Protein 2CG9 (pdb70)

GO terms:
  GO:0032204 regulation of telomere maintenance (P, IMP)
  GO:0005634 nucleus (C, IDA)
  GO:0005737 cytoplasm (C, IDA)
  GO:0043248 proteasome assembly (P, IDA)
  GO:0016887 ATP hydrolysis activity (F, IDA)
  GO:0032212 positive regulation of telomere maintenance via telomerase (P, IDA)
  GO:0006458 'de novo' protein folding (P, IDA)
  GO:0005737 cytoplasm (C, HDA)
  GO:0042026 protein refolding (P, IMP)
  GO:0043248 proteasome assembly (P, IMP)
  GO:0016887 ATP hydrolysis activity (F, IMP)
  GO:0032212 positive regulation of telomere maintenance via telomerase (P, IMP)
  GO:0051604 protein maturation (P, IMP)
  GO:0006458 'de novo' protein folding (P, IMP)
  GO:0006970 response to osmotic stress (P, IMP)
  GO:0000492 box C/D snoRNP assembly (P, IMP)
  GO:0070585 protein localization to mitochondrion (P, IPI)
  GO:0042802 identical protein binding (F, IPI)
  GO:0005515 protein binding (F, IPI)

Solvent-accessible surface area: 69861 Å² total; per-residue (Å²): 139,81,98,86,48,120,6,63,1,86,14,57,78,6,4,42,24,25,10,75,10,16,51,56,70,55,29,27,0,1,7,7,4,3,12,62,5,18,23,18,0,15,35,1,148,66,92,12,124,100,64,89,149,44,45,119,61,40,104,76,37,16,5,70,0,23,17,64,74,113,108,85,2,0,31,1,32,6,0,0,42,3,45,23,75,49,52,0,33,87,39,13,2,1,6,11,60,25,39,22,119,20,11,56,92,30,91,32,127,54,8,97,13,44,13,24,14,39,27,19,19,9,24,3,9,0,0,19,0,0,23,81,0,22,2,5,0,39,3,42,105,50,93,3,31,29,0,50,0,29,9,0,21,35,8,42,6,25,85,8,139,129,31,141,127,27,31,0,0,8,18,16,48,0,58,5,29,81,96,22,59,68,5,23,83,73,122,36,1,64,72,1,3,47,124,13,0,27,12,14,38,9,55,3,20,2,22,16,56,122,142,63,130,201,199,119,105,81,57,116,36,9,108,109,91,106,9,101,13,18,11,88,104,87,74,98,90,9,87,95,138,58,18,12,40,7,0,76,57,26,23,151,29,203,16,54,10,30,60,26,24,26,16,48,37,122,20,17,11,56,2,82,1,0,1,1,3,4,95,178,53,107,251,121,25,0,62,3,18,6,24,45,29,14,5,13,42,75,40,95,28,3,1,27,85,12,0,53,20,0,48,0,4,1,4,4,54,11,8,2,57,2,45,46,31,103,48,0,35,10,56,45,0,3,90,21,4,87,102,23,0,15,139,59,2,16,62,0,9,59,71,14,28,156,62,101,108,88,3,40,126,8,26,101,23,4,20,103,30,13,4,62,0,0,70,84,39,93,157,31,55,58,36,1,1,92,8,2,37,14,42,0,36,128,27,62,149,84,76,6,20,8,71,57,1,35,116,70,27,52,139,149,8,134,51,2,28,7,5,4,9,43,52,84,125,8,18,48,158,19,58,32,17,67,25,10,116,79,84,125,48,8,11,1,14,3,53,44,22,26,2,4,109,2,6,50,81,9,150,134,6,89,73,44,46,13,64,19,2,19,59,43,196,108,154,102,73,118,86,127,52,57,73,57,45,118,146,36,42,114,98,24,34,82,5,20,103,30,22,76,107,55,16,41,138,87,15,122,86,2,55,1,25,33,53,21,127,108,28,21,8,17,12,24,13,15,106,204,36,170,1,4,0,23,51,43,14,91,87,55,100,113,121,5,12,4,3,0,0,122,0,94,44,0,96,45,34,38,136,69,34,128,146,31,34,95,143,38,186,72,14,92,44,20,20,38,2,22,22,18,4,1,10,30,29,1,17,20,31,21,65,105,24,45,42,18,11,34,51,10,13,137,37,11,65,130,34,44,166,142,82,94,83,49,119,5,60,1,85,15,54,78,5,3,39,23,29,10,66,10,15,53,58,71,55,29,29,0,1,8,8,4,3,12,61,5,18,23,17,0,15,34,1,149,63,93,12,124,101,64,89,149,45,46,122,59,38,106,76,35,15,5,62,1,24,16,61,73,115,111,86,2,0,32,2,33,7,0,0,43,3,47,23,76,49,53,0,34,86,39,14,3,1,5,11,58,24,39,22,118,19,10,54,93,31,91,33,125,55,8,93,10,40,13,20,13,37,28,18,19,10,24,4,9,0,0,19,0,0,23,80,0,22,3,4,0,39,3,41,105,51,94,3,32,29,0,48,0,31,9,1,20,36,8,41,7,26,83,8,138,127,32,144,128,28,30,0,0,7,18,16,48,0,57,5,31,79,100,22,57,69,6,23,82,75,124,34,1,71,74,1,2,54,123,12,1,35,12,10,33,8,46,2,14,2,15,18,66,122,76,121,112,202,194,136,122,84,80,112,42,10,104,119,104,69,6,87,13,18,12,88,103,87,74,98,91,10,87,93,138,57,17,11,52,8,0,78,70,24,19,149,28,205,17,53,9,23,59,25,24,26,17,49,36,121,23,18,10,56,1,80,0,0,1,0,3,5,91,179,32,81,175,87,113,55,96,32,134,127,81,28,61,52,1,65,3,11,6,20,41,30,10,4,13,31,68,6,93,30,3,4,26,18,12,0,8,9,0,47,0,3,1,4,3,56,10,8,3,61,2,49,52,32,104,50,1,42,13,57,55,0,4,97,26,4,89,114,20,0,15,138,58,1,16,62,0,9,58,65,12,28,153,63,100,106,80,3,38,119,9,24,101,16,4,19,114,23,14,4,48,0,0,70,82,39,91,158,31,52,57,35,1,0,91,8,2,37,15,40,1,36,132,28,61,146,85,74,6,20,8,72,55,2,34,116,72,27,51,139,131,7,133,49,2,14,27,5,11,13,45,55,86,133,22,18,48,161,23,54,28,15,52,5,13,118,68,63,123,25,8,12,1,14,2,52,44,70,51,2,12,130,2,4,55,81,7,114,133,6,88,73,45,50,18,22,7,6,23,48,15,180,66,140,104,52,121,85,127,52,57,72,58,40,119,143,34,41,114,97,24,33,80,5,19,104,30,21,76,108,55,16,42,138,89,14,123,86,2,56,0,25,19,55,4,83,97,21,20,8,6,11,8,15,15,92,175,29,172,11,6,4,25,50,68,54,93,84,36,94,64,120,6,11,5,2,0,1,122,0,93,45,0,96,44,33,39,136,70,35,128,148,32,35,94,143,40,186,74,16,95,44,19,20,38,1,21,22,19,4,0,9,32,43,2,16,18,13,15,62,83,26,28,41,18,12,34,48,9,11,137,38,12,66,132,33,46,165,247,39,19,2,32,9,14,5,0,2,25,90,38,66,2,19,5,13,9,40,25,8,51,20,101,51,52,62,122,33,46,74,80,34,78,6,60,10,93,0,59,6,87,137,108,99,20,54,12,74,5,36,2,65,80,72,4,51,50,146,149,31,86,75,59,86,17,9,13,37,2,27,8,52,1,81,6,91,63,95,68,66,151,8,58,60,3,1,116,62,166,70,103,54,4,6,21,60,12,21,2,51,64,13,23,21,57,56,39,115,71,76,137,127,158,247,38,18,2,32,8,13,7,0,1,25,89,36,67,2,18,5,14,9,42,24,8,50,20,102,50,51,61,120,33,45,76,80,33,79,6,58,8,91,0,59,5,86,134,109,101,20,54,11,75,5,37,1,65,81,73,5,50,51,147,150,31,87,78,60,83,19,9,14,41,2,27,7,52,2,83,6,90,62,97,68,65,149,8,59,64,2,1,113,61,163,71,97,53,4,6,22,59,13,25,4,60,62,13,31,22,69,69,43,116,80,102,136,136,154

Nearest PDB structures (foldseek):
  2cg9-assembly1_B  TM=1.002E+00  e=0.000E+00  Saccharomyces cerevisiae
  2cg9-assembly1_A  TM=9.846E-01  e=0.000E+00  Saccharomyces cerevisiae
  7z37-assembly1_AP1  TM=9.699E-01  e=1.871E-73  Homo sapiens
  6xlb-assembly1_B  TM=9.408E-01  e=1.441E-55  Saccharomyces cerevisiae S288C
  2cge-assembly1_A  TM=9.066E-01  e=1.820E-54  Saccharomyces cerevisiae

Foldseek 3Di:
DDDDDDDDDAQLVVLCCVAVVDDVPLLCLVVLVVLVQLLFQVLVVVVCPVPVVQCVLPVAFAWEWEQDCVQQKIKIDGQGQWDDQVRCVVLPDFQPRDSCVVLVPCPDPVRDPLHDDGSSCSNSSLLNFAQKKWKWFDHPVHATKIWIDRSHRDIDIDGCPDDDDGSGTMMMIGRTDPVSSCVSDPVSVCVSCCVFQQAHPHQHWYWDWDPDDDVIDIDTDDVPDLRHDPLVDDPVVDDPVRLQVNVCSLPVDDDGFLDKDWAWDDDLLTKTKIKTHRQADDVPAAFEEESRGTAGDDDPLQHPPLCVRIHMYMYGPNQCPDDPGHDSPPSVSSVVNNVCCCVRVLVVLVVCVPDDPSNVSVCVHRVPSLLVCLLPDPPCVLVSQQSHWFAKLVHQVDIDGVVVLVVQDDPVDQAAEEEEAAASVLPRVQVLQVLVVVVPHMYTYDNDLSNLSNLVVPCDHPSHGYYYQDDDDDPCVVVPCVVCVVVVQVLCVLVFVLLCPLVPPDADGEGADQSDAADAWAWGDDPPDAAQQSCCRVVVPVGYIYGHCNHPVVVVSSVCCVVDTNDDDVCNLPSVQVVVVNQVSRNHDCVVVPSNVVSVVVVCVPVPD/DDDDDDDDDAQLVVLCCVQVVDDVPLLCLVVLVVLVQLLQQVLVVVVPPVPVVQCVLPVAFAWEWDQDCVQQKIKIDGQGQWDAPVRCVVLPPFQPRDCCVVLVPCPDPVRDPLHDDGSSHSNSSLLNFAQKKWKWFQHPVHATKIWIDRSHSDIDIDGCPDDDDGRGTMMMMGRTDPVSSCVSDPVSVCVSCCVWQLQHPHQHWYWDFDDPDDCTDIDGDRSPDVSHDPLVDDPVVDDPVNLQVVVCSLPVDDDGFLFKDWDWDDDLLTKTKIKTHRLAPPPDDDDPVPDFWAAFEEESSGTAGTGDPLQHDPLCRRIHMYMYGPNQCPDDPGHDSPPSVSSVVNNVCCCVRVLVRLVVCVPDDPSNVSSCVHRVPSLLVCLLPDQPCVLVSQQSHWFAKLVHQVDIDGVVVLVVQDDPQDQAAEEDEAAASVLPRVDLQQVLVVVVPHMYTYDNDLSNVSNLVSPCQHPNHGYDDLADDDHPCVVVPCVVCVVVVQVLCVLVFVLLCPLVPPDADGEGADQSGAADAWAWRDHHPDAAQRSCCVVVVPVGYIYGHCNHPVCVVSSVCCVVDTNDDDVCNLPSVQVVVVNQVVRNHDCVVVPSNVVSVVVVCVPVPD/DDEWFWAFADFFFKTKMKTAAAAWPDWDADLDQQKGWTFIQHVDDTYIDMAGFQAGWDSPDKDWDCDGRITMIMTTGDDGGDDDPDGGNDDPPDPRYDHDPVRHDPPCRVPPPDD/DDEWFWAFADFFFKTKMKTAAAAWPDWDADLDQQKGWTFIQHVDDTYIDMAGFQAGWDSPDKDWDCDGRITMIMTTGDDGGDDDPDGGNDDPPDPRYDHDVVRHDPPCRVNPDDD

Organism: Saccharomyces cerevisiae (strain ATCC 204508 / S288c) (NCBI:txid559292)

Secondary structure (DSSP, 8-state):
--EEEE----HHHHHHHHHHS--S-TTHHHHHHHHHHHHHHHHHHHHTSS-TTTTTT-----EEEEEEGGGTEEEEEE-S----HHHHHGGGSSSSS-TTHHHHS---SS--------TT-TTGGGGGTEEEEEEEEE-TTS-EEEEEE-SSSEEEEEE--SS---SSEEEEEEEE-TTGGGGG-HHHHHHHHHHHSTT-SS-EEE--------------B--------TTSS-GGG--TTTHHHHHHHHTT--SPPSEEEEEEE-SSS-EEEEEEE-SS-----SEEEETTEEEEE-STTTS-GGGTT-EEEEEESS----BTTTB---HHHHHHHHHHHHHHHHHHHHHHHS-SHHHHHHHHHHHHHHHHHHHH-SSSHHHHHTT--BEESS-TTS-B-STTHHHHS-TT--EEEEEE-S-STTTTT-GGGHHHHTTT--EEEE-SHHHHHHHGGGS-BTTBEEE-S-----S-SSTTSSTTHHHHHGGGHHHHHHHHHTT-SS-S-EE--SS-SSS-EEEEPPTTS--HHHHHHHTT---EEEE-TT-HHHHHHHHHHHT--SS-SSSSTTHHHHHHHHHHHTT---SSTTHHHHHHHHTSSSS--/--EEEE----HHHHHHHHHHS--S-TTHHHHHHHHHHHHHHHHHHHHTSS-TTTTTT-----EEEEEEGGGTEEEEEE-S----HHHHHGGGSSSSS-TTHHHHS---SS--------TT-TTGGGGGTEEEEEEEEE-TTS-EEEEEE-SSSEEEEEE--SS---SSEEEEEEEE-TTGGGGG-HHHHHHHHHHHSTT-SS-EEEE------------EE---S--S-TTSS-GGG--TTTHHHHHHHHTT--SPPS--EEEEE-SSS-EEEEEE--SS--SS----SSS---EEEEETTEEEEEESTTTS-GGGTT-EEEEEESS----BTTTB-S-HHHHHHHHHHHHHHHHHHHHHHHS-SHHHHHHHHHHHHHHHHHHHH-SSSHHHHHTT--BEESS-SSS-B-STTHHHHS-TT--EEEEEE-S-STTTTT-GGGHHHHTTT--EEEE-SHHHHHHHGGGS-BTTBEEE-SS----S-SGGGSSTTHHHHHGGGHHHHHHHHHTT-SS-S-EE--SS-SSS-EEEEPPTTS--HHHHHHHTT---EEEE-TT-HHHHHHHHHHHT--SS-SSSSTTHHHHHHHHHHHSS---SSTTHHHHHHHHTSSSS--/-B---EEE---SSEEEEE---SSEES----B-SSEEEE-PEE--EEB-EEEE-SS---SSSEEEEE----EEEEEE-SSSS---S-SSSS----SSEEE-TTT---SSSSS----/-B---EEE---SSEEEEE---SSEES----B-SSEEEE-PEE--EEB-EEEE-SS---SSSEEEEE----EEEEEE-SSSS---S-SSSS----SSEEE-TTT---SSSS-----

CATH classification: 3.30.565.10 (+1 more: 3.30.230.80)

B-factor: mean 71.54, std 3.79, range [18.23, 88.23]

Structure (mmCIF, N/CA/C/O backbone):
data_2CG9
#
_entry.id   2CG9
#
_cell.length_a   126.729
_cell.length_b   126.729
_cell.length_c   279.777
_cell.angle_alpha   90.00
_cell.angle_beta   90.00
_cell.angle_gamma   90.00
#
_symmetry.space_group_name_H-M   'P 41 21 2'
#
loop_
_entity.id
_entity.type
_entity.pdbx_description
1 polymer 'ATP-DEPENDENT MOLECULAR CHAPERONE HSP82'
2 polymer 'CO-CHAPERONE PROTEIN SBA1'
3 non-polymer "ADENOSINE-5'-TRIPHOSPHATE"
#
loop_
_atom_site.group_PDB
_atom_site.id
_atom_site.type_symbol
_atom_site.label_atom_id
_atom_site.label_alt_id
_atom_site.label_comp_id
_atom_site.label_asym_id
_atom_site.label_entity_id
_atom_site.label_seq_id
_atom_site.pdbx_PDB_ins_code
_atom_site.Cartn_x
_atom_site.Cartn_y
_atom_site.Cartn_z
_atom_site.occupancy
_atom_site.B_iso_or_equiv
_atom_site.auth_seq_id
_atom_site.auth_comp_id
_atom_site.auth_asym_id
_atom_site.auth_atom_id
_atom_site.pdbx_PDB_model_num
ATOM 1 N N . ALA A 1 2 ? -167.603 -86.615 53.781 1.00 70.16 2 ALA A N 1
ATOM 2 C CA . ALA A 1 2 ? -168.653 -85.599 53.488 1.00 70.30 2 ALA A CA 1
ATOM 3 C C . ALA A 1 2 ? -168.042 -84.238 53.140 1.00 70.45 2 ALA A C 1
ATOM 4 O O . ALA A 1 2 ? -167.939 -83.362 53.998 1.00 70.49 2 ALA A O 1
ATOM 6 N N . SER A 1 3 ? -167.653 -84.063 51.875 1.00 70.62 3 SER A N 1
ATOM 7 C CA . SER A 1 3 ? -166.875 -82.887 51.446 1.00 70.75 3 SER A CA 1
ATOM 8 C C . SER A 1 3 ? -167.678 -81.651 51.041 1.00 70.88 3 SER A C 1
ATOM 9 O O . SER A 1 3 ? -168.909 -81.685 50.960 1.00 70.94 3 SER A O 1
ATOM 12 N N . GLU A 1 4 ? -166.950 -80.568 50.775 1.00 70.94 4 GLU A N 1
ATOM 13 C CA . GLU A 1 4 ? -167.538 -79.286 50.413 1.00 71.29 4 GLU A CA 1
ATOM 14 C C . GLU A 1 4 ? -166.495 -78.434 49.684 1.00 71.03 4 GLU A C 1
ATOM 15 O O . GLU A 1 4 ? -165.588 -77.876 50.310 1.00 71.04 4 GLU A O 1
ATOM 21 N N . THR A 1 5 ? -166.623 -78.350 48.359 1.00 70.84 5 THR A N 1
ATOM 22 C CA . THR A 1 5 ? -165.655 -77.638 47.520 1.00 70.39 5 THR A CA 1
ATOM 23 C C . THR A 1 5 ? -165.901 -76.143 47.567 1.00 70.35 5 THR A C 1
ATOM 24 O O . THR A 1 5 ? -167.037 -75.697 47.706 1.00 70.25 5 THR A O 1
ATOM 28 N N . PHE A 1 6 ? -164.822 -75.377 47.455 1.00 70.44 6 PHE A N 1
ATOM 29 C CA . PHE A 1 6 ? -164.877 -73.916 47.515 1.00 70.58 6 PHE A CA 1
ATOM 30 C C . PHE A 1 6 ? -164.027 -73.300 46.421 1.00 70.68 6 PHE A C 1
ATOM 31 O O . PHE A 1 6 ? -163.128 -73.945 45.886 1.00 70.70 6 PHE A O 1
ATOM 39 N N . GLU A 1 7 ? -164.303 -72.034 46.128 1.00 70.84 7 GLU A N 1
ATOM 40 C CA . GLU A 1 7 ? -163.728 -71.330 44.985 1.00 71.10 7 GLU A CA 1
ATOM 41 C C . GLU A 1 7 ? -162.712 -70.275 45.423 1.00 70.98 7 GLU A C 1
ATOM 42 O O . GLU A 1 7 ? -163.067 -69.346 46.152 1.00 71.11 7 GLU A O 1
ATOM 48 N N . PHE A 1 8 ? -161.456 -70.408 44.995 1.00 70.88 8 PHE A N 1
ATOM 49 C CA . PHE A 1 8 ? -160.439 -69.419 45.360 1.00 70.96 8 PHE A CA 1
ATOM 50 C C . PHE A 1 8 ? -160.946 -68.048 45.028 1.00 70.93 8 PHE A C 1
ATOM 51 O O . PHE A 1 8 ? -161.630 -67.870 44.028 1.00 71.11 8 PHE A O 1
ATOM 59 N N . GLN A 1 9 ? -160.612 -67.075 45.857 1.00 71.05 9 GLN A N 1
ATOM 60 C CA . GLN A 1 9 ? -161.152 -65.742 45.669 1.00 71.21 9 GLN A CA 1
ATOM 61 C C . GLN A 1 9 ? -160.200 -64.714 46.258 1.00 71.24 9 GLN A C 1
ATOM 62 O O . GLN A 1 9 ? -160.547 -63.989 47.185 1.00 71.42 9 GLN A O 1
ATOM 68 N N . ALA A 1 10 ? -158.988 -64.663 45.721 1.00 71.34 10 ALA A N 1
ATOM 69 C CA . ALA A 1 10 ? -158.027 -63.635 46.124 1.00 71.79 10 ALA A CA 1
ATOM 70 C C . ALA A 1 10 ? -158.691 -62.262 46.123 1.00 72.07 10 ALA A C 1
ATOM 71 O O . ALA A 1 10 ? -159.577 -62.008 45.306 1.00 71.99 10 ALA A O 1
ATOM 73 N N . GLU A 1 11 ? -158.286 -61.375 47.030 1.00 72.49 11 GLU A N 1
ATOM 74 C CA . GLU A 1 11 ? -158.974 -60.085 47.109 1.00 73.08 11 GLU A CA 1
ATOM 75 C C . GLU A 1 11 ? -158.132 -58.856 46.871 1.00 73.06 11 GLU A C 1
ATOM 76 O O . GLU A 1 11 ? -156.977 -58.738 47.311 1.00 72.87 11 GLU A O 1
ATOM 82 N N . ILE A 1 12 ? -158.802 -57.927 46.199 1.00 73.29 12 ILE A N 1
ATOM 83 C CA . ILE A 1 12 ? -158.191 -56.962 45.296 1.00 73.31 12 ILE A CA 1
ATOM 84 C C . ILE A 1 12 ? -157.347 -55.915 46.016 1.00 73.36 12 ILE A C 1
ATOM 85 O O . ILE A 1 12 ? -156.133 -55.857 45.810 1.00 73.60 12 ILE A O 1
ATOM 90 N N . THR A 1 13 ? -157.997 -55.095 46.843 1.00 73.03 13 THR A N 1
ATOM 91 C CA . THR A 1 13 ? -157.339 -54.032 47.584 1.00 72.82 13 THR A CA 1
ATOM 92 C C . THR A 1 13 ? -155.876 -54.392 47.766 1.00 72.37 13 THR A C 1
ATOM 93 O O . THR A 1 13 ? -154.982 -53.624 47.410 1.00 71.87 13 THR A O 1
ATOM 97 N N . GLN A 1 14 ? -155.662 -55.594 48.297 1.00 72.36 14 GLN A N 1
ATOM 98 C CA . GLN A 1 14 ? -154.350 -56.089 48.669 1.00 72.39 14 GLN A CA 1
ATOM 99 C C . GLN A 1 14 ? -153.542 -56.445 47.456 1.00 72.05 14 GLN A C 1
ATOM 100 O O . GLN A 1 14 ? -152.421 -55.960 47.294 1.00 71.88 14 GLN A O 1
ATOM 106 N N . LEU A 1 15 ? -154.125 -57.290 46.607 1.00 72.00 15 LEU A N 1
ATOM 107 C CA . LEU A 1 15 ? -153.460 -57.759 45.389 1.00 71.98 15 LEU A CA 1
ATOM 108 C C . LEU A 1 15 ? -152.879 -56.608 44.567 1.00 72.36 15 LEU A C 1
ATOM 109 O O . LEU A 1 15 ? -151.746 -56.694 44.089 1.00 72.37 15 LEU A O 1
ATOM 114 N N . MET A 1 16 ? -153.648 -55.533 44.416 1.00 72.62 16 MET A N 1
ATOM 115 C CA . MET A 1 16 ? -153.124 -54.332 43.791 1.00 73.14 16 MET A CA 1
ATOM 116 C C . MET A 1 16 ? -151.875 -53.873 44.532 1.00 72.93 16 MET A C 1
ATOM 117 O O . MET A 1 16 ? -150.768 -53.947 43.989 1.00 72.86 16 MET A O 1
ATOM 122 N N . SER A 1 17 ? -152.050 -53.441 45.782 1.00 72.81 17 SER A N 1
ATOM 123 C CA . SER A 1 17 ? -150.941 -52.902 46.555 1.00 72.78 17 SER A CA 1
ATOM 124 C C . SER A 1 17 ? -149.752 -53.831 46.544 1.00 72.74 17 SER A C 1
ATOM 125 O O . SER A 1 17 ? -148.628 -53.420 46.819 1.00 72.94 17 SER A O 1
ATOM 128 N N . LEU A 1 18 ? -150.013 -55.090 46.213 1.00 72.54 18 LEU A N 1
ATOM 129 C CA . LEU A 1 18 ? -148.955 -56.045 45.975 1.00 72.38 18 LEU A CA 1
ATOM 130 C C . LEU A 1 18 ? -148.183 -55.621 44.740 1.00 72.21 18 LEU A C 1
ATOM 131 O O . LEU A 1 18 ? -146.997 -55.337 44.828 1.00 72.00 18 LEU A O 1
ATOM 136 N N . ILE A 1 19 ? -148.886 -55.553 43.609 1.00 72.20 19 ILE A N 1
ATOM 137 C CA . ILE A 1 19 ? -148.304 -55.242 42.294 1.00 72.24 19 ILE A CA 1
ATOM 138 C C . ILE A 1 19 ? -147.529 -53.933 42.303 1.00 72.43 19 ILE A C 1
ATOM 139 O O . ILE A 1 19 ? -146.357 -53.879 41.910 1.00 72.33 19 ILE A O 1
ATOM 144 N N . ILE A 1 20 ? -148.204 -52.888 42.765 1.00 72.59 20 ILE A N 1
ATOM 145 C CA . ILE A 1 20 ? -147.654 -51.552 42.769 1.00 73.07 20 ILE A CA 1
ATOM 146 C C . ILE A 1 20 ? -146.567 -51.423 43.827 1.00 73.11 20 ILE A C 1
ATOM 147 O O . ILE A 1 20 ? -145.391 -51.259 43.511 1.00 73.07 20 ILE A O 1
ATOM 152 N N . ASN A 1 21 ? -146.955 -51.541 45.084 1.00 73.37 21 ASN A N 1
ATOM 153 C CA . ASN A 1 21 ? -146.017 -51.318 46.170 1.00 73.83 21 ASN A CA 1
ATOM 154 C C . ASN A 1 21 ? -144.970 -52.409 46.409 1.00 73.99 21 ASN A C 1
ATOM 155 O O . ASN A 1 21 ? -144.069 -52.198 47.221 1.00 74.37 21 ASN A O 1
ATOM 160 N N . THR A 1 22 ? -145.069 -53.556 45.729 1.00 73.96 22 THR A N 1
ATOM 161 C CA . THR A 1 22 ? -144.079 -54.631 45.910 1.00 73.98 22 THR A CA 1
ATOM 162 C C . THR A 1 22 ? -142.686 -54.133 45.544 1.00 74.14 22 THR A C 1
ATOM 163 O O . THR A 1 22 ? -141.797 -54.911 45.144 1.00 73.75 22 THR A O 1
ATOM 167 N N . VAL A 1 23 ? -142.527 -52.815 45.671 1.00 74.51 23 VAL A N 1
ATOM 168 C CA . VAL A 1 23 ? -141.272 -52.136 45.407 1.00 75.05 23 VAL A CA 1
ATOM 169 C C . VAL A 1 23 ? -140.970 -52.220 43.886 1.00 75.62 23 VAL A C 1
ATOM 170 O O . VAL A 1 23 ? -141.877 -52.546 43.104 1.00 76.50 23 VAL A O 1
ATOM 174 N N . TYR A 1 24 ? -139.733 -51.893 43.500 1.00 75.45 24 TYR A N 1
ATOM 175 C CA . TYR A 1 24 ? -139.126 -51.876 42.131 1.00 75.12 24 TYR A CA 1
ATOM 176 C C . TYR A 1 24 ? -138.608 -50.449 42.041 1.00 75.55 24 TYR A C 1
ATOM 177 O O . TYR A 1 24 ? -139.147 -49.624 41.289 1.00 75.64 24 TYR A O 1
ATOM 186 N N . SER A 1 25 ? -137.586 -50.176 42.864 1.00 75.85 25 SER A N 1
ATOM 187 C CA . SER A 1 25 ? -136.883 -48.890 42.953 1.00 75.83 25 SER A CA 1
ATOM 188 C C . SER A 1 25 ? -136.336 -48.493 41.568 1.00 75.59 25 SER A C 1
ATOM 189 O O . SER A 1 25 ? -135.149 -48.164 41.403 1.00 75.81 25 SER A O 1
ATOM 192 N N . ASN A 1 26 ? -137.251 -48.514 40.594 1.00 75.12 26 ASN A N 1
ATOM 193 C CA . ASN A 1 26 ? -136.983 -48.436 39.159 1.00 74.45 26 ASN A CA 1
ATOM 194 C C . ASN A 1 26 ? -138.341 -48.226 38.485 1.00 74.18 26 ASN A C 1
ATOM 195 O O . ASN A 1 26 ? -138.703 -48.931 37.548 1.00 74.29 26 ASN A O 1
ATOM 200 N N . LYS A 1 27 ? -139.084 -47.236 38.977 1.00 73.88 27 LYS A N 1
ATOM 201 C CA . LYS A 1 27 ? -140.524 -47.113 38.711 1.00 73.70 27 LYS A CA 1
ATOM 202 C C . LYS A 1 27 ? -140.862 -46.416 37.411 1.00 73.36 27 LYS A C 1
ATOM 203 O O . LYS A 1 27 ? -142.026 -46.078 37.165 1.00 73.23 27 LYS A O 1
ATOM 209 N N . GLU A 1 28 ? -139.852 -46.199 36.575 1.00 73.01 28 GLU A N 1
ATOM 210 C CA . GLU A 1 28 ? -140.102 -45.621 35.262 1.00 72.67 28 GLU A CA 1
ATOM 211 C C . GLU A 1 28 ? -140.893 -46.567 34.360 1.00 72.32 28 GLU A C 1
ATOM 212 O O . GLU A 1 28 ? -141.569 -46.120 33.427 1.00 72.59 28 GLU A O 1
ATOM 218 N N . ILE A 1 29 ? -140.846 -47.861 34.671 1.00 71.67 29 ILE A N 1
ATOM 219 C CA . ILE A 1 29 ? -141.494 -48.876 33.839 1.00 71.59 29 ILE A CA 1
ATOM 220 C C . ILE A 1 29 ? -142.961 -48.631 33.479 1.00 71.30 29 ILE A C 1
ATOM 221 O O . ILE A 1 29 ? -143.432 -49.162 32.474 1.00 71.64 29 ILE A O 1
ATOM 226 N N . PHE A 1 30 ? -143.686 -47.835 34.260 1.00 70.97 30 PHE A N 1
ATOM 227 C CA . PHE A 1 30 ? -145.088 -47.598 33.926 1.00 70.65 30 PHE A CA 1
ATOM 228 C C . PHE A 1 30 ? -145.187 -47.234 32.460 1.00 70.69 30 PHE A C 1
ATOM 229 O O . PHE A 1 30 ? -146.022 -47.778 31.739 1.00 70.90 30 PHE A O 1
ATOM 237 N N . LEU A 1 31 ? -144.297 -46.348 32.018 1.00 70.59 31 LEU A N 1
ATOM 238 C CA . LEU A 1 31 ? -144.293 -45.896 30.631 1.00 70.51 31 LEU A CA 1
ATOM 239 C C . LEU A 1 31 ? -144.073 -47.067 29.699 1.00 70.37 31 LEU A C 1
ATOM 240 O O . LEU A 1 31 ? -144.961 -47.419 28.916 1.00 70.31 31 LEU A O 1
ATOM 245 N N . ARG A 1 32 ? -142.898 -47.676 29.806 1.00 70.11 32 ARG A N 1
ATOM 246 C CA . ARG A 1 32 ? -142.600 -48.869 29.049 1.00 70.23 32 ARG A CA 1
ATOM 247 C C . ARG A 1 32 ? -143.852 -49.737 28.966 1.00 70.30 32 ARG A C 1
ATOM 248 O O . ARG A 1 32 ? -144.352 -50.005 27.873 1.00 70.66 32 ARG A O 1
ATOM 256 N N . GLU A 1 33 ? -144.382 -50.129 30.117 1.00 70.30 33 GLU A N 1
ATOM 257 C CA . GLU A 1 33 ? -145.538 -51.019 30.164 1.00 70.69 33 GLU A CA 1
ATOM 258 C C . GLU A 1 33 ? -146.769 -50.535 29.391 1.00 70.61 33 GLU A C 1
ATOM 259 O O . GLU A 1 33 ? -147.465 -51.350 28.777 1.00 70.60 33 GLU A O 1
ATOM 265 N N . LEU A 1 34 ? -147.030 -49.226 29.427 1.00 70.48 34 LEU A N 1
ATOM 266 C CA . LEU A 1 34 ? -148.223 -48.637 28.790 1.00 70.35 34 LEU A CA 1
ATOM 267 C C . LEU A 1 34 ? -148.098 -48.601 27.284 1.00 69.90 34 LEU A C 1
ATOM 268 O O . LEU A 1 34 ? -149.052 -48.883 26.549 1.00 69.79 34 LEU A O 1
ATOM 273 N N . ILE A 1 35 ? -146.904 -48.216 26.854 1.00 69.40 35 ILE A N 1
ATOM 274 C CA . ILE A 1 35 ? -146.500 -48.248 25.473 1.00 68.80 35 ILE A CA 1
ATOM 275 C C . ILE A 1 35 ? -146.631 -49.672 24.952 1.00 68.79 35 ILE A C 1
ATOM 276 O O . ILE A 1 35 ? -147.396 -49.930 24.023 1.00 68.38 35 ILE A O 1
ATOM 281 N N . SER A 1 36 ? -145.916 -50.597 25.590 1.00 68.88 36 SER A N 1
ATOM 282 C CA . SER A 1 36 ? -146.002 -52.001 25.241 1.00 69.12 36 SER A CA 1
ATOM 283 C C . SER A 1 36 ? -147.447 -52.371 25.051 1.00 69.26 36 SER A C 1
ATOM 284 O O . SER A 1 36 ? -147.816 -52.910 24.018 1.00 69.18 36 SER A O 1
ATOM 287 N N . ASN A 1 37 ? -148.262 -52.043 26.052 1.00 69.74 37 ASN A N 1
ATOM 288 C CA . ASN A 1 37 ? -149.703 -52.281 26.021 1.00 70.14 37 ASN A CA 1
ATOM 289 C C . ASN A 1 37 ? -150.385 -51.556 24.861 1.00 70.27 37 ASN A C 1
ATOM 290 O O . ASN A 1 37 ? -151.447 -51.984 24.397 1.00 70.34 37 ASN A O 1
ATOM 295 N N . ALA A 1 38 ? -149.760 -50.473 24.392 1.00 70.39 38 ALA A N 1
ATOM 296 C CA . ALA A 1 38 ? -150.295 -49.689 23.278 1.00 70.56 38 ALA A CA 1
ATOM 297 C C . ALA A 1 38 ? -149.849 -50.244 21.930 1.00 70.49 38 ALA A C 1
ATOM 298 O O . ALA A 1 38 ? -150.634 -50.278 20.982 1.00 70.28 38 ALA A O 1
ATOM 300 N N . SER A 1 39 ? -148.590 -50.669 21.850 1.00 70.49 39 SER A N 1
ATOM 301 C CA . SER A 1 39 ? -148.111 -51.394 20.684 1.00 70.53 39 SER A CA 1
ATOM 302 C C . SER A 1 39 ? -149.054 -52.559 20.469 1.00 70.83 39 SER A C 1
ATOM 303 O O . SER A 1 39 ? -149.709 -52.647 19.440 1.00 70.99 39 SER A O 1
ATOM 306 N N . ASP A 1 40 ? -149.132 -53.430 21.470 1.00 71.22 40 ASP A N 1
ATOM 307 C CA . ASP A 1 40 ? -150.113 -54.517 21.527 1.00 71.69 40 ASP A CA 1
ATOM 308 C C . ASP A 1 40 ? -151.415 -54.182 20.788 1.00 71.42 40 ASP A C 1
ATOM 309 O O . ASP A 1 40 ? -151.973 -55.027 20.088 1.00 71.29 40 ASP A O 1
ATOM 314 N N . ALA A 1 41 ? -151.878 -52.943 20.950 1.00 71.28 41 ALA A N 1
ATOM 315 C CA . ALA A 1 41 ? -153.170 -52.507 20.426 1.00 71.21 41 ALA A CA 1
ATOM 316 C C . ALA A 1 41 ? -153.158 -52.263 18.913 1.00 71.17 41 ALA A C 1
ATOM 317 O O . ALA A 1 41 ? -154.019 -52.769 18.184 1.00 71.19 41 ALA A O 1
ATOM 319 N N . LEU A 1 42 ? -152.192 -51.472 18.447 1.00 70.96 42 LEU A N 1
ATOM 320 C CA . LEU A 1 42 ? -152.040 -51.200 17.020 1.00 70.47 42 LEU A CA 1
ATOM 321 C C . LEU A 1 42 ? -151.758 -52.524 16.343 1.00 70.25 42 LEU A C 1
ATOM 322 O O . LEU A 1 42 ? -152.487 -52.925 15.445 1.00 70.17 42 LEU A O 1
ATOM 327 N N . ASP A 1 43 ? -150.733 -53.224 16.822 1.00 70.08 43 ASP A N 1
ATOM 328 C CA . ASP A 1 43 ? -150.444 -54.571 16.363 1.00 70.02 43 ASP A CA 1
ATOM 329 C C . ASP A 1 43 ? -151.707 -55.370 16.183 1.00 69.99 43 ASP A C 1
ATOM 330 O O . ASP A 1 43 ? -151.788 -56.178 15.274 1.00 70.09 43 ASP A O 1
ATOM 335 N N . LYS A 1 44 ? -152.700 -55.141 17.031 1.00 70.12 44 LYS A N 1
ATOM 336 C CA . LYS A 1 44 ? -153.943 -55.895 16.924 1.00 70.43 44 LYS A CA 1
ATOM 337 C C . LYS A 1 44 ? -154.803 -55.478 15.739 1.00 70.43 44 LYS A C 1
ATOM 338 O O . LYS A 1 44 ? -155.230 -56.332 14.958 1.00 70.68 44 LYS A O 1
ATOM 344 N N . ILE A 1 45 ? -155.054 -54.179 15.595 1.00 70.25 45 ILE A N 1
ATOM 345 C CA . ILE A 1 45 ? -155.901 -53.710 14.500 1.00 69.84 45 ILE A CA 1
ATOM 346 C C . ILE A 1 45 ? -155.215 -53.944 13.164 1.00 69.85 45 ILE A C 1
ATOM 347 O O . ILE A 1 45 ? -155.847 -54.393 12.209 1.00 69.91 45 ILE A O 1
ATOM 352 N N . ARG A 1 46 ? -153.915 -53.662 13.120 1.00 69.89 46 ARG A N 1
ATOM 353 C CA . ARG A 1 46 ? -153.104 -53.842 11.920 1.00 69.91 46 ARG A CA 1
ATOM 354 C C . ARG A 1 46 ? -153.298 -55.225 11.324 1.00 69.97 46 ARG A C 1
ATOM 355 O O . ARG A 1 46 ? -153.622 -55.346 10.150 1.00 70.26 46 ARG A O 1
ATOM 363 N N . TYR A 1 47 ? -153.111 -56.260 12.138 1.00 69.97 47 TYR A N 1
ATOM 364 C CA . TYR A 1 47 ? -153.349 -57.628 11.704 1.00 69.97 47 TYR A CA 1
ATOM 365 C C . TYR A 1 47 ? -154.808 -57.818 11.307 1.00 70.22 47 TYR A C 1
ATOM 366 O O . TYR A 1 47 ? -155.101 -58.496 10.329 1.00 70.26 47 TYR A O 1
ATOM 375 N N . LYS A 1 48 ? -155.715 -57.201 12.058 1.00 70.51 48 LYS A N 1
ATOM 376 C CA . LYS A 1 48 ? -157.151 -57.347 11.820 1.00 70.88 48 LYS A CA 1
ATOM 377 C C . LYS A 1 48 ? -157.581 -56.834 10.438 1.00 70.91 48 LYS A C 1
ATOM 378 O O . LYS A 1 48 ? -158.726 -57.033 10.033 1.00 71.05 48 LYS A O 1
ATOM 384 N N . SER A 1 49 ? -156.658 -56.199 9.713 1.00 70.90 49 SER A N 1
ATOM 385 C CA . SER A 1 49 ? -156.954 -55.618 8.397 1.00 70.84 49 SER A CA 1
ATOM 386 C C . SER A 1 49 ? -156.657 -56.519 7.200 1.00 70.85 49 SER A C 1
ATOM 387 O O . SER A 1 49 ? -157.170 -56.278 6.106 1.00 70.82 49 SER A O 1
ATOM 390 N N . LEU A 1 50 ? -155.841 -57.553 7.409 1.00 70.89 50 LEU A N 1
ATOM 391 C CA . LEU A 1 50 ? -155.546 -58.537 6.361 1.00 70.91 50 LEU A CA 1
ATOM 392 C C . LEU A 1 50 ? -156.783 -58.931 5.581 1.00 70.76 50 LEU A C 1
ATOM 393 O O . LEU A 1 50 ? -156.770 -58.932 4.359 1.00 70.86 50 LEU A O 1
ATOM 398 N N . SER A 1 51 ? -157.851 -59.242 6.303 1.00 70.68 51 SER A N 1
ATOM 399 C CA . SER A 1 51 ? -159.057 -59.797 5.718 1.00 70.67 51 SER A CA 1
ATOM 400 C C . SER A 1 51 ? -160.185 -58.770 5.672 1.00 70.65 51 SER A C 1
ATOM 401 O O . SER A 1 51 ? -161.183 -58.969 4.974 1.00 70.68 51 SER A O 1
ATOM 404 N N . ASP A 1 52 ? -160.026 -57.680 6.420 1.00 70.57 52 ASP A N 1
ATOM 405 C CA . ASP A 1 52 ? -160.969 -56.570 6.368 1.00 70.62 52 ASP A CA 1
ATOM 406 C C . ASP A 1 52 ? -160.270 -55.261 6.708 1.00 70.54 52 ASP A C 1
ATOM 407 O O . ASP A 1 52 ? -160.082 -54.944 7.885 1.00 70.50 52 ASP A O 1
ATOM 412 N N . PRO A 1 53 ? -159.878 -54.497 5.672 1.00 70.51 53 PRO A N 1
ATOM 413 C CA . PRO A 1 53 ? -159.197 -53.214 5.835 1.00 70.53 53 PRO A CA 1
ATOM 414 C C . PRO A 1 53 ? -160.153 -52.014 5.893 1.00 70.59 53 PRO A C 1
ATOM 415 O O . PRO A 1 53 ? -159.708 -50.862 5.890 1.00 70.41 53 PRO A O 1
ATOM 419 N N . LYS A 1 54 ? -161.454 -52.296 5.944 1.00 70.81 54 LYS A N 1
ATOM 420 C CA . LYS A 1 54 ? -162.464 -51.281 6.246 1.00 71.04 54 LYS A CA 1
ATOM 421 C C . LYS A 1 54 ? -162.324 -50.870 7.714 1.00 71.09 54 LYS A C 1
ATOM 422 O O . LYS A 1 54 ? -162.649 -49.744 8.093 1.00 71.10 54 LYS A O 1
ATOM 428 N N . GLN A 1 55 ? -161.834 -51.796 8.531 1.00 71.04 55 GLN A N 1
ATOM 429 C CA . GLN A 1 55 ? -161.572 -51.525 9.931 1.00 71.17 55 GLN A CA 1
ATOM 430 C C . GLN A 1 55 ? -160.576 -50.392 10.120 1.00 71.03 55 GLN A C 1
ATOM 431 O O . GLN A 1 55 ? -160.603 -49.693 11.131 1.00 71.15 55 GLN A O 1
ATOM 437 N N . LEU A 1 56 ? -159.702 -50.211 9.141 1.00 70.83 56 LEU A N 1
ATOM 438 C CA . LEU A 1 56 ? -158.684 -49.183 9.219 1.00 70.73 56 LEU A CA 1
ATOM 439 C C . LEU A 1 56 ? -159.176 -47.794 8.862 1.00 70.90 56 LEU A C 1
ATOM 440 O O . LEU A 1 56 ? -158.524 -46.800 9.199 1.00 70.72 56 LEU A O 1
ATOM 445 N N . GLU A 1 57 ? -160.310 -47.726 8.170 1.00 71.21 57 GLU A N 1
ATOM 446 C CA . GLU A 1 57 ? -160.832 -46.454 7.675 1.00 71.70 57 GLU A CA 1
ATOM 447 C C . GLU A 1 57 ? -160.867 -45.383 8.778 1.00 71.89 57 GLU A C 1
ATOM 448 O O . GLU A 1 57 ? -160.383 -44.263 8.581 1.00 71.90 57 GLU A O 1
ATOM 454 N N . THR A 1 58 ? -161.396 -45.754 9.944 1.00 72.18 58 THR A N 1
ATOM 455 C CA . THR A 1 58 ? -161.605 -44.825 11.071 1.00 72.46 58 THR A CA 1
ATOM 456 C C . THR A 1 58 ? -160.398 -43.924 11.418 1.00 72.69 58 THR A C 1
ATOM 457 O O . THR A 1 58 ? -160.573 -42.745 11.747 1.00 72.69 58 THR A O 1
ATOM 461 N N . GLU A 1 59 ? -159.189 -44.485 11.344 1.00 72.97 59 GLU A N 1
ATOM 462 C CA . GLU A 1 59 ? -157.939 -43.728 11.517 1.00 73.13 59 GLU A CA 1
ATOM 463 C C . GLU A 1 59 ? -156.819 -44.369 10.706 1.00 72.99 59 GLU A C 1
ATOM 464 O O . GLU A 1 59 ? -156.228 -45.368 11.120 1.00 72.86 59 GLU A O 1
ATOM 470 N N . PRO A 1 60 ? -156.513 -43.779 9.549 1.00 73.01 60 PRO A N 1
ATOM 471 C CA . PRO A 1 60 ? -155.555 -44.364 8.615 1.00 73.01 60 PRO A CA 1
ATOM 472 C C . PRO A 1 60 ? -154.142 -44.497 9.187 1.00 72.93 60 PRO A C 1
ATOM 473 O O . PRO A 1 60 ? -153.295 -45.165 8.580 1.00 73.09 60 PRO A O 1
ATOM 477 N N . ASP A 1 61 ? -153.888 -43.877 10.336 1.00 72.61 61 ASP A N 1
ATOM 478 C CA . ASP A 1 61 ? -152.537 -43.866 10.879 1.00 72.46 61 ASP A CA 1
ATOM 479 C C . ASP A 1 61 ? -152.410 -44.794 12.068 1.00 72.10 61 ASP A C 1
ATOM 480 O O . ASP A 1 61 ? -153.342 -44.945 12.857 1.00 72.22 61 ASP A O 1
ATOM 485 N N . LEU A 1 62 ? -151.248 -45.429 12.167 1.00 71.59 62 LEU A N 1
ATOM 486 C CA . LEU A 1 62 ? -150.939 -46.293 13.284 1.00 70.98 62 LEU A CA 1
ATOM 487 C C . LEU A 1 62 ? -149.772 -45.693 14.039 1.00 70.94 62 LEU A C 1
ATOM 488 O O . LEU A 1 62 ? -148.635 -45.700 13.547 1.00 70.76 62 LEU A O 1
ATOM 493 N N . PHE A 1 63 ? -150.086 -45.158 15.226 1.00 70.91 63 PHE A N 1
ATOM 494 C CA . PHE A 1 63 ? -149.140 -44.419 16.056 1.00 70.70 63 PHE A CA 1
ATOM 495 C C . PHE A 1 63 ? -149.620 -44.277 17.499 1.00 70.68 63 PHE A C 1
ATOM 496 O O . PHE A 1 63 ? -150.798 -44.507 17.804 1.00 70.37 63 PHE A O 1
ATOM 504 N N . ILE A 1 64 ? -148.677 -43.860 18.351 1.00 70.79 64 ILE A N 1
ATOM 505 C CA . ILE A 1 64 ? -148.891 -43.525 19.760 1.00 70.77 64 ILE A CA 1
ATOM 506 C C . ILE A 1 64 ? -148.348 -42.113 20.024 1.00 70.88 64 ILE A C 1
ATOM 507 O O . ILE A 1 64 ? -147.271 -41.761 19.533 1.00 70.93 64 ILE A O 1
ATOM 512 N N . ARG A 1 65 ? -149.079 -41.311 20.794 1.00 70.97 65 ARG A N 1
ATOM 513 C CA . ARG A 1 65 ? -148.645 -39.934 21.069 1.00 71.14 65 ARG A CA 1
ATOM 514 C C . ARG A 1 65 ? -148.735 -39.471 22.530 1.00 71.22 65 ARG A C 1
ATOM 515 O O . ARG A 1 65 ? -149.830 -39.205 23.059 1.00 71.31 65 ARG A O 1
ATOM 523 N N . ILE A 1 66 ? -147.564 -39.348 23.150 1.00 71.08 66 ILE A N 1
ATOM 524 C CA . ILE A 1 66 ? -147.423 -38.727 24.455 1.00 71.12 66 ILE A CA 1
ATOM 525 C C . ILE A 1 66 ? -147.845 -37.266 24.378 1.00 71.39 66 ILE A C 1
ATOM 526 O O . ILE A 1 66 ? -147.557 -36.576 23.401 1.00 71.62 66 ILE A O 1
ATOM 531 N N . THR A 1 67 ? -148.523 -36.801 25.423 1.00 71.63 67 THR A N 1
ATOM 532 C CA . THR A 1 67 ? -149.012 -35.433 25.500 1.00 71.56 67 THR A CA 1
ATOM 533 C C . THR A 1 67 ? -148.983 -34.979 26.961 1.00 71.63 67 THR A C 1
ATOM 534 O O . THR A 1 67 ? -149.966 -35.183 27.681 1.00 71.86 67 THR A O 1
ATOM 538 N N . PRO A 1 68 ? -147.852 -34.391 27.415 1.00 71.44 68 PRO A N 1
ATOM 539 C CA . PRO A 1 68 ? -147.743 -33.849 28.767 1.00 71.35 68 PRO A CA 1
ATOM 540 C C . PRO A 1 68 ? -148.582 -32.581 28.936 1.00 71.46 68 PRO A C 1
ATOM 541 O O . PRO A 1 68 ? -148.374 -31.606 28.210 1.00 71.52 68 PRO A O 1
ATOM 545 N N . LYS A 1 69 ? -149.525 -32.608 29.876 1.00 71.53 69 LYS A N 1
ATOM 546 C CA . LYS A 1 69 ? -150.330 -31.438 30.188 1.00 71.64 69 LYS A CA 1
ATOM 547 C C . LYS A 1 69 ? -150.178 -31.047 31.657 1.00 71.58 69 LYS A C 1
ATOM 548 O O . LYS A 1 69 ? -151.043 -31.350 32.485 1.00 71.72 69 LYS A O 1
ATOM 554 N N . PRO A 1 70 ? -149.072 -30.351 31.982 1.00 71.40 70 PRO A N 1
ATOM 555 C CA . PRO A 1 70 ? -148.739 -29.976 33.357 1.00 71.25 70 PRO A CA 1
ATOM 556 C C . PRO A 1 70 ? -149.826 -29.154 34.035 1.00 71.13 70 PRO A C 1
ATOM 557 O O . PRO A 1 70 ? -150.078 -29.327 35.223 1.00 71.06 70 PRO A O 1
ATOM 561 N N . GLU A 1 71 ? -150.464 -28.283 33.266 1.00 71.14 71 GLU A N 1
ATOM 562 C CA . GLU A 1 71 ? -151.476 -27.375 33.775 1.00 71.45 71 GLU A CA 1
ATOM 563 C C . GLU A 1 71 ? -152.486 -28.042 34.696 1.00 71.42 71 GLU A C 1
ATOM 564 O O . GLU A 1 71 ? -152.966 -27.414 35.640 1.00 71.48 71 GLU A O 1
ATOM 570 N N . GLN A 1 72 ? -152.813 -29.302 34.425 1.00 71.43 72 GLN A N 1
ATOM 571 C CA . GLN A 1 72 ? -153.679 -30.062 35.329 1.00 71.66 72 GLN A CA 1
ATOM 572 C C . GLN A 1 72 ? -152.924 -31.268 35.856 1.00 71.47 72 GLN A C 1
ATOM 573 O O . GLN A 1 72 ? -153.523 -32.195 36.407 1.00 71.34 72 GLN A O 1
ATOM 579 N N . LYS A 1 73 ? -151.606 -31.244 35.671 1.00 71.43 73 LYS A N 1
ATOM 580 C CA . LYS A 1 73 ? -150.733 -32.331 36.084 1.00 71.55 73 LYS A CA 1
ATOM 581 C C . LYS A 1 73 ? -151.263 -33.670 35.534 1.00 71.65 73 LYS A C 1
ATOM 582 O O . LYS A 1 73 ? -151.701 -34.559 36.289 1.00 71.80 73 LYS A O 1
ATOM 588 N N . VAL A 1 74 ? -151.243 -33.783 34.204 1.00 71.61 74 VAL A N 1
ATOM 589 C CA . VAL A 1 74 ? -151.798 -34.946 33.503 1.00 71.55 74 VAL A CA 1
ATOM 590 C C . VAL A 1 74 ? -150.904 -35.403 32.375 1.00 71.54 74 VAL A C 1
ATOM 591 O O . VAL A 1 74 ? -150.449 -34.594 31.561 1.00 71.41 74 VAL A O 1
ATOM 595 N N . LEU A 1 75 ? -150.683 -36.711 32.324 1.00 71.68 75 LEU A N 1
ATOM 596 C CA . LEU A 1 75 ? -149.902 -37.320 31.262 1.00 71.94 75 LEU A CA 1
ATOM 597 C C . LEU A 1 75 ? -150.813 -38.145 30.375 1.00 72.33 75 LEU A C 1
ATOM 598 O O . LEU A 1 75 ? -151.271 -39.218 30.787 1.00 72.57 75 LEU A O 1
ATOM 603 N N . GLU A 1 76 ? -151.077 -37.638 29.167 1.00 72.51 76 GLU A N 1
ATOM 604 C CA . GLU A 1 76 ? -151.877 -38.367 28.180 1.00 72.59 76 GLU A CA 1
ATOM 605 C C . GLU A 1 76 ? -151.006 -39.291 27.327 1.00 72.30 76 GLU A C 1
ATOM 606 O O . GLU A 1 76 ? -149.891 -38.922 26.945 1.00 72.15 76 GLU A O 1
ATOM 612 N N . ILE A 1 77 ? -151.506 -40.505 27.090 1.00 72.20 77 ILE A N 1
ATOM 613 C CA . ILE A 1 77 ? -150.911 -41.423 26.121 1.00 72.29 77 ILE A CA 1
ATOM 614 C C . ILE A 1 77 ? -151.951 -41.811 25.076 1.00 72.58 77 ILE A C 1
ATOM 615 O O . ILE A 1 77 ? -152.811 -42.675 25.316 1.00 72.79 77 ILE A O 1
ATOM 620 N N . ARG A 1 78 ? -151.862 -41.145 23.926 1.00 72.59 78 ARG A N 1
ATOM 621 C CA . ARG A 1 78 ? -152.707 -41.412 22.778 1.00 72.47 78 ARG A CA 1
ATOM 622 C C . ARG A 1 78 ? -152.223 -42.648 22.014 1.00 72.35 78 ARG A C 1
ATOM 623 O O . ARG A 1 78 ? -151.022 -42.836 21.809 1.00 72.26 78 ARG A O 1
ATOM 631 N N . ASP A 1 79 ? -153.158 -43.497 21.604 1.00 72.13 79 ASP A N 1
ATOM 632 C CA . ASP A 1 79 ? -152.833 -44.559 20.662 1.00 72.28 79 ASP A CA 1
ATOM 633 C C . ASP A 1 79 ? -153.975 -44.794 19.682 1.00 72.25 79 ASP A C 1
ATOM 634 O O . ASP A 1 79 ? -155.149 -44.704 20.056 1.00 72.36 79 ASP A O 1
ATOM 639 N N . SER A 1 80 ? -153.627 -45.091 18.430 1.00 71.98 80 SER A N 1
ATOM 640 C CA . SER A 1 80 ? -154.632 -45.317 17.391 1.00 71.53 80 SER A CA 1
ATOM 641 C C . SER A 1 80 ? -154.861 -46.801 17.151 1.00 71.23 80 SER A C 1
ATOM 642 O O . SER A 1 80 ? -155.377 -47.184 16.100 1.00 71.31 80 SER A O 1
ATOM 645 N N . GLY A 1 81 ? -154.476 -47.622 18.130 1.00 70.81 81 GLY A N 1
ATOM 646 C CA . GLY A 1 81 ? -154.672 -49.067 18.088 1.00 70.43 81 GLY A CA 1
ATOM 647 C C . GLY A 1 81 ? -156.136 -49.437 18.027 1.00 70.39 81 GLY A C 1
ATOM 648 O O . GLY A 1 81 ? -156.972 -48.617 17.649 1.00 70.33 81 GLY A O 1
ATOM 649 N N . ILE A 1 82 ? -156.457 -50.668 18.405 1.00 70.33 82 ILE A N 1
ATOM 650 C CA . ILE A 1 82 ? -157.828 -51.178 18.251 1.00 70.41 82 ILE A CA 1
ATOM 651 C C . ILE A 1 82 ? -158.849 -50.597 19.251 1.00 70.66 82 ILE A C 1
ATOM 652 O O . ILE A 1 82 ? -160.039 -50.451 18.919 1.00 70.62 82 ILE A O 1
ATOM 657 N N . GLY A 1 83 ? -158.389 -50.268 20.458 1.00 70.78 83 GLY A N 1
ATOM 658 C CA . GLY A 1 83 ? -159.278 -49.750 21.493 1.00 71.22 83 GLY A CA 1
ATOM 659 C C . GLY A 1 83 ? -160.347 -50.751 21.920 1.00 71.56 83 GLY A C 1
ATOM 660 O O . GLY A 1 83 ? -160.641 -51.710 21.189 1.00 71.75 83 GLY A O 1
ATOM 661 N N . MET A 1 84 ? -160.944 -50.523 23.095 1.00 71.56 84 MET A N 1
ATOM 662 C CA . MET A 1 84 ? -161.887 -51.476 23.696 1.00 71.64 84 MET A CA 1
ATOM 663 C C . MET A 1 84 ? -163.348 -51.026 23.649 1.00 71.46 84 MET A C 1
ATOM 664 O O . MET A 1 84 ? -163.646 -49.829 23.711 1.00 71.37 84 MET A O 1
ATOM 669 N N . THR A 1 85 ? -164.253 -51.996 23.524 1.00 71.50 85 THR A N 1
ATOM 670 C CA . THR A 1 85 ? -165.687 -51.739 23.696 1.00 71.70 85 THR A CA 1
ATOM 671 C C . THR A 1 85 ? -166.007 -51.674 25.184 1.00 71.64 85 THR A C 1
ATOM 672 O O . THR A 1 85 ? -165.148 -51.979 26.011 1.00 71.82 85 THR A O 1
ATOM 676 N N . LYS A 1 86 ? -167.235 -51.287 25.527 1.00 71.55 86 LYS A N 1
ATOM 677 C CA . LYS A 1 86 ? -167.659 -51.279 26.924 1.00 71.46 86 LYS A CA 1
ATOM 678 C C . LYS A 1 86 ? -167.204 -52.565 27.608 1.00 71.43 86 LYS A C 1
ATOM 679 O O . LYS A 1 86 ? -166.370 -52.525 28.516 1.00 71.44 86 LYS A O 1
ATOM 685 N N . ALA A 1 87 ? -167.721 -53.700 27.136 1.00 71.38 87 ALA A N 1
ATOM 686 C CA . ALA A 1 87 ? -167.409 -55.011 27.717 1.00 71.40 87 ALA A CA 1
ATOM 687 C C . ALA A 1 87 ? -165.918 -55.348 27.701 1.00 71.41 87 ALA A C 1
ATOM 688 O O . ALA A 1 87 ? -165.415 -55.992 28.617 1.00 71.50 87 ALA A O 1
ATOM 690 N N . GLU A 1 88 ? -165.220 -54.899 26.665 1.00 71.43 88 GLU A N 1
ATOM 691 C CA . GLU A 1 88 ? -163.779 -55.103 26.554 1.00 71.49 88 GLU A CA 1
ATOM 692 C C . GLU A 1 88 ? -163.000 -54.291 27.580 1.00 71.13 88 GLU A C 1
ATOM 693 O O . GLU A 1 88 ? -161.816 -54.539 27.790 1.00 71.12 88 GLU A O 1
ATOM 699 N N . LEU A 1 89 ? -163.646 -53.301 28.187 1.00 70.83 89 LEU A N 1
ATOM 700 C CA . LEU A 1 89 ? -163.015 -52.561 29.268 1.00 70.80 89 LEU A CA 1
ATOM 701 C C . LEU A 1 89 ? -163.232 -53.321 30.573 1.00 70.89 89 LEU A C 1
ATOM 702 O O . LEU A 1 89 ? -162.280 -53.767 31.240 1.00 70.75 89 LEU A O 1
ATOM 707 N N . ILE A 1 90 ? -164.506 -53.475 30.912 1.00 70.76 90 ILE A N 1
ATOM 708 C CA . ILE A 1 90 ? -164.923 -54.273 32.042 1.00 70.68 90 ILE A CA 1
ATOM 709 C C . ILE A 1 90 ? -164.108 -55.563 32.134 1.00 70.90 90 ILE A C 1
ATOM 710 O O . ILE A 1 90 ? -163.211 -55.664 32.970 1.00 70.91 90 ILE A O 1
ATOM 715 N N . ASN A 1 91 ? -164.396 -56.519 31.258 1.00 71.20 91 ASN A N 1
ATOM 716 C CA . ASN A 1 91 ? -163.735 -57.812 31.300 1.00 71.74 91 ASN A CA 1
ATOM 717 C C . ASN A 1 91 ? -162.220 -57.703 31.399 1.00 71.99 91 ASN A C 1
ATOM 718 O O . ASN A 1 91 ? -161.632 -58.155 32.377 1.00 72.31 91 ASN A O 1
ATOM 723 N N . ASN A 1 92 ? -161.588 -57.069 30.418 1.00 72.18 92 ASN A N 1
ATOM 724 C CA . ASN A 1 92 ? -160.128 -57.115 30.325 1.00 72.43 92 ASN A CA 1
ATOM 725 C C . ASN A 1 92 ? -159.387 -56.346 31.413 1.00 72.40 92 ASN A C 1
ATOM 726 O O . ASN A 1 92 ? -158.163 -56.442 31.524 1.00 72.49 92 ASN A O 1
ATOM 731 N N . LEU A 1 93 ? -160.124 -55.593 32.222 1.00 72.46 93 LEU A N 1
ATOM 732 C CA . LEU A 1 93 ? -159.499 -54.855 33.328 1.00 72.53 93 LEU A CA 1
ATOM 733 C C . LEU A 1 93 ? -159.852 -55.426 34.747 1.00 72.65 93 LEU A C 1
ATOM 734 O O . LEU A 1 93 ? -159.982 -54.681 35.732 1.00 72.62 93 LEU A O 1
ATOM 739 N N . GLY A 1 94 ? -160.021 -56.757 34.808 1.00 72.61 94 GLY A N 1
ATOM 740 C CA . GLY A 1 94 ? -159.939 -57.546 36.045 1.00 72.48 94 GLY A CA 1
ATOM 741 C C . GLY A 1 94 ? -158.631 -58.337 36.018 1.00 72.62 94 GLY A C 1
ATOM 742 O O . GLY A 1 94 ? -158.400 -59.135 35.111 1.00 72.43 94 GLY A O 1
ATOM 743 N N . THR A 1 95 ? -157.788 -58.121 37.029 1.00 72.82 95 THR A N 1
ATOM 744 C CA . THR A 1 95 ? -156.342 -58.445 37.002 1.00 73.08 95 THR A CA 1
ATOM 745 C C . THR A 1 95 ? -155.904 -59.821 36.494 1.00 73.48 95 THR A C 1
ATOM 746 O O . THR A 1 95 ? -156.569 -60.838 36.722 1.00 73.35 95 THR A O 1
ATOM 750 N N . ILE A 1 96 ? -154.750 -59.811 35.823 1.00 73.96 96 ILE A N 1
ATOM 751 C CA . ILE A 1 96 ? -153.985 -61.008 35.468 1.00 74.50 96 ILE A CA 1
ATOM 752 C C . ILE A 1 96 ? -154.690 -61.879 34.458 1.00 74.42 96 ILE A C 1
ATOM 753 O O . ILE A 1 96 ? -154.322 -61.911 33.275 1.00 74.63 96 ILE A O 1
ATOM 758 N N . ALA A 1 97 ? -155.685 -62.613 34.945 1.00 74.40 97 ALA A N 1
ATOM 759 C CA . ALA A 1 97 ? -156.615 -63.273 34.058 1.00 74.37 97 ALA A CA 1
ATOM 760 C C . ALA A 1 97 ? -157.151 -62.191 33.121 1.00 74.08 97 ALA A C 1
ATOM 761 O O . ALA A 1 97 ? -156.962 -60.984 33.369 1.00 73.89 97 ALA A O 1
ATOM 763 N N . LYS A 1 98 ? -157.811 -62.620 32.051 1.00 73.76 98 LYS A N 1
ATOM 764 C CA . LYS A 1 98 ? -158.090 -61.739 30.923 1.00 73.68 98 LYS A CA 1
ATOM 765 C C . LYS A 1 98 ? -156.844 -60.904 30.529 1.00 73.38 98 LYS A C 1
ATOM 766 O O . LYS A 1 98 ? -156.364 -60.040 31.292 1.00 73.23 98 LYS A O 1
ATOM 772 N N . SER A 1 99 ? -156.312 -61.221 29.346 1.00 72.84 99 SER A N 1
ATOM 773 C CA . SER A 1 99 ? -155.254 -60.452 28.719 1.00 72.22 99 SER A CA 1
ATOM 774 C C . SER A 1 99 ? -155.514 -60.415 27.211 1.00 72.10 99 SER A C 1
ATOM 775 O O . SER A 1 99 ? -156.168 -61.314 26.663 1.00 72.17 99 SER A O 1
ATOM 778 N N . GLY A 1 100 ? -155.025 -59.361 26.550 1.00 71.76 100 GLY A N 1
ATOM 779 C CA . GLY A 1 100 ? -154.974 -59.291 25.082 1.00 70.86 100 GLY A CA 1
ATOM 780 C C . GLY A 1 100 ? -153.897 -60.251 24.633 1.00 70.36 100 GLY A C 1
ATOM 781 O O . GLY A 1 100 ? -152.826 -59.854 24.186 1.00 69.66 100 GLY A O 1
ATOM 782 N N . THR A 1 101 ? -154.198 -61.525 24.826 1.00 70.40 101 THR A N 1
ATOM 783 C CA . THR A 1 101 ? -153.306 -62.620 24.559 1.00 70.92 101 THR A CA 1
ATOM 784 C C . THR A 1 101 ? -154.231 -63.600 23.926 1.00 71.27 101 THR A C 1
ATOM 785 O O . THR A 1 101 ? -153.957 -64.084 22.844 1.00 71.69 101 THR A O 1
ATOM 789 N N . LYS A 1 102 ? -155.342 -63.879 24.603 1.00 71.63 102 LYS A N 1
ATOM 790 C CA . LYS A 1 102 ? -156.455 -64.628 24.009 1.00 72.04 102 LYS A CA 1
ATOM 791 C C . LYS A 1 102 ? -156.550 -64.323 22.515 1.00 71.95 102 LYS A C 1
ATOM 792 O O . LYS A 1 102 ? -156.681 -65.224 21.692 1.00 71.87 102 LYS A O 1
ATOM 798 N N . ALA A 1 103 ? -156.432 -63.035 22.201 1.00 71.92 103 ALA A N 1
ATOM 799 C CA . ALA A 1 103 ? -156.428 -62.510 20.856 1.00 72.05 103 ALA A CA 1
ATOM 800 C C . ALA A 1 103 ? -155.336 -63.122 19.982 1.00 72.19 103 ALA A C 1
ATOM 801 O O . ALA A 1 103 ? -155.411 -63.065 18.759 1.00 72.49 103 ALA A O 1
ATOM 803 N N . PHE A 1 104 ? -154.334 -63.713 20.612 1.00 72.28 104 PHE A N 1
ATOM 804 C CA . PHE A 1 104 ? -153.197 -64.274 19.905 1.00 72.66 104 PHE A CA 1
ATOM 805 C C . PHE A 1 104 ? -152.994 -65.736 20.313 1.00 72.73 104 PHE A C 1
ATOM 806 O O . PHE A 1 104 ? -152.398 -66.518 19.594 1.00 72.54 104 PHE A O 1
ATOM 814 N N . MET A 1 105 ? -153.552 -66.102 21.457 1.00 73.26 105 MET A N 1
ATOM 815 C CA . MET A 1 105 ? -153.590 -67.480 21.920 1.00 73.99 105 MET A CA 1
ATOM 816 C C . MET A 1 105 ? -154.121 -68.353 20.787 1.00 73.55 105 MET A C 1
ATOM 817 O O . MET A 1 105 ? -153.541 -69.387 20.462 1.00 73.57 105 MET A O 1
ATOM 822 N N . GLU A 1 106 ? -155.204 -67.903 20.163 1.00 73.39 106 GLU A N 1
ATOM 823 C CA . GLU A 1 106 ? -155.952 -68.740 19.230 1.00 73.34 106 GLU A CA 1
ATOM 824 C C . GLU A 1 106 ? -155.821 -68.336 17.753 1.00 73.18 106 GLU A C 1
ATOM 825 O O . GLU A 1 106 ? -156.485 -68.928 16.887 1.00 73.20 106 GLU A O 1
ATOM 831 N N . ALA A 1 107 ? -154.985 -67.333 17.470 1.00 72.83 107 ALA A N 1
ATOM 832 C CA . ALA A 1 107 ? -154.752 -66.876 16.094 1.00 72.52 107 ALA A CA 1
ATOM 833 C C . ALA A 1 107 ? -154.520 -68.044 15.099 1.00 72.59 107 ALA A C 1
ATOM 834 O O . ALA A 1 107 ? -155.242 -68.160 14.101 1.00 72.69 107 ALA A O 1
ATOM 836 N N . LEU A 1 108 ? -153.536 -68.908 15.388 1.00 72.51 108 LEU A N 1
ATOM 837 C CA . LEU A 1 108 ? -153.207 -70.109 14.570 1.00 72.49 108 LEU A CA 1
ATOM 838 C C . LEU A 1 108 ? -152.923 -69.823 13.079 1.00 72.53 108 LEU A C 1
ATOM 839 O O . LEU A 1 108 ? -152.657 -70.745 12.299 1.00 72.34 108 LEU A O 1
ATOM 844 N N . SER A 1 109 ? -152.944 -68.545 12.709 1.00 72.71 109 SER A N 1
ATOM 845 C CA . SER A 1 109 ? -153.075 -68.123 11.311 1.00 73.08 109 SER A CA 1
ATOM 846 C C . SER A 1 109 ? -152.100 -68.757 10.306 1.00 73.23 109 SER A C 1
ATOM 847 O O . SER A 1 109 ? -151.001 -69.203 10.677 1.00 73.21 109 SER A O 1
ATOM 850 N N . ALA A 1 110 ? -152.531 -68.782 9.038 1.00 73.20 110 ALA A N 1
ATOM 851 C CA . ALA A 1 110 ? -151.739 -69.315 7.922 1.00 73.23 110 ALA A CA 1
ATOM 852 C C . ALA A 1 110 ? -150.535 -68.425 7.596 1.00 73.28 110 ALA A C 1
ATOM 853 O O . ALA A 1 110 ? -149.739 -68.740 6.702 1.00 73.36 110 ALA A O 1
ATOM 855 N N . GLY A 1 111 ? -150.428 -67.309 8.320 1.00 73.24 111 GLY A N 1
ATOM 856 C CA . GLY A 1 111 ? -149.204 -66.512 8.396 1.00 73.20 111 GLY A CA 1
ATOM 857 C C . GLY A 1 111 ? -148.767 -66.453 9.849 1.00 73.11 111 GLY A C 1
ATOM 858 O O . GLY A 1 111 ? -147.632 -66.798 10.193 1.00 73.02 111 GLY A O 1
ATOM 859 N N . ALA A 1 112 ? -149.695 -66.009 10.694 1.00 73.08 112 ALA A N 1
ATOM 860 C CA . ALA A 1 112 ? -149.553 -66.040 12.149 1.00 73.12 112 ALA A CA 1
ATOM 861 C C . ALA A 1 112 ? -148.414 -65.166 12.676 1.00 73.13 112 ALA A C 1
ATOM 862 O O . ALA A 1 112 ? -147.443 -65.665 13.261 1.00 73.04 112 ALA A O 1
ATOM 864 N N . ASP A 1 113 ? -148.559 -63.854 12.481 1.00 73.22 113 ASP A N 1
ATOM 865 C CA . ASP A 1 113 ? -147.549 -62.880 12.935 1.00 73.37 113 ASP A CA 1
ATOM 866 C C . ASP A 1 113 ? -147.792 -62.212 14.322 1.00 73.30 113 ASP A C 1
ATOM 867 O O . ASP A 1 113 ? -148.861 -61.650 14.603 1.00 73.08 113 ASP A O 1
ATOM 872 N N . VAL A 1 114 ? -146.771 -62.264 15.173 1.00 73.21 114 VAL A N 1
ATOM 873 C CA . VAL A 1 114 ? -146.946 -61.903 16.567 1.00 73.23 114 VAL A CA 1
ATOM 874 C C . VAL A 1 114 ? -146.078 -60.753 17.033 1.00 73.24 114 VAL A C 1
ATOM 875 O O . VAL A 1 114 ? -145.605 -60.771 18.171 1.00 72.78 114 VAL A O 1
ATOM 879 N N . SER A 1 115 ? -145.880 -59.748 16.185 1.00 73.40 115 SER A N 1
ATOM 880 C CA . SER A 1 115 ? -145.125 -58.554 16.593 1.00 73.54 115 SER A CA 1
ATOM 881 C C . SER A 1 115 ? -145.339 -58.239 18.066 1.00 73.20 115 SER A C 1
ATOM 882 O O . SER A 1 115 ? -144.461 -57.681 18.732 1.00 72.96 115 SER A O 1
ATOM 885 N N . MET A 1 116 ? -146.509 -58.658 18.547 1.00 73.02 116 MET A N 1
ATOM 886 C CA . MET A 1 116 ? -147.063 -58.306 19.851 1.00 72.74 116 MET A CA 1
ATOM 887 C C . MET A 1 116 ? -147.001 -59.460 20.857 1.00 72.68 116 MET A C 1
ATOM 888 O O . MET A 1 116 ? -147.525 -60.558 20.611 1.00 72.49 116 MET A O 1
ATOM 893 N N . ILE A 1 117 ? -146.330 -59.186 21.973 1.00 72.47 117 ILE A N 1
ATOM 894 C CA . ILE A 1 117 ? -146.334 -60.062 23.134 1.00 72.46 117 ILE A CA 1
ATOM 895 C C . ILE A 1 117 ? -146.406 -59.214 24.423 1.00 72.16 117 ILE A C 1
ATOM 896 O O . ILE A 1 117 ? -146.054 -58.023 24.434 1.00 72.04 117 ILE A O 1
ATOM 901 N N . GLY A 1 118 ? -146.890 -59.840 25.483 1.00 71.55 118 GLY A N 1
ATOM 902 C CA . GLY A 1 118 ? -147.218 -59.158 26.702 1.00 71.60 118 GLY A CA 1
ATOM 903 C C . GLY A 1 118 ? -148.365 -59.949 27.285 1.00 71.79 118 GLY A C 1
ATOM 904 O O . GLY A 1 118 ? -149.452 -59.988 26.701 1.00 71.97 118 GLY A O 1
ATOM 905 N N . GLN A 1 119 ? -148.118 -60.623 28.409 1.00 71.52 119 GLN A N 1
ATOM 906 C CA . GLN A 1 119 ? -149.160 -61.397 29.071 1.00 71.12 119 GLN A CA 1
ATOM 907 C C . GLN A 1 119 ? -149.175 -60.961 30.505 1.00 70.64 119 GLN A C 1
ATOM 908 O O . GLN A 1 119 ? -148.974 -59.787 30.806 1.00 70.34 119 GLN A O 1
ATOM 914 N N . PHE A 1 120 ? -149.394 -61.919 31.397 1.00 70.02 120 PHE A N 1
ATOM 915 C CA . PHE A 1 120 ? -149.440 -61.640 32.811 1.00 69.24 120 PHE A CA 1
ATOM 916 C C . PHE A 1 120 ? -150.716 -60.888 33.054 1.00 69.20 120 PHE A C 1
ATOM 917 O O . PHE A 1 120 ? -151.447 -61.213 33.965 1.00 69.35 120 PHE A O 1
ATOM 925 N N . GLY A 1 121 ? -150.996 -59.898 32.217 1.00 69.17 121 GLY A N 1
ATOM 926 C CA . GLY A 1 121 ? -152.220 -59.129 32.343 1.00 69.31 121 GLY A CA 1
ATOM 927 C C . GLY A 1 121 ? -152.211 -58.245 33.579 1.00 69.28 121 GLY A C 1
ATOM 928 O O . GLY A 1 121 ? -153.260 -58.043 34.210 1.00 69.41 121 GLY A O 1
ATOM 929 N N . VAL A 1 122 ? -151.022 -57.732 33.923 1.00 68.97 122 VAL A N 1
ATOM 930 C CA . VAL A 1 122 ? -150.859 -56.796 35.040 1.00 68.57 122 VAL A CA 1
ATOM 931 C C . VAL A 1 122 ? -150.331 -55.447 34.585 1.00 68.40 122 VAL A C 1
ATOM 932 O O . VAL A 1 122 ? -150.840 -54.412 35.015 1.00 68.27 122 VAL A O 1
ATOM 936 N N . GLY A 1 123 ? -149.321 -55.480 33.716 1.00 68.19 123 GLY A N 1
ATOM 937 C CA . GLY A 1 123 ? -148.591 -54.303 33.274 1.00 68.16 123 GLY A CA 1
ATOM 938 C C . GLY A 1 123 ? -149.350 -52.991 33.303 1.00 68.36 123 GLY A C 1
ATOM 939 O O . GLY A 1 123 ? -148.750 -51.942 33.508 1.00 68.34 123 GLY A O 1
ATOM 940 N N . PHE A 1 124 ? -150.665 -53.044 33.096 1.00 68.44 124 PHE A N 1
ATOM 941 C CA . PHE A 1 124 ? -151.494 -51.847 33.119 1.00 68.79 124 PHE A CA 1
ATOM 942 C C . PHE A 1 124 ? -151.507 -51.179 34.492 1.00 69.28 124 PHE A C 1
ATOM 943 O O . PHE A 1 124 ? -151.362 -49.961 34.626 1.00 69.23 124 PHE A O 1
ATOM 951 N N . TYR A 1 125 ? -151.680 -51.998 35.519 1.00 69.77 125 TYR A N 1
ATOM 952 C CA . TYR A 1 125 ? -151.902 -51.505 36.864 1.00 69.81 125 TYR A CA 1
ATOM 953 C C . TYR A 1 125 ? -150.687 -50.774 37.379 1.00 70.06 125 TYR A C 1
ATOM 954 O O . TYR A 1 125 ? -150.795 -49.942 38.287 1.00 70.26 125 TYR A O 1
ATOM 963 N N . SER A 1 126 ? -149.540 -51.063 36.768 1.00 69.93 126 SER A N 1
ATOM 964 C CA . SER A 1 126 ? -148.291 -50.466 37.179 1.00 70.01 126 SER A CA 1
ATOM 965 C C . SER A 1 126 ? -148.304 -48.967 36.949 1.00 69.92 126 SER A C 1
ATOM 966 O O . SER A 1 126 ? -147.406 -48.269 37.393 1.00 69.86 126 SER A O 1
ATOM 969 N N . LEU A 1 127 ? -149.324 -48.469 36.264 1.00 69.91 127 LEU A N 1
ATOM 970 C CA . LEU A 1 127 ? -149.446 -47.037 36.061 1.00 70.29 127 LEU A CA 1
ATOM 971 C C . LEU A 1 127 ? -149.656 -46.286 37.374 1.00 70.34 127 LEU A C 1
ATOM 972 O O . LEU A 1 127 ? -149.330 -45.099 37.510 1.00 70.54 127 LEU A O 1
ATOM 977 N N . PHE A 1 128 ? -150.225 -46.986 38.341 1.00 70.12 128 PHE A N 1
ATOM 978 C CA . PHE A 1 128 ? -150.512 -46.394 39.613 1.00 69.64 128 PHE A CA 1
ATOM 979 C C . PHE A 1 128 ? -149.237 -46.159 40.400 1.00 69.43 128 PHE A C 1
ATOM 980 O O . PHE A 1 128 ? -149.230 -45.380 41.343 1.00 69.30 128 PHE A O 1
ATOM 988 N N . LEU A 1 129 ? -148.158 -46.824 40.007 1.00 69.20 129 LEU A N 1
ATOM 989 C CA . LEU A 1 129 ? -146.856 -46.520 40.562 1.00 69.44 129 LEU A CA 1
ATOM 990 C C . LEU A 1 129 ? -146.588 -45.041 40.565 1.00 69.53 129 LEU A C 1
ATOM 991 O O . LEU A 1 129 ? -145.998 -44.524 41.520 1.00 69.81 129 LEU A O 1
ATOM 996 N N . VAL A 1 130 ? -147.002 -44.369 39.489 1.00 69.57 130 VAL A N 1
ATOM 997 C CA . VAL A 1 130 ? -146.800 -42.922 39.358 1.00 69.65 130 VAL A CA 1
ATOM 998 C C . VAL A 1 130 ? -148.088 -42.127 39.231 1.00 69.69 130 VAL A C 1
ATOM 999 O O . VAL A 1 130 ? -148.064 -40.901 39.300 1.00 69.46 130 VAL A O 1
ATOM 1003 N N . ALA A 1 131 ? -149.205 -42.813 39.043 1.00 70.00 131 ALA A N 1
ATOM 1004 C CA . ALA A 1 131 ? -150.465 -42.112 38.925 1.00 70.78 131 ALA A CA 1
ATOM 1005 C C . ALA A 1 131 ? -151.365 -42.346 40.126 1.00 71.33 131 ALA A C 1
ATOM 1006 O O . ALA A 1 131 ? -151.524 -43.481 40.581 1.00 71.61 131 ALA A O 1
ATOM 1008 N N . ASP A 1 132 ? -151.949 -41.264 40.633 1.00 71.77 132 ASP A N 1
ATOM 1009 C CA . ASP A 1 132 ? -152.888 -41.337 41.746 1.00 72.25 132 ASP A CA 1
ATOM 1010 C C . ASP A 1 132 ? -154.244 -41.823 41.268 1.00 72.33 132 ASP A C 1
ATOM 1011 O O . ASP A 1 132 ? -154.845 -42.711 41.866 1.00 72.38 132 ASP A O 1
ATOM 1016 N N . ARG A 1 133 ? -154.721 -41.215 40.191 1.00 72.50 133 ARG A N 1
ATOM 1017 C CA . ARG A 1 133 ? -155.953 -41.623 39.538 1.00 72.75 133 ARG A CA 1
ATOM 1018 C C . ARG A 1 133 ? -155.659 -41.832 38.055 1.00 72.52 133 ARG A C 1
ATOM 1019 O O . ARG A 1 133 ? -154.767 -41.183 37.495 1.00 72.50 133 ARG A O 1
ATOM 1027 N N . VAL A 1 134 ? -156.391 -42.752 37.431 1.00 72.37 134 VAL A N 1
ATOM 1028 C CA . VAL A 1 134 ? -156.288 -42.943 35.987 1.00 72.33 134 VAL A CA 1
ATOM 1029 C C . VAL A 1 134 ? -157.581 -42.622 35.250 1.00 72.18 134 VAL A C 1
ATOM 1030 O O . VAL A 1 134 ? -158.678 -42.690 35.818 1.00 72.42 134 VAL A O 1
ATOM 1034 N N . GLN A 1 135 ? -157.427 -42.307 33.970 1.00 71.81 135 GLN A N 1
ATOM 1035 C CA . GLN A 1 135 ? -158.524 -41.961 33.103 1.00 71.50 135 GLN A CA 1
ATOM 1036 C C . GLN A 1 135 ? -158.301 -42.679 31.774 1.00 71.56 135 GLN A C 1
ATOM 1037 O O . GLN A 1 135 ? -157.424 -42.294 30.986 1.00 71.75 135 GLN A O 1
ATOM 1043 N N . VAL A 1 136 ? -159.064 -43.739 31.532 1.00 71.40 136 VAL A N 1
ATOM 1044 C CA . VAL A 1 136 ? -158.989 -44.425 30.246 1.00 71.37 136 VAL A CA 1
ATOM 1045 C C . VAL A 1 136 ? -160.155 -44.016 29.354 1.00 71.51 136 VAL A C 1
ATOM 1046 O O . VAL A 1 136 ? -161.325 -44.204 29.709 1.00 71.70 136 VAL A O 1
ATOM 1050 N N . ILE A 1 137 ? -159.832 -43.437 28.202 1.00 71.42 137 ILE A N 1
ATOM 1051 C CA . ILE A 1 137 ? -160.844 -43.160 27.199 1.00 71.31 137 ILE A CA 1
ATOM 1052 C C . ILE A 1 137 ? -160.509 -43.934 25.938 1.00 71.35 137 ILE A C 1
ATOM 1053 O O . ILE A 1 137 ? -159.462 -43.726 25.324 1.00 71.32 137 ILE A O 1
ATOM 1058 N N . SER A 1 138 ? -161.399 -44.851 25.584 1.00 71.42 138 SER A N 1
ATOM 1059 C CA . SER A 1 138 ? -161.203 -45.721 24.434 1.00 71.59 138 SER A CA 1
ATOM 1060 C C . SER A 1 138 ? -162.421 -45.669 23.525 1.00 71.95 138 SER A C 1
ATOM 1061 O O . SER A 1 138 ? -163.555 -45.480 23.983 1.00 72.16 138 SER A O 1
ATOM 1064 N N . LYS A 1 139 ? -162.161 -45.819 22.231 1.00 72.14 139 LYS A N 1
ATOM 1065 C CA . LYS A 1 139 ? -163.195 -45.887 21.216 1.00 72.18 139 LYS A CA 1
ATOM 1066 C C . LYS A 1 139 ? -162.792 -46.983 20.239 1.00 72.28 139 LYS A C 1
ATOM 1067 O O . LYS A 1 139 ? -161.731 -46.912 19.620 1.00 72.31 139 LYS A O 1
ATOM 1073 N N . SER A 1 140 ? -163.611 -48.022 20.146 1.00 72.32 140 SER A N 1
ATOM 1074 C CA . SER A 1 140 ? -163.402 -49.046 19.146 1.00 72.44 140 SER A CA 1
ATOM 1075 C C . SER A 1 140 ? -164.527 -48.942 18.144 1.00 72.40 140 SER A C 1
ATOM 1076 O O . SER A 1 140 ? -165.682 -48.743 18.521 1.00 72.23 140 SER A O 1
ATOM 1079 N N . ASN A 1 141 ? -164.186 -49.072 16.866 1.00 72.50 141 ASN A N 1
ATOM 1080 C CA . ASN A 1 141 ? -165.196 -49.051 15.807 1.00 72.60 141 ASN A CA 1
ATOM 1081 C C . ASN A 1 141 ? -166.138 -50.240 15.946 1.00 72.59 141 ASN A C 1
ATOM 1082 O O . ASN A 1 141 ? -166.701 -50.736 14.966 1.00 72.73 141 ASN A O 1
ATOM 1087 N N . ASP A 1 142 ? -166.294 -50.677 17.192 1.00 72.44 142 ASP A N 1
ATOM 1088 C CA . ASP A 1 142 ? -167.271 -51.679 17.557 1.00 72.58 142 ASP A CA 1
ATOM 1089 C C . ASP A 1 142 ? -168.256 -51.163 18.597 1.00 72.67 142 ASP A C 1
ATOM 1090 O O . ASP A 1 142 ? -169.334 -51.736 18.763 1.00 72.75 142 ASP A O 1
ATOM 1095 N N . ASP A 1 143 ? -167.885 -50.089 19.296 1.00 72.72 143 ASP A N 1
ATOM 1096 C CA . ASP A 1 143 ? -168.819 -49.383 20.192 1.00 72.79 143 ASP A CA 1
ATOM 1097 C C . ASP A 1 143 ? -168.537 -47.874 20.227 1.00 72.67 143 ASP A C 1
ATOM 1098 O O . ASP A 1 143 ? -167.710 -47.373 19.455 1.00 72.71 143 ASP A O 1
ATOM 1103 N N . GLU A 1 144 ? -169.239 -47.162 21.112 1.00 72.41 144 GLU A N 1
ATOM 1104 C CA . GLU A 1 144 ? -169.031 -45.730 21.314 1.00 72.29 144 GLU A CA 1
ATOM 1105 C C . GLU A 1 144 ? -167.795 -45.413 22.163 1.00 72.22 144 GLU A C 1
ATOM 1106 O O . GLU A 1 144 ? -166.948 -46.279 22.404 1.00 72.10 144 GLU A O 1
ATOM 1112 N N . GLN A 1 145 ? -167.694 -44.162 22.602 1.00 72.23 145 GLN A N 1
ATOM 1113 C CA . GLN A 1 145 ? -166.559 -43.726 23.396 1.00 72.42 145 GLN A CA 1
ATOM 1114 C C . GLN A 1 145 ? -166.902 -43.859 24.870 1.00 72.39 145 GLN A C 1
ATOM 1115 O O . GLN A 1 145 ? -167.677 -43.075 25.425 1.00 72.50 145 GLN A O 1
ATOM 1121 N N . TYR A 1 146 ? -166.332 -44.882 25.489 1.00 72.37 146 TYR A N 1
ATOM 1122 C CA . TYR A 1 146 ? -166.568 -45.164 26.893 1.00 72.29 146 TYR A CA 1
ATOM 1123 C C . TYR A 1 146 ? -165.366 -44.749 27.742 1.00 72.34 146 TYR A C 1
ATOM 1124 O O . TYR A 1 146 ? -164.209 -44.859 27.316 1.00 72.28 146 TYR A O 1
ATOM 1133 N N . ILE A 1 147 ? -165.664 -44.268 28.946 1.00 72.28 147 ILE A N 1
ATOM 1134 C CA . ILE A 1 147 ? -164.658 -43.762 29.866 1.00 72.09 147 ILE A CA 1
ATOM 1135 C C . ILE A 1 147 ? -164.599 -44.621 31.134 1.00 71.95 147 ILE A C 1
ATOM 1136 O O . ILE A 1 147 ? -165.605 -44.837 31.822 1.00 71.63 147 ILE A O 1
ATOM 1141 N N . TRP A 1 148 ? -163.396 -45.124 31.395 1.00 72.15 148 TRP A N 1
ATOM 1142 C CA . TRP A 1 148 ? -163.107 -46.083 32.461 1.00 72.25 148 TRP A CA 1
ATOM 1143 C C . TRP A 1 148 ? -162.115 -45.403 33.380 1.00 72.36 148 TRP A C 1
ATOM 1144 O O . TRP A 1 148 ? -161.015 -45.029 32.956 1.00 72.47 148 TRP A O 1
ATOM 1155 N N . GLU A 1 149 ? -162.518 -45.235 34.634 1.00 72.40 149 GLU A N 1
ATOM 1156 C CA . GLU A 1 149 ? -161.795 -44.404 35.574 1.00 72.39 149 GLU A CA 1
ATOM 1157 C C . GLU A 1 149 ? -161.642 -45.159 36.880 1.00 72.60 149 GLU A C 1
ATOM 1158 O O . GLU A 1 149 ? -162.621 -45.699 37.412 1.00 72.83 149 GLU A O 1
ATOM 1164 N N . SER A 1 150 ? -160.414 -45.218 37.386 1.00 72.62 150 SER A N 1
ATOM 1165 C CA . SER A 1 150 ? -160.192 -45.765 38.720 1.00 72.52 150 SER A CA 1
ATOM 1166 C C . SER A 1 150 ? -159.093 -45.055 39.494 1.00 72.54 150 SER A C 1
ATOM 1167 O O . SER A 1 150 ? -158.344 -44.231 38.940 1.00 72.67 150 SER A O 1
ATOM 1170 N N . ASN A 1 151 ? -159.017 -45.396 40.781 1.00 72.34 151 ASN A N 1
ATOM 1171 C CA . ASN A 1 151 ? -158.069 -44.820 41.723 1.00 71.99 151 ASN A CA 1
ATOM 1172 C C . ASN A 1 151 ? -157.432 -45.941 42.529 1.00 71.66 151 ASN A C 1
ATOM 1173 O O . ASN A 1 151 ? -157.421 -45.903 43.754 1.00 71.71 151 ASN A O 1
ATOM 1178 N N . ALA A 1 152 ? -156.924 -46.954 41.826 1.00 71.37 152 ALA A N 1
ATOM 1179 C CA . ALA A 1 152 ? -156.290 -48.129 42.437 1.00 71.00 152 ALA A CA 1
ATOM 1180 C C . ALA A 1 152 ? -157.135 -48.804 43.540 1.00 70.88 152 ALA A C 1
ATOM 1181 O O . ALA A 1 152 ? -156.623 -49.635 44.286 1.00 70.60 152 ALA A O 1
ATOM 1183 N N . GLY A 1 153 ? -158.424 -48.457 43.619 1.00 70.79 153 GLY A N 1
ATOM 1184 C CA . GLY A 1 153 ? -159.322 -48.958 44.663 1.00 70.73 153 GLY A CA 1
ATOM 1185 C C . GLY A 1 153 ? -159.733 -50.412 44.505 1.00 70.82 153 GLY A C 1
ATOM 1186 O O . GLY A 1 153 ? -158.966 -51.232 44.001 1.00 70.77 153 GLY A O 1
ATOM 1187 N N . GLY A 1 154 ? -160.940 -50.736 44.965 1.00 70.95 154 GLY A N 1
ATOM 1188 C CA . GLY A 1 154 ? -161.533 -52.055 44.731 1.00 71.26 154 GLY A CA 1
ATOM 1189 C C . GLY A 1 154 ? -162.607 -51.961 43.657 1.00 71.59 154 GLY A C 1
ATOM 1190 O O . GLY A 1 154 ? -163.259 -52.955 43.306 1.00 71.71 154 GLY A O 1
ATOM 1191 N N . SER A 1 155 ? -162.764 -50.754 43.117 1.00 71.66 155 SER A N 1
ATOM 1192 C CA . SER A 1 155 ? -163.838 -50.442 42.193 1.00 71.55 155 SER A CA 1
ATOM 1193 C C . SER A 1 155 ? -163.357 -49.620 40.995 1.00 71.52 155 SER A C 1
ATOM 1194 O O . SER A 1 155 ? -162.323 -48.945 41.066 1.00 71.49 155 SER A O 1
ATOM 1197 N N . PHE A 1 156 ? -164.130 -49.676 39.909 1.00 71.46 156 PHE A N 1
ATOM 1198 C CA . PHE A 1 156 ? -163.917 -48.848 38.721 1.00 71.28 156 PHE A CA 1
ATOM 1199 C C . PHE A 1 156 ? -165.228 -48.450 38.070 1.00 71.17 156 PHE A C 1
ATOM 1200 O O . PHE A 1 156 ? -166.214 -49.181 38.124 1.00 71.09 156 PHE A O 1
ATOM 1208 N N . THR A 1 157 ? -165.213 -47.286 37.435 1.00 71.12 157 THR A N 1
ATOM 1209 C CA . THR A 1 157 ? -166.409 -46.677 36.879 1.00 71.02 157 THR A CA 1
ATOM 1210 C C . THR A 1 157 ? -166.368 -46.683 35.356 1.00 71.20 157 THR A C 1
ATOM 1211 O O . THR A 1 157 ? -165.298 -46.574 34.752 1.00 71.28 157 THR A O 1
ATOM 1215 N N . VAL A 1 158 ? -167.540 -46.819 34.741 1.00 71.30 158 VAL A N 1
ATOM 1216 C CA . VAL A 1 158 ? -167.667 -46.815 33.283 1.00 71.29 158 VAL A CA 1
ATOM 1217 C C . VAL A 1 158 ? -168.814 -45.912 32.875 1.00 71.26 158 VAL A C 1
ATOM 1218 O O . VAL A 1 158 ? -169.951 -46.069 33.330 1.00 71.25 158 VAL A O 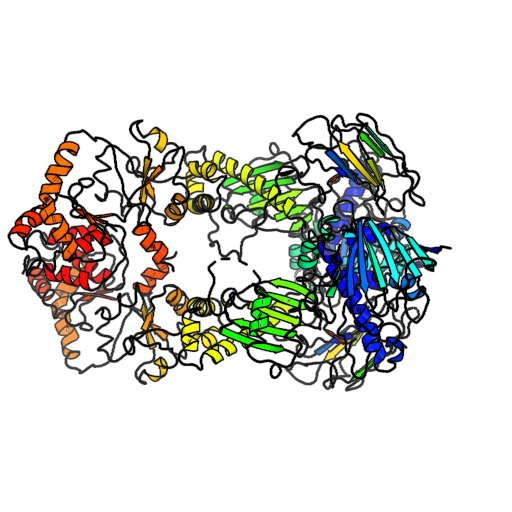1
ATOM 1222 N N . THR A 1 159 ? -168.492 -44.950 32.024 1.00 71.32 159 THR A N 1
ATOM 1223 C CA . THR A 1 159 ? -169.478 -43.999 31.551 1.00 71.32 159 THR A CA 1
ATOM 1224 C C . THR A 1 159 ? -169.289 -43.687 30.068 1.00 71.30 159 THR A C 1
ATOM 1225 O O . THR A 1 159 ? -168.179 -43.710 29.542 1.00 71.31 159 THR A O 1
ATOM 1229 N N . LEU A 1 160 ? -170.395 -43.402 29.398 1.00 71.23 160 LEU A N 1
ATOM 1230 C CA . LEU A 1 160 ? -170.360 -43.031 28.005 1.00 71.16 160 LEU A CA 1
ATOM 1231 C C . LEU A 1 160 ? -169.899 -41.580 27.925 1.00 71.00 160 LEU A C 1
ATOM 1232 O O . LEU A 1 160 ? -170.500 -40.699 28.544 1.00 70.91 160 LEU A O 1
ATOM 1237 N N . ASP A 1 161 ? -168.824 -41.338 27.180 1.00 70.89 161 ASP A N 1
ATOM 1238 C CA . ASP A 1 161 ? -168.280 -39.988 27.041 1.00 70.92 161 ASP A CA 1
ATOM 1239 C C . ASP A 1 161 ? -169.231 -39.088 26.265 1.00 71.02 161 ASP A C 1
ATOM 1240 O O . ASP A 1 161 ? -169.346 -39.209 25.049 1.00 71.01 161 ASP A O 1
ATOM 1245 N N . GLU A 1 162 ? -169.901 -38.183 26.974 1.00 71.33 162 GLU A N 1
ATOM 1246 C CA . GLU A 1 162 ? -170.855 -37.270 26.347 1.00 71.73 162 GLU A CA 1
ATOM 1247 C C . GLU A 1 162 ? -170.152 -36.042 25.767 1.00 71.84 162 GLU A C 1
ATOM 1248 O O . GLU A 1 162 ? -170.321 -35.737 24.582 1.00 72.02 162 GLU A O 1
ATOM 1254 N N . VAL A 1 163 ? -169.383 -35.335 26.599 1.00 71.95 163 VAL A N 1
ATOM 1255 C CA . VAL A 1 163 ? -168.548 -34.217 26.128 1.00 72.05 163 VAL A CA 1
ATOM 1256 C C . VAL A 1 163 ? -167.074 -34.475 26.488 1.00 72.07 163 VAL A C 1
ATOM 1257 O O . VAL A 1 163 ? -166.759 -34.884 27.603 1.00 71.79 163 VAL A O 1
ATOM 1261 N N . ASN A 1 164 ? -166.206 -34.241 25.501 1.00 72.31 164 ASN A N 1
ATOM 1262 C CA . ASN A 1 164 ? -164.760 -34.501 25.518 1.00 72.50 164 ASN A CA 1
ATOM 1263 C C . ASN A 1 164 ? -164.390 -34.988 24.121 1.00 72.74 164 ASN A C 1
ATOM 1264 O O . ASN A 1 164 ? -164.933 -35.989 23.643 1.00 72.68 164 ASN A O 1
ATOM 1269 N N . GLU A 1 165 ? -163.470 -34.273 23.476 1.00 73.14 165 GLU A N 1
ATOM 1270 C CA . GLU A 1 165 ? -163.123 -34.488 22.058 1.00 73.61 165 GLU A CA 1
ATOM 1271 C C . GLU A 1 165 ? -163.124 -35.964 21.651 1.00 73.41 165 GLU A C 1
ATOM 1272 O O . GLU A 1 165 ? -162.467 -36.798 22.287 1.00 73.41 165 GLU A O 1
ATOM 1278 N N . ARG A 1 166 ? -163.869 -36.272 20.590 1.00 73.18 166 ARG A N 1
ATOM 1279 C CA . ARG A 1 166 ? -163.924 -37.626 20.047 1.00 72.96 166 ARG A CA 1
ATOM 1280 C C . ARG A 1 166 ? -162.580 -38.029 19.458 1.00 72.77 166 ARG A C 1
ATOM 1281 O O . ARG A 1 166 ? -161.727 -37.181 19.173 1.00 72.73 166 ARG A O 1
ATOM 1289 N N . ILE A 1 167 ? -162.387 -39.330 19.293 1.00 72.55 167 ILE A N 1
ATOM 1290 C CA . ILE A 1 167 ? -161.204 -39.832 18.615 1.00 72.53 167 ILE A CA 1
ATOM 1291 C C . ILE A 1 167 ? -161.626 -40.845 17.573 1.00 72.56 167 ILE A C 1
ATOM 1292 O O . ILE A 1 167 ? -162.681 -41.475 17.709 1.00 72.60 167 ILE A O 1
ATOM 1297 N N . GLY A 1 168 ? -160.810 -40.986 16.530 1.00 72.59 168 GLY A N 1
ATOM 1298 C CA . GLY A 1 168 ? -161.155 -41.839 15.397 1.00 72.63 168 GLY A CA 1
ATOM 1299 C C . GLY A 1 168 ? -161.321 -43.271 15.849 1.00 72.55 168 GLY A C 1
ATOM 1300 O O . GLY A 1 168 ? -162.389 -43.874 15.710 1.00 72.44 168 GLY A O 1
ATOM 1301 N N . ARG A 1 169 ? -160.246 -43.794 16.419 1.00 72.66 169 ARG A N 1
ATOM 1302 C CA . ARG A 1 169 ? -160.186 -45.165 16.879 1.00 72.81 169 ARG A CA 1
ATOM 1303 C C . ARG A 1 169 ? -158.972 -45.319 17.802 1.00 73.00 169 ARG A C 1
ATOM 1304 O O . ARG A 1 169 ? -157.901 -44.731 17.574 1.00 73.05 169 ARG A O 1
ATOM 1312 N N . GLY A 1 170 ? -159.155 -46.104 18.857 1.00 73.08 170 GLY A N 1
ATOM 1313 C CA . GLY A 1 170 ? -158.072 -46.410 19.776 1.00 73.19 170 GLY A CA 1
ATOM 1314 C C . GLY A 1 170 ? -158.329 -45.936 21.192 1.00 73.19 170 GLY A C 1
ATOM 1315 O O . GLY A 1 170 ? -159.474 -45.898 21.656 1.00 73.24 170 GLY A O 1
ATOM 1316 N N . THR A 1 171 ? -157.253 -45.561 21.874 1.00 73.00 171 THR A N 1
ATOM 1317 C CA . THR A 1 171 ? -157.326 -45.261 23.284 1.00 72.74 171 THR A CA 1
ATOM 1318 C C . THR A 1 171 ? -156.442 -44.070 23.650 1.00 72.72 171 THR A C 1
ATOM 1319 O O . THR A 1 171 ? -155.368 -43.862 23.065 1.00 72.57 171 THR A O 1
ATOM 1323 N N . ILE A 1 172 ? -156.927 -43.278 24.603 1.00 72.63 172 ILE A N 1
ATOM 1324 C CA . ILE A 1 172 ? -156.128 -42.245 25.245 1.00 72.67 172 ILE A CA 1
ATOM 1325 C C . ILE A 1 172 ? -156.065 -42.546 26.737 1.00 72.41 172 ILE A C 1
ATOM 1326 O O . ILE A 1 172 ? -157.077 -42.901 27.349 1.00 72.46 172 ILE A O 1
ATOM 1331 N N . LEU A 1 173 ? -154.869 -42.433 27.307 1.00 72.21 173 LEU A N 1
ATOM 1332 C CA . LEU A 1 173 ? -154.678 -42.682 28.735 1.00 72.15 173 LEU A CA 1
ATOM 1333 C C . LEU A 1 173 ? -154.356 -41.408 29.484 1.00 72.24 173 LEU A C 1
ATOM 1334 O O . LEU A 1 173 ? -153.383 -40.742 29.155 1.00 72.65 173 LEU A O 1
ATOM 1339 N N . ARG A 1 174 ? -155.172 -41.061 30.475 1.00 72.02 174 ARG A N 1
ATOM 1340 C CA . ARG A 1 174 ? -154.904 -39.877 31.279 1.00 72.14 174 ARG A CA 1
ATOM 1341 C C . ARG A 1 174 ? -154.280 -40.275 32.606 1.00 72.24 174 ARG A C 1
ATOM 1342 O O . ARG A 1 174 ? -154.884 -41.005 33.394 1.00 72.43 174 ARG A O 1
ATOM 1350 N N . LEU A 1 175 ? -153.060 -39.808 32.846 1.00 72.22 175 LEU A N 1
ATOM 1351 C CA . LEU A 1 175 ? -152.391 -40.056 34.117 1.00 72.13 175 LEU A CA 1
ATOM 1352 C C . LEU A 1 175 ? -152.381 -38.784 34.951 1.00 72.19 175 LEU A C 1
ATOM 1353 O O . LEU A 1 175 ? -151.947 -37.730 34.481 1.00 72.28 175 LEU A O 1
ATOM 1358 N N . PHE A 1 176 ? -152.899 -38.888 36.172 1.00 72.07 176 PHE A N 1
ATOM 1359 C CA . PHE A 1 176 ? -152.827 -37.815 37.149 1.00 71.81 176 PHE A CA 1
ATOM 1360 C C . PHE A 1 176 ? -151.786 -38.290 38.126 1.00 71.86 176 PHE A C 1
ATOM 1361 O O . PHE A 1 176 ? -152.018 -39.222 38.903 1.00 71.76 176 PHE A O 1
ATOM 1369 N N . LEU A 1 177 ? -150.621 -37.664 38.063 1.00 72.00 177 LEU A N 1
ATOM 1370 C CA . LEU A 1 177 ? -149.447 -38.194 38.752 1.00 72.26 177 LEU A CA 1
ATOM 1371 C C . LEU A 1 177 ? -149.433 -37.846 40.233 1.00 72.20 177 LEU A C 1
ATOM 1372 O O . LEU A 1 177 ? -149.889 -36.769 40.627 1.00 72.21 177 LEU A O 1
ATOM 1377 N N . LYS A 1 178 ? -148.907 -38.771 41.037 1.00 72.12 178 LYS A N 1
ATOM 1378 C CA . LYS A 1 178 ? -148.679 -38.546 42.468 1.00 71.87 178 LYS A CA 1
ATOM 1379 C C . LYS A 1 178 ? -147.918 -37.231 42.637 1.00 71.76 178 LYS A C 1
ATOM 1380 O O . LYS A 1 178 ? -146.928 -36.994 41.954 1.00 71.71 178 LYS A O 1
ATOM 1386 N N . ASP A 1 179 ? -148.388 -36.382 43.542 1.00 71.70 179 ASP A N 1
ATOM 1387 C CA . ASP A 1 179 ? -148.048 -34.951 43.522 1.00 71.80 179 ASP A CA 1
ATOM 1388 C C . ASP A 1 179 ? -146.563 -34.568 43.438 1.00 71.65 179 ASP A C 1
ATOM 1389 O O . ASP A 1 179 ? -146.213 -33.390 43.543 1.00 71.52 179 ASP A O 1
ATOM 1394 N N . ASP A 1 180 ? -145.710 -35.558 43.212 1.00 71.60 180 ASP A N 1
ATOM 1395 C CA . ASP A 1 180 ? -144.271 -35.361 43.164 1.00 71.89 180 ASP A CA 1
ATOM 1396 C C . ASP A 1 180 ? -143.690 -35.990 41.900 1.00 72.04 180 ASP A C 1
ATOM 1397 O O . ASP A 1 180 ? -142.619 -35.602 41.421 1.00 72.22 180 ASP A O 1
ATOM 1402 N N . GLN A 1 181 ? -144.399 -36.985 41.378 1.00 72.03 181 GLN A N 1
ATOM 1403 C CA . GLN A 1 181 ? -143.985 -37.707 40.185 1.00 72.04 181 GLN A CA 1
ATOM 1404 C C . GLN A 1 181 ? -143.961 -36.834 38.922 1.00 72.04 181 GLN A C 1
ATOM 1405 O O . GLN A 1 181 ? -143.838 -37.338 37.804 1.00 72.14 181 GLN A O 1
ATOM 1411 N N . LEU A 1 182 ? -144.047 -35.523 39.118 1.00 71.98 182 LEU A N 1
ATOM 1412 C CA . LEU A 1 182 ? -144.059 -34.553 38.026 1.00 72.08 182 LEU A CA 1
ATOM 1413 C C . LEU A 1 182 ? -142.765 -34.543 37.214 1.00 72.26 182 LEU A C 1
ATOM 1414 O O . LEU A 1 182 ? -142.641 -33.822 36.219 1.00 72.16 182 LEU A O 1
ATOM 1419 N N . GLU A 1 183 ? -141.809 -35.352 37.655 1.00 72.54 183 GLU A N 1
ATOM 1420 C CA . GLU A 1 183 ? -140.612 -35.651 36.891 1.00 72.80 183 GLU A CA 1
ATOM 1421 C C . GLU A 1 183 ? -141.007 -36.165 35.505 1.00 72.88 183 GLU A C 1
ATOM 1422 O O . GLU A 1 183 ? -140.266 -36.007 34.529 1.00 73.12 183 GLU A O 1
ATOM 1428 N N . TYR A 1 184 ? -142.197 -36.752 35.422 1.00 72.72 184 TYR A N 1
ATOM 1429 C CA . TYR A 1 184 ? -142.654 -37.376 34.191 1.00 72.49 184 TYR A CA 1
ATOM 1430 C C . TYR A 1 184 ? -143.463 -36.467 33.280 1.00 72.42 184 TYR A C 1
ATOM 1431 O O . TYR A 1 184 ? -144.016 -36.922 32.282 1.00 72.48 184 TYR A O 1
ATOM 1440 N N . LEU A 1 185 ? -143.542 -35.190 33.612 1.00 72.29 185 LEU A N 1
ATOM 1441 C CA . LEU A 1 185 ? -144.100 -34.245 32.667 1.00 72.31 185 LEU A CA 1
ATOM 1442 C C . LEU A 1 185 ? -142.947 -33.576 31.949 1.00 72.46 185 LEU A C 1
ATOM 1443 O O . LEU A 1 185 ? -143.146 -32.764 31.045 1.00 72.58 185 LEU A O 1
ATOM 1448 N N . GLU A 1 186 ? -141.733 -33.932 32.345 1.00 72.68 186 GLU A N 1
ATOM 1449 C CA . GLU A 1 186 ? -140.557 -33.275 31.809 1.00 73.13 186 GLU A CA 1
ATOM 1450 C C . GLU A 1 186 ? -140.157 -33.882 30.474 1.00 73.08 186 GLU A C 1
ATOM 1451 O O . GLU A 1 186 ? -140.074 -35.112 30.345 1.00 73.09 186 GLU A O 1
ATOM 1457 N N . GLU A 1 187 ? -139.913 -33.013 29.490 1.00 72.95 187 GLU A N 1
ATOM 1458 C CA . GLU A 1 187 ? -139.545 -33.443 28.137 1.00 72.95 187 GLU A CA 1
ATOM 1459 C C . GLU A 1 187 ? -138.391 -34.438 28.175 1.00 72.49 187 GLU A C 1
ATOM 1460 O O . GLU A 1 187 ? -138.548 -35.604 27.786 1.00 72.35 187 GLU A O 1
ATOM 1466 N N . LYS A 1 188 ? -137.249 -33.958 28.667 1.00 71.99 188 LYS A N 1
ATOM 1467 C CA . LYS A 1 188 ? -136.030 -34.742 28.774 1.00 71.59 188 LYS A CA 1
ATOM 1468 C C . LYS A 1 188 ? -136.301 -36.103 29.405 1.00 71.34 188 LYS A C 1
ATOM 1469 O O . LYS A 1 188 ? -135.802 -37.117 28.935 1.00 71.44 188 LYS A O 1
ATOM 1475 N N . ARG A 1 189 ? -137.118 -36.127 30.447 1.00 71.07 189 ARG A N 1
ATOM 1476 C CA . ARG A 1 189 ? -137.388 -37.372 31.147 1.00 70.90 189 ARG A CA 1
ATOM 1477 C C . ARG A 1 189 ? -138.107 -38.375 30.262 1.00 70.56 189 ARG A C 1
ATOM 1478 O O . ARG A 1 189 ? -137.691 -39.520 30.184 1.00 70.61 189 ARG A O 1
ATOM 1486 N N . ILE A 1 190 ? -139.171 -37.953 29.591 1.00 70.19 190 ILE A N 1
ATOM 1487 C CA . ILE A 1 190 ? -139.913 -38.879 28.739 1.00 70.08 190 ILE A CA 1
ATOM 1488 C C . ILE A 1 190 ? -139.006 -39.378 27.610 1.00 70.14 190 ILE A C 1
ATOM 1489 O O . ILE A 1 190 ? -139.019 -40.566 27.265 1.00 69.97 190 ILE A O 1
ATOM 1494 N N . LYS A 1 191 ? -138.207 -38.465 27.060 1.00 70.24 191 LYS A N 1
ATOM 1495 C CA . LYS A 1 191 ? -137.214 -38.815 26.050 1.00 70.51 191 LYS A CA 1
ATOM 1496 C C . LYS A 1 191 ? -136.220 -39.824 26.602 1.00 70.67 191 LYS A C 1
ATOM 1497 O O . LYS A 1 191 ? -135.910 -40.817 25.945 1.00 70.73 191 LYS A O 1
ATOM 1503 N N . GLU A 1 192 ? -135.740 -39.569 27.816 1.00 70.84 192 GLU A N 1
ATOM 1504 C CA . GLU A 1 192 ? -134.814 -40.468 28.495 1.00 71.14 192 GLU A CA 1
ATOM 1505 C C . GLU A 1 192 ? -135.387 -41.859 28.592 1.00 70.88 192 GLU A C 1
ATOM 1506 O O . GLU A 1 192 ? -134.709 -42.843 28.312 1.00 70.73 192 GLU A O 1
ATOM 1512 N N . VAL A 1 193 ? -136.646 -41.923 29.006 1.00 70.82 193 VAL A N 1
ATOM 1513 C CA . VAL A 1 193 ? -137.281 -43.174 29.375 1.00 70.82 193 VAL A CA 1
ATOM 1514 C C . VAL A 1 193 ? -137.592 -43.994 28.142 1.00 70.73 193 VAL A C 1
ATOM 1515 O O . VAL A 1 193 ? -137.064 -45.098 27.989 1.00 70.77 193 VAL A O 1
ATOM 1519 N N . ILE A 1 194 ? -138.433 -43.451 27.263 1.00 70.54 194 ILE A N 1
ATOM 1520 C CA . ILE A 1 194 ? -138.832 -44.172 26.064 1.00 70.30 194 ILE A CA 1
ATOM 1521 C C . ILE A 1 194 ? -137.607 -44.474 25.234 1.00 70.12 194 ILE A C 1
ATOM 1522 O O . ILE A 1 194 ? -137.304 -45.637 24.988 1.00 69.97 194 ILE A O 1
ATOM 1527 N N . LYS A 1 195 ? -136.885 -43.427 24.844 1.00 70.10 195 LYS A N 1
ATOM 1528 C CA . LYS A 1 195 ? -135.735 -43.590 23.976 1.00 70.42 195 LYS A CA 1
ATOM 1529 C C . LYS A 1 195 ? -134.627 -44.386 24.668 1.00 70.33 195 LYS A C 1
ATOM 1530 O O . LYS A 1 195 ? -133.451 -44.102 24.474 1.00 70.40 195 LYS A O 1
ATOM 1536 N N . ARG A 1 196 ? -135.022 -45.390 25.455 1.00 70.44 196 ARG A N 1
ATOM 1537 C CA . ARG A 1 196 ? -134.096 -46.302 26.156 1.00 70.83 196 ARG A CA 1
ATOM 1538 C C . ARG A 1 196 ? -134.781 -47.622 26.602 1.00 70.74 196 ARG A C 1
ATOM 1539 O O . ARG A 1 196 ? -134.123 -48.637 26.864 1.00 70.37 196 ARG A O 1
ATOM 1547 N N . HIS A 1 197 ? -136.105 -47.592 26.694 1.00 70.85 197 HIS A N 1
ATOM 1548 C CA . HIS A 1 197 ? -136.882 -48.742 27.152 1.00 71.06 197 HIS A CA 1
ATOM 1549 C C . HIS A 1 197 ? -137.738 -49.308 26.029 1.00 71.23 197 HIS A C 1
ATOM 1550 O O . HIS A 1 197 ? -137.934 -50.531 25.923 1.00 71.29 197 HIS A O 1
ATOM 1557 N N . SER A 1 198 ? -138.256 -48.397 25.208 1.00 71.23 198 SER A N 1
ATOM 1558 C CA . SER A 1 198 ? -139.241 -48.711 24.186 1.00 71.23 198 SER A CA 1
ATOM 1559 C C . SER A 1 198 ? -138.788 -48.152 22.841 1.00 71.24 198 SER A C 1
ATOM 1560 O O . SER A 1 198 ? -139.597 -47.728 22.004 1.00 71.12 198 SER A O 1
ATOM 1563 N N . GLU A 1 199 ? -137.478 -48.160 22.642 1.00 71.15 199 GLU A N 1
ATOM 1564 C CA . GLU A 1 199 ? -136.905 -47.490 21.507 1.00 71.17 199 GLU A CA 1
ATOM 1565 C C . GLU A 1 199 ? -137.356 -48.175 20.222 1.00 70.82 199 GLU A C 1
ATOM 1566 O O . GLU A 1 199 ? -137.941 -47.543 19.350 1.00 71.04 199 GLU A O 1
ATOM 1572 N N . PHE A 1 200 ? -137.147 -49.483 20.155 1.00 70.42 200 PHE A N 1
ATOM 1573 C CA . PHE A 1 200 ? -137.303 -50.248 18.930 1.00 69.91 200 PHE A CA 1
ATOM 1574 C C . PHE A 1 200 ? -138.691 -50.826 18.780 1.00 69.97 200 PHE A C 1
ATOM 1575 O O . PHE A 1 200 ? -138.841 -52.012 18.508 1.00 69.75 200 PHE A O 1
ATOM 1583 N N . VAL A 1 201 ? -139.711 -50.001 18.956 1.00 70.33 201 VAL A N 1
ATOM 1584 C CA . VAL A 1 201 ? -141.073 -50.466 18.717 1.00 70.91 201 VAL A CA 1
ATOM 1585 C C . VAL A 1 201 ? -141.411 -50.462 17.233 1.00 71.27 201 VAL A C 1
ATOM 1586 O O . VAL A 1 201 ? -140.702 -49.867 16.397 1.00 71.46 201 VAL A O 1
ATOM 1590 N N . ALA A 1 202 ? -142.517 -51.129 16.920 1.00 71.39 202 ALA A N 1
ATOM 1591 C CA . ALA A 1 202 ? -142.978 -51.267 15.551 1.00 71.18 202 ALA A CA 1
ATOM 1592 C C . ALA A 1 202 ? -143.736 -50.016 15.170 1.00 71.10 202 ALA A C 1
ATOM 1593 O O . ALA A 1 202 ? -144.154 -49.853 14.023 1.00 71.29 202 ALA A O 1
ATOM 1595 N N . TYR A 1 203 ? -143.917 -49.119 16.131 1.00 70.79 203 TYR A N 1
ATOM 1596 C CA . TYR A 1 203 ? -144.717 -47.945 15.849 1.00 70.62 203 TYR A CA 1
ATOM 1597 C C . TYR A 1 203 ? -144.033 -46.633 16.151 1.00 70.69 203 TYR A C 1
ATOM 1598 O O . TYR A 1 203 ? -143.153 -46.567 17.022 1.00 70.60 203 TYR A O 1
ATOM 1607 N N . PRO A 1 204 ? -144.409 -45.589 15.389 1.00 70.74 204 PRO A N 1
ATOM 1608 C CA . PRO A 1 204 ? -143.917 -44.253 15.635 1.00 70.88 204 PRO A CA 1
ATOM 1609 C C . PRO A 1 204 ? -144.230 -43.853 17.069 1.00 70.99 204 PRO A C 1
ATOM 1610 O O . PRO A 1 204 ? -145.305 -44.156 17.599 1.00 70.99 204 PRO A O 1
ATOM 1614 N N . ILE A 1 205 ? -143.275 -43.177 17.683 1.00 70.98 205 ILE A N 1
ATOM 1615 C CA . ILE A 1 205 ? -143.312 -42.927 19.100 1.00 70.76 205 ILE A CA 1
ATOM 1616 C C . ILE A 1 205 ? -143.535 -41.415 19.332 1.00 70.80 205 ILE A C 1
ATOM 1617 O O . ILE A 1 205 ? -142.652 -40.679 19.791 1.00 70.77 205 ILE A O 1
ATOM 1622 N N . GLN A 1 206 ? -144.736 -40.961 18.990 1.00 70.65 206 GLN A N 1
ATOM 1623 C CA . GLN A 1 206 ? -145.026 -39.530 18.904 1.00 70.84 206 GLN A CA 1
ATOM 1624 C C . GLN A 1 206 ? -145.099 -38.799 20.243 1.00 70.51 206 GLN A C 1
ATOM 1625 O O . GLN A 1 206 ? -145.723 -39.290 21.182 1.00 70.49 206 GLN A O 1
ATOM 1631 N N . LEU A 1 207 ? -144.495 -37.609 20.299 1.00 70.06 207 LEU A N 1
ATOM 1632 C CA . LEU A 1 207 ? -144.499 -36.776 21.503 1.00 69.61 207 LEU A CA 1
ATOM 1633 C C . LEU A 1 207 ? -144.741 -35.282 21.281 1.00 69.48 207 LEU A C 1
ATOM 1634 O O . LEU A 1 207 ? -143.858 -34.576 20.818 1.00 69.47 207 LEU A O 1
ATOM 1639 N N . VAL A 1 208 ? -145.912 -34.790 21.667 1.00 69.51 208 VAL A N 1
ATOM 1640 C CA . VAL A 1 208 ? -146.183 -33.352 21.671 1.00 69.71 208 VAL A CA 1
ATOM 1641 C C . VAL A 1 208 ? -145.290 -32.626 22.667 1.00 70.24 208 VAL A C 1
ATOM 1642 O O . VAL A 1 208 ? -145.127 -33.090 23.793 1.00 70.48 208 VAL A O 1
ATOM 1646 N N . VAL A 1 209 ? -144.731 -31.485 22.273 1.00 70.78 209 VAL A N 1
ATOM 1647 C CA . VAL A 1 209 ? -143.983 -30.642 23.213 1.00 71.52 209 VAL A CA 1
ATOM 1648 C C . VAL A 1 209 ? -144.100 -29.167 22.927 1.00 72.10 209 VAL A C 1
ATOM 1649 O O . VAL A 1 209 ? -143.175 -28.573 22.375 1.00 72.35 209 VAL A O 1
ATOM 1653 N N . THR A 1 210 ? -145.220 -28.568 23.315 1.00 72.80 210 THR A N 1
ATOM 1654 C CA . THR A 1 210 ? -145.379 -27.109 23.236 1.00 73.50 210 THR A CA 1
ATOM 1655 C C . THR A 1 210 ? -144.091 -26.365 23.644 1.00 73.89 210 THR A C 1
ATOM 1656 O O . THR A 1 210 ? -143.540 -26.616 24.714 1.00 74.03 210 THR A O 1
ATOM 1660 N N . LYS A 1 211 ? -143.589 -25.490 22.775 1.00 74.24 211 LYS A N 1
ATOM 1661 C CA . LYS A 1 211 ? -142.423 -24.669 23.114 1.00 74.60 211 LYS A CA 1
ATOM 1662 C C . LYS A 1 211 ? -142.867 -23.277 23.552 1.00 74.94 211 LYS A C 1
ATOM 1663 O O . LYS A 1 211 ? -143.997 -23.111 24.017 1.00 74.99 211 LYS A O 1
ATOM 1669 N N . GLU A 1 212 ? -141.993 -22.283 23.405 1.00 75.39 212 GLU A N 1
ATOM 1670 C CA . GLU A 1 212 ? -142.299 -20.936 23.878 1.00 75.93 212 GLU A CA 1
ATOM 1671 C C . GLU A 1 212 ? -142.150 -19.851 22.812 1.00 76.41 212 GLU A C 1
ATOM 1672 O O . GLU A 1 212 ? -141.034 -19.541 22.375 1.00 76.36 212 GLU A O 1
ATOM 1678 N N . VAL A 1 213 ? -143.297 -19.294 22.405 1.00 77.03 213 VAL A N 1
ATOM 1679 C CA . VAL A 1 213 ? -143.364 -18.091 21.560 1.00 77.49 213 VAL A CA 1
ATOM 1680 C C . VAL A 1 213 ? -144.340 -17.059 22.125 1.00 77.61 213 VAL A C 1
ATOM 1681 O O . VAL A 1 213 ? -145.566 -17.167 21.949 1.00 77.56 213 VAL A O 1
ATOM 1685 N N . GLU A 1 214 ? -143.767 -16.071 22.815 1.00 77.84 214 GLU A N 1
ATOM 1686 C CA . GLU A 1 214 ? -144.522 -14.977 23.425 1.00 78.09 214 GLU A CA 1
ATOM 1687 C C . GLU A 1 214 ? -143.651 -13.743 23.680 1.00 78.30 214 GLU A C 1
ATOM 1688 O O . GLU A 1 214 ? -142.777 -13.754 24.560 1.00 78.33 214 GLU A O 1
ATOM 1694 N N . LYS A 1 215 ? -143.914 -12.690 22.899 1.00 78.47 215 LYS A N 1
ATOM 1695 C CA . LYS A 1 215 ? -143.117 -11.448 22.879 1.00 78.52 215 LYS A CA 1
ATOM 1696 C C . LYS A 1 215 ? -143.979 -10.226 23.205 1.00 78.49 215 LYS A C 1
ATOM 1697 O O . LYS A 1 215 ? -143.482 -9.220 23.720 1.00 78.43 215 LYS A O 1
ATOM 1703 N N . GLU A 1 216 ? -145.268 -10.323 22.882 1.00 78.43 216 GLU A N 1
ATOM 1704 C CA . GLU A 1 216 ? -146.214 -9.237 23.090 1.00 78.36 216 GLU A CA 1
ATOM 1705 C C . GLU A 1 216 ? -147.482 -9.766 23.737 1.00 78.36 216 GLU A C 1
ATOM 1706 O O . GLU A 1 216 ? -147.467 -10.163 24.899 1.00 78.41 216 GLU A O 1
ATOM 1712 N N . GLU A 1 262 ? -147.296 -19.802 20.981 1.00 71.39 262 GLU A N 1
ATOM 1713 C CA . GLU A 1 262 ? -146.582 -20.714 21.861 1.00 71.50 262 GLU A CA 1
ATOM 1714 C C . GLU A 1 262 ? -145.754 -21.718 21.074 1.00 71.39 262 GLU A C 1
ATOM 1715 O O . GLU A 1 262 ? -144.668 -22.100 21.501 1.00 71.39 262 GLU A O 1
ATOM 1721 N N . GLU A 1 263 ? -146.275 -22.129 19.920 1.00 71.31 263 GLU A N 1
ATOM 1722 C CA . GLU A 1 263 ? -145.615 -23.093 19.025 1.00 71.26 263 GLU A CA 1
ATOM 1723 C C . GLU A 1 263 ? -145.407 -24.480 19.624 1.00 70.97 263 GLU A C 1
ATOM 1724 O O . GLU A 1 263 ? -144.355 -24.802 20.179 1.00 70.85 263 GLU A O 1
ATOM 1730 N N . VAL A 1 264 ? -146.458 -25.281 19.497 1.00 70.82 264 VAL A N 1
ATOM 1731 C CA . VAL A 1 264 ? -146.449 -26.701 19.793 1.00 70.72 264 VAL A CA 1
ATOM 1732 C C . VAL A 1 264 ? -145.576 -27.374 18.745 1.00 70.66 264 VAL A C 1
ATOM 1733 O O . VAL A 1 264 ? -145.303 -26.778 17.706 1.00 70.71 264 VAL A O 1
ATOM 1737 N N . GLN A 1 265 ? -145.131 -28.601 19.008 1.00 70.59 265 GLN A N 1
ATOM 1738 C CA . GLN A 1 265 ? -144.476 -29.402 17.969 1.00 70.55 265 GLN A CA 1
ATOM 1739 C C . GLN A 1 265 ? -144.508 -30.921 18.183 1.00 70.45 265 GLN A C 1
ATOM 1740 O O . GLN A 1 265 ? -143.747 -31.479 18.976 1.00 70.45 265 GLN A O 1
ATOM 1746 N N . GLU A 1 266 ? -145.424 -31.565 17.465 1.00 70.33 266 GLU A N 1
ATOM 1747 C CA . GLU A 1 266 ? -145.493 -33.017 17.317 1.00 70.28 266 GLU A CA 1
ATOM 1748 C C . GLU A 1 266 ? -144.138 -33.569 16.917 1.00 70.23 266 GLU A C 1
ATOM 1749 O O . GLU A 1 266 ? -143.793 -33.558 15.743 1.00 70.23 266 GLU A O 1
ATOM 1755 N N . ILE A 1 267 ? -143.356 -34.042 17.877 1.00 70.38 267 ILE A N 1
ATOM 1756 C CA . ILE A 1 267 ? -141.992 -34.459 17.547 1.00 70.70 267 ILE A CA 1
ATOM 1757 C C . ILE A 1 267 ? -141.528 -35.835 18.010 1.00 70.82 267 ILE A C 1
ATOM 1758 O O . ILE A 1 267 ? -142.311 -36.673 18.462 1.00 70.73 267 ILE A O 1
ATOM 1763 N N . GLU A 1 268 ? -140.217 -36.018 17.885 1.00 71.21 268 GLU A N 1
ATOM 1764 C CA . GLU A 1 268 ? -139.523 -37.268 18.137 1.00 71.79 268 GLU A CA 1
ATOM 1765 C C . GLU A 1 268 ? -140.075 -38.438 17.304 1.00 72.09 268 GLU A C 1
ATOM 1766 O O . GLU A 1 268 ? -140.570 -39.444 17.817 1.00 72.18 268 GLU A O 1
ATOM 1772 N N . GLU A 1 269 ? -140.000 -38.256 15.995 1.00 72.54 269 GLU A N 1
ATOM 1773 C CA . GLU A 1 269 ? -140.040 -39.351 15.043 1.00 72.99 269 GLU A CA 1
ATOM 1774 C C . GLU A 1 269 ? -138.551 -39.691 14.808 1.00 73.44 269 GLU A C 1
ATOM 1775 O O . GLU A 1 269 ? -138.132 -39.990 13.684 1.00 73.31 269 GLU A O 1
ATOM 1781 N N . LEU A 1 270 ? -137.779 -39.668 15.904 1.00 73.92 270 LEU A N 1
ATOM 1782 C CA . LEU A 1 270 ? -136.317 -39.502 15.878 1.00 74.36 270 LEU A CA 1
ATOM 1783 C C . LEU A 1 270 ? -135.530 -40.733 16.377 1.00 74.57 270 LEU A C 1
ATOM 1784 O O . LEU A 1 270 ? -135.194 -40.825 17.554 1.00 74.65 270 LEU A O 1
ATOM 1789 N N . ASN A 1 271 ? -135.195 -41.664 15.489 1.00 74.81 271 ASN A N 1
ATOM 1790 C CA . ASN A 1 271 ? -135.443 -41.556 14.057 1.00 75.27 271 ASN A CA 1
ATOM 1791 C C . ASN A 1 271 ? -135.012 -42.790 13.221 1.00 75.35 271 ASN A C 1
ATOM 1792 O O . ASN A 1 271 ? -135.851 -43.335 12.511 1.00 75.53 271 ASN A O 1
ATOM 1797 N N . LYS A 1 272 ? -133.776 -43.307 13.310 1.00 75.41 272 LYS A N 1
ATOM 1798 C CA . LYS A 1 272 ? -132.877 -43.321 14.484 1.00 75.28 272 LYS A CA 1
ATOM 1799 C C . LYS A 1 272 ? -133.591 -43.986 15.670 1.00 74.86 272 LYS A C 1
ATOM 1800 O O . LYS A 1 272 ? -133.357 -43.681 16.848 1.00 75.04 272 LYS A O 1
ATOM 1806 N N . THR A 1 273 ? -134.481 -44.898 15.298 1.00 73.90 273 THR A N 1
ATOM 1807 C CA . THR A 1 273 ? -135.162 -45.771 16.207 1.00 73.26 273 THR A CA 1
ATOM 1808 C C . THR A 1 273 ? -134.863 -47.177 15.673 1.00 72.82 273 THR A C 1
ATOM 1809 O O . THR A 1 273 ? -134.130 -47.948 16.297 1.00 72.82 273 THR A O 1
ATOM 1813 N N . LYS A 1 274 ? -135.379 -47.436 14.471 1.00 72.18 274 LYS A N 1
ATOM 1814 C CA . LYS A 1 274 ? -135.419 -48.738 13.763 1.00 71.49 274 LYS A CA 1
ATOM 1815 C C . LYS A 1 274 ? -134.417 -49.881 14.073 1.00 70.88 274 LYS A C 1
ATOM 1816 O O . LYS A 1 274 ? -133.205 -49.675 14.059 1.00 70.72 274 LYS A O 1
ATOM 1822 N N . PRO A 1 275 ? -134.950 -51.098 14.319 1.00 70.34 275 PRO A N 1
ATOM 1823 C CA . PRO A 1 275 ? -134.286 -52.341 14.724 1.00 70.09 275 PRO A CA 1
ATOM 1824 C C . PRO A 1 275 ? -133.582 -53.085 13.596 1.00 69.94 275 PRO A C 1
ATOM 1825 O O . PRO A 1 275 ? -134.179 -53.911 12.894 1.00 69.90 275 PRO A O 1
ATOM 1829 N N . LEU A 1 276 ? -132.297 -52.822 13.462 1.00 69.80 276 LEU A N 1
ATOM 1830 C CA . LEU A 1 276 ? -131.512 -53.408 12.401 1.00 69.86 276 LEU A CA 1
ATOM 1831 C C . LEU A 1 276 ? -131.349 -54.929 12.429 1.00 69.88 276 LEU A C 1
ATOM 1832 O O . LEU A 1 276 ? -130.615 -55.470 11.613 1.00 70.17 276 LEU A O 1
ATOM 1837 N N . TRP A 1 277 ? -132.007 -55.628 13.344 1.00 69.77 277 TRP A N 1
ATOM 1838 C CA . TRP A 1 277 ? -131.917 -57.086 13.338 1.00 69.83 277 TRP A CA 1
ATOM 1839 C C . TRP A 1 277 ? -133.154 -57.735 12.745 1.00 70.14 277 TRP A C 1
ATOM 1840 O O . TRP A 1 277 ? -133.183 -58.952 12.541 1.00 70.20 277 TRP A O 1
ATOM 1851 N N . THR A 1 278 ? -134.164 -56.916 12.466 1.00 70.35 278 THR A N 1
ATOM 1852 C CA . THR A 1 278 ? -135.414 -57.390 11.886 1.00 70.77 278 THR A CA 1
ATOM 1853 C C . THR A 1 278 ? -135.319 -57.528 10.356 1.00 70.91 278 THR A C 1
ATOM 1854 O O . THR A 1 278 ? -136.186 -58.135 9.721 1.00 70.89 278 THR A O 1
ATOM 1858 N N . ARG A 1 279 ? -134.265 -56.975 9.765 1.00 71.05 279 ARG A N 1
ATOM 1859 C CA . ARG A 1 279 ? -134.099 -57.057 8.319 1.00 71.28 279 ARG A CA 1
ATOM 1860 C C . ARG A 1 279 ? -132.930 -57.917 7.904 1.00 71.22 279 ARG A C 1
ATOM 1861 O O . ARG A 1 279 ? -131.929 -57.999 8.610 1.00 71.22 279 ARG A O 1
ATOM 1869 N N . ASN A 1 280 ? -133.093 -58.549 6.743 1.00 71.31 280 ASN A N 1
ATOM 1870 C CA . ASN A 1 280 ? -132.110 -59.437 6.139 1.00 71.42 280 ASN A CA 1
ATOM 1871 C C . ASN A 1 280 ? -130.745 -58.783 6.050 1.00 71.50 280 ASN A C 1
ATOM 1872 O O . ASN A 1 280 ? -130.631 -57.655 5.582 1.00 71.49 280 ASN A O 1
ATOM 1877 N N . PRO A 1 281 ? -129.705 -59.485 6.528 1.00 71.64 281 PRO A N 1
ATOM 1878 C CA . PRO A 1 281 ? -128.318 -59.071 6.351 1.00 71.79 281 PRO A CA 1
ATOM 1879 C C . PRO A 1 281 ? -128.063 -58.461 4.962 1.00 71.89 281 PRO A C 1
ATOM 1880 O O . PRO A 1 281 ? -127.672 -57.300 4.865 1.00 71.81 281 PRO A O 1
ATOM 1884 N N . SER A 1 282 ? -128.317 -59.222 3.902 1.00 71.89 282 SER A N 1
ATOM 1885 C CA . SER A 1 282 ? -128.111 -58.724 2.553 1.00 72.16 282 SER A CA 1
ATOM 1886 C C . SER A 1 282 ? -128.716 -57.325 2.378 1.00 72.30 282 SER A C 1
ATOM 1887 O O . SER A 1 282 ? -128.184 -56.500 1.620 1.00 72.54 282 SER A O 1
ATOM 1890 N N . ASP A 1 283 ? -129.820 -57.070 3.086 1.00 72.19 283 ASP A N 1
ATOM 1891 C CA . ASP A 1 283 ? -130.573 -55.813 2.970 1.00 72.16 283 ASP A CA 1
ATOM 1892 C C . ASP A 1 283 ? -129.958 -54.670 3.755 1.00 72.01 283 ASP A C 1
ATOM 1893 O O . ASP A 1 283 ? -130.615 -53.679 4.054 1.00 71.93 283 ASP A O 1
ATOM 1898 N N . ILE A 1 284 ? -128.688 -54.825 4.088 1.00 71.92 284 ILE A N 1
ATOM 1899 C CA . ILE A 1 284 ? -127.951 -53.838 4.834 1.00 71.97 284 ILE A CA 1
ATOM 1900 C C . ILE A 1 284 ? -126.514 -53.974 4.366 1.00 72.22 284 ILE A C 1
ATOM 1901 O O . ILE A 1 284 ? -126.068 -55.081 4.023 1.00 72.31 284 ILE A O 1
ATOM 1906 N N . THR A 1 285 ? -125.797 -52.854 4.325 1.00 72.53 285 THR A N 1
ATOM 1907 C CA . THR A 1 285 ? -124.332 -52.874 4.221 1.00 72.89 285 THR A CA 1
ATOM 1908 C C . THR A 1 285 ? -123.819 -51.796 5.200 1.00 72.85 285 THR A C 1
ATOM 1909 O O . THR A 1 285 ? -124.590 -51.285 6.029 1.00 72.76 285 THR A O 1
ATOM 1913 N N . GLN A 1 286 ? -122.528 -51.477 5.127 1.00 72.76 286 GLN A N 1
ATOM 1914 C CA . GLN A 1 286 ? -121.949 -50.361 5.872 1.00 72.56 286 GLN A CA 1
ATOM 1915 C C . GLN A 1 286 ? -122.826 -49.132 5.711 1.00 72.25 286 GLN A C 1
ATOM 1916 O O . GLN A 1 286 ? -123.660 -49.075 4.802 1.00 72.21 286 GLN A O 1
ATOM 1922 N N . GLU A 1 287 ? -122.632 -48.152 6.585 1.00 71.92 287 GLU A N 1
ATOM 1923 C CA . GLU A 1 287 ? -123.448 -46.934 6.601 1.00 72.00 287 GLU A CA 1
ATOM 1924 C C . GLU A 1 287 ? -124.797 -47.182 7.288 1.00 71.72 287 GLU A C 1
ATOM 1925 O O . GLU A 1 287 ? -125.477 -46.242 7.694 1.00 71.57 287 GLU A O 1
ATOM 1931 N N . GLU A 1 288 ? -125.176 -48.449 7.420 1.00 71.54 288 GLU A N 1
ATOM 1932 C CA . GLU A 1 288 ? -126.455 -48.803 8.032 1.00 71.49 288 GLU A CA 1
ATOM 1933 C C . GLU A 1 288 ? -126.188 -49.575 9.328 1.00 71.54 288 GLU A C 1
ATOM 1934 O O . GLU A 1 288 ? -126.819 -49.324 10.354 1.00 71.29 288 GLU A O 1
ATOM 1940 N N . TYR A 1 289 ? -125.254 -50.525 9.262 1.00 71.56 289 TYR A N 1
ATOM 1941 C CA . TYR A 1 289 ? -124.787 -51.235 10.443 1.00 71.30 289 TYR A CA 1
ATOM 1942 C C . TYR A 1 289 ? -124.023 -50.269 11.319 1.00 71.37 289 TYR A C 1
ATOM 1943 O O . TYR A 1 289 ? -124.315 -50.159 12.499 1.00 71.88 289 TYR A O 1
ATOM 1952 N N . ASN A 1 290 ? -123.053 -49.565 10.747 1.00 71.17 290 ASN A N 1
ATOM 1953 C CA . ASN A 1 290 ? -122.263 -48.638 11.532 1.00 71.32 290 ASN A CA 1
ATOM 1954 C C . ASN A 1 290 ? -123.088 -47.467 12.076 1.00 71.26 290 ASN A C 1
ATOM 1955 O O . ASN A 1 290 ? -122.873 -47.030 13.206 1.00 71.50 290 ASN A O 1
ATOM 1960 N N . ALA A 1 291 ? -124.052 -46.979 11.303 1.00 70.98 291 ALA A N 1
ATOM 1961 C CA . ALA A 1 291 ? -124.901 -45.882 11.786 1.00 70.80 291 ALA A CA 1
ATOM 1962 C C . ALA A 1 291 ? -125.716 -46.307 13.011 1.00 70.51 291 ALA A C 1
ATOM 1963 O O . ALA A 1 291 ? -126.130 -45.479 13.824 1.00 70.53 291 ALA A O 1
ATOM 1965 N N . PHE A 1 292 ? -125.925 -47.612 13.117 1.00 70.13 292 PHE A N 1
ATOM 1966 C CA . PHE A 1 292 ? -126.702 -48.224 14.164 1.00 69.88 292 PHE A CA 1
ATOM 1967 C C . PHE A 1 292 ? -125.856 -48.235 15.408 1.00 70.13 292 PHE A C 1
ATOM 1968 O O . PHE A 1 292 ? -126.218 -47.644 16.428 1.00 70.30 292 PHE A O 1
ATOM 1976 N N . TYR A 1 293 ? -124.722 -48.915 15.308 1.00 70.25 293 TYR A N 1
ATOM 1977 C CA . TYR A 1 293 ? -123.692 -48.918 16.334 1.00 70.46 293 TYR A CA 1
ATOM 1978 C C . TYR A 1 293 ? -123.603 -47.572 17.037 1.00 70.61 293 TYR A C 1
ATOM 1979 O O . TYR A 1 293 ? -123.754 -47.490 18.254 1.00 70.71 293 TYR A O 1
ATOM 1988 N N . LYS A 1 294 ? -123.381 -46.525 16.247 1.00 70.81 294 LYS A N 1
ATOM 1989 C CA . LYS A 1 294 ? -123.201 -45.163 16.746 1.00 71.05 294 LYS A CA 1
ATOM 1990 C C . LYS A 1 294 ? -124.337 -44.714 17.651 1.00 71.02 294 LYS A C 1
ATOM 1991 O O . LYS A 1 294 ? -124.102 -44.026 18.646 1.00 71.10 294 LYS A O 1
ATOM 1997 N N . SER A 1 295 ? -125.560 -45.103 17.296 1.00 70.96 295 SER A N 1
ATOM 1998 C CA . SER A 1 295 ? -126.747 -44.702 18.045 1.00 71.06 295 SER A CA 1
ATOM 1999 C C . SER A 1 295 ? -126.877 -45.487 19.347 1.00 70.98 295 SER A C 1
ATOM 2000 O O . SER A 1 295 ? -127.258 -44.925 20.379 1.00 70.79 295 SER A O 1
ATOM 2003 N N . ILE A 1 296 ? -126.541 -46.778 19.288 1.00 70.95 296 ILE A N 1
ATOM 2004 C CA . ILE A 1 296 ? -126.720 -47.685 20.427 1.00 70.88 296 ILE A CA 1
ATOM 2005 C C . ILE A 1 296 ? -125.551 -47.672 21.395 1.00 71.00 296 ILE A C 1
ATOM 2006 O O . ILE A 1 296 ? -125.580 -48.381 22.398 1.00 71.23 296 ILE A O 1
ATOM 2011 N N . SER A 1 297 ? -124.526 -46.876 21.101 1.00 71.09 297 SER A N 1
ATOM 2012 C CA . SER A 1 297 ? -123.328 -46.856 21.943 1.00 71.17 297 SER A CA 1
ATOM 2013 C C . SER A 1 297 ? -122.656 -45.491 22.041 1.00 71.21 297 SER A C 1
ATOM 2014 O O . SER A 1 297 ? -121.451 -45.414 22.283 1.00 71.12 297 SER A O 1
ATOM 2017 N N . ASN A 1 298 ? -123.435 -44.430 21.845 1.00 71.43 298 ASN A N 1
ATOM 2018 C CA . ASN A 1 298 ? -122.943 -43.045 21.879 1.00 71.71 298 ASN A CA 1
ATOM 2019 C C . ASN A 1 298 ? -121.466 -42.925 21.499 1.00 71.75 298 ASN A C 1
ATOM 2020 O O . ASN A 1 298 ? -120.690 -42.262 22.192 1.00 71.84 298 ASN A O 1
ATOM 2025 N N . ASP A 1 299 ? -121.085 -43.578 20.404 1.00 71.74 299 ASP A N 1
ATOM 2026 C CA . ASP A 1 299 ? -119.695 -43.600 19.956 1.00 71.67 299 ASP A CA 1
ATOM 2027 C C . ASP A 1 299 ? -119.495 -42.646 18.769 1.00 71.72 299 ASP A C 1
ATOM 2028 O O . ASP A 1 299 ? -120.457 -42.267 18.104 1.00 71.72 299 ASP A O 1
ATOM 2033 N N . TRP A 1 300 ? -118.248 -42.254 18.522 1.00 71.78 300 TRP A N 1
ATOM 2034 C CA . TRP A 1 300 ? -117.926 -41.324 17.446 1.00 71.92 300 TRP A CA 1
ATOM 2035 C C . TRP A 1 300 ? -117.269 -41.979 16.229 1.00 71.82 300 TRP A C 1
ATOM 2036 O O . TRP A 1 300 ? -117.444 -41.488 15.119 1.00 71.89 300 TRP A O 1
ATOM 2047 N N . GLU A 1 301 ? -116.506 -43.059 16.431 1.00 71.68 301 GLU A N 1
ATOM 2048 C CA . GLU A 1 301 ? -115.822 -43.768 15.317 1.00 71.56 301 GLU A CA 1
ATOM 2049 C C . GLU A 1 301 ? -116.587 -44.976 14.760 1.00 71.16 301 GLU A C 1
ATOM 2050 O O . GLU A 1 301 ? -117.509 -45.488 15.396 1.00 71.06 301 GLU A O 1
ATOM 2056 N N . ASP A 1 302 ? -116.192 -45.419 13.566 1.00 70.78 302 ASP A N 1
ATOM 2057 C CA . ASP A 1 302 ? -116.847 -46.527 12.874 1.00 70.40 302 ASP A CA 1
ATOM 2058 C C . ASP A 1 302 ? -116.452 -47.865 13.469 1.00 69.84 302 ASP A C 1
ATOM 2059 O O . ASP A 1 302 ? -115.283 -48.084 13.746 1.00 69.82 302 ASP A O 1
ATOM 2064 N N . PRO A 1 303 ? -117.424 -48.766 13.664 1.00 69.38 303 PRO A N 1
ATOM 2065 C CA . PRO A 1 303 ? -117.133 -50.124 14.112 1.00 69.24 303 PRO A CA 1
ATOM 2066 C C . PRO A 1 303 ? -116.240 -50.875 13.139 1.00 69.10 303 PRO A C 1
ATOM 2067 O O . PRO A 1 303 ? -116.609 -51.054 11.990 1.00 69.12 303 PRO A O 1
ATOM 2071 N N . LEU A 1 304 ? -115.076 -51.312 13.610 1.00 69.11 304 LEU A N 1
ATOM 2072 C CA . LEU A 1 304 ? -114.112 -52.045 12.789 1.00 69.00 304 LEU A CA 1
ATOM 2073 C C . LEU A 1 304 ? -114.782 -53.167 12.028 1.00 69.05 304 LEU A C 1
ATOM 2074 O O . LEU A 1 304 ? -114.464 -53.414 10.877 1.00 69.38 304 LEU A O 1
ATOM 2079 N N . TYR A 1 305 ? -115.711 -53.848 12.678 1.00 69.04 305 TYR A N 1
ATOM 2080 C CA . TYR A 1 305 ? -116.355 -54.990 12.075 1.00 69.06 305 TYR A CA 1
ATOM 2081 C C . TYR A 1 305 ? -117.776 -55.084 12.599 1.00 68.96 305 TYR A C 1
ATOM 2082 O O . TYR A 1 305 ? -118.194 -54.266 13.422 1.00 68.95 305 TYR A O 1
ATOM 2091 N N . VAL A 1 306 ? -118.528 -56.057 12.098 1.00 68.85 306 VAL A N 1
ATOM 2092 C CA . VAL A 1 306 ? -119.895 -56.277 12.542 1.00 68.87 306 VAL A CA 1
ATOM 2093 C C . VAL A 1 306 ? -120.348 -57.673 12.188 1.00 68.87 306 VAL A C 1
ATOM 2094 O O . VAL A 1 306 ? -119.995 -58.203 11.146 1.00 68.74 306 VAL A O 1
ATOM 2098 N N . LYS A 1 307 ? -121.132 -58.257 13.078 1.00 69.07 307 LYS A N 1
ATOM 2099 C CA . LYS A 1 307 ? -121.610 -59.603 12.914 1.00 69.45 307 LYS A CA 1
ATOM 2100 C C . LYS A 1 307 ? -123.089 -59.659 13.223 1.00 69.70 307 LYS A C 1
ATOM 2101 O O . LYS A 1 307 ? -123.497 -59.800 14.374 1.00 69.86 307 LYS A O 1
ATOM 2107 N N . HIS A 1 308 ? -123.892 -59.514 12.177 1.00 70.08 308 HIS A N 1
ATOM 2108 C CA . HIS A 1 308 ? -125.320 -59.792 12.243 1.00 70.34 308 HIS A CA 1
ATOM 2109 C C . HIS A 1 308 ? -125.458 -61.301 12.149 1.00 70.58 308 HIS A C 1
ATOM 2110 O O . HIS A 1 308 ? -124.579 -61.953 11.602 1.00 70.71 308 HIS A O 1
ATOM 2117 N N . PHE A 1 309 ? -126.530 -61.855 12.711 1.00 70.84 309 PHE A N 1
ATOM 2118 C CA . PHE A 1 309 ? -126.816 -63.292 12.624 1.00 71.07 309 PHE A CA 1
ATOM 2119 C C . PHE A 1 309 ? -127.985 -63.672 13.506 1.00 70.88 309 PHE A C 1
ATOM 2120 O O . PHE A 1 309 ? -128.432 -62.874 14.324 1.00 71.07 309 PHE A O 1
ATOM 2128 N N . SER A 1 310 ? -128.463 -64.900 13.346 1.00 70.57 310 SER A N 1
ATOM 2129 C CA . SER A 1 310 ? -129.498 -65.425 14.212 1.00 70.46 310 SER A CA 1
ATOM 2130 C C . SER A 1 310 ? -129.166 -66.854 14.590 1.00 70.26 310 SER A C 1
ATOM 2131 O O . SER A 1 310 ? -128.197 -67.423 14.095 1.00 70.17 310 SER A O 1
ATOM 2134 N N . VAL A 1 311 ? -129.964 -67.411 15.492 1.00 70.20 311 VAL A N 1
ATOM 2135 C CA . VAL A 1 311 ? -129.936 -68.825 15.815 1.00 70.14 311 VAL A CA 1
ATOM 2136 C C . VAL A 1 311 ? -131.384 -69.208 15.890 1.00 70.21 311 VAL A C 1
ATOM 2137 O O . VAL A 1 311 ? -132.209 -68.421 16.343 1.00 70.31 311 VAL A O 1
ATOM 2141 N N . GLU A 1 312 ? -131.707 -70.406 15.439 1.00 70.33 312 GLU A N 1
ATOM 2142 C CA . GLU A 1 312 ? -133.069 -70.878 15.549 1.00 70.79 312 GLU A CA 1
ATOM 2143 C C . GLU A 1 312 ? -133.077 -72.308 16.039 1.00 70.69 312 GLU A C 1
ATOM 2144 O O . GLU A 1 312 ? -132.026 -72.879 16.326 1.00 70.63 312 GLU A O 1
ATOM 2150 N N . GLY A 1 313 ? -134.271 -72.878 16.130 1.00 70.79 313 GLY A N 1
ATOM 2151 C CA . GLY A 1 313 ? -134.471 -74.178 16.739 1.00 70.82 313 GLY A CA 1
ATOM 2152 C C . GLY A 1 313 ? -135.519 -73.986 17.805 1.00 70.81 313 GLY A C 1
ATOM 2153 O O . GLY A 1 313 ? -136.694 -73.794 17.498 1.00 70.88 313 GLY A O 1
ATOM 2154 N N . GLN A 1 314 ? -135.088 -74.002 19.060 1.00 70.81 314 GLN A N 1
ATOM 2155 C CA . GLN A 1 314 ? -136.014 -73.838 20.180 1.00 70.78 314 GLN A CA 1
ATOM 2156 C C . GLN A 1 314 ? -135.642 -72.662 21.080 1.00 70.69 314 GLN A C 1
ATOM 2157 O O . GLN A 1 314 ? -136.363 -72.327 22.024 1.00 70.33 314 GLN A O 1
ATOM 2163 N N . LEU A 1 315 ? -134.512 -72.037 20.768 1.00 70.79 315 LEU A N 1
ATOM 2164 C CA . LEU A 1 315 ? -134.114 -70.796 21.404 1.00 70.90 315 LEU A CA 1
ATOM 2165 C C . LEU A 1 315 ? -134.711 -69.629 20.610 1.00 71.08 315 LEU A C 1
ATOM 2166 O O . LEU A 1 315 ? -135.529 -68.859 21.129 1.00 71.07 315 LEU A O 1
ATOM 2171 N N . GLU A 1 316 ? -134.311 -69.525 19.342 1.00 71.06 316 GLU A N 1
ATOM 2172 C CA . GLU A 1 316 ? -134.807 -68.495 18.430 1.00 71.06 316 GLU A CA 1
ATOM 2173 C C . GLU A 1 316 ? -134.479 -67.103 18.950 1.00 70.66 316 GLU A C 1
ATOM 2174 O O . GLU A 1 316 ? -135.260 -66.499 19.695 1.00 70.55 316 GLU A O 1
ATOM 2180 N N . PHE A 1 317 ? -133.302 -66.618 18.567 1.00 70.19 317 PHE A N 1
ATOM 2181 C CA . PHE A 1 317 ? -132.885 -65.265 18.883 1.00 69.80 317 PHE A CA 1
ATOM 2182 C C . PHE A 1 317 ? -131.955 -64.723 17.806 1.00 69.49 317 PHE A C 1
ATOM 2183 O O . PHE A 1 317 ? -131.180 -65.465 17.209 1.00 69.29 317 PHE A O 1
ATOM 2191 N N . ARG A 1 318 ? -132.052 -63.421 17.567 1.00 69.31 318 ARG A N 1
ATOM 2192 C CA . ARG A 1 318 ? -131.221 -62.731 16.591 1.00 69.27 318 ARG A CA 1
ATOM 2193 C C . ARG A 1 318 ? -130.215 -61.881 17.319 1.00 68.68 318 ARG A C 1
ATOM 2194 O O . ARG A 1 318 ? -130.390 -61.618 18.493 1.00 68.79 318 ARG A O 1
ATOM 2202 N N . ALA A 1 319 ? -129.166 -61.450 16.630 1.00 68.32 319 ALA A N 1
ATOM 2203 C CA . ALA A 1 319 ? -128.078 -60.734 17.280 1.00 68.26 319 ALA A CA 1
ATOM 2204 C C . ALA A 1 319 ? -127.211 -59.924 16.332 1.00 68.29 319 ALA A C 1
ATOM 2205 O O . ALA A 1 319 ? -126.775 -60.427 15.306 1.00 68.32 319 ALA A O 1
ATOM 2207 N N . ILE A 1 320 ? -126.946 -58.676 16.697 1.00 68.34 320 ILE A N 1
ATOM 2208 C CA . ILE A 1 320 ? -125.932 -57.875 16.029 1.00 68.69 320 ILE A CA 1
ATOM 2209 C C . ILE A 1 320 ? -124.841 -57.536 17.021 1.00 68.89 320 ILE A C 1
ATOM 2210 O O . ILE A 1 320 ? -125.127 -57.242 18.171 1.00 69.25 320 ILE A O 1
ATOM 2215 N N . LEU A 1 321 ? -123.594 -57.561 16.574 1.00 69.08 321 LEU A N 1
ATOM 2216 C CA . LEU A 1 321 ? -122.450 -57.404 17.463 1.00 69.17 321 LEU A CA 1
ATOM 2217 C C . LEU A 1 321 ? -121.338 -56.681 16.737 1.00 69.13 321 LEU A C 1
ATOM 2218 O O . LEU A 1 321 ? -121.135 -56.894 15.561 1.00 69.56 321 LEU A O 1
ATOM 2223 N N . PHE A 1 322 ? -120.609 -55.833 17.438 1.00 69.00 322 PHE A N 1
ATOM 2224 C CA . PHE A 1 322 ? -119.645 -54.973 16.789 1.00 68.99 322 PHE A CA 1
ATOM 2225 C C . PHE A 1 322 ? -118.311 -55.047 17.480 1.00 68.95 322 PHE A C 1
ATOM 2226 O O . PHE A 1 322 ? -118.239 -54.962 18.689 1.00 69.15 322 PHE A O 1
ATOM 2234 N N . ILE A 1 323 ? -117.249 -55.190 16.709 1.00 69.15 323 ILE A N 1
ATOM 2235 C CA . ILE A 1 323 ? -115.920 -54.909 17.220 1.00 69.46 323 ILE A CA 1
ATOM 2236 C C . ILE A 1 323 ? -115.631 -53.449 16.914 1.00 69.85 323 ILE A C 1
ATOM 2237 O O . ILE A 1 323 ? -115.631 -53.050 15.746 1.00 69.92 323 ILE A O 1
ATOM 2242 N N . PRO A 1 324 ? -115.413 -52.639 17.964 1.00 70.20 324 PRO A N 1
ATOM 2243 C CA . PRO A 1 324 ? -115.120 -51.219 17.800 1.00 70.44 324 PRO A CA 1
ATOM 2244 C C . PRO A 1 324 ? -113.713 -50.966 17.277 1.00 70.65 324 PRO A C 1
ATOM 2245 O O . PRO A 1 324 ? -112.852 -51.853 17.308 1.00 70.31 324 PRO A O 1
ATOM 2249 N N . LYS A 1 325 ? -113.507 -49.745 16.795 1.00 71.14 325 LYS A N 1
ATOM 2250 C CA . LYS A 1 325 ? -112.260 -49.352 16.163 1.00 71.76 325 LYS A CA 1
ATOM 2251 C C . LYS A 1 325 ? -111.159 -49.245 17.211 1.00 72.22 325 LYS A C 1
ATOM 2252 O O . LYS A 1 325 ? -110.051 -49.735 17.005 1.00 72.22 325 LYS A O 1
ATOM 2258 N N . ARG A 1 326 ? -111.482 -48.620 18.341 1.00 72.90 326 ARG A N 1
ATOM 2259 C CA . ARG A 1 326 ? -110.520 -48.419 19.418 1.00 73.49 326 ARG A CA 1
ATOM 2260 C C . ARG A 1 326 ? -111.031 -48.995 20.733 1.00 74.15 326 ARG A C 1
ATOM 2261 O O . ARG A 1 326 ? -112.236 -49.181 20.911 1.00 74.21 326 ARG A O 1
ATOM 2269 N N . ALA A 1 327 ? -110.098 -49.284 21.640 1.00 75.04 327 ALA A N 1
ATOM 2270 C CA . ALA A 1 327 ? -110.408 -49.665 23.018 1.00 75.77 327 ALA A CA 1
ATOM 2271 C C . ALA A 1 327 ? -110.591 -48.417 23.886 1.00 76.34 327 ALA A C 1
ATOM 2272 O O . ALA A 1 327 ? -109.997 -47.375 23.614 1.00 76.39 327 ALA A O 1
ATOM 2274 N N . PRO A 1 328 ? -111.418 -48.513 24.934 1.00 76.73 328 PRO A N 1
ATOM 2275 C CA . PRO A 1 328 ? -111.550 -47.433 25.915 1.00 77.15 328 PRO A CA 1
ATOM 2276 C C . PRO A 1 328 ? -110.472 -47.406 27.038 1.00 77.53 328 PRO A C 1
ATOM 2277 O O . PRO A 1 328 ? -109.324 -47.809 26.809 1.00 77.54 328 PRO A O 1
ATOM 2281 N N . PHE A 1 329 ? -110.868 -46.931 28.226 1.00 77.90 329 PHE A N 1
ATOM 2282 C CA . PHE A 1 329 ? -109.985 -46.646 29.379 1.00 78.09 329 PHE A CA 1
ATOM 2283 C C . PHE A 1 329 ? -109.018 -47.765 29.793 1.00 78.14 329 PHE A C 1
ATOM 2284 O O . PHE A 1 329 ? -108.163 -47.575 30.667 1.00 78.14 329 PHE A O 1
ATOM 2292 N N . ASN A 1 339 ? -123.067 -54.843 30.146 1.00 63.84 339 ASN A N 1
ATOM 2293 C CA . ASN A 1 339 ? -123.083 -53.405 29.911 1.00 63.69 339 ASN A CA 1
ATOM 2294 C C . ASN A 1 339 ? -123.080 -53.050 28.420 1.00 63.82 339 ASN A C 1
ATOM 2295 O O . ASN A 1 339 ? -123.204 -51.883 28.039 1.00 63.80 339 ASN A O 1
ATOM 2300 N N . ASN A 1 340 ? -122.948 -54.070 27.583 1.00 63.93 340 ASN A N 1
ATOM 2301 C CA . ASN A 1 340 ? -122.883 -53.874 26.151 1.00 64.07 340 ASN A CA 1
ATOM 2302 C C . ASN A 1 340 ? -124.066 -54.536 25.488 1.00 64.12 340 ASN A C 1
ATOM 2303 O O . ASN A 1 340 ? -124.999 -53.868 25.047 1.00 64.02 340 ASN A O 1
ATOM 2308 N N . ILE A 1 341 ? -124.025 -55.859 25.437 1.00 64.27 341 ILE A N 1
ATOM 2309 C CA . ILE A 1 341 ? -125.052 -56.613 24.773 1.00 64.75 341 ILE A CA 1
ATOM 2310 C C . ILE A 1 341 ? -126.354 -56.382 25.488 1.00 65.30 341 ILE A C 1
ATOM 2311 O O . ILE A 1 341 ? -126.737 -57.140 26.372 1.00 65.36 341 ILE A O 1
ATOM 2316 N N . LYS A 1 342 ? -127.018 -55.305 25.108 1.00 66.37 342 LYS A N 1
ATOM 2317 C CA . LYS A 1 342 ? -128.337 -55.002 25.609 1.00 66.90 342 LYS A CA 1
ATOM 2318 C C . LYS A 1 342 ? -129.314 -56.028 25.076 1.00 67.01 342 LYS A C 1
ATOM 2319 O O . LYS A 1 342 ? -129.378 -56.268 23.885 1.00 67.16 342 LYS A O 1
ATOM 2325 N N . LEU A 1 343 ? -130.068 -56.646 25.970 1.00 67.23 343 LEU A N 1
ATOM 2326 C CA . LEU A 1 343 ? -130.951 -57.735 25.590 1.00 67.42 343 LEU A CA 1
ATOM 2327 C C . LEU A 1 343 ? -132.413 -57.304 25.513 1.00 67.42 343 LEU A C 1
ATOM 2328 O O . LEU A 1 343 ? -132.931 -56.681 26.444 1.00 67.68 343 LEU A O 1
ATOM 2333 N N . TYR A 1 344 ? -133.070 -57.656 24.407 1.00 67.10 344 TYR A N 1
ATOM 2334 C CA . TYR A 1 344 ? -134.478 -57.334 24.192 1.00 66.67 344 TYR A CA 1
ATOM 2335 C C . TYR A 1 344 ? -135.250 -58.587 23.930 1.00 66.55 344 TYR A C 1
ATOM 2336 O O . TYR A 1 344 ? -134.780 -59.475 23.241 1.00 66.64 344 TYR A O 1
ATOM 2345 N N . VAL A 1 345 ? -136.445 -58.655 24.480 1.00 66.44 345 VAL A N 1
ATOM 2346 C CA . VAL A 1 345 ? -137.351 -59.720 24.152 1.00 66.55 345 VAL A CA 1
ATOM 2347 C C . VAL A 1 345 ? -138.502 -59.058 23.473 1.00 66.71 345 VAL A C 1
ATOM 2348 O O . VAL A 1 345 ? -139.067 -58.104 24.015 1.00 66.77 345 VAL A O 1
ATOM 2352 N N . ARG A 1 346 ? -138.834 -59.559 22.282 1.00 66.83 346 ARG A N 1
ATOM 2353 C CA . ARG A 1 346 ? -140.004 -59.115 21.529 1.00 66.77 346 ARG A CA 1
ATOM 2354 C C . ARG A 1 346 ? -140.021 -57.601 21.382 1.00 66.90 346 ARG A C 1
ATOM 2355 O O . ARG A 1 346 ? -141.059 -56.968 21.526 1.00 66.47 346 ARG A O 1
ATOM 2363 N N . ARG A 1 347 ? -138.851 -57.030 21.115 1.00 67.49 347 ARG A N 1
ATOM 2364 C CA . ARG A 1 347 ? -138.708 -55.596 20.858 1.00 68.46 347 ARG A CA 1
ATOM 2365 C C . ARG A 1 347 ? -138.515 -54.734 22.103 1.00 68.64 347 ARG A C 1
ATOM 2366 O O . ARG A 1 347 ? -137.917 -53.659 22.034 1.00 68.50 347 ARG A O 1
ATOM 2374 N N . VAL A 1 348 ? -139.014 -55.187 23.245 1.00 69.26 348 VAL A N 1
ATOM 2375 C CA . VAL A 1 348 ? -138.865 -54.379 24.461 1.00 69.68 348 VAL A CA 1
ATOM 2376 C C . VAL A 1 348 ? -137.541 -54.636 25.155 1.00 69.84 348 VAL A C 1
ATOM 2377 O O . VAL A 1 348 ? -137.042 -55.765 25.149 1.00 69.97 348 VAL A O 1
ATOM 2381 N N . PHE A 1 349 ? -136.979 -53.581 25.741 1.00 69.89 349 PHE A N 1
ATOM 2382 C CA . PHE A 1 349 ? -135.731 -53.702 26.455 1.00 70.22 349 PHE A CA 1
ATOM 2383 C C . PHE A 1 349 ? -135.980 -54.577 27.654 1.00 70.43 349 PHE A C 1
ATOM 2384 O O . PHE A 1 349 ? -136.983 -54.416 28.351 1.00 70.96 349 PHE A O 1
ATOM 2392 N N . ILE A 1 350 ? -135.096 -55.536 27.871 1.00 70.39 350 ILE A N 1
ATOM 2393 C CA . ILE A 1 350 ? -135.121 -56.279 29.108 1.00 70.39 350 ILE A CA 1
ATOM 2394 C C . ILE A 1 350 ? -133.977 -55.728 29.932 1.00 70.73 350 ILE A C 1
ATOM 2395 O O . ILE A 1 350 ? -134.064 -54.616 30.440 1.00 70.99 350 ILE A O 1
ATOM 2400 N N . THR A 1 351 ? -132.900 -56.487 30.039 1.00 70.89 351 THR A N 1
ATOM 2401 C CA . THR A 1 351 ? -131.737 -56.049 30.759 1.00 71.15 351 THR A CA 1
ATOM 2402 C C . THR A 1 351 ? -130.623 -55.773 29.773 1.00 71.39 351 THR A C 1
ATOM 2403 O O . THR A 1 351 ? -130.788 -55.927 28.570 1.00 71.51 351 THR A O 1
ATOM 2407 N N . ASP A 1 352 ? -129.493 -55.344 30.308 1.00 71.79 352 ASP A N 1
ATOM 2408 C CA . ASP A 1 352 ? -128.226 -55.405 29.617 1.00 72.26 352 ASP A CA 1
ATOM 2409 C C . ASP A 1 352 ? -127.245 -55.991 30.604 1.00 72.63 352 ASP A C 1
ATOM 2410 O O . ASP A 1 352 ? -127.408 -55.814 31.813 1.00 72.63 352 ASP A O 1
ATOM 2415 N N . GLU A 1 353 ? -126.225 -56.677 30.104 1.00 73.30 353 GLU A N 1
ATOM 2416 C CA . GLU A 1 353 ? -125.256 -57.337 30.990 1.00 74.16 353 GLU A CA 1
ATOM 2417 C C . GLU A 1 353 ? -123.881 -57.604 30.379 1.00 74.16 353 GLU A C 1
ATOM 2418 O O . GLU A 1 353 ? -123.642 -57.410 29.183 1.00 73.91 353 GLU A O 1
ATOM 2424 N N . ALA A 1 354 ? -122.972 -58.010 31.255 1.00 74.37 354 ALA A N 1
ATOM 2425 C CA . ALA A 1 354 ? -121.764 -58.684 30.850 1.00 74.51 354 ALA A CA 1
ATOM 2426 C C . ALA A 1 354 ? -121.896 -60.153 31.282 1.00 74.52 354 ALA A C 1
ATOM 2427 O O . ALA A 1 354 ? -122.752 -60.881 30.755 1.00 74.52 354 ALA A O 1
ATOM 2429 N N . GLU A 1 355 ? -121.100 -60.546 32.281 1.00 74.32 355 GLU A N 1
ATOM 2430 C CA . GLU A 1 355 ? -120.817 -61.951 32.609 1.00 74.17 355 GLU A CA 1
ATOM 2431 C C . GLU A 1 355 ? -122.014 -62.891 32.826 1.00 73.79 355 GLU A C 1
ATOM 2432 O O . GLU A 1 355 ? -122.284 -63.344 33.939 1.00 73.78 355 GLU A O 1
ATOM 2438 N N . ASP A 1 356 ? -122.724 -63.175 31.743 1.00 73.33 356 ASP A N 1
ATOM 2439 C CA . ASP A 1 356 ? -123.726 -64.228 31.708 1.00 72.88 356 ASP A CA 1
ATOM 2440 C C . ASP A 1 356 ? -123.708 -64.714 30.271 1.00 72.50 356 ASP A C 1
ATOM 2441 O O . ASP A 1 356 ? -123.652 -65.916 30.012 1.00 72.42 356 ASP A O 1
ATOM 2446 N N . LEU A 1 357 ? -123.737 -63.743 29.353 1.00 72.09 357 LEU A N 1
ATOM 2447 C CA . LEU A 1 357 ? -123.683 -63.953 27.908 1.00 71.64 357 LEU A CA 1
ATOM 2448 C C . LEU A 1 357 ? -122.242 -63.926 27.408 1.00 71.59 357 LEU A C 1
ATOM 2449 O O . LEU A 1 357 ? -121.823 -64.805 26.651 1.00 71.36 357 LEU A O 1
ATOM 2454 N N . ILE A 1 358 ? -121.494 -62.906 27.836 1.00 71.54 358 ILE A N 1
ATOM 2455 C CA . ILE A 1 358 ? -120.143 -62.653 27.328 1.00 71.51 358 ILE A CA 1
ATOM 2456 C C . ILE A 1 358 ? -119.019 -62.826 28.373 1.00 71.24 358 ILE A C 1
ATOM 2457 O O . ILE A 1 358 ? -118.987 -62.109 29.378 1.00 71.24 358 ILE A O 1
ATOM 2462 N N . PRO A 1 359 ? -118.100 -63.787 28.139 1.00 70.98 359 PRO A N 1
ATOM 2463 C CA . PRO A 1 359 ? -116.941 -63.935 29.003 1.00 70.87 359 PRO A CA 1
ATOM 2464 C C . PRO A 1 359 ? -116.125 -62.665 29.079 1.00 70.86 359 PRO A C 1
ATOM 2465 O O . PRO A 1 359 ? -115.916 -61.994 28.077 1.00 70.74 359 PRO A O 1
ATOM 2469 N N . GLU A 1 360 ? -115.699 -62.352 30.294 1.00 71.17 360 GLU A N 1
ATOM 2470 C CA . GLU A 1 360 ? -114.860 -61.208 30.617 1.00 71.45 360 GLU A CA 1
ATOM 2471 C C . GLU A 1 360 ? -114.088 -60.619 29.436 1.00 71.40 360 GLU A C 1
ATOM 2472 O O . GLU A 1 360 ? -114.268 -59.458 29.085 1.00 71.38 360 GLU A O 1
ATOM 2478 N N . TRP A 1 361 ? -113.240 -61.442 28.828 1.00 71.36 361 TRP A N 1
ATOM 2479 C CA . TRP A 1 361 ? -112.241 -60.995 27.860 1.00 71.33 361 TRP A CA 1
ATOM 2480 C C . TRP A 1 361 ? -112.806 -60.479 26.537 1.00 71.23 361 TRP A C 1
ATOM 2481 O O . TRP A 1 361 ? -112.122 -59.769 25.801 1.00 71.22 361 TRP A O 1
ATOM 2492 N N . LEU A 1 362 ? -114.046 -60.851 26.236 1.00 71.07 362 LEU A N 1
ATOM 2493 C CA . LEU A 1 362 ? -114.733 -60.337 25.057 1.00 70.79 362 LEU A CA 1
ATOM 2494 C C . LEU A 1 362 ? -115.503 -59.063 25.376 1.00 70.69 362 LEU A C 1
ATOM 2495 O O . LEU A 1 362 ? -116.123 -58.470 24.499 1.00 70.73 362 LEU A O 1
ATOM 2500 N N . SER A 1 363 ? -115.450 -58.663 26.643 1.00 70.59 363 SER A N 1
ATOM 2501 C CA . SER A 1 363 ? -115.939 -57.377 27.124 1.00 70.64 363 SER A CA 1
ATOM 2502 C C . SER A 1 363 ? -116.329 -56.381 26.035 1.00 70.52 363 SER A C 1
ATOM 2503 O O . SER A 1 363 ? -117.510 -56.103 25.830 1.00 70.37 363 SER A O 1
ATOM 2506 N N . PHE A 1 364 ? -115.308 -55.868 25.350 1.00 70.56 364 PHE A N 1
ATOM 2507 C CA . PHE A 1 364 ? -115.392 -54.767 24.377 1.00 70.64 364 PHE A CA 1
ATOM 2508 C C . PHE A 1 364 ? -116.482 -54.877 23.313 1.00 70.47 364 PHE A C 1
ATOM 2509 O O . PHE A 1 364 ? -116.972 -53.864 22.813 1.00 70.44 364 PHE A O 1
ATOM 2517 N N . VAL A 1 365 ? -116.832 -56.110 22.964 1.00 70.23 365 VAL A N 1
ATOM 2518 C CA . VAL A 1 365 ? -117.853 -56.391 21.973 1.00 70.06 365 VAL A CA 1
ATOM 2519 C C . VAL A 1 365 ? -119.179 -55.728 22.338 1.00 70.00 365 VAL A C 1
ATOM 2520 O O . VAL A 1 365 ? -119.911 -56.200 23.206 1.00 70.00 365 VAL A O 1
ATOM 2524 N N . LYS A 1 366 ? -119.458 -54.608 21.683 1.00 69.98 366 LYS A N 1
ATOM 2525 C CA . LYS A 1 366 ? -120.755 -53.952 21.787 1.00 69.94 366 LYS A CA 1
ATOM 2526 C C . LYS A 1 366 ? -121.710 -54.718 20.900 1.00 69.67 366 LYS A C 1
ATOM 2527 O O . LYS A 1 366 ? -121.319 -55.189 19.838 1.00 69.78 366 LYS A O 1
ATOM 2533 N N . GLY A 1 367 ? -122.951 -54.870 21.343 1.00 69.39 367 GLY A N 1
ATOM 2534 C CA . GLY A 1 367 ? -123.873 -55.756 20.660 1.00 68.97 367 GLY A CA 1
ATOM 2535 C C . GLY A 1 367 ? -125.327 -55.513 20.968 1.00 68.66 367 GLY A C 1
ATOM 2536 O O . GLY A 1 367 ? -125.704 -54.417 21.356 1.00 68.74 367 GLY A O 1
ATOM 2537 N N . VAL A 1 368 ? -126.137 -56.547 20.761 1.00 68.38 368 VAL A N 1
ATOM 2538 C CA . VAL A 1 368 ? -127.570 -56.532 21.053 1.00 68.34 368 VAL A CA 1
ATOM 2539 C C . VAL A 1 368 ? -128.191 -57.867 20.672 1.00 68.37 368 VAL A C 1
ATOM 2540 O O . VAL A 1 368 ? -127.840 -58.443 19.662 1.00 68.57 368 VAL A O 1
ATOM 2544 N N . VAL A 1 369 ? -129.102 -58.361 21.497 1.00 68.50 369 VAL A N 1
ATOM 2545 C CA . VAL A 1 369 ? -129.746 -59.643 21.254 1.00 68.58 369 VAL A CA 1
ATOM 2546 C C . VAL A 1 369 ? -131.258 -59.491 21.349 1.00 68.82 369 VAL A C 1
ATOM 2547 O O . VAL A 1 369 ? -131.758 -58.561 21.983 1.00 69.09 369 VAL A O 1
ATOM 2551 N N . ASP A 1 370 ? -131.979 -60.407 20.715 1.00 68.90 370 ASP A N 1
ATOM 2552 C CA . ASP A 1 370 ? -133.426 -60.375 20.721 1.00 69.16 370 ASP A CA 1
ATOM 2553 C C . ASP A 1 370 ? -134.017 -61.747 20.446 1.00 69.37 370 ASP A C 1
ATOM 2554 O O . ASP A 1 370 ? -133.609 -62.435 19.520 1.00 69.25 370 ASP A O 1
ATOM 2559 N N . SER A 1 371 ? -134.988 -62.126 21.269 1.00 69.70 371 SER A N 1
ATOM 2560 C CA . SER A 1 371 ? -135.772 -63.326 21.049 1.00 70.05 371 SER A CA 1
ATOM 2561 C C . SER A 1 371 ? -137.253 -62.997 21.039 1.00 70.46 371 SER A C 1
ATOM 2562 O O . SER A 1 371 ? -137.693 -62.040 21.675 1.00 70.51 371 SER A O 1
ATOM 2565 N N . GLU A 1 372 ? -138.015 -63.803 20.308 1.00 70.95 372 GLU A N 1
ATOM 2566 C CA . GLU A 1 372 ? -139.470 -63.723 20.318 1.00 71.49 372 GLU A CA 1
ATOM 2567 C C . GLU A 1 372 ? -139.937 -64.667 21.401 1.00 71.62 372 GLU A C 1
ATOM 2568 O O . GLU A 1 372 ? -140.914 -64.415 22.113 1.00 71.42 372 GLU A O 1
ATOM 2574 N N . ASP A 1 373 ? -139.193 -65.762 21.500 1.00 72.11 373 ASP A N 1
ATOM 2575 C CA . ASP A 1 373 ? -139.496 -66.898 22.345 1.00 72.66 373 ASP A CA 1
ATOM 2576 C C . ASP A 1 373 ? -139.173 -66.505 23.759 1.00 72.80 373 ASP A C 1
ATOM 2577 O O . ASP A 1 373 ? -138.193 -66.985 24.340 1.00 72.66 373 ASP A O 1
ATOM 2582 N N . LEU A 1 374 ? -140.020 -65.633 24.300 1.00 73.24 374 LEU A N 1
ATOM 2583 C CA . LEU A 1 374 ? -139.749 -64.934 25.564 1.00 73.60 374 LEU A CA 1
ATOM 2584 C C . LEU A 1 374 ? -139.273 -65.849 26.705 1.00 73.34 374 LEU A C 1
ATOM 2585 O O . LEU A 1 374 ? -140.080 -66.558 27.328 1.00 73.17 374 LEU A O 1
ATOM 2590 N N . PRO A 1 375 ? -137.942 -65.860 26.941 1.00 73.21 375 PRO A N 1
ATOM 2591 C CA . PRO A 1 375 ? -137.244 -66.706 27.921 1.00 73.20 375 PRO A CA 1
ATOM 2592 C C . PRO A 1 375 ? -137.957 -66.799 29.284 1.00 73.08 375 PRO A C 1
ATOM 2593 O O . PRO A 1 375 ? -137.594 -67.617 30.132 1.00 72.64 375 PRO A O 1
ATOM 2597 N N . LEU A 1 376 ? -138.938 -65.914 29.455 1.00 73.28 376 LEU A N 1
ATOM 2598 C CA . LEU A 1 376 ? -140.075 -66.006 30.387 1.00 73.53 376 LEU A CA 1
ATOM 2599 C C . LEU A 1 376 ? -140.215 -64.787 31.257 1.00 73.23 376 LEU A C 1
ATOM 2600 O O . LEU A 1 376 ? -141.223 -64.085 31.170 1.00 73.12 376 LEU A O 1
ATOM 2605 N N . ASN A 1 377 ? -139.184 -64.529 32.058 1.00 73.12 377 ASN A N 1
ATOM 2606 C CA . ASN A 1 377 ? -139.060 -63.317 32.880 1.00 73.11 377 ASN A CA 1
ATOM 2607 C C . ASN A 1 377 ? -140.054 -63.217 34.020 1.00 72.87 377 ASN A C 1
ATOM 2608 O O . ASN A 1 377 ? -141.255 -63.228 33.791 1.00 73.01 377 ASN A O 1
ATOM 2613 N N . LEU A 1 378 ? -139.563 -63.111 35.249 1.00 72.70 378 LEU A N 1
ATOM 2614 C CA . LEU A 1 378 ? -140.436 -62.640 36.321 1.00 72.57 378 LEU A CA 1
ATOM 2615 C C . LEU A 1 378 ? -140.633 -61.175 36.008 1.00 72.05 378 LEU A C 1
ATOM 2616 O O . LEU A 1 378 ? -139.749 -60.555 35.426 1.00 72.06 378 LEU A O 1
ATOM 2621 N N . SER A 1 379 ? -141.783 -60.637 36.388 1.00 71.50 379 SER A N 1
ATOM 2622 C CA . SER A 1 379 ? -142.316 -59.433 35.768 1.00 71.18 379 SER A CA 1
ATOM 2623 C C . SER A 1 379 ? -141.310 -58.384 35.295 1.00 71.35 379 SER A C 1
ATOM 2624 O O . SER A 1 379 ? -141.011 -57.404 35.984 1.00 70.90 379 SER A O 1
ATOM 2627 N N . ARG A 1 380 ? -140.774 -58.686 34.101 1.00 71.73 380 ARG A N 1
ATOM 2628 C CA . ARG A 1 380 ? -140.074 -57.780 33.151 1.00 71.74 380 ARG A CA 1
ATOM 2629 C C . ARG A 1 380 ? -138.764 -57.127 33.588 1.00 71.80 380 ARG A C 1
ATOM 2630 O O . ARG A 1 380 ? -138.694 -55.903 33.703 1.00 71.80 380 ARG A O 1
ATOM 2638 N N . GLU A 1 381 ? -137.728 -57.931 33.811 1.00 72.12 381 GLU A N 1
ATOM 2639 C CA . GLU A 1 381 ? -136.390 -57.381 34.048 1.00 72.07 381 GLU A CA 1
ATOM 2640 C C . GLU A 1 381 ? -135.273 -58.418 34.120 1.00 71.88 381 GLU A C 1
ATOM 2641 O O . GLU A 1 381 ? -134.105 -58.065 34.203 1.00 71.44 381 GLU A O 1
ATOM 2647 N N . MET A 1 382 ? -135.622 -59.693 34.094 1.00 72.13 382 MET A N 1
ATOM 2648 C CA . MET A 1 382 ? -134.647 -60.716 33.704 1.00 72.90 382 MET A CA 1
ATOM 2649 C C . MET A 1 382 ? -135.285 -62.066 33.529 1.00 72.75 382 MET A C 1
ATOM 2650 O O . MET A 1 382 ? -136.212 -62.431 34.249 1.00 72.79 382 MET A O 1
ATOM 2655 N N . LEU A 1 383 ? -134.759 -62.792 32.552 1.00 72.88 383 LEU A N 1
ATOM 2656 C CA . LEU A 1 383 ? -135.195 -64.126 32.209 1.00 73.08 383 LEU A CA 1
ATOM 2657 C C . LEU A 1 383 ? -135.612 -64.879 33.434 1.00 73.30 383 LEU A C 1
ATOM 2658 O O . LEU A 1 383 ? -136.733 -65.376 33.538 1.00 73.38 383 LEU A O 1
ATOM 2663 N N . GLN A 1 384 ? -134.682 -64.931 34.375 1.00 73.51 384 GLN A N 1
ATOM 2664 C CA . GLN A 1 384 ? -134.686 -65.954 35.384 1.00 73.93 384 GLN A CA 1
ATOM 2665 C C . GLN A 1 384 ? -134.886 -67.316 34.713 1.00 73.99 384 GLN A C 1
ATOM 2666 O O . GLN A 1 384 ? -135.976 -67.896 34.708 1.00 73.98 384 GLN A O 1
ATOM 2672 N N . GLN A 1 385 ? -133.819 -67.740 34.047 1.00 73.93 385 GLN A N 1
ATOM 2673 C CA . GLN A 1 385 ? -133.450 -69.141 33.922 1.00 73.94 385 GLN A CA 1
ATOM 2674 C C . GLN A 1 385 ? -132.110 -69.118 33.222 1.00 73.84 385 GLN A C 1
ATOM 2675 O O . GLN A 1 385 ? -132.031 -69.033 32.000 1.00 73.93 385 GLN A O 1
ATOM 2681 N N . ASN A 1 386 ? -131.051 -69.143 34.024 1.00 73.76 386 ASN A N 1
ATOM 2682 C CA . ASN A 1 386 ? -129.710 -68.873 33.523 1.00 73.64 386 ASN A CA 1
ATOM 2683 C C . ASN A 1 386 ? -129.070 -70.065 32.799 1.00 73.25 386 ASN A C 1
ATOM 2684 O O . ASN A 1 386 ? -127.880 -70.053 32.476 1.00 73.35 386 ASN A O 1
ATOM 2689 N N . LYS A 1 387 ? -129.888 -71.085 32.548 1.00 72.71 387 LYS A N 1
ATOM 2690 C CA . LYS A 1 387 ? -129.581 -72.122 31.568 1.00 72.16 387 LYS A CA 1
ATOM 2691 C C . LYS A 1 387 ? -129.711 -71.527 30.170 1.00 71.87 387 LYS A C 1
ATOM 2692 O O . LYS A 1 387 ? -128.917 -71.847 29.283 1.00 71.95 387 LYS A O 1
ATOM 2698 N N . ILE A 1 388 ? -130.714 -70.661 29.989 1.00 71.38 388 ILE A N 1
ATOM 2699 C CA . ILE A 1 388 ? -130.867 -69.860 28.774 1.00 70.96 388 ILE A CA 1
ATOM 2700 C C . ILE A 1 388 ? -129.574 -69.107 28.549 1.00 70.98 388 ILE A C 1
ATOM 2701 O O . ILE A 1 388 ? -128.907 -69.285 27.528 1.00 71.02 388 ILE A O 1
ATOM 2706 N N . MET A 1 389 ? -129.229 -68.286 29.534 1.00 70.95 389 MET A N 1
ATOM 2707 C CA . MET A 1 389 ? -128.000 -67.517 29.537 1.00 71.14 389 MET A CA 1
ATOM 2708 C C . MET A 1 389 ? -126.803 -68.249 28.938 1.00 71.03 389 MET A C 1
ATOM 2709 O O . MET A 1 389 ? -126.207 -67.793 27.951 1.00 70.86 389 MET A O 1
ATOM 2714 N N . LYS A 1 390 ? -126.471 -69.390 29.543 1.00 70.94 390 LYS A N 1
ATOM 2715 C CA . LYS A 1 390 ? -125.317 -70.192 29.146 1.00 70.84 390 LYS A CA 1
ATOM 2716 C C . LYS A 1 390 ? -125.310 -70.460 27.637 1.00 70.60 390 LYS A C 1
ATOM 2717 O O . LYS A 1 390 ? -124.284 -70.288 26.977 1.00 70.73 390 LYS A O 1
ATOM 2723 N N . VAL A 1 391 ? -126.461 -70.847 27.095 1.00 70.15 391 VAL A N 1
ATOM 2724 C CA . VAL A 1 391 ? -126.566 -71.194 25.685 1.00 69.71 391 VAL A CA 1
ATOM 2725 C C . VAL A 1 391 ? -126.213 -70.015 24.779 1.00 69.30 391 VAL A C 1
ATOM 2726 O O . VAL A 1 391 ? -125.295 -70.106 23.969 1.00 69.15 391 VAL A O 1
ATOM 2730 N N . ILE A 1 392 ? -126.919 -68.903 24.948 1.00 68.91 392 ILE A N 1
ATOM 2731 C CA . ILE A 1 392 ? -126.657 -67.682 24.192 1.00 68.66 392 ILE A CA 1
ATOM 2732 C C . ILE A 1 392 ? -125.184 -67.302 24.269 1.00 68.91 392 ILE A C 1
ATOM 2733 O O . ILE A 1 392 ? -124.617 -66.797 23.307 1.00 68.74 392 ILE A O 1
ATOM 2738 N N . ARG A 1 393 ? -124.573 -67.557 25.421 1.00 69.41 393 ARG A N 1
ATOM 2739 C CA . ARG A 1 393 ? -123.141 -67.367 25.598 1.00 70.05 393 ARG A CA 1
ATOM 2740 C C . ARG A 1 393 ? -122.351 -68.221 24.606 1.00 69.94 393 ARG A C 1
ATOM 2741 O O . ARG A 1 393 ? -121.544 -67.692 23.839 1.00 69.91 393 ARG A O 1
ATOM 2749 N N . LYS A 1 394 ? -122.597 -69.532 24.611 1.00 69.98 394 LYS A N 1
ATOM 2750 C CA . LYS A 1 394 ? -121.898 -70.435 23.706 1.00 70.09 394 LYS A CA 1
ATOM 2751 C C . LYS A 1 394 ? -121.847 -69.816 22.311 1.00 70.15 394 LYS A C 1
ATOM 2752 O O . LYS A 1 394 ? -120.766 -69.647 21.744 1.00 70.38 394 LYS A O 1
ATOM 2758 N N . ASN A 1 395 ? -123.018 -69.446 21.788 1.00 70.03 395 ASN A N 1
ATOM 2759 C CA . ASN A 1 395 ? -123.160 -68.927 20.423 1.00 69.68 395 ASN A CA 1
ATOM 2760 C C . ASN A 1 395 ? -122.435 -67.624 20.226 1.00 69.41 395 ASN A C 1
ATOM 2761 O O . ASN A 1 395 ? -121.553 -67.521 19.387 1.00 69.20 395 ASN A O 1
ATOM 2766 N N . ILE A 1 396 ? -122.790 -66.635 21.026 1.00 69.38 396 ILE A N 1
ATOM 2767 C CA . ILE A 1 396 ? -122.149 -65.343 20.942 1.00 69.65 396 ILE A CA 1
ATOM 2768 C C . ILE A 1 396 ? -120.634 -65.478 21.070 1.00 69.87 396 ILE A C 1
ATOM 2769 O O . ILE A 1 396 ? -119.895 -64.539 20.795 1.00 69.94 396 ILE A O 1
ATOM 2774 N N . VAL A 1 397 ? -120.170 -66.653 21.470 1.00 70.13 397 VAL A N 1
ATOM 2775 C CA . VAL A 1 397 ? -118.745 -66.939 21.396 1.00 70.47 397 VAL A CA 1
ATOM 2776 C C . VAL A 1 397 ? -118.410 -67.613 20.059 1.00 70.70 397 VAL A C 1
ATOM 2777 O O . VAL A 1 397 ? -117.699 -67.032 19.240 1.00 70.75 397 VAL A O 1
ATOM 2781 N N . LYS A 1 398 ? -118.938 -68.815 19.829 1.00 70.90 398 LYS A N 1
ATOM 2782 C CA . LYS A 1 398 ? -118.665 -69.551 18.593 1.00 71.09 398 LYS A CA 1
ATOM 2783 C C . LYS A 1 398 ? -118.786 -68.633 17.373 1.00 71.11 398 LYS A C 1
ATOM 2784 O O . LYS A 1 398 ? -117.854 -68.541 16.574 1.00 71.28 398 LYS A O 1
ATOM 2790 N N . LYS A 1 399 ? -119.921 -67.944 17.254 1.00 71.09 399 LYS A N 1
ATOM 2791 C CA . LYS A 1 399 ? -120.149 -66.978 16.173 1.00 71.05 399 LYS A CA 1
ATOM 2792 C C . LYS A 1 399 ? -119.101 -65.870 16.162 1.00 70.81 399 LYS A C 1
ATOM 2793 O O . LYS A 1 399 ? -118.585 -65.509 15.115 1.00 70.97 399 LYS A O 1
ATOM 2799 N N . LEU A 1 400 ? -118.781 -65.344 17.337 1.00 70.51 400 LEU A N 1
ATOM 2800 C CA . LEU A 1 400 ? -117.889 -64.199 17.446 1.00 70.16 400 LEU A CA 1
ATOM 2801 C C . LEU A 1 400 ? -116.434 -64.570 17.206 1.00 70.08 400 LEU A C 1
ATOM 2802 O O . LEU A 1 400 ? -115.624 -63.708 16.883 1.00 69.86 400 LEU A O 1
ATOM 2807 N N . ILE A 1 401 ? -116.110 -65.849 17.376 1.00 70.16 401 ILE A N 1
ATOM 2808 C CA . ILE A 1 401 ? -114.757 -66.334 17.136 1.00 70.24 401 ILE A CA 1
ATOM 2809 C C . ILE A 1 401 ? -114.494 -66.365 15.654 1.00 70.38 401 ILE A C 1
ATOM 2810 O O . ILE A 1 401 ? -113.499 -65.809 15.203 1.00 70.54 401 ILE A O 1
ATOM 2815 N N . GLU A 1 402 ? -115.398 -66.990 14.899 1.00 70.51 402 GLU A N 1
ATOM 2816 C CA . GLU A 1 402 ? -115.257 -67.071 13.444 1.00 70.58 402 GLU A CA 1
ATOM 2817 C C . GLU A 1 402 ? -115.148 -65.672 12.861 1.00 70.22 402 GLU A C 1
ATOM 2818 O O . GLU A 1 402 ? -114.461 -65.465 11.874 1.00 70.38 402 GLU A O 1
ATOM 2824 N N . ALA A 1 403 ? -115.803 -64.714 13.500 1.00 69.91 403 ALA A N 1
ATOM 2825 C CA . ALA A 1 403 ? -115.690 -63.326 13.105 1.00 69.83 403 ALA A CA 1
ATOM 2826 C C . ALA A 1 403 ? -114.256 -62.820 13.201 1.00 69.78 403 ALA A C 1
ATOM 2827 O O . ALA A 1 403 ? -113.837 -62.027 12.373 1.00 69.95 403 ALA A O 1
ATOM 2829 N N . PHE A 1 404 ? -113.504 -63.260 14.204 1.00 69.75 404 PHE A N 1
ATOM 2830 C CA . PHE A 1 404 ? -112.084 -62.928 14.247 1.00 69.82 404 PHE A CA 1
ATOM 2831 C C . PHE A 1 404 ? -111.392 -63.709 13.155 1.00 69.91 404 PHE A C 1
ATOM 2832 O O . PHE A 1 404 ? -110.650 -63.137 12.360 1.00 69.99 404 PHE A O 1
ATOM 2840 N N . ASN A 1 405 ? -111.654 -65.016 13.121 1.00 69.94 405 ASN A N 1
ATOM 2841 C CA . ASN A 1 405 ? -111.153 -65.900 12.077 1.00 70.02 405 ASN A CA 1
ATOM 2842 C C . ASN A 1 405 ? -111.409 -65.353 10.678 1.00 69.91 405 ASN A C 1
ATOM 2843 O O . ASN A 1 405 ? -110.703 -65.686 9.731 1.00 69.98 405 ASN A O 1
ATOM 2848 N N . GLU A 1 406 ? -112.423 -64.508 10.558 1.00 69.73 406 GLU A N 1
ATOM 2849 C CA . GLU A 1 406 ? -112.681 -63.815 9.320 1.00 69.52 406 GLU A CA 1
ATOM 2850 C C . GLU A 1 406 ? -111.766 -62.612 9.199 1.00 69.54 406 GLU A C 1
ATOM 2851 O O . GLU A 1 406 ? -110.978 -62.540 8.268 1.00 69.80 406 GLU A O 1
ATOM 2857 N N . ILE A 1 407 ? -111.828 -61.688 10.148 1.00 69.54 407 ILE A N 1
ATOM 2858 C CA . ILE A 1 407 ? -110.898 -60.557 10.162 1.00 69.63 407 ILE A CA 1
ATOM 2859 C C . ILE A 1 407 ? -109.462 -61.046 9.986 1.00 69.78 407 ILE A C 1
ATOM 2860 O O . ILE A 1 407 ? -108.611 -60.316 9.487 1.00 69.69 407 ILE A O 1
ATOM 2865 N N . ALA A 1 408 ? -109.217 -62.294 10.380 1.00 70.13 408 ALA A N 1
ATOM 2866 C CA . ALA A 1 408 ? -107.913 -62.935 10.214 1.00 70.52 408 ALA A CA 1
ATOM 2867 C C . ALA A 1 408 ? -107.474 -62.955 8.757 1.00 70.82 408 ALA A C 1
ATOM 2868 O O . ALA A 1 408 ? -106.333 -62.629 8.456 1.00 71.10 408 ALA A O 1
ATOM 2870 N N . GLU A 1 409 ? -108.379 -63.333 7.858 1.00 71.03 409 GLU A N 1
ATOM 2871 C CA . GLU A 1 409 ? -108.095 -63.333 6.424 1.00 71.12 409 GLU A CA 1
ATOM 2872 C C . GLU A 1 409 ? -107.914 -61.897 5.924 1.00 71.18 409 GLU A C 1
ATOM 2873 O O . GLU A 1 409 ? -108.798 -61.337 5.266 1.00 71.29 409 GLU A O 1
ATOM 2879 N N . ASP A 1 410 ? -106.759 -61.315 6.244 1.00 71.20 410 ASP A N 1
ATOM 2880 C CA . ASP A 1 410 ? -106.464 -59.913 5.958 1.00 71.27 410 ASP A CA 1
ATOM 2881 C C . ASP A 1 410 ? -105.011 -59.583 6.287 1.00 71.37 410 ASP A C 1
ATOM 2882 O O . ASP A 1 410 ? -104.428 -60.131 7.214 1.00 71.40 410 ASP A O 1
ATOM 2887 N N . SER A 1 411 ? -104.433 -58.674 5.519 1.00 71.59 411 SER A N 1
ATOM 2888 C CA . SER A 1 411 ? -103.071 -58.245 5.765 1.00 71.82 411 SER A CA 1
ATOM 2889 C C . SER A 1 411 ? -103.063 -57.301 6.967 1.00 71.79 411 SER A C 1
ATOM 2890 O O . SER A 1 411 ? -102.598 -57.667 8.041 1.00 71.74 411 SER A O 1
ATOM 2893 N N . GLU A 1 412 ? -103.642 -56.116 6.785 1.00 71.89 412 GLU A N 1
ATOM 2894 C CA . GLU A 1 412 ? -103.449 -54.991 7.697 1.00 72.07 412 GLU A CA 1
ATOM 2895 C C . GLU A 1 412 ? -104.602 -54.735 8.659 1.00 71.98 412 GLU A C 1
ATOM 2896 O O . GLU A 1 412 ? -104.376 -54.413 9.825 1.00 71.97 412 GLU A O 1
ATOM 2902 N N . GLN A 1 413 ? -105.832 -54.863 8.169 1.00 71.94 413 GLN A N 1
ATOM 2903 C CA . GLN A 1 413 ? -107.014 -54.691 9.011 1.00 71.96 413 GLN A CA 1
ATOM 2904 C C . GLN A 1 413 ? -107.056 -55.688 10.169 1.00 71.86 413 GLN A C 1
ATOM 2905 O O . GLN A 1 413 ? -107.893 -55.570 11.059 1.00 71.99 413 GLN A O 1
ATOM 2911 N N . PHE A 1 414 ? -106.158 -56.669 10.159 1.00 71.71 414 PHE A N 1
ATOM 2912 C CA . PHE A 1 414 ? -106.017 -57.546 11.312 1.00 71.47 414 PHE A CA 1
ATOM 2913 C C . PHE A 1 414 ? -105.098 -56.920 12.336 1.00 71.28 414 PHE A C 1
ATOM 2914 O O . PHE A 1 414 ? -105.395 -56.932 13.521 1.00 71.31 414 PHE A O 1
ATOM 2922 N N . GLU A 1 415 ? -103.981 -56.376 11.869 1.00 71.11 415 GLU A N 1
ATOM 2923 C CA . GLU A 1 415 ? -103.032 -55.703 12.744 1.00 71.07 415 GLU A CA 1
ATOM 2924 C C . GLU A 1 415 ? -103.647 -54.459 13.360 1.00 70.85 415 GLU A C 1
ATOM 2925 O O . GLU A 1 415 ? -103.217 -54.018 14.417 1.00 70.95 415 GLU A O 1
ATOM 2931 N N . LYS A 1 416 ? -104.647 -53.896 12.687 1.00 70.57 416 LYS A N 1
ATOM 2932 C CA . LYS A 1 416 ? -105.411 -52.776 13.230 1.00 70.38 416 LYS A CA 1
ATOM 2933 C C . LYS A 1 416 ? -106.260 -53.265 14.389 1.00 70.21 416 LYS A C 1
ATOM 2934 O O . LYS A 1 416 ? -106.524 -52.534 15.341 1.00 70.18 416 LYS A O 1
ATOM 2940 N N . PHE A 1 417 ? -106.677 -54.519 14.294 1.00 70.11 417 PHE A N 1
ATOM 2941 C CA . PHE A 1 417 ? -107.468 -55.168 15.318 1.00 69.98 417 PHE A CA 1
ATOM 2942 C C . PHE A 1 417 ? -106.541 -55.761 16.363 1.00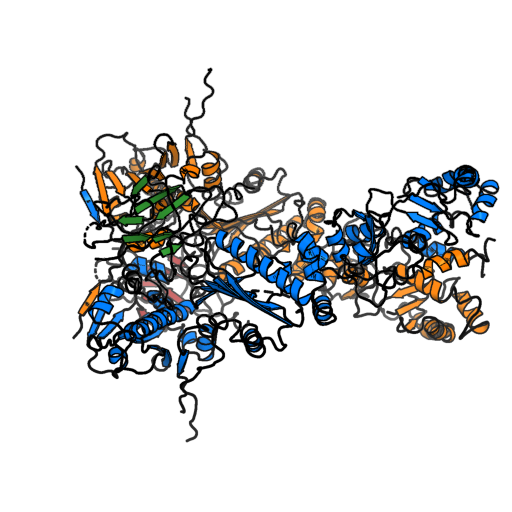 69.98 417 PHE A C 1
ATOM 2943 O O . PHE A 1 417 ? -106.880 -55.830 17.537 1.00 70.00 417 PHE A O 1
ATOM 2951 N N . TYR A 1 418 ? -105.363 -56.183 15.932 1.00 70.13 418 TYR A N 1
ATOM 2952 C CA . TYR A 1 418 ? -104.409 -56.797 16.834 1.00 70.38 418 TYR A CA 1
ATOM 2953 C C . TYR A 1 418 ? -103.661 -55.776 17.682 1.00 70.57 418 TYR A C 1
ATOM 2954 O O . TYR A 1 418 ? -103.149 -56.109 18.746 1.00 70.72 418 TYR A O 1
ATOM 2963 N N . SER A 1 419 ? -103.598 -54.535 17.213 1.00 70.69 419 SER A N 1
ATOM 2964 C CA . SER A 1 419 ? -103.052 -53.450 18.022 1.00 70.81 419 SER A CA 1
ATOM 2965 C C . SER A 1 419 ? -104.072 -53.006 19.052 1.00 70.89 419 SER A C 1
ATOM 2966 O O . SER A 1 419 ? -103.733 -52.340 20.031 1.00 70.95 419 SER A O 1
ATOM 2969 N N . ALA A 1 420 ? -105.327 -53.377 18.821 1.00 71.00 420 ALA A N 1
ATOM 2970 C CA . ALA A 1 420 ? -106.412 -53.012 19.718 1.00 70.98 420 ALA A CA 1
ATOM 2971 C C . ALA A 1 420 ? -106.632 -54.063 20.793 1.00 70.88 420 ALA A C 1
ATOM 2972 O O . ALA A 1 420 ? -106.771 -53.721 21.960 1.00 71.09 420 ALA A O 1
ATOM 2974 N N . PHE A 1 421 ? -106.651 -55.336 20.412 1.00 70.64 421 PHE A N 1
ATOM 2975 C CA . PHE A 1 421 ? -107.061 -56.371 21.351 1.00 70.46 421 PHE A CA 1
ATOM 2976 C C . PHE A 1 421 ? -106.082 -57.509 21.504 1.00 70.33 421 PHE A C 1
ATOM 2977 O O . PHE A 1 421 ? -106.466 -58.609 21.889 1.00 70.17 421 PHE A O 1
ATOM 2985 N N . SER A 1 422 ? -104.813 -57.238 21.229 1.00 70.34 422 SER A N 1
ATOM 2986 C CA . SER A 1 422 ? -103.763 -58.205 21.501 1.00 70.47 422 SER A CA 1
ATOM 2987 C C . SER A 1 422 ? -104.059 -58.881 22.833 1.00 70.55 422 SER A C 1
ATOM 2988 O O . SER A 1 422 ? -104.097 -60.108 22.928 1.00 70.57 422 SER A O 1
ATOM 2991 N N . LYS A 1 423 ? -104.313 -58.056 23.845 1.00 70.56 423 LYS A N 1
ATOM 2992 C CA . LYS A 1 423 ? -104.565 -58.511 25.209 1.00 70.42 423 LYS A CA 1
ATOM 2993 C C . LYS A 1 423 ? -105.754 -59.459 25.268 1.00 70.03 423 LYS A C 1
ATOM 2994 O O . LYS A 1 423 ? -105.589 -60.646 25.514 1.00 69.88 423 LYS A O 1
ATOM 3000 N N . ASN A 1 424 ? -106.940 -58.933 24.992 1.00 69.77 424 ASN A N 1
ATOM 3001 C CA . ASN A 1 424 ? -108.185 -59.672 25.165 1.00 69.63 424 ASN A CA 1
ATOM 3002 C C . ASN A 1 424 ? -108.198 -61.046 24.523 1.00 69.69 424 ASN A C 1
ATOM 3003 O O . ASN A 1 424 ? -108.860 -61.953 25.015 1.00 69.64 424 ASN A O 1
ATOM 3008 N N . ILE A 1 425 ? -107.483 -61.202 23.416 1.00 69.89 425 ILE A N 1
ATOM 3009 C CA . ILE A 1 425 ? -107.350 -62.525 22.829 1.00 70.12 425 ILE A CA 1
ATOM 3010 C C . ILE A 1 425 ? -106.491 -63.384 23.742 1.00 70.17 425 ILE A C 1
ATOM 3011 O O . ILE A 1 425 ? -106.942 -64.436 24.194 1.00 70.10 425 ILE A O 1
ATOM 3016 N N . LYS A 1 426 ? -105.275 -62.917 24.030 1.00 70.29 426 LYS A N 1
ATOM 3017 C CA . LYS A 1 426 ? -104.360 -63.621 24.922 1.00 70.44 426 LYS A CA 1
ATOM 3018 C C . LYS A 1 426 ? -105.065 -63.965 26.226 1.00 70.60 426 LYS A C 1
ATOM 3019 O O . LYS A 1 426 ? -104.954 -65.084 26.719 1.00 70.63 426 LYS A O 1
ATOM 3025 N N . LEU A 1 427 ? -105.793 -62.988 26.768 1.00 70.77 427 LEU A N 1
ATOM 3026 C CA . LEU A 1 427 ? -106.625 -63.157 27.960 1.00 70.81 427 LEU A CA 1
ATOM 3027 C C . LEU A 1 427 ? -107.585 -64.336 27.808 1.00 70.90 427 LEU A C 1
ATOM 3028 O O . LEU A 1 427 ? -107.697 -65.169 28.703 1.00 70.89 427 LEU A O 1
ATOM 3033 N N . GLY A 1 428 ? -108.259 -64.399 26.661 1.00 71.10 428 GLY A N 1
ATOM 3034 C CA . GLY A 1 428 ? -109.188 -65.479 26.345 1.00 71.27 428 GLY A CA 1
ATOM 3035 C C . GLY A 1 428 ? -108.547 -66.849 26.277 1.00 71.41 428 GLY A C 1
ATOM 3036 O O . GLY A 1 428 ? -109.187 -67.849 26.598 1.00 71.45 428 GLY A O 1
ATOM 3037 N N . VAL A 1 429 ? -107.285 -66.895 25.853 1.00 71.48 429 VAL A N 1
ATOM 3038 C CA . VAL A 1 429 ? -106.520 -68.139 25.818 1.00 71.61 429 VAL A CA 1
ATOM 3039 C C . VAL A 1 429 ? -106.401 -68.711 27.228 1.00 71.73 429 VAL A C 1
ATOM 3040 O O . VAL A 1 429 ? -106.635 -69.904 27.454 1.00 71.85 429 VAL A O 1
ATOM 3044 N N . HIS A 1 430 ? -106.048 -67.833 28.166 1.00 71.72 430 HIS A N 1
ATOM 3045 C CA . HIS A 1 430 ? -105.805 -68.194 29.554 1.00 71.71 430 HIS A CA 1
ATOM 3046 C C . HIS A 1 430 ? -107.071 -68.665 30.251 1.00 71.70 430 HIS A C 1
ATOM 3047 O O . HIS A 1 430 ? -107.064 -69.662 30.970 1.00 71.65 430 HIS A O 1
ATOM 3054 N N . GLU A 1 431 ? -108.158 -67.949 30.013 1.00 71.82 431 GLU A N 1
ATOM 3055 C CA . GLU A 1 431 ? -109.388 -68.164 30.755 1.00 72.12 431 GLU A CA 1
ATOM 3056 C C . GLU A 1 431 ? -110.388 -69.105 30.068 1.00 72.23 431 GLU A C 1
ATOM 3057 O O . GLU A 1 431 ? -111.504 -69.285 30.563 1.00 72.36 431 GLU A O 1
ATOM 3063 N N . ASP A 1 432 ? -110.010 -69.709 28.943 1.00 72.35 432 ASP A N 1
ATOM 3064 C CA . ASP A 1 432 ? -110.919 -70.646 28.281 1.00 72.43 432 ASP A CA 1
ATOM 3065 C C . ASP A 1 432 ? -110.558 -72.112 28.541 1.00 72.48 432 ASP A C 1
ATOM 3066 O O . ASP A 1 432 ? -110.547 -72.536 29.703 1.00 72.62 432 ASP A O 1
ATOM 3071 N N . THR A 1 433 ? -110.285 -72.863 27.465 1.00 72.42 433 THR A N 1
ATOM 3072 C CA . THR A 1 433 ? -109.976 -74.317 27.456 1.00 72.46 433 THR A CA 1
ATOM 3073 C C . THR A 1 433 ? -110.381 -74.937 26.126 1.00 72.32 433 THR A C 1
ATOM 3074 O O . THR A 1 433 ? -109.547 -75.510 25.415 1.00 72.30 433 THR A O 1
ATOM 3078 N N . GLN A 1 434 ? -111.672 -74.832 25.812 1.00 72.16 434 GLN A N 1
ATOM 3079 C CA . GLN A 1 434 ? -112.225 -75.420 24.599 1.00 72.08 434 GLN A CA 1
ATOM 3080 C C . GLN A 1 434 ? -111.746 -74.660 23.387 1.00 71.93 434 GLN A C 1
ATOM 3081 O O . GLN A 1 434 ? -111.321 -75.252 22.396 1.00 72.01 434 GLN A O 1
ATOM 3087 N N . ASN A 1 435 ? -111.793 -73.341 23.492 1.00 71.68 435 ASN A N 1
ATOM 3088 C CA . ASN A 1 435 ? -111.415 -72.467 22.408 1.00 71.64 435 ASN A CA 1
ATOM 3089 C C . ASN A 1 435 ? -109.933 -72.157 22.425 1.00 71.58 435 ASN A C 1
ATOM 3090 O O . ASN A 1 435 ? -109.420 -71.568 21.482 1.00 71.63 435 ASN A O 1
ATOM 3095 N N . ARG A 1 436 ? -109.241 -72.560 23.486 1.00 71.60 436 ARG A N 1
ATOM 3096 C CA . ARG A 1 436 ? -107.786 -72.408 23.547 1.00 71.63 436 ARG A CA 1
ATOM 3097 C C . ARG A 1 436 ? -107.156 -72.570 22.154 1.00 71.56 436 ARG A C 1
ATOM 3098 O O . ARG A 1 436 ? -106.548 -71.632 21.629 1.00 71.47 436 ARG A O 1
ATOM 3106 N N . ALA A 1 437 ? -107.342 -73.746 21.555 1.00 71.44 437 ALA A N 1
ATOM 3107 C CA . ALA A 1 437 ? -106.782 -74.058 20.240 1.00 71.35 437 ALA A CA 1
ATOM 3108 C C . ALA A 1 437 ? -107.377 -73.173 19.145 1.00 71.28 437 ALA A C 1
ATOM 3109 O O . ALA A 1 437 ? -106.648 -72.596 18.337 1.00 71.24 437 ALA A O 1
ATOM 3111 N N . ALA A 1 438 ? -108.701 -73.061 19.126 1.00 71.20 438 ALA A N 1
ATOM 3112 C CA . ALA A 1 438 ? -109.368 -72.146 18.214 1.00 71.25 438 ALA A CA 1
ATOM 3113 C C . ALA A 1 438 ? -108.733 -70.757 18.320 1.00 71.29 438 ALA A C 1
ATOM 3114 O O . ALA A 1 438 ? -108.484 -70.103 17.307 1.00 71.42 438 ALA A O 1
ATOM 3116 N N . LEU A 1 439 ? -108.442 -70.343 19.552 1.00 71.27 439 LEU A N 1
ATOM 3117 C CA . LEU A 1 439 ? -107.855 -69.039 19.844 1.00 71.20 439 LEU A CA 1
ATOM 3118 C C . LEU A 1 439 ? -106.369 -69.012 19.579 1.00 71.15 439 LEU A C 1
ATOM 3119 O O . LEU A 1 439 ? -105.808 -67.963 19.277 1.00 71.11 439 LEU A O 1
ATOM 3124 N N . ALA A 1 440 ? -105.733 -70.168 19.713 1.00 71.14 440 ALA A N 1
ATOM 3125 C CA . ALA A 1 440 ? -104.293 -70.263 19.553 1.00 71.27 440 ALA A CA 1
ATOM 3126 C C . ALA A 1 440 ? -103.855 -69.638 18.235 1.00 71.28 440 ALA A C 1
ATOM 3127 O O . ALA A 1 440 ? -103.074 -68.691 18.232 1.00 71.41 440 ALA A O 1
ATOM 3129 N N . LYS A 1 441 ? -104.392 -70.143 17.127 1.00 71.20 441 LYS A N 1
ATOM 3130 C CA . LYS A 1 441 ? -103.981 -69.708 15.795 1.00 71.15 441 LYS A CA 1
ATOM 3131 C C . LYS A 1 441 ? -103.979 -68.187 15.639 1.00 71.02 441 LYS A C 1
ATOM 3132 O O . LYS A 1 441 ? -103.262 -67.652 14.793 1.00 71.05 441 LYS A O 1
ATOM 3138 N N . LEU A 1 442 ? -104.749 -67.508 16.488 1.00 70.80 442 LEU A N 1
ATOM 3139 C CA . LEU A 1 442 ? -104.982 -66.066 16.381 1.00 70.65 442 LEU A CA 1
ATOM 3140 C C . LEU A 1 442 ? -103.904 -65.180 16.997 1.00 70.48 442 LEU A C 1
ATOM 3141 O O . LEU A 1 442 ? -104.049 -63.962 17.048 1.00 70.48 442 LEU A O 1
ATOM 3146 N N . LEU A 1 443 ? -102.822 -65.779 17.458 1.00 70.40 443 LEU A N 1
ATOM 3147 C CA . LEU A 1 443 ? -101.794 -65.013 18.134 1.00 70.46 443 LEU A CA 1
ATOM 3148 C C . LEU A 1 443 ? -100.705 -64.595 17.166 1.00 70.59 443 LEU A C 1
ATOM 3149 O O . LEU A 1 443 ? -100.319 -65.364 16.285 1.00 70.59 443 LEU A O 1
ATOM 3154 N N . ARG A 1 444 ? -100.206 -63.376 17.338 1.00 70.76 444 ARG A N 1
ATOM 3155 C CA . ARG A 1 444 ? -99.171 -62.853 16.458 1.00 71.15 444 ARG A CA 1
ATOM 3156 C C . ARG A 1 444 ? -97.999 -62.266 17.241 1.00 71.15 444 ARG A C 1
ATOM 3157 O O . ARG A 1 444 ? -98.176 -61.343 18.036 1.00 71.21 444 ARG A O 1
ATOM 3165 N N . TYR A 1 445 ? -96.803 -62.801 17.005 1.00 71.21 445 TYR A N 1
ATOM 3166 C CA . TYR A 1 445 ? -95.593 -62.340 17.691 1.00 71.24 445 TYR A CA 1
ATOM 3167 C C . TYR A 1 445 ? -94.507 -61.908 16.729 1.00 71.17 445 TYR A C 1
ATOM 3168 O O . TYR A 1 445 ? -94.733 -61.799 15.524 1.00 71.22 445 TYR A O 1
ATOM 3177 N N . ASN A 1 446 ? -93.331 -61.636 17.279 1.00 71.10 446 ASN A N 1
ATOM 3178 C CA . ASN A 1 446 ? -92.146 -61.432 16.468 1.00 71.10 446 ASN A CA 1
ATOM 3179 C C . ASN A 1 446 ? -91.340 -62.720 16.413 1.00 71.14 446 ASN A C 1
ATOM 3180 O O . ASN A 1 446 ? -91.741 -63.731 16.991 1.00 71.21 446 ASN A O 1
ATOM 3185 N N . SER A 1 447 ? -90.217 -62.678 15.703 1.00 71.16 447 SER A N 1
ATOM 3186 C CA . SER A 1 447 ? -89.318 -63.821 15.588 1.00 71.20 447 SER A CA 1
ATOM 3187 C C . SER A 1 447 ? -87.927 -63.396 15.146 1.00 71.30 447 SER A C 1
ATOM 3188 O O . SER A 1 447 ? -87.740 -62.293 14.621 1.00 71.32 447 SER A O 1
ATOM 3191 N N . THR A 1 448 ? -86.954 -64.278 15.365 1.00 71.40 448 THR A N 1
ATOM 3192 C CA . THR A 1 448 ? -85.580 -64.058 14.914 1.00 71.56 448 THR A CA 1
ATOM 3193 C C . THR A 1 448 ? -85.491 -64.286 13.405 1.00 71.66 448 THR A C 1
ATOM 3194 O O . THR A 1 448 ? -84.498 -63.924 12.764 1.00 71.70 448 THR A O 1
ATOM 3198 N N . LYS A 1 449 ? -86.540 -64.896 12.854 1.00 71.77 449 LYS A N 1
ATOM 3199 C CA . LYS A 1 449 ? -86.699 -65.064 11.410 1.00 71.81 449 LYS A CA 1
ATOM 3200 C C . LYS A 1 449 ? -87.386 -63.865 10.749 1.00 71.82 449 LYS A C 1
ATOM 3201 O O . LYS A 1 449 ? -87.083 -63.535 9.598 1.00 71.90 449 LYS A O 1
ATOM 3207 N N . SER A 1 450 ? -88.304 -63.220 11.472 1.00 71.78 450 SER A N 1
ATOM 3208 C CA . SER A 1 450 ? -89.006 -62.042 10.956 1.00 71.67 450 SER A CA 1
ATOM 3209 C C . SER A 1 450 ? -89.111 -60.942 12.012 1.00 71.53 450 SER A C 1
ATOM 3210 O O . SER A 1 450 ? -90.012 -60.956 12.853 1.00 71.42 450 SER A O 1
ATOM 3213 N N . VAL A 1 451 ? -88.177 -59.995 11.953 1.00 71.46 451 VAL A N 1
ATOM 3214 C CA . VAL A 1 451 ? -88.087 -58.926 12.943 1.00 71.45 451 VAL A CA 1
ATOM 3215 C C . VAL A 1 451 ? -89.200 -57.905 12.743 1.00 71.50 451 VAL A C 1
ATOM 3216 O O . VAL A 1 451 ? -90.172 -57.902 13.497 1.00 71.55 451 VAL A O 1
ATOM 3220 N N . ASP A 1 452 ? -89.064 -57.054 11.724 1.00 71.58 452 ASP A N 1
ATOM 3221 C CA . ASP A 1 452 ? -90.038 -55.987 11.456 1.00 71.66 452 ASP A CA 1
ATOM 3222 C C . ASP A 1 452 ? -91.280 -56.543 10.758 1.00 71.66 452 ASP A C 1
ATOM 3223 O O . ASP A 1 452 ? -91.738 -55.996 9.754 1.00 71.63 452 ASP A O 1
ATOM 3228 N N . GLU A 1 453 ? -91.831 -57.620 11.317 1.00 71.69 453 GLU A N 1
ATOM 3229 C CA . GLU A 1 453 ? -92.816 -58.427 10.616 1.00 71.72 453 GLU A CA 1
ATOM 3230 C C . GLU A 1 453 ? -93.610 -59.350 11.553 1.00 71.57 453 GLU A C 1
ATOM 3231 O O . GLU A 1 453 ? -93.035 -60.162 12.285 1.00 71.55 453 GLU A O 1
ATOM 3237 N N . LEU A 1 454 ? -94.934 -59.207 11.513 1.00 71.43 454 LEU A N 1
ATOM 3238 C CA . LEU A 1 454 ? -95.884 -60.045 12.257 1.00 71.32 454 LEU A CA 1
ATOM 3239 C C . LEU A 1 454 ? -95.755 -61.530 11.909 1.00 71.15 454 LEU A C 1
ATOM 3240 O O . LEU A 1 454 ? -95.462 -61.878 10.769 1.00 71.23 454 LEU A O 1
ATOM 3245 N N . THR A 1 455 ? -95.982 -62.405 12.884 1.00 70.91 455 THR A N 1
ATOM 3246 C CA . THR A 1 455 ? -96.047 -63.847 12.608 1.00 70.71 455 THR A CA 1
ATOM 3247 C C . THR A 1 455 ? -96.993 -64.598 13.540 1.00 70.76 455 THR A C 1
ATOM 3248 O O . THR A 1 455 ? -96.896 -64.479 14.761 1.00 70.87 455 THR A O 1
ATOM 3252 N N . SER A 1 456 ? -97.904 -65.373 12.952 1.00 70.74 456 SER A N 1
ATOM 3253 C CA . SER A 1 456 ? -98.769 -66.269 13.713 1.00 70.79 456 SER A CA 1
ATOM 3254 C C . SER A 1 456 ? -97.981 -67.502 14.149 1.00 71.02 456 SER A C 1
ATOM 3255 O O . SER A 1 456 ? -96.746 -67.479 14.179 1.00 71.02 456 SER A O 1
ATOM 3258 N N . LEU A 1 457 ? -98.694 -68.578 14.480 1.00 71.21 457 LEU A N 1
ATOM 3259 C CA . LEU A 1 457 ? -98.054 -69.829 14.902 1.00 71.29 457 LEU A CA 1
ATOM 3260 C C . LEU A 1 457 ? -98.198 -70.934 13.865 1.00 71.31 457 LEU A C 1
ATOM 3261 O O . LEU A 1 457 ? -97.351 -71.825 13.793 1.00 71.34 457 LEU A O 1
ATOM 3266 N N . THR A 1 458 ? -99.266 -70.866 13.068 1.00 71.40 458 THR A N 1
ATOM 3267 C CA . THR A 1 458 ? -99.509 -71.825 11.983 1.00 71.45 458 THR A CA 1
ATOM 3268 C C . THR A 1 458 ? -98.473 -71.661 10.857 1.00 71.53 458 THR A C 1
ATOM 3269 O O . THR A 1 458 ? -98.350 -72.515 9.973 1.00 71.50 458 THR A O 1
ATOM 3273 N N . ASP A 1 459 ? -97.734 -70.554 10.903 1.00 71.61 459 ASP A N 1
ATOM 3274 C CA . ASP A 1 459 ? -96.591 -70.333 10.020 1.00 71.58 459 ASP A CA 1
ATOM 3275 C C . ASP A 1 459 ? -95.313 -70.926 10.622 1.00 71.43 459 ASP A C 1
ATOM 3276 O O . ASP A 1 459 ? -94.463 -71.435 9.899 1.00 71.44 459 ASP A O 1
ATOM 3281 N N . TYR A 1 460 ? -95.195 -70.861 11.948 1.00 71.34 460 TYR A N 1
ATOM 3282 C CA . TYR A 1 460 ? -94.035 -71.388 12.653 1.00 71.30 460 TYR A CA 1
ATOM 3283 C C . TYR A 1 460 ? -93.982 -72.898 12.519 1.00 71.36 460 TYR A C 1
ATOM 3284 O O . TYR A 1 460 ? -92.902 -73.476 12.384 1.00 71.37 460 TYR A O 1
ATOM 3293 N N . VAL A 1 461 ? -95.149 -73.535 12.550 1.00 71.41 461 VAL A N 1
ATOM 3294 C CA . VAL A 1 461 ? -95.220 -74.990 12.416 1.00 71.57 461 VAL A CA 1
ATOM 3295 C C . VAL A 1 461 ? -94.673 -75.469 11.068 1.00 71.65 461 VAL A C 1
ATOM 3296 O O . VAL A 1 461 ? -94.074 -76.542 10.983 1.00 71.69 461 VAL A O 1
ATOM 3300 N N . THR A 1 462 ? -94.876 -74.660 10.029 1.00 71.69 462 THR A N 1
ATOM 3301 C CA . THR A 1 462 ? -94.421 -75.001 8.686 1.00 71.66 462 THR A CA 1
ATOM 3302 C C . THR A 1 462 ? -92.968 -74.597 8.451 1.00 71.69 462 THR A C 1
ATOM 3303 O O . THR A 1 462 ? -92.348 -75.053 7.490 1.00 71.75 462 THR A O 1
ATOM 3307 N N . ARG A 1 463 ? -92.423 -73.760 9.332 1.00 71.71 463 ARG A N 1
ATOM 3308 C CA . ARG A 1 463 ? -91.038 -73.302 9.192 1.00 71.83 463 ARG A CA 1
ATOM 3309 C C . ARG A 1 463 ? -90.014 -74.275 9.793 1.00 71.86 463 ARG A C 1
ATOM 3310 O O . ARG A 1 463 ? -88.828 -74.233 9.447 1.00 71.80 463 ARG A O 1
ATOM 3318 N N . MET A 1 464 ? -90.481 -75.148 10.683 1.00 71.92 464 MET A N 1
ATOM 3319 C CA . MET A 1 464 ? -89.607 -76.096 11.374 1.00 72.01 464 MET A CA 1
ATOM 3320 C C . MET A 1 464 ? -89.487 -77.425 10.637 1.00 71.84 464 MET A C 1
ATOM 3321 O O . MET A 1 464 ? -90.490 -77.953 10.151 1.00 71.72 464 MET A O 1
ATOM 3326 N N . PRO A 1 465 ? -88.255 -77.974 10.558 1.00 71.82 465 PRO A N 1
ATOM 3327 C CA . PRO A 1 465 ? -88.035 -79.260 9.897 1.00 71.84 465 PRO A CA 1
ATOM 3328 C C . PRO A 1 465 ? -88.656 -80.412 10.682 1.00 71.92 465 PRO A C 1
ATOM 3329 O O . PRO A 1 465 ? -89.135 -80.211 11.804 1.00 71.94 465 PRO A O 1
ATOM 3333 N N . GLU A 1 466 ? -88.650 -81.604 10.088 1.00 72.00 466 GLU A N 1
ATOM 3334 C CA . GLU A 1 466 ? -89.188 -82.799 10.741 1.00 72.07 466 GLU A CA 1
ATOM 3335 C C . GLU A 1 466 ? -88.336 -83.233 11.940 1.00 72.15 466 GLU A C 1
ATOM 3336 O O . GLU A 1 466 ? -88.805 -83.966 12.814 1.00 72.19 466 GLU A O 1
ATOM 3342 N N . HIS A 1 467 ? -87.094 -82.752 11.975 1.00 72.16 467 HIS A N 1
ATOM 3343 C CA . HIS A 1 467 ? -86.124 -83.100 13.016 1.00 72.17 467 HIS A CA 1
ATOM 3344 C C . HIS A 1 467 ? -86.431 -82.425 14.357 1.00 72.16 467 HIS A C 1
ATOM 3345 O O . HIS A 1 467 ? -85.785 -82.711 15.368 1.00 72.18 467 HIS A O 1
ATOM 3352 N N . GLN A 1 468 ? -87.421 -81.534 14.350 1.00 72.10 468 GLN A N 1
ATOM 3353 C CA . GLN A 1 468 ? -87.848 -80.801 15.536 1.00 72.07 468 GLN A CA 1
ATOM 3354 C C . GLN A 1 468 ? -89.288 -81.185 15.888 1.00 72.17 468 GLN A C 1
ATOM 3355 O O . GLN A 1 468 ? -90.079 -81.515 14.998 1.00 72.23 468 GLN A O 1
ATOM 3361 N N . LYS A 1 469 ? -89.617 -81.149 17.183 1.00 72.20 469 LYS A N 1
ATOM 3362 C CA . LYS A 1 469 ? -90.979 -81.443 17.668 1.00 72.17 469 LYS A CA 1
ATOM 3363 C C . LYS A 1 469 ? -91.476 -80.442 18.729 1.00 72.09 469 LYS A C 1
ATOM 3364 O O . LYS A 1 469 ? -92.625 -80.516 19.178 1.00 72.09 469 LYS A O 1
ATOM 3370 N N . ASN A 1 470 ? -90.610 -79.511 19.126 1.00 71.97 470 ASN A N 1
ATOM 3371 C CA . ASN A 1 470 ? -90.928 -78.555 20.187 1.00 71.79 470 ASN A CA 1
ATOM 3372 C C . ASN A 1 470 ? -90.751 -77.105 19.741 1.00 71.67 470 ASN A C 1
ATOM 3373 O O . ASN A 1 470 ? -89.713 -76.741 19.192 1.00 71.65 470 ASN A O 1
ATOM 3378 N N . ILE A 1 471 ? -91.770 -76.285 19.988 1.00 71.52 471 ILE A N 1
ATOM 3379 C CA . ILE A 1 471 ? -91.729 -74.853 19.678 1.00 71.33 471 ILE A CA 1
ATOM 3380 C C . ILE A 1 471 ? -90.940 -74.081 20.739 1.00 71.31 471 ILE A C 1
ATOM 3381 O O . ILE A 1 471 ? -91.182 -74.232 21.941 1.00 71.32 471 ILE A O 1
ATOM 3386 N N . TYR A 1 472 ? -89.996 -73.259 20.282 1.00 71.24 472 TYR A N 1
ATOM 3387 C CA . TYR A 1 472 ? -89.120 -72.507 21.177 1.00 71.16 472 TYR A CA 1
ATOM 3388 C C . TYR A 1 472 ? -89.483 -71.028 21.205 1.00 71.21 472 TYR A C 1
ATOM 3389 O O . TYR A 1 472 ? -89.654 -70.395 20.159 1.00 71.19 472 TYR A O 1
ATOM 3398 N N . TYR A 1 473 ? -89.605 -70.495 22.418 1.00 71.26 473 TYR A N 1
ATOM 3399 C CA . TYR A 1 473 ? -89.958 -69.098 22.639 1.00 71.31 473 TYR A CA 1
ATOM 3400 C C . TYR A 1 473 ? -89.199 -68.573 23.847 1.00 71.16 473 TYR A C 1
ATOM 3401 O O . TYR A 1 473 ? -88.894 -69.322 24.768 1.00 71.08 473 TYR A O 1
ATOM 3410 N N . ILE A 1 474 ? -88.905 -67.282 23.843 1.00 71.09 474 ILE A N 1
ATOM 3411 C CA . ILE A 1 474 ? -88.361 -66.629 25.022 1.00 71.09 474 ILE A CA 1
ATOM 3412 C C . ILE A 1 474 ? -89.233 -65.421 25.343 1.00 71.17 474 ILE A C 1
ATOM 3413 O O . ILE A 1 474 ? -90.055 -65.011 24.521 1.00 71.29 474 ILE A O 1
ATOM 3418 N N . THR A 1 475 ? -89.083 -64.878 26.547 1.00 71.21 475 THR A N 1
ATOM 3419 C CA . THR A 1 475 ? -89.762 -63.633 26.918 1.00 71.23 475 THR A CA 1
ATOM 3420 C C . THR A 1 475 ? -88.884 -62.754 27.821 1.00 71.23 475 THR A C 1
ATOM 3421 O O . THR A 1 475 ? -87.829 -63.193 28.285 1.00 71.23 475 THR A O 1
ATOM 3425 N N . GLY A 1 476 ? -89.308 -61.512 28.044 1.00 71.25 476 GLY A N 1
ATOM 3426 C CA . GLY A 1 476 ? -88.536 -60.576 28.852 1.00 71.35 476 GLY A CA 1
ATOM 3427 C C . GLY A 1 476 ? -89.050 -59.151 28.833 1.00 71.44 476 GLY A C 1
ATOM 3428 O O . GLY A 1 476 ? -90.237 -58.908 28.600 1.00 71.45 476 GLY A O 1
ATOM 3429 N N . GLU A 1 477 ? -88.136 -58.212 29.072 1.00 71.55 477 GLU A N 1
ATOM 3430 C CA . GLU A 1 477 ? -88.460 -56.797 29.269 1.00 71.65 477 GLU A CA 1
ATOM 3431 C C . GLU A 1 477 ? -89.074 -56.144 28.030 1.00 71.74 477 GLU A C 1
ATOM 3432 O O . GLU A 1 477 ? -90.213 -55.675 28.078 1.00 71.72 477 GLU A O 1
ATOM 3438 N N . SER A 1 478 ? -88.319 -56.125 26.927 1.00 71.85 478 SER A N 1
ATOM 3439 C CA . SER A 1 478 ? -88.713 -55.391 25.714 1.00 71.94 478 SER A CA 1
ATOM 3440 C C . SER A 1 478 ? -88.470 -56.170 24.419 1.00 71.92 478 SER A C 1
ATOM 3441 O O . SER A 1 478 ? -88.005 -57.313 24.442 1.00 71.88 478 SER A O 1
ATOM 3444 N N . LEU A 1 479 ? -88.797 -55.529 23.295 1.00 71.91 479 LEU A N 1
ATOM 3445 C CA . LEU A 1 479 ? -88.454 -56.025 21.965 1.00 71.85 479 LEU A CA 1
ATOM 3446 C C . LEU A 1 479 ? -86.946 -56.199 21.858 1.00 71.80 479 LEU A C 1
ATOM 3447 O O . LEU A 1 479 ? -86.461 -57.321 21.709 1.00 71.79 479 LEU A O 1
ATOM 3452 N N . LYS A 1 480 ? -86.215 -55.088 21.960 1.00 71.71 480 LYS A N 1
ATOM 3453 C CA . LYS A 1 480 ? -84.777 -55.106 21.741 1.00 71.62 480 LYS A CA 1
ATOM 3454 C C . LYS A 1 480 ? -84.055 -55.610 22.977 1.00 71.57 480 LYS A C 1
ATOM 3455 O O . LYS A 1 480 ? -82.903 -56.037 22.893 1.00 71.57 480 LYS A O 1
ATOM 3461 N N . ALA A 1 481 ? -84.739 -55.573 24.118 1.00 71.55 481 ALA A N 1
ATOM 3462 C CA . ALA A 1 481 ? -84.213 -56.169 25.340 1.00 71.59 481 ALA A CA 1
ATOM 3463 C C . ALA A 1 481 ? -84.324 -57.697 25.271 1.00 71.60 481 ALA A C 1
ATOM 3464 O O . ALA A 1 481 ? -84.896 -58.337 26.159 1.00 71.62 481 ALA A O 1
ATOM 3466 N N . VAL A 1 482 ? -83.777 -58.257 24.187 1.00 71.61 482 VAL A N 1
ATOM 3467 C CA . VAL A 1 482 ? -83.729 -59.702 23.913 1.00 71.58 482 VAL A CA 1
ATOM 3468 C C . VAL A 1 482 ? -83.323 -59.978 22.444 1.00 71.67 482 VAL A C 1
ATOM 3469 O O . VAL A 1 482 ? -82.632 -60.962 22.159 1.00 71.56 482 VAL A O 1
ATOM 3473 N N . GLU A 1 483 ? -83.726 -59.079 21.541 1.00 71.81 483 GLU A N 1
ATOM 3474 C CA . GLU A 1 483 ? -83.565 -59.233 20.082 1.00 71.94 483 GLU A CA 1
ATOM 3475 C C . GLU A 1 483 ? -82.178 -59.713 19.632 1.00 72.00 483 GLU A C 1
ATOM 3476 O O . GLU A 1 483 ? -81.991 -60.894 19.332 1.00 71.99 483 GLU A O 1
ATOM 3482 N N . LYS A 1 484 ? -81.223 -58.786 19.581 1.00 72.09 484 LYS A N 1
ATOM 3483 C CA . LYS A 1 484 ? -79.860 -59.083 19.147 1.00 72.12 484 LYS A CA 1
ATOM 3484 C C . LYS A 1 484 ? -78.987 -59.423 20.361 1.00 72.18 484 LYS A C 1
ATOM 3485 O O . LYS A 1 484 ? -77.764 -59.236 20.344 1.00 72.17 484 LYS A O 1
ATOM 3491 N N . SER A 1 485 ? -79.645 -59.929 21.406 1.00 72.19 485 SER A N 1
ATOM 3492 C CA . SER A 1 485 ? -79.004 -60.346 22.652 1.00 72.19 485 SER A CA 1
ATOM 3493 C C . SER A 1 485 ? -78.464 -61.781 22.572 1.00 72.21 485 SER A C 1
ATOM 3494 O O . SER A 1 485 ? -79.252 -62.730 22.457 1.00 72.19 485 SER A O 1
ATOM 3497 N N . PRO A 1 486 ? -77.119 -61.944 22.640 1.00 72.19 486 PRO A N 1
ATOM 3498 C CA . PRO A 1 486 ? -76.467 -63.265 22.623 1.00 72.16 486 PRO A CA 1
ATOM 3499 C C . PRO A 1 486 ? -76.839 -64.181 23.803 1.00 72.07 486 PRO A C 1
ATOM 3500 O O . PRO A 1 486 ? -76.078 -65.094 24.141 1.00 72.06 486 PRO A O 1
ATOM 3504 N N . PHE A 1 487 ? -77.999 -63.928 24.410 1.00 71.91 487 PHE A N 1
ATOM 3505 C CA . PHE A 1 487 ? -78.603 -64.829 25.380 1.00 71.75 487 PHE A CA 1
ATOM 3506 C C . PHE A 1 487 ? -78.717 -66.212 24.752 1.00 71.65 487 PHE A C 1
ATOM 3507 O O . PHE A 1 487 ? -78.138 -67.176 25.248 1.00 71.56 487 PHE A O 1
ATOM 3515 N N . LEU A 1 488 ? -79.466 -66.295 23.655 1.00 71.58 488 LEU A N 1
ATOM 3516 C CA . LEU A 1 488 ? -79.604 -67.542 22.914 1.00 71.55 488 LEU A CA 1
ATOM 3517 C C . LEU A 1 488 ? -79.131 -67.409 21.470 1.00 71.59 488 LEU A C 1
ATOM 3518 O O . LEU A 1 488 ? -79.912 -67.533 20.520 1.00 71.52 488 LEU A O 1
ATOM 3523 N N . ASP A 1 489 ? -77.833 -67.149 21.332 1.00 71.67 489 ASP A N 1
ATOM 3524 C CA . ASP A 1 489 ? -77.168 -67.075 20.037 1.00 71.75 489 ASP A CA 1
ATOM 3525 C C . ASP A 1 489 ? -76.801 -68.478 19.551 1.00 71.78 489 ASP A C 1
ATOM 3526 O O . ASP A 1 489 ? -76.694 -68.718 18.344 1.00 71.85 489 ASP A O 1
ATOM 3531 N N . ALA A 1 490 ? -76.610 -69.395 20.502 1.00 71.76 490 ALA A N 1
ATOM 3532 C CA . ALA A 1 490 ? -76.349 -70.808 20.209 1.00 71.64 490 ALA A CA 1
ATOM 3533 C C . ALA A 1 490 ? -77.654 -71.600 20.072 1.00 71.52 490 ALA A C 1
ATOM 3534 O O . ALA A 1 490 ? -77.685 -72.819 20.233 1.00 71.47 490 ALA A O 1
ATOM 3536 N N . LEU A 1 491 ? -78.732 -70.881 19.796 1.00 71.41 491 LEU A N 1
ATOM 3537 C CA . LEU A 1 491 ? -79.964 -71.480 19.330 1.00 71.38 491 LEU A CA 1
ATOM 3538 C C . LEU A 1 491 ? -80.271 -70.837 17.984 1.00 71.39 491 LEU A C 1
ATOM 3539 O O . LEU A 1 491 ? -80.814 -71.482 17.087 1.00 71.38 491 LEU A O 1
ATOM 3544 N N . LYS A 1 492 ? -79.905 -69.560 17.861 1.00 71.39 492 LYS A N 1
ATOM 3545 C CA . LYS A 1 492 ? -79.963 -68.827 16.599 1.00 71.41 492 LYS A CA 1
ATOM 3546 C C . LYS A 1 492 ? -79.070 -69.521 15.572 1.00 71.43 492 LYS A C 1
ATOM 3547 O O . LYS A 1 492 ? -79.519 -69.863 14.475 1.00 71.41 492 LYS A O 1
ATOM 3553 N N . ALA A 1 493 ? -77.814 -69.746 15.955 1.00 71.47 493 ALA A N 1
ATOM 3554 C CA . ALA A 1 493 ? -76.858 -70.478 15.131 1.00 71.55 493 ALA A CA 1
ATOM 3555 C C . ALA A 1 493 ? -76.982 -71.997 15.324 1.00 71.61 493 ALA A C 1
ATOM 3556 O O . ALA A 1 493 ? -76.068 -72.755 14.980 1.00 71.62 493 ALA A O 1
ATOM 3558 N N . LYS A 1 494 ? -78.114 -72.431 15.878 1.00 71.66 494 LYS A N 1
ATOM 3559 C CA . LYS A 1 494 ? -78.432 -73.855 15.994 1.00 71.65 494 LYS A CA 1
ATOM 3560 C C . LYS A 1 494 ? -79.517 -74.237 14.981 1.00 71.58 494 LYS A C 1
ATOM 3561 O O . LYS A 1 494 ? -80.092 -75.329 15.041 1.00 71.55 494 LYS A O 1
ATOM 3567 N N . ASN A 1 495 ? -79.779 -73.318 14.054 1.00 71.48 495 ASN A N 1
ATOM 3568 C CA . ASN A 1 495 ? -80.673 -73.547 12.919 1.00 71.51 495 ASN A CA 1
ATOM 3569 C C . ASN A 1 495 ? -82.131 -73.821 13.300 1.00 71.51 495 ASN A C 1
ATOM 3570 O O . ASN A 1 495 ? -82.814 -74.604 12.635 1.00 71.53 495 ASN A O 1
ATOM 3575 N N . PHE A 1 496 ? -82.594 -73.181 14.375 1.00 71.55 496 PHE A N 1
ATOM 3576 C CA . PHE A 1 496 ? -84.013 -73.195 14.756 1.00 71.50 496 PHE A CA 1
ATOM 3577 C C . PHE A 1 496 ? -84.591 -71.782 14.785 1.00 71.48 496 PHE A C 1
ATOM 3578 O O . PHE A 1 496 ? -84.099 -70.900 14.081 1.00 71.58 496 PHE A O 1
ATOM 3586 N N . GLU A 1 497 ? -85.625 -71.566 15.596 1.00 71.39 497 GLU A N 1
ATOM 3587 C CA . GLU A 1 497 ? -86.342 -70.296 15.582 1.00 71.31 497 GLU A CA 1
ATOM 3588 C C . GLU A 1 497 ? -86.980 -69.969 16.932 1.00 71.29 497 GLU A C 1
ATOM 3589 O O . GLU A 1 497 ? -87.552 -70.845 17.579 1.00 71.37 497 GLU A O 1
ATOM 3595 N N . VAL A 1 498 ? -86.880 -68.706 17.350 1.00 71.17 498 VAL A N 1
ATOM 3596 C CA . VAL A 1 498 ? -87.469 -68.255 18.620 1.00 71.01 498 VAL A CA 1
ATOM 3597 C C . VAL A 1 498 ? -88.304 -66.980 18.502 1.00 70.88 498 VAL A C 1
ATOM 3598 O O . VAL A 1 498 ? -87.941 -66.046 17.784 1.00 70.87 498 VAL A O 1
ATOM 3602 N N . LEU A 1 499 ? -89.413 -66.955 19.234 1.00 70.74 499 LEU A N 1
ATOM 3603 C CA . LEU A 1 499 ? -90.350 -65.840 19.222 1.00 70.63 499 LEU A CA 1
ATOM 3604 C C . LEU A 1 499 ? -89.935 -64.745 20.195 1.00 70.63 499 LEU A C 1
ATOM 3605 O O . LEU A 1 499 ? -88.963 -64.895 20.927 1.00 70.61 499 LEU A O 1
ATOM 3610 N N . PHE A 1 500 ? -90.673 -63.640 20.189 1.00 70.77 500 PHE A N 1
ATOM 3611 C CA . PHE A 1 500 ? -90.412 -62.517 21.089 1.00 70.97 500 PHE A CA 1
ATOM 3612 C C . PHE A 1 500 ? -91.702 -62.042 21.761 1.00 71.09 500 PHE A C 1
ATOM 3613 O O . PHE A 1 500 ? -92.563 -61.417 21.123 1.00 71.18 500 PHE A O 1
ATOM 3621 N N . LEU A 1 501 ? -91.819 -62.341 23.054 1.00 71.15 501 LEU A N 1
ATOM 3622 C CA . LEU A 1 501 ? -93.023 -62.050 23.837 1.00 71.22 501 LEU A CA 1
ATOM 3623 C C . LEU A 1 501 ? -92.800 -60.901 24.832 1.00 71.25 501 LEU A C 1
ATOM 3624 O O . LEU A 1 501 ? -92.499 -61.124 26.006 1.00 71.17 501 LEU A O 1
ATOM 3629 N N . THR A 1 502 ? -92.958 -59.672 24.344 1.00 71.40 502 THR A N 1
ATOM 3630 C CA . THR A 1 502 ? -92.691 -58.461 25.127 1.00 71.49 502 THR A CA 1
ATOM 3631 C C . THR A 1 502 ? -93.721 -58.230 26.234 1.00 71.53 502 THR A C 1
ATOM 3632 O O . THR A 1 502 ? -93.361 -57.800 27.329 1.00 71.56 502 THR A O 1
ATOM 3636 N N . ASP A 1 503 ? -94.993 -58.509 25.942 1.00 71.55 503 ASP A N 1
ATOM 3637 C CA . ASP A 1 503 ? -96.073 -58.378 26.929 1.00 71.56 503 ASP A CA 1
ATOM 3638 C C . ASP A 1 503 ? -95.963 -59.479 27.997 1.00 71.52 503 ASP A C 1
ATOM 3639 O O . ASP A 1 503 ? -95.608 -60.618 27.679 1.00 71.55 503 ASP A O 1
ATOM 3644 N N . PRO A 1 504 ? -96.253 -59.141 29.270 1.00 71.42 504 PRO A N 1
ATOM 3645 C CA . PRO A 1 504 ? -96.184 -60.124 30.359 1.00 71.28 504 PRO A CA 1
ATOM 3646 C C . PRO A 1 504 ? -97.307 -61.151 30.255 1.00 71.21 504 PRO A C 1
ATOM 3647 O O . PRO A 1 504 ? -97.078 -62.349 30.431 1.00 71.12 504 PRO A O 1
ATOM 3651 N N . ILE A 1 505 ? -98.503 -60.651 29.959 1.00 71.25 505 ILE A N 1
ATOM 3652 C CA . ILE A 1 505 ? -99.713 -61.438 29.732 1.00 71.31 505 ILE A CA 1
ATOM 3653 C C . ILE A 1 505 ? -99.469 -62.635 28.819 1.00 71.24 505 ILE A C 1
ATOM 3654 O O . ILE A 1 505 ? -100.069 -63.692 29.001 1.00 71.11 505 ILE A O 1
ATOM 3659 N N . ASP A 1 506 ? -98.588 -62.450 27.839 1.00 71.32 506 ASP A N 1
ATOM 3660 C CA . ASP A 1 506 ? -98.221 -63.503 26.896 1.00 71.44 506 ASP A CA 1
ATOM 3661 C C . ASP A 1 506 ? -97.893 -64.791 27.633 1.00 71.33 506 ASP A C 1
ATOM 3662 O O . ASP A 1 506 ? -98.520 -65.826 27.405 1.00 71.23 506 ASP A O 1
ATOM 3667 N N . GLU A 1 507 ? -96.907 -64.704 28.523 1.00 71.31 507 GLU A N 1
ATOM 3668 C CA . GLU A 1 507 ? -96.434 -65.846 29.292 1.00 71.35 507 GLU A CA 1
ATOM 3669 C C . GLU A 1 507 ? -97.505 -66.340 30.256 1.00 71.34 507 GLU A C 1
ATOM 3670 O O . GLU A 1 507 ? -97.521 -67.510 30.635 1.00 71.19 507 GLU A O 1
ATOM 3676 N N . TYR A 1 508 ? -98.406 -65.435 30.631 1.00 71.47 508 TYR A N 1
ATOM 3677 C CA . TYR A 1 508 ? -99.537 -65.759 31.493 1.00 71.56 508 TYR A CA 1
ATOM 3678 C C . TYR A 1 508 ? -100.589 -66.578 30.738 1.00 71.47 508 TYR A C 1
ATOM 3679 O O . TYR A 1 508 ? -101.532 -67.088 31.343 1.00 71.49 508 TYR A O 1
ATOM 3688 N N . ALA A 1 509 ? -100.422 -66.692 29.420 1.00 71.33 509 ALA A N 1
ATOM 3689 C CA . ALA A 1 509 ? -101.263 -67.558 28.596 1.00 71.14 509 ALA A CA 1
ATOM 3690 C C . ALA A 1 509 ? -100.504 -68.816 28.158 1.00 71.06 509 ALA A C 1
ATOM 3691 O O . ALA A 1 509 ? -100.993 -69.933 28.345 1.00 70.94 509 ALA A O 1
ATOM 3693 N N . PHE A 1 510 ? -99.308 -68.622 27.595 1.00 71.02 510 PHE A N 1
ATOM 3694 C CA . PHE A 1 510 ? -98.446 -69.712 27.119 1.00 71.01 510 PHE A CA 1
ATOM 3695 C C . PHE A 1 510 ? -98.340 -70.847 28.119 1.00 71.09 510 PHE A C 1
ATOM 3696 O O . PHE A 1 510 ? -98.243 -72.015 27.744 1.00 71.12 510 PHE A O 1
ATOM 3704 N N . THR A 1 511 ? -98.344 -70.481 29.395 1.00 71.20 511 THR A N 1
ATOM 3705 C CA . THR A 1 511 ? -98.501 -71.422 30.489 1.00 71.31 511 THR A CA 1
ATOM 3706 C C . THR A 1 511 ? -99.460 -72.540 30.107 1.00 71.34 511 THR A C 1
ATOM 3707 O O . THR A 1 511 ? -99.079 -73.711 30.061 1.00 71.29 511 THR A O 1
ATOM 3711 N N . GLN A 1 512 ? -100.696 -72.149 29.802 1.00 71.41 512 GLN A N 1
ATOM 3712 C CA . GLN A 1 512 ? -101.798 -73.076 29.553 1.00 71.54 512 GLN A CA 1
ATOM 3713 C C . GLN A 1 512 ? -101.779 -73.665 28.144 1.00 71.52 512 GLN A C 1
ATOM 3714 O O . GLN A 1 512 ? -102.830 -73.832 27.529 1.00 71.47 512 GLN A O 1
ATOM 3720 N N . LEU A 1 513 ? -100.592 -73.981 27.632 1.00 71.54 513 LEU A N 1
ATOM 3721 C CA . LEU A 1 513 ? -100.466 -74.445 26.252 1.00 71.56 513 LEU A CA 1
ATOM 3722 C C . LEU A 1 513 ? -99.288 -75.382 26.011 1.00 71.64 513 LEU A C 1
ATOM 3723 O O . LEU A 1 513 ? -98.881 -75.564 24.863 1.00 71.60 513 LEU A O 1
ATOM 3728 N N . LYS A 1 514 ? -98.740 -75.975 27.069 1.00 71.83 514 LYS A N 1
ATOM 3729 C CA . LYS A 1 514 ? -97.610 -76.903 26.924 1.00 72.08 514 LYS A CA 1
ATOM 3730 C C . LYS A 1 514 ? -97.859 -78.020 25.884 1.00 72.37 514 LYS A C 1
ATOM 3731 O O . LYS A 1 514 ? -97.009 -78.904 25.698 1.00 72.52 514 LYS A O 1
ATOM 3737 N N . GLU A 1 515 ? -99.019 -77.964 25.217 1.00 72.47 515 GLU A N 1
ATOM 3738 C CA . GLU A 1 515 ? -99.332 -78.824 24.059 1.00 72.53 515 GLU A CA 1
ATOM 3739 C C . GLU A 1 515 ? -100.076 -78.075 22.934 1.00 72.48 515 GLU A C 1
ATOM 3740 O O . GLU A 1 515 ? -101.308 -77.954 22.947 1.00 72.45 515 GLU A O 1
ATOM 3746 N N . PHE A 1 516 ? -99.304 -77.571 21.969 1.00 72.44 516 PHE A N 1
ATOM 3747 C CA . PHE A 1 516 ? -99.847 -76.898 20.786 1.00 72.32 516 PHE A CA 1
ATOM 3748 C C . PHE A 1 516 ? -99.608 -77.753 19.549 1.00 72.34 516 PHE A C 1
ATOM 3749 O O . PHE A 1 516 ? -98.476 -77.851 19.065 1.00 72.29 516 PHE A O 1
ATOM 3757 N N . GLU A 1 517 ? -100.680 -78.367 19.047 1.00 72.33 517 GLU A N 1
ATOM 3758 C CA . GLU A 1 517 ? -100.631 -79.197 17.840 1.00 72.37 517 GLU A CA 1
ATOM 3759 C C . GLU A 1 517 ? -99.581 -80.296 17.991 1.00 72.26 517 GLU A C 1
ATOM 3760 O O . GLU A 1 517 ? -98.808 -80.570 17.072 1.00 72.20 517 GLU A O 1
ATOM 3766 N N . GLY A 1 518 ? -99.562 -80.908 19.174 1.00 72.24 518 GLY A N 1
ATOM 3767 C CA . GLY A 1 518 ? -98.560 -81.910 19.526 1.00 72.33 518 GLY A CA 1
ATOM 3768 C C . GLY A 1 518 ? -97.236 -81.303 19.958 1.00 72.38 518 GLY A C 1
ATOM 3769 O O . GLY A 1 518 ? -96.458 -81.942 20.671 1.00 72.32 518 GLY A O 1
ATOM 3770 N N . LYS A 1 519 ? -96.988 -80.066 19.528 1.00 72.50 519 LYS A N 1
ATOM 3771 C CA . LYS A 1 519 ? -95.722 -79.380 19.792 1.00 72.60 519 LYS A CA 1
ATOM 3772 C C . LYS A 1 519 ? -95.683 -78.798 21.190 1.00 72.69 519 LYS A C 1
ATOM 3773 O O . LYS A 1 519 ? -96.651 -78.193 21.660 1.00 72.57 519 LYS A O 1
ATOM 3779 N N . THR A 1 520 ? -94.541 -78.976 21.840 1.00 72.88 520 THR A N 1
ATOM 3780 C CA . THR A 1 520 ? -94.327 -78.465 23.179 1.00 73.17 520 THR A CA 1
ATOM 3781 C C . THR A 1 520 ? -93.805 -77.038 23.109 1.00 73.42 520 THR A C 1
ATOM 3782 O O . THR A 1 520 ? -93.253 -76.620 22.091 1.00 73.43 520 THR A O 1
ATOM 3786 N N . LEU A 1 521 ? -93.977 -76.301 24.200 1.00 73.81 521 LEU A N 1
ATOM 3787 C CA . LEU A 1 521 ? -93.478 -74.938 24.287 1.00 74.07 521 LEU A CA 1
ATOM 3788 C C . LEU A 1 521 ? -92.370 -74.888 25.318 1.00 74.13 521 LEU A C 1
ATOM 3789 O O . LEU A 1 521 ? -92.543 -75.353 26.449 1.00 74.13 521 LEU A O 1
ATOM 3794 N N . VAL A 1 522 ? -91.232 -74.327 24.913 1.00 74.25 522 VAL A N 1
ATOM 3795 C CA . VAL A 1 522 ? -90.004 -74.355 25.714 1.00 74.30 522 VAL A CA 1
ATOM 3796 C C . VAL A 1 522 ? -89.086 -73.170 25.423 1.00 74.41 522 VAL A C 1
ATOM 3797 O O . VAL A 1 522 ? -89.014 -72.693 24.292 1.00 74.51 522 VAL A O 1
ATOM 3801 N N . ASP A 1 523 ? -88.363 -72.726 26.447 1.00 74.49 523 ASP A N 1
ATOM 3802 C CA . ASP A 1 523 ? -87.785 -71.381 26.469 1.00 74.69 523 ASP A CA 1
ATOM 3803 C C . ASP A 1 523 ? -86.334 -71.312 26.955 1.00 74.81 523 ASP A C 1
ATOM 3804 O O . ASP A 1 523 ? -85.415 -71.088 26.156 1.00 74.74 523 ASP A O 1
ATOM 3809 N N . ILE A 1 524 ? -86.155 -71.470 28.271 1.00 74.92 524 ILE A N 1
ATOM 3810 C CA . ILE A 1 524 ? -84.836 -71.541 28.923 1.00 74.91 524 ILE A CA 1
ATOM 3811 C C . ILE A 1 524 ? -84.851 -72.348 30.239 1.00 74.99 524 ILE A C 1
ATOM 3812 O O . ILE A 1 524 ? -85.389 -71.859 31.229 1.00 75.05 524 ILE A O 1
ATOM 3817 N N . THR A 1 525 ? -84.310 -73.578 30.279 1.00 74.94 525 THR A N 1
ATOM 3818 C CA . THR A 1 525 ? -83.888 -74.411 29.124 1.00 74.76 525 THR A CA 1
ATOM 3819 C C . THR A 1 525 ? -82.831 -75.482 29.464 1.00 74.43 525 THR A C 1
ATOM 3820 O O . THR A 1 525 ? -82.052 -75.339 30.420 1.00 74.52 525 THR A O 1
ATOM 3824 N N . LYS A 1 526 ? -82.831 -76.544 28.656 1.00 73.76 526 LYS A N 1
ATOM 3825 C CA . LYS A 1 526 ? -81.769 -77.551 28.590 1.00 73.19 526 LYS A CA 1
ATOM 3826 C C . LYS A 1 526 ? -81.873 -78.220 27.226 1.00 72.93 526 LYS A C 1
ATOM 3827 O O . LYS A 1 526 ? -82.973 -78.358 26.686 1.00 72.85 526 LYS A O 1
ATOM 3833 N N . ASP A 1 527 ? -80.738 -78.640 26.675 1.00 72.63 527 ASP A N 1
ATOM 3834 C CA . ASP A 1 527 ? -80.706 -79.204 25.325 1.00 72.34 527 ASP A CA 1
ATOM 3835 C C . ASP A 1 527 ? -79.635 -80.270 25.132 1.00 72.21 527 ASP A C 1
ATOM 3836 O O . ASP A 1 527 ? -78.596 -80.252 25.797 1.00 72.20 527 ASP A O 1
ATOM 3841 N N . PHE A 1 528 ? -79.912 -81.192 24.212 1.00 72.01 528 PHE A N 1
ATOM 3842 C CA . PHE A 1 528 ? -78.924 -82.152 23.720 1.00 71.82 528 PHE A CA 1
ATOM 3843 C C . PHE A 1 528 ? -79.171 -82.530 22.256 1.00 71.75 528 PHE A C 1
ATOM 3844 O O . PHE A 1 528 ? -80.284 -82.396 21.736 1.00 71.71 528 PHE A O 1
ATOM 3852 N N . GLU A 1 529 ? -78.106 -82.990 21.606 1.00 71.69 529 GLU A N 1
ATOM 3853 C CA . GLU A 1 529 ? -78.121 -83.417 20.212 1.00 71.62 529 GLU A CA 1
ATOM 3854 C C . GLU A 1 529 ? -77.189 -84.621 20.084 1.00 71.59 529 GLU A C 1
ATOM 3855 O O . GLU A 1 529 ? -76.380 -84.876 20.984 1.00 71.60 529 GLU A O 1
ATOM 3861 N N . LEU A 1 530 ? -77.314 -85.361 18.979 1.00 71.56 530 LEU A N 1
ATOM 3862 C CA . LEU A 1 530 ? -76.513 -86.566 18.743 1.00 71.53 530 LEU A CA 1
ATOM 3863 C C . LEU A 1 530 ? -74.991 -86.298 18.623 1.00 71.54 530 LEU A C 1
ATOM 3864 O O . LEU A 1 530 ? -74.419 -85.521 19.411 1.00 71.55 530 LEU A O 1
ATOM 3869 N N . GLU A 1 531 ? -74.355 -86.926 17.626 1.00 71.52 531 GLU A N 1
ATOM 3870 C CA . GLU A 1 531 ? -72.880 -86.975 17.504 1.00 71.48 531 GLU A CA 1
ATOM 3871 C C . GLU A 1 531 ? -72.033 -85.731 17.918 1.00 71.48 531 GLU A C 1
ATOM 3872 O O . GLU A 1 531 ? -70.948 -85.939 18.428 1.00 71.43 531 GLU A O 1
ATOM 3878 N N . GLU A 1 532 ? -72.378 -84.466 17.651 1.00 71.51 532 GLU A N 1
ATOM 3879 C CA . GLU A 1 532 ? -72.590 -83.822 16.362 1.00 71.50 532 GLU A CA 1
ATOM 3880 C C . GLU A 1 532 ? -71.164 -83.640 15.813 1.00 71.59 532 GLU A C 1
ATOM 3881 O O . GLU A 1 532 ? -70.296 -83.105 16.517 1.00 71.61 532 GLU A O 1
ATOM 3887 N N . THR A 1 533 ? -70.927 -84.077 14.572 1.00 71.64 533 THR A N 1
ATOM 3888 C CA . THR A 1 533 ? -69.568 -84.235 14.013 1.00 71.70 533 THR A CA 1
ATOM 3889 C C . THR A 1 533 ? -68.642 -84.852 15.067 1.00 71.74 533 THR A C 1
ATOM 3890 O O . THR A 1 533 ? -67.942 -84.133 15.785 1.00 71.75 533 THR A O 1
ATOM 3894 N N . ASP A 1 534 ? -68.658 -86.184 15.149 1.00 71.74 534 ASP A N 1
ATOM 3895 C CA . ASP A 1 534 ? -68.018 -86.948 16.231 1.00 71.72 534 ASP A CA 1
ATOM 3896 C C . ASP A 1 534 ? -66.518 -86.655 16.385 1.00 71.77 534 ASP A C 1
ATOM 3897 O O . ASP A 1 534 ? -65.679 -87.561 16.360 1.00 71.75 534 ASP A O 1
ATOM 3902 N N . GLU A 1 535 ? -66.211 -85.372 16.563 1.00 71.83 535 GLU A N 1
ATOM 3903 C CA . GLU A 1 535 ? -64.849 -84.857 16.644 1.00 71.87 535 GLU A CA 1
ATOM 3904 C C . GLU A 1 535 ? -64.634 -84.140 17.982 1.00 71.90 535 GLU A C 1
ATOM 3905 O O . GLU A 1 535 ? -63.517 -84.121 18.507 1.00 71.94 535 GLU A O 1
ATOM 3911 N N . GLU A 1 536 ? -65.710 -83.577 18.537 1.00 71.88 536 GLU A N 1
ATOM 3912 C CA . GLU A 1 536 ? -65.632 -82.789 19.770 1.00 71.79 536 GLU A CA 1
ATOM 3913 C C . GLU A 1 536 ? -66.869 -82.838 20.691 1.00 71.81 536 GLU A C 1
ATOM 3914 O O . GLU A 1 536 ? -66.856 -82.123 21.686 1.00 71.82 536 GLU A O 1
ATOM 3920 N N . LYS A 1 537 ? -67.868 -83.716 20.543 1.00 71.76 537 LYS A N 1
ATOM 3921 C CA . LYS A 1 537 ? -67.916 -85.132 20.957 1.00 71.71 537 LYS A CA 1
ATOM 3922 C C . LYS A 1 537 ? -66.727 -85.848 21.578 1.00 71.77 537 LYS A C 1
ATOM 3923 O O . LYS A 1 537 ? -66.683 -86.010 22.801 1.00 71.79 537 LYS A O 1
ATOM 3929 N N . ALA A 1 538 ? -65.800 -86.303 20.741 1.00 71.83 538 ALA A N 1
ATOM 3930 C CA . ALA A 1 538 ? -64.688 -87.142 21.187 1.00 71.87 538 ALA A CA 1
ATOM 3931 C C . ALA A 1 538 ? -63.885 -86.531 22.340 1.00 71.87 538 ALA A C 1
ATOM 3932 O O . ALA A 1 538 ? -63.528 -87.232 23.291 1.00 71.90 538 ALA A O 1
ATOM 3934 N N . GLU A 1 539 ? -63.619 -85.228 22.258 1.00 71.84 539 GLU A N 1
ATOM 3935 C CA . GLU A 1 539 ? -62.830 -84.546 23.284 1.00 71.77 539 GLU A CA 1
ATOM 3936 C C . GLU A 1 539 ? -63.661 -83.966 24.436 1.00 71.75 539 GLU A C 1
ATOM 3937 O O . GLU A 1 539 ? -63.099 -83.612 25.469 1.00 71.79 539 GLU A O 1
ATOM 3943 N N . ARG A 1 540 ? -64.983 -83.882 24.265 1.00 71.68 540 ARG A N 1
ATOM 3944 C CA . ARG A 1 540 ? -65.870 -83.332 25.303 1.00 71.61 540 ARG A CA 1
ATOM 3945 C C . ARG A 1 540 ? -65.498 -83.772 26.716 1.00 71.58 540 ARG A C 1
ATOM 3946 O O . ARG A 1 540 ? -65.124 -82.944 27.537 1.00 71.54 540 ARG A O 1
ATOM 3954 N N . GLU A 1 541 ? -65.569 -85.074 26.981 1.00 71.59 541 GLU A N 1
ATOM 3955 C CA . GLU A 1 541 ? -65.203 -85.621 28.288 1.00 71.59 541 GLU A CA 1
ATOM 3956 C C . GLU A 1 541 ? -63.763 -85.271 28.684 1.00 71.62 541 GLU A C 1
ATOM 3957 O O . GLU A 1 541 ? -63.528 -84.820 29.803 1.00 71.63 541 GLU A O 1
ATOM 3963 N N . LYS A 1 542 ? -62.822 -85.461 27.756 1.00 71.65 542 LYS A N 1
ATOM 3964 C CA . LYS A 1 542 ? -61.394 -85.178 27.975 1.00 71.64 542 LYS A CA 1
ATOM 3965 C C . LYS A 1 542 ? -61.089 -83.687 28.191 1.00 71.68 542 LYS A C 1
ATOM 3966 O O . LYS A 1 542 ? -60.279 -83.329 29.053 1.00 71.65 542 LYS A O 1
ATOM 3972 N N . GLU A 1 543 ? -61.745 -82.834 27.406 1.00 71.73 543 GLU A N 1
ATOM 3973 C CA . GLU A 1 543 ? -61.506 -81.392 27.436 1.00 71.75 543 GLU A CA 1
ATOM 3974 C C . GLU A 1 543 ? -62.288 -80.692 28.546 1.00 71.72 543 GLU A C 1
ATOM 3975 O O . GLU A 1 543 ? -61.799 -79.724 29.120 1.00 71.73 543 GLU A O 1
ATOM 3981 N N . ILE A 1 544 ? -63.497 -81.169 28.842 1.00 71.66 544 ILE A N 1
ATOM 3982 C CA . ILE A 1 544 ? -64.248 -80.670 30.001 1.00 71.62 544 ILE A CA 1
ATOM 3983 C C . ILE A 1 544 ? -63.521 -81.093 31.280 1.00 71.57 544 ILE A C 1
ATOM 3984 O O . ILE A 1 544 ? -63.511 -80.356 32.269 1.00 71.55 544 ILE A O 1
ATOM 3989 N N . LYS A 1 545 ? -62.899 -82.271 31.236 1.00 71.53 545 LYS A N 1
ATOM 3990 C CA . LYS A 1 545 ? -62.072 -82.774 32.335 1.00 71.53 545 LYS A CA 1
ATOM 3991 C C . LYS A 1 545 ? -60.858 -81.880 32.604 1.00 71.54 545 LYS A C 1
ATOM 3992 O O . LYS A 1 545 ? -60.312 -81.889 33.712 1.00 71.54 545 LYS A O 1
ATOM 3998 N N . GLU A 1 546 ? -60.441 -81.115 31.594 1.00 71.58 546 GLU A N 1
ATOM 3999 C CA . GLU A 1 546 ? -59.431 -80.071 31.786 1.00 71.59 546 GLU A CA 1
ATOM 4000 C C . GLU A 1 546 ? -59.928 -79.018 32.785 1.00 71.71 546 GLU A C 1
ATOM 4001 O O . GLU A 1 546 ? -59.146 -78.507 33.590 1.00 71.73 546 GLU A O 1
ATOM 4007 N N . TYR A 1 547 ? -61.228 -78.713 32.732 1.00 71.78 547 TYR A N 1
ATOM 4008 C CA . TYR A 1 547 ? -61.856 -77.739 33.638 1.00 71.82 547 TYR A CA 1
ATOM 4009 C C . TYR A 1 547 ? -62.595 -78.397 34.810 1.00 71.77 547 TYR A C 1
ATOM 4010 O O . TYR A 1 547 ? -63.389 -77.742 35.486 1.00 71.78 547 TYR A O 1
ATOM 4019 N N . GLU A 1 548 ? -62.343 -79.686 35.042 1.00 71.70 548 GLU A N 1
ATOM 4020 C CA . GLU A 1 548 ? -62.939 -80.398 36.180 1.00 71.62 548 GLU A CA 1
ATOM 4021 C C . GLU A 1 548 ? -62.341 -80.035 37.549 1.00 71.58 548 GLU A C 1
ATOM 4022 O O . GLU A 1 548 ? -63.087 -79.934 38.525 1.00 71.57 548 GLU A O 1
ATOM 4028 N N . PRO A 1 549 ? -61.001 -79.847 37.635 1.00 71.54 549 PRO A N 1
ATOM 4029 C CA . PRO A 1 549 ? -60.457 -79.189 38.835 1.00 71.51 549 PRO A CA 1
ATOM 4030 C C . PRO A 1 549 ? -60.901 -77.724 38.985 1.00 71.47 549 PRO A C 1
ATOM 4031 O O . PRO A 1 549 ? -60.683 -77.117 40.038 1.00 71.48 549 PRO A O 1
ATOM 4035 N N . LEU A 1 550 ? -61.514 -77.175 37.935 1.00 71.40 550 LEU A N 1
ATOM 4036 C CA . LEU A 1 550 ? -62.089 -75.827 37.953 1.00 71.36 550 LEU A CA 1
ATOM 4037 C C . LEU A 1 550 ? -63.608 -75.876 38.206 1.00 71.36 550 LEU A C 1
ATOM 4038 O O . LEU A 1 550 ? -64.185 -74.922 38.727 1.00 71.35 550 LEU A O 1
ATOM 4043 N N . THR A 1 551 ? -64.230 -77.005 37.861 1.00 71.36 551 THR A N 1
ATOM 4044 C CA . THR A 1 551 ? -65.687 -77.205 37.946 1.00 71.34 551 THR A CA 1
ATOM 4045 C C . THR A 1 551 ? -66.253 -77.089 39.365 1.00 71.31 551 THR A C 1
ATOM 4046 O O . THR A 1 551 ? -67.195 -76.328 39.603 1.00 71.29 551 THR A O 1
ATOM 4050 N N . LYS A 1 552 ? -65.679 -77.848 40.294 1.00 71.28 552 LYS A N 1
ATOM 4051 C CA . LYS A 1 552 ? -66.152 -77.872 41.675 1.00 71.24 552 LYS A CA 1
ATOM 4052 C C . LYS A 1 552 ? -65.701 -76.631 42.433 1.00 71.23 552 LYS A C 1
ATOM 4053 O O . LYS A 1 552 ? -66.428 -76.124 43.286 1.00 71.20 552 LYS A O 1
ATOM 4059 N N . ALA A 1 553 ? -64.502 -76.146 42.109 1.00 71.24 553 ALA A N 1
ATOM 4060 C CA . ALA A 1 553 ? -63.951 -74.929 42.709 1.00 71.27 553 ALA A CA 1
ATOM 4061 C C . ALA A 1 553 ? -64.908 -73.744 42.559 1.00 71.30 553 ALA A C 1
ATOM 4062 O O . ALA A 1 553 ? -65.114 -72.980 43.504 1.00 71.31 553 ALA A O 1
ATOM 4064 N N . LEU A 1 554 ? -65.498 -73.613 41.373 1.00 71.35 554 LEU A N 1
ATOM 4065 C CA . LEU A 1 554 ? -66.457 -72.548 41.087 1.00 71.39 554 LEU A CA 1
ATOM 4066 C C . LEU A 1 554 ? -67.809 -72.791 41.757 1.00 71.43 554 LEU A C 1
ATOM 4067 O O . LEU A 1 554 ? -68.556 -71.846 42.015 1.00 71.42 554 LEU A O 1
ATOM 4072 N N . LYS A 1 555 ? -68.111 -74.057 42.035 1.00 71.48 555 LYS A N 1
ATOM 4073 C CA . LYS A 1 555 ? -69.366 -74.446 42.680 1.00 71.53 555 LYS A CA 1
ATOM 4074 C C . LYS A 1 555 ? -69.398 -74.077 44.172 1.00 71.55 555 LYS A C 1
ATOM 4075 O O . LYS A 1 555 ? -70.467 -74.046 44.790 1.00 71.55 555 LYS A O 1
ATOM 4081 N N . GLU A 1 556 ? -68.228 -73.778 44.734 1.00 71.55 556 GLU A N 1
ATOM 4082 C CA . GLU A 1 556 ? -68.083 -73.562 46.177 1.00 71.56 556 GLU A CA 1
ATOM 4083 C C . GLU A 1 556 ? -68.149 -72.105 46.653 1.00 71.53 556 GLU A C 1
ATOM 4084 O O . GLU A 1 556 ? -68.803 -71.818 47.660 1.00 71.53 556 GLU A O 1
ATOM 4090 N N . ILE A 1 557 ? -67.480 -71.193 45.941 1.00 71.49 557 ILE A N 1
ATOM 4091 C CA . ILE A 1 557 ? -67.476 -69.762 46.307 1.00 71.45 557 ILE A CA 1
ATOM 4092 C C . ILE A 1 557 ? -68.860 -69.134 46.095 1.00 71.42 557 ILE A C 1
ATOM 4093 O O . ILE A 1 557 ? -69.129 -68.012 46.535 1.00 71.40 557 ILE A O 1
ATOM 4098 N N . LEU A 1 558 ? -69.736 -69.882 45.431 1.00 71.39 558 LEU A N 1
ATOM 4099 C CA . LEU A 1 558 ? -71.126 -69.488 45.251 1.00 71.36 558 LEU A CA 1
ATOM 4100 C C . LEU A 1 558 ? -72.023 -70.377 46.109 1.00 71.35 558 LEU A C 1
ATOM 4101 O O . LEU A 1 558 ? -73.226 -70.132 46.230 1.00 71.31 558 LEU A O 1
ATOM 4106 N N . GLY A 1 559 ? -71.416 -71.409 46.693 1.00 71.35 559 GLY A N 1
ATOM 4107 C CA . GLY A 1 559 ? -72.062 -72.272 47.677 1.00 71.38 559 GLY A CA 1
ATOM 4108 C C . GLY A 1 559 ? -73.351 -72.924 47.227 1.00 71.41 559 GLY A C 1
ATOM 4109 O O . GLY A 1 559 ? -73.347 -73.791 46.348 1.00 71.39 559 GLY A O 1
ATOM 4110 N N . ASP A 1 560 ? -74.455 -72.496 47.836 1.00 71.44 560 ASP A N 1
ATOM 4111 C CA . ASP A 1 560 ? -75.767 -73.093 47.592 1.00 71.44 560 ASP A CA 1
ATOM 4112 C C . ASP A 1 560 ? -76.760 -72.124 46.941 1.00 71.42 560 ASP A C 1
ATOM 4113 O O . ASP A 1 560 ? -77.461 -71.369 47.622 1.00 71.41 560 ASP A O 1
ATOM 4118 N N . GLN A 1 561 ? -76.785 -72.158 45.612 1.00 71.37 561 GLN A N 1
ATOM 4119 C CA . GLN A 1 561 ? -77.782 -71.481 44.791 1.00 71.30 561 GLN A CA 1
ATOM 4120 C C . GLN A 1 561 ? -77.891 -72.279 43.503 1.00 71.29 561 GLN A C 1
ATOM 4121 O O . GLN A 1 561 ? -78.989 -72.575 43.032 1.00 71.25 561 GLN A O 1
ATOM 4127 N N . VAL A 1 562 ? -76.728 -72.633 42.958 1.00 71.31 562 VAL A N 1
ATOM 4128 C CA . VAL A 1 562 ? -76.601 -73.472 41.767 1.00 71.38 562 VAL A CA 1
ATOM 4129 C C . VAL A 1 562 ? -76.813 -74.943 42.145 1.00 71.42 562 VAL A C 1
ATOM 4130 O O . VAL A 1 562 ? -76.858 -75.285 43.331 1.00 71.41 562 VAL A O 1
ATOM 4134 N N . GLU A 1 563 ? -76.954 -75.801 41.137 1.00 71.49 563 GLU A N 1
ATOM 4135 C CA . GLU A 1 563 ? -77.018 -77.245 41.344 1.00 71.60 563 GLU A CA 1
ATOM 4136 C C . GLU A 1 563 ? -75.743 -77.910 40.828 1.00 71.63 563 GLU A C 1
ATOM 4137 O O . GLU A 1 563 ? -75.208 -78.830 41.457 1.00 71.65 563 GLU A O 1
ATOM 4143 N N . LYS A 1 564 ? -75.272 -77.434 39.677 1.00 71.67 564 LYS A N 1
ATOM 4144 C CA . LYS A 1 564 ? -74.053 -77.933 39.047 1.00 71.71 564 LYS A CA 1
ATOM 4145 C C . LYS A 1 564 ? -73.433 -76.854 38.164 1.00 71.71 564 LYS A C 1
ATOM 4146 O O . LYS A 1 564 ? -74.140 -76.104 37.489 1.00 71.71 564 LYS A O 1
ATOM 4152 N N . VAL A 1 565 ? -72.107 -76.782 38.182 1.00 71.72 565 VAL A N 1
ATOM 4153 C CA . VAL A 1 565 ? -71.378 -75.776 37.421 1.00 71.71 565 VAL A CA 1
ATOM 4154 C C . VAL A 1 565 ? -70.639 -76.444 36.253 1.00 71.71 565 VAL A C 1
ATOM 4155 O O . VAL A 1 565 ? -69.561 -77.022 36.430 1.00 71.73 565 VAL A O 1
ATOM 4159 N N . VAL A 1 566 ? -71.244 -76.369 35.067 1.00 71.66 566 VAL A N 1
ATOM 4160 C CA . VAL A 1 566 ? -70.716 -77.026 33.864 1.00 71.58 566 VAL A CA 1
ATOM 4161 C C . VAL A 1 566 ? -70.069 -76.050 32.875 1.00 71.66 566 VAL A C 1
ATOM 4162 O O . VAL A 1 566 ? -70.424 -74.873 32.830 1.00 71.62 566 VAL A O 1
ATOM 4166 N N . VAL A 1 567 ? -69.119 -76.558 32.090 1.00 71.76 567 VAL A N 1
ATOM 4167 C CA . VAL A 1 567 ? -68.400 -75.764 31.086 1.00 71.85 567 VAL A CA 1
ATOM 4168 C C . VAL A 1 567 ? -68.685 -76.345 29.690 1.00 71.90 567 VAL A C 1
ATOM 4169 O O . VAL A 1 567 ? -67.848 -77.051 29.116 1.00 71.94 567 VAL A O 1
ATOM 4173 N N . SER A 1 568 ? -69.870 -76.044 29.154 1.00 71.96 568 SER A N 1
ATOM 4174 C CA . SER A 1 568 ? -70.351 -76.643 27.897 1.00 71.97 568 SER A CA 1
ATOM 4175 C C . SER A 1 568 ? -70.140 -75.754 26.664 1.00 71.97 568 SER A C 1
ATOM 4176 O O . SER A 1 568 ? -70.192 -74.523 26.755 1.00 72.02 568 SER A O 1
ATOM 4179 N N . TYR A 1 569 ? -69.920 -76.397 25.515 1.00 71.91 569 TYR A N 1
ATOM 4180 C CA . TYR A 1 569 ? -69.631 -75.703 24.253 1.00 71.80 569 TYR A CA 1
ATOM 4181 C C . TYR A 1 569 ? -70.880 -75.202 23.516 1.00 71.76 569 TYR A C 1
ATOM 4182 O O . TYR A 1 569 ? -70.800 -74.779 22.358 1.00 71.78 569 TYR A O 1
ATOM 4191 N N . LYS A 1 570 ? -72.027 -75.247 24.193 1.00 71.71 570 LYS A N 1
ATOM 4192 C CA . LYS A 1 570 ? -73.262 -74.658 23.676 1.00 71.62 570 LYS A CA 1
ATOM 4193 C C . LYS A 1 570 ? -73.194 -73.128 23.792 1.00 71.66 570 LYS A C 1
ATOM 4194 O O . LYS A 1 570 ? -74.201 -72.457 24.031 1.00 71.65 570 LYS A O 1
ATOM 4200 N N . LEU A 1 571 ? -71.979 -72.607 23.612 1.00 71.67 571 LEU A N 1
ATOM 4201 C CA . LEU A 1 571 ? -71.643 -71.183 23.680 1.00 71.69 571 LEU A CA 1
ATOM 4202 C C . LEU A 1 571 ? -70.238 -71.025 23.083 1.00 71.70 571 LEU A C 1
ATOM 4203 O O . LEU A 1 571 ? -69.485 -72.002 23.025 1.00 71.70 571 LEU A O 1
ATOM 4208 N N . LEU A 1 572 ? -69.880 -69.820 22.634 1.00 71.74 572 LEU A N 1
ATOM 4209 C CA . LEU A 1 572 ? -68.565 -69.617 21.994 1.00 71.78 572 LEU A CA 1
ATOM 4210 C C . LEU A 1 572 ? -67.598 -68.611 22.646 1.00 71.80 572 LEU A C 1
ATOM 4211 O O . LEU A 1 572 ? -66.535 -69.016 23.122 1.00 71.82 572 LEU A O 1
ATOM 4216 N N . ASP A 1 573 ? -67.941 -67.321 22.658 1.00 71.79 573 ASP A N 1
ATOM 4217 C CA . ASP A 1 573 ? -67.035 -66.306 23.231 1.00 71.80 573 ASP A CA 1
ATOM 4218 C C . ASP A 1 573 ? -67.645 -65.415 24.325 1.00 71.81 573 ASP A C 1
ATOM 4219 O O . ASP A 1 573 ? -66.917 -64.699 25.025 1.00 71.81 573 ASP A O 1
ATOM 4224 N N . ALA A 1 574 ? -68.971 -65.459 24.462 1.00 71.80 574 ALA A N 1
ATOM 4225 C CA . ALA A 1 574 ? -69.655 -64.805 25.575 1.00 71.76 574 ALA A CA 1
ATOM 4226 C C . ALA A 1 574 ? -69.294 -65.533 26.874 1.00 71.73 574 ALA A C 1
ATOM 4227 O O . ALA A 1 574 ? -69.571 -66.726 27.009 1.00 71.68 574 ALA A O 1
ATOM 4229 N N . PRO A 1 575 ? -68.662 -64.812 27.825 1.00 71.72 575 PRO A N 1
ATOM 4230 C CA . PRO A 1 575 ? -68.052 -65.366 29.044 1.00 71.68 575 PRO A CA 1
ATOM 4231 C C . PRO A 1 575 ? -68.816 -66.516 29.720 1.00 71.65 575 PRO A C 1
ATOM 4232 O O . PRO A 1 575 ? -68.349 -67.659 29.692 1.00 71.60 575 PRO A O 1
ATOM 4236 N N . ALA A 1 576 ? -69.971 -66.220 30.312 1.00 71.66 576 ALA A N 1
ATOM 4237 C CA . ALA A 1 576 ? -70.714 -67.216 31.087 1.00 71.66 576 ALA A CA 1
ATOM 4238 C C . ALA A 1 576 ? -72.226 -67.121 30.886 1.00 71.62 576 ALA A C 1
ATOM 4239 O O . ALA A 1 576 ? -72.732 -66.118 30.376 1.00 71.62 576 ALA A O 1
ATOM 4241 N N . ALA A 1 577 ? -72.935 -68.172 31.299 1.00 71.52 577 ALA A N 1
ATOM 4242 C CA . ALA A 1 577 ? -74.389 -68.256 31.141 1.00 71.43 577 ALA A CA 1
ATOM 4243 C C . ALA A 1 577 ? -75.061 -68.999 32.298 1.00 71.35 577 ALA A C 1
ATOM 4244 O O . ALA A 1 577 ? -74.434 -69.830 32.958 1.00 71.34 577 ALA A O 1
ATOM 4246 N N . ILE A 1 578 ? -76.337 -68.694 32.534 1.00 71.25 578 ILE A N 1
ATOM 4247 C CA . ILE A 1 578 ? -77.123 -69.363 33.574 1.00 71.20 578 ILE A CA 1
ATOM 4248 C C . ILE A 1 578 ? -78.389 -69.999 32.997 1.00 71.23 578 ILE A C 1
ATOM 4249 O O . ILE A 1 578 ? -79.425 -69.346 32.856 1.00 71.23 578 ILE A O 1
ATOM 4254 N N . ARG A 1 579 ? -78.288 -71.282 32.663 1.00 71.28 579 ARG A N 1
ATOM 4255 C CA . ARG A 1 579 ? -79.421 -72.037 32.138 1.00 71.32 579 ARG A CA 1
ATOM 4256 C C . ARG A 1 579 ? -80.188 -72.643 33.301 1.00 71.25 579 ARG A C 1
ATOM 4257 O O . ARG A 1 579 ? -79.671 -73.514 34.004 1.00 71.29 579 ARG A O 1
ATOM 4265 N N . THR A 1 580 ? -81.411 -72.171 33.517 1.00 71.16 580 THR A N 1
ATOM 4266 C CA . THR A 1 580 ? -82.311 -72.814 34.469 1.00 71.09 580 THR A CA 1
ATOM 4267 C C . THR A 1 580 ? -82.555 -74.246 34.008 1.00 71.16 580 THR A C 1
ATOM 4268 O O . THR A 1 580 ? -82.775 -74.485 32.820 1.00 71.15 580 THR A O 1
ATOM 4272 N N . GLY A 1 581 ? -82.503 -75.185 34.951 1.00 71.23 581 GLY A N 1
ATOM 4273 C CA . GLY A 1 581 ? -82.639 -76.614 34.653 1.00 71.30 581 GLY A CA 1
ATOM 4274 C C . GLY A 1 581 ? -83.882 -76.984 33.860 1.00 71.36 581 GLY A C 1
ATOM 4275 O O . GLY A 1 581 ? -84.877 -76.251 33.866 1.00 71.34 581 GLY A O 1
ATOM 4276 N N . GLN A 1 582 ? -83.813 -78.126 33.174 1.00 71.42 582 GLN A N 1
ATOM 4277 C CA . GLN A 1 582 ? -84.936 -78.662 32.395 1.00 71.47 582 GLN A CA 1
ATOM 4278 C C . GLN A 1 582 ? -86.099 -79.054 33.311 1.00 71.51 582 GLN A C 1
ATOM 4279 O O . GLN A 1 582 ? -85.914 -79.212 34.521 1.00 71.57 582 GLN A O 1
ATOM 4285 N N . PHE A 1 583 ? -87.292 -79.200 32.728 1.00 71.50 583 PHE A N 1
ATOM 4286 C CA . PHE A 1 583 ? -88.528 -79.488 33.475 1.00 71.48 583 PHE A CA 1
ATOM 4287 C C . PHE A 1 583 ? -88.762 -78.498 34.627 1.00 71.43 583 PHE A C 1
ATOM 4288 O O . PHE A 1 583 ? -89.477 -78.795 35.587 1.00 71.42 583 PHE A O 1
ATOM 4296 N N . GLY A 1 584 ? -88.151 -77.321 34.513 1.00 71.39 584 GLY A N 1
ATOM 4297 C CA . GLY A 1 584 ? -88.253 -76.275 35.523 1.00 71.38 584 GLY A CA 1
ATOM 4298 C C . GLY A 1 584 ? -88.447 -74.923 34.876 1.00 71.37 584 GLY A C 1
ATOM 4299 O O . GLY A 1 584 ? -87.859 -74.638 33.828 1.00 71.38 584 GLY A O 1
ATOM 4300 N N . TRP A 1 585 ? -89.270 -74.092 35.513 1.00 71.37 585 TRP A N 1
ATOM 4301 C CA . TRP A 1 585 ? -89.646 -72.775 34.993 1.00 71.39 585 TRP A CA 1
ATOM 4302 C C . TRP A 1 585 ? -88.451 -71.930 34.544 1.00 71.35 585 TRP A C 1
ATOM 4303 O O . TRP A 1 585 ? -87.394 -71.938 35.183 1.00 71.33 585 TRP A O 1
ATOM 4314 N N . SER A 1 586 ? -88.639 -71.217 33.432 1.00 71.31 586 SER A N 1
ATOM 4315 C CA . SER A 1 586 ? -87.624 -70.331 32.847 1.00 71.24 586 SER A CA 1
ATOM 4316 C C . SER A 1 586 ? -87.227 -69.191 33.787 1.00 71.18 586 SER A C 1
ATOM 4317 O O . SER A 1 586 ? -88.013 -68.781 34.641 1.00 71.16 586 SER A O 1
ATOM 4320 N N . ALA A 1 587 ? -86.000 -68.696 33.625 1.00 71.12 587 ALA A N 1
ATOM 4321 C CA . ALA A 1 587 ? -85.505 -67.554 34.394 1.00 71.09 587 ALA A CA 1
ATOM 4322 C C . ALA A 1 587 ? -86.361 -66.325 34.105 1.00 71.10 587 ALA A C 1
ATOM 4323 O O . ALA A 1 587 ? -86.696 -65.552 35.006 1.00 71.03 587 ALA A O 1
ATOM 4325 N N . ASN A 1 588 ? -86.706 -66.166 32.832 1.00 71.17 588 ASN A N 1
ATOM 4326 C CA . ASN A 1 588 ? -87.673 -65.177 32.393 1.00 71.23 588 ASN A CA 1
ATOM 4327 C C . ASN A 1 588 ? -89.092 -65.516 32.870 1.00 71.28 588 ASN A C 1
ATOM 4328 O O . ASN A 1 588 ? -89.827 -64.635 33.320 1.00 71.25 588 ASN A O 1
ATOM 4333 N N . MET A 1 589 ? -89.474 -66.789 32.763 1.00 71.36 589 MET A N 1
ATOM 4334 C CA . MET A 1 589 ? -90.752 -67.255 33.299 1.00 71.45 589 MET A CA 1
ATOM 4335 C C . MET A 1 589 ? -90.860 -66.862 34.761 1.00 71.45 589 MET A C 1
ATOM 4336 O O . MET A 1 589 ? -91.822 -66.210 35.168 1.00 71.39 589 MET A O 1
ATOM 4341 N N . GLU A 1 590 ? -89.847 -67.253 35.530 1.00 71.48 590 GLU A N 1
ATOM 4342 C CA . GLU A 1 590 ? -89.703 -66.847 36.913 1.00 71.51 590 GLU A CA 1
ATOM 4343 C C . GLU A 1 590 ? -89.869 -65.340 37.026 1.00 71.46 590 GLU A C 1
ATOM 4344 O O . GLU A 1 590 ? -90.758 -64.869 37.730 1.00 71.43 590 GLU A O 1
ATOM 4350 N N . ARG A 1 591 ? -89.038 -64.596 36.298 1.00 71.42 591 ARG A N 1
ATOM 4351 C CA . ARG A 1 591 ? -89.016 -63.138 36.398 1.00 71.40 591 ARG A CA 1
ATOM 4352 C C . ARG A 1 591 ? -90.417 -62.527 36.307 1.00 71.42 591 ARG A C 1
ATOM 4353 O O . ARG A 1 591 ? -90.639 -61.414 36.783 1.00 71.37 591 ARG A O 1
ATOM 4361 N N . ILE A 1 592 ? -91.351 -63.273 35.716 1.00 71.50 592 ILE A N 1
ATOM 4362 C CA . ILE A 1 592 ? -92.730 -62.815 35.541 1.00 71.64 592 ILE A CA 1
ATOM 4363 C C . ILE A 1 592 ? -93.715 -63.498 36.494 1.00 71.66 592 ILE A C 1
ATOM 4364 O O . ILE A 1 592 ? -94.471 -62.811 37.188 1.00 71.68 592 ILE A O 1
ATOM 4369 N N . MET A 1 593 ? -93.710 -64.833 36.529 1.00 71.67 593 MET A N 1
ATOM 4370 C CA . MET A 1 593 ? -94.544 -65.586 37.478 1.00 71.64 593 MET A CA 1
ATOM 4371 C C . MET A 1 593 ? -94.310 -65.069 38.901 1.00 71.68 593 MET A C 1
ATOM 4372 O O . MET A 1 593 ? -95.184 -65.175 39.766 1.00 71.68 593 MET A O 1
ATOM 4377 N N . LYS A 1 594 ? -93.121 -64.498 39.107 1.00 71.67 594 LYS A N 1
ATOM 4378 C CA . LYS A 1 594 ? -92.724 -63.844 40.352 1.00 71.60 594 LYS A CA 1
ATOM 4379 C C . LYS A 1 594 ? -93.028 -62.341 40.324 1.00 71.57 594 LYS A C 1
ATOM 4380 O O . LYS A 1 594 ? -93.469 -61.782 41.333 1.00 71.54 594 LYS A O 1
ATOM 4386 N N . ALA A 1 595 ? -92.789 -61.695 39.179 1.00 71.54 595 ALA A N 1
ATOM 4387 C CA . ALA A 1 595 ? -93.041 -60.257 39.028 1.00 71.55 595 ALA A CA 1
ATOM 4388 C C . ALA A 1 595 ? -94.395 -59.867 39.617 1.00 71.61 595 ALA A C 1
ATOM 4389 O O . ALA A 1 595 ? -94.468 -59.011 40.500 1.00 71.66 595 ALA A O 1
ATOM 4391 N N . GLN A 1 596 ? -95.459 -60.505 39.134 1.00 71.65 596 GLN A N 1
ATOM 4392 C CA . GLN A 1 596 ? -96.781 -60.347 39.727 1.00 71.67 596 GLN A CA 1
ATOM 4393 C C . GLN A 1 596 ? -97.110 -61.587 40.557 1.00 71.78 596 GLN A C 1
ATOM 4394 O O . GLN A 1 596 ? -97.167 -62.704 40.030 1.00 71.81 596 GLN A O 1
ATOM 4400 N N . ALA A 1 597 ? -97.307 -61.381 41.858 1.00 71.87 597 ALA A N 1
ATOM 4401 C CA . ALA A 1 597 ? -97.586 -62.470 42.796 1.00 71.91 597 ALA A CA 1
ATOM 4402 C C . ALA A 1 597 ? -98.611 -62.061 43.853 1.00 71.95 597 ALA A C 1
ATOM 4403 O O . ALA A 1 597 ? -98.433 -61.068 44.561 1.00 72.01 597 ALA A O 1
ATOM 4405 N N . LYS A 1 611 ? -81.546 -74.572 38.693 1.00 70.28 611 LYS A N 1
ATOM 4406 C CA . LYS A 1 611 ? -80.548 -73.621 38.217 1.00 70.34 611 LYS A CA 1
ATOM 4407 C C . LYS A 1 611 ? -79.225 -74.322 37.930 1.00 70.44 611 LYS A C 1
ATOM 4408 O O . LYS A 1 611 ? -78.814 -75.215 38.670 1.00 70.42 611 LYS A O 1
ATOM 4414 N N . THR A 1 612 ? -78.570 -73.906 36.849 1.00 70.63 612 THR A N 1
ATOM 4415 C CA . THR A 1 612 ? -77.317 -74.511 36.391 1.00 70.79 612 THR A CA 1
ATOM 4416 C C . THR A 1 612 ? -76.415 -73.436 35.778 1.00 70.85 612 THR A C 1
ATOM 4417 O O . THR A 1 612 ? -76.885 -72.567 35.042 1.00 70.88 612 THR A O 1
ATOM 4421 N N . PHE A 1 613 ? -75.121 -73.500 36.082 1.00 70.93 613 PHE A N 1
ATOM 4422 C CA . PHE A 1 613 ? -74.179 -72.474 35.640 1.00 71.00 613 PHE A CA 1
ATOM 4423 C C . PHE A 1 613 ? -73.254 -72.948 34.514 1.00 71.05 613 PHE A C 1
ATOM 4424 O O . PHE A 1 613 ? -72.410 -73.826 34.718 1.00 71.06 613 PHE A O 1
ATOM 4432 N N . GLU A 1 614 ? -73.425 -72.353 33.332 1.00 71.10 614 GLU A N 1
ATOM 4433 C CA . GLU A 1 614 ? -72.619 -72.690 32.152 1.00 71.15 614 GLU A CA 1
ATOM 4434 C C . GLU A 1 614 ? -71.493 -71.685 31.892 1.00 71.09 614 GLU A C 1
ATOM 4435 O O . GLU A 1 614 ? -71.682 -70.470 31.997 1.00 71.04 614 GLU A O 1
ATOM 4441 N N . ILE A 1 615 ? -70.323 -72.217 31.551 1.00 71.07 615 ILE A N 1
ATOM 4442 C CA . ILE A 1 615 ? -69.137 -71.418 31.284 1.00 71.07 615 ILE A CA 1
ATOM 4443 C C . ILE A 1 615 ? -68.662 -71.693 29.864 1.00 71.10 615 ILE A C 1
ATOM 4444 O O . ILE A 1 615 ? -68.679 -72.836 29.406 1.00 71.08 615 ILE A O 1
ATOM 4449 N N . SER A 1 616 ? -68.253 -70.641 29.163 1.00 71.18 616 SER A N 1
ATOM 4450 C CA . SER A 1 616 ? -67.618 -70.804 27.864 1.00 71.28 616 SER A CA 1
ATOM 4451 C C . SER A 1 616 ? -66.118 -71.030 28.050 1.00 71.29 616 SER A C 1
ATOM 4452 O O . SER A 1 616 ? -65.427 -70.173 28.608 1.00 71.30 616 SER A O 1
ATOM 4455 N N . PRO A 1 617 ? -65.610 -72.187 27.587 1.00 71.29 617 PRO A N 1
ATOM 4456 C CA . PRO A 1 617 ? -64.201 -72.549 27.759 1.00 71.29 617 PRO A CA 1
ATOM 4457 C C . PRO A 1 617 ? -63.267 -71.663 26.937 1.00 71.33 617 PRO A C 1
ATOM 4458 O O . PRO A 1 617 ? -62.266 -71.168 27.463 1.00 71.32 617 PRO A O 1
ATOM 4462 N N . LYS A 1 618 ? -63.611 -71.462 25.665 1.00 71.38 618 LYS A N 1
ATOM 4463 C CA . LYS A 1 618 ? -62.786 -70.692 24.731 1.00 71.39 618 LYS A CA 1
ATOM 4464 C C . LYS A 1 618 ? -62.806 -69.181 24.993 1.00 71.38 618 LYS A C 1
ATOM 4465 O O . LYS A 1 618 ? -62.132 -68.418 24.293 1.00 71.37 618 LYS A O 1
ATOM 4471 N N . SER A 1 619 ? -63.574 -68.758 25.999 1.00 71.35 619 SER A N 1
ATOM 4472 C CA . SER A 1 619 ? -63.624 -67.354 26.400 1.00 71.31 619 SER A CA 1
ATOM 4473 C C . SER A 1 619 ? -62.306 -66.945 27.054 1.00 71.33 619 SER A C 1
ATOM 4474 O O . SER A 1 619 ? -61.845 -67.613 27.984 1.00 71.26 619 SER A O 1
ATOM 4477 N N . PRO A 1 620 ? -61.702 -65.840 26.568 1.00 71.39 620 PRO A N 1
ATOM 4478 C CA . PRO A 1 620 ? -60.366 -65.395 26.984 1.00 71.42 620 PRO A CA 1
ATOM 4479 C C . PRO A 1 620 ? -60.278 -65.061 28.471 1.00 71.44 620 PRO A C 1
ATOM 4480 O O . PRO A 1 620 ? -59.196 -65.131 29.057 1.00 71.43 620 PRO A O 1
ATOM 4484 N N . ILE A 1 621 ? -61.418 -64.712 29.061 1.00 71.46 621 ILE A N 1
ATOM 4485 C CA . ILE A 1 621 ? -61.500 -64.311 30.464 1.00 71.44 621 ILE A CA 1
ATOM 4486 C C . ILE A 1 621 ? -61.752 -65.534 31.373 1.00 71.46 621 ILE A C 1
ATOM 4487 O O . ILE A 1 621 ? -61.770 -65.415 32.603 1.00 71.45 621 ILE A O 1
ATOM 4492 N N . ILE A 1 622 ? -61.915 -66.707 30.755 1.00 71.47 622 ILE A N 1
ATOM 4493 C CA . ILE A 1 622 ? -62.158 -67.968 31.475 1.00 71.48 622 ILE A CA 1
ATOM 4494 C C . ILE A 1 622 ? -60.928 -68.880 31.521 1.00 71.47 622 ILE A C 1
ATOM 4495 O O . ILE A 1 622 ? -60.770 -69.682 32.448 1.00 71.43 622 ILE A O 1
ATOM 4500 N N . LYS A 1 623 ? -60.067 -68.757 30.513 1.00 71.48 623 LYS A N 1
ATOM 4501 C CA . LYS A 1 623 ? -58.782 -69.455 30.498 1.00 71.49 623 LYS A CA 1
ATOM 4502 C C . LYS A 1 623 ? -57.914 -68.995 31.674 1.00 71.54 623 LYS A C 1
ATOM 4503 O O . LYS A 1 623 ? -57.162 -69.789 32.241 1.00 71.53 623 LYS A O 1
ATOM 4509 N N . GLU A 1 624 ? -58.051 -67.715 32.034 1.00 71.60 624 GLU A N 1
ATOM 4510 C CA . GLU A 1 624 ? -57.440 -67.116 33.232 1.00 71.64 624 GLU A CA 1
ATOM 4511 C C . GLU A 1 624 ? -57.791 -67.887 34.509 1.00 71.59 624 GLU A C 1
ATOM 4512 O O . GLU A 1 624 ? -56.952 -68.031 35.402 1.00 71.59 624 GLU A O 1
ATOM 4518 N N . LEU A 1 625 ? -59.027 -68.378 34.583 1.00 71.57 625 LEU A N 1
ATOM 4519 C CA . LEU A 1 625 ? -59.502 -69.141 35.739 1.00 71.57 625 LEU A CA 1
ATOM 4520 C C . LEU A 1 625 ? -58.710 -70.429 35.936 1.00 71.59 625 LEU A C 1
ATOM 4521 O O . LEU A 1 625 ? -58.304 -70.740 37.056 1.00 71.61 625 LEU A O 1
ATOM 4526 N N . LYS A 1 626 ? -58.490 -71.162 34.844 1.00 71.56 626 LYS A N 1
ATOM 4527 C CA . LYS A 1 626 ? -57.725 -72.409 34.871 1.00 71.49 626 LYS A CA 1
ATOM 4528 C C . LYS A 1 626 ? -56.296 -72.206 35.379 1.00 71.44 626 LYS A C 1
ATOM 4529 O O . LYS A 1 626 ? -55.764 -73.059 36.089 1.00 71.43 626 LYS A O 1
ATOM 4531 N N . LYS A 1 627 ? -55.691 -71.073 35.020 1.00 71.41 627 LYS A N 1
ATOM 4532 C CA . LYS A 1 627 ? -54.342 -70.723 35.479 1.00 71.37 627 LYS A CA 1
ATOM 4533 C C . LYS A 1 627 ? -54.339 -70.411 36.978 1.00 71.37 627 LYS A C 1
ATOM 4534 O O . LYS A 1 627 ? -53.496 -70.919 37.721 1.00 71.39 627 LYS A O 1
ATOM 4540 N N . ARG A 1 628 ? -55.285 -69.574 37.408 1.00 71.34 628 ARG A N 1
ATOM 4541 C CA . ARG A 1 628 ? -55.388 -69.150 38.807 1.00 71.29 628 ARG A CA 1
ATOM 4542 C C . ARG A 1 628 ? -55.913 -70.230 39.749 1.00 71.27 628 ARG A C 1
ATOM 4543 O O . ARG A 1 628 ? -55.758 -70.102 40.961 1.00 71.22 628 ARG A O 1
ATOM 4551 N N . VAL A 1 629 ? -56.532 -71.279 39.198 1.00 71.26 629 VAL A N 1
ATOM 4552 C CA . VAL A 1 629 ? -56.937 -72.460 39.981 1.00 71.28 629 VAL A CA 1
ATOM 4553 C C . VAL A 1 629 ? -55.729 -73.014 40.740 1.00 71.35 629 VAL A C 1
ATOM 4554 O O . VAL A 1 629 ? -55.829 -73.379 41.917 1.00 71.38 629 VAL A O 1
ATOM 4558 N N . ASP A 1 630 ? -54.593 -73.060 40.047 1.00 71.36 630 ASP A N 1
ATOM 4559 C CA . ASP A 1 630 ? -53.322 -73.476 40.627 1.00 71.33 630 ASP A CA 1
ATOM 4560 C C . ASP A 1 630 ? -52.752 -72.396 41.547 1.00 71.35 630 ASP A C 1
ATOM 4561 O O . ASP A 1 630 ? -52.228 -72.704 42.617 1.00 71.35 630 ASP A O 1
ATOM 4566 N N . GLU A 1 631 ? -52.868 -71.135 41.130 1.00 71.37 631 GLU A N 1
ATOM 4567 C CA . GLU A 1 631 ? -52.386 -69.998 41.920 1.00 71.39 631 GLU A CA 1
ATOM 4568 C C . GLU A 1 631 ? -53.408 -69.520 42.964 1.00 71.45 631 GLU A C 1
ATOM 4569 O O . GLU A 1 631 ? -53.308 -68.401 43.476 1.00 71.47 631 GLU A O 1
ATOM 4575 N N . GLY A 1 632 ? -54.382 -70.377 43.276 1.00 71.50 632 GLY A N 1
ATOM 4576 C CA . GLY A 1 632 ? -55.426 -70.073 44.261 1.00 71.57 632 GLY A CA 1
ATOM 4577 C C . GLY A 1 632 ? -56.707 -70.861 44.031 1.00 71.60 632 GLY A C 1
ATOM 4578 O O . GLY A 1 632 ? -57.338 -70.736 42.979 1.00 71.63 632 GLY A O 1
ATOM 4579 N N . GLY A 1 633 ? -57.099 -71.664 45.020 1.00 71.62 633 GLY A N 1
ATOM 4580 C CA . GLY A 1 633 ? -58.261 -72.548 44.892 1.00 71.60 633 GLY A CA 1
ATOM 4581 C C . GLY A 1 633 ? -59.420 -72.261 45.834 1.00 71.59 633 GLY A C 1
ATOM 4582 O O . GLY A 1 633 ? -60.232 -71.370 45.575 1.00 71.58 633 GLY A O 1
ATOM 4583 N N . ALA A 1 634 ? -59.483 -73.023 46.927 1.00 71.56 634 ALA A N 1
ATOM 4584 C CA . ALA A 1 634 ? -60.608 -73.004 47.875 1.00 71.53 634 ALA A CA 1
ATOM 4585 C C . ALA A 1 634 ? -61.016 -71.614 48.370 1.00 71.52 634 ALA A C 1
ATOM 4586 O O . ALA A 1 634 ? -62.206 -71.319 48.492 1.00 71.51 634 ALA A O 1
ATOM 4588 N N . GLN A 1 635 ? -60.022 -70.776 48.655 1.00 71.53 635 GLN A N 1
ATOM 4589 C CA . GLN A 1 635 ? -60.248 -69.408 49.126 1.00 71.51 635 GLN A CA 1
ATOM 4590 C C . GLN A 1 635 ? -59.710 -68.413 48.097 1.00 71.52 635 GLN A C 1
ATOM 4591 O O . GLN A 1 635 ? -59.320 -68.808 46.994 1.00 71.52 635 GLN A O 1
ATOM 4597 N N . ASP A 1 636 ? -59.700 -67.128 48.455 1.00 71.52 636 ASP A N 1
ATOM 4598 C CA . ASP A 1 636 ? -59.017 -66.108 47.656 1.00 71.52 636 ASP A CA 1
ATOM 4599 C C . ASP A 1 636 ? -58.888 -64.764 48.373 1.00 71.59 636 ASP A C 1
ATOM 4600 O O . ASP A 1 636 ? -59.456 -64.562 49.447 1.00 71.58 636 ASP A O 1
ATOM 4605 N N . LYS A 1 637 ? -58.118 -63.859 47.770 1.00 71.71 637 LYS A N 1
ATOM 4606 C CA . LYS A 1 637 ? -57.930 -62.510 48.300 1.00 71.80 637 LYS A CA 1
ATOM 4607 C C . LYS A 1 637 ? -58.385 -61.452 47.284 1.00 71.87 637 LYS A C 1
ATOM 4608 O O . LYS A 1 637 ? -59.212 -60.593 47.606 1.00 71.88 637 LYS A O 1
ATOM 4614 N N . THR A 1 638 ? -57.850 -61.524 46.062 1.00 71.90 638 THR A N 1
ATOM 4615 C CA . THR A 1 638 ? -58.230 -60.602 44.982 1.00 71.89 638 THR A CA 1
ATOM 4616 C C . THR A 1 638 ? -59.401 -61.147 44.163 1.00 71.90 638 THR A C 1
ATOM 4617 O O . THR A 1 638 ? -60.201 -60.376 43.625 1.00 71.86 638 THR A O 1
ATOM 4621 N N . VAL A 1 639 ? -59.490 -62.475 44.078 1.00 71.94 639 VAL A N 1
ATOM 4622 C CA . VAL A 1 639 ? -60.567 -63.151 43.344 1.00 72.01 639 VAL A CA 1
ATOM 4623 C C . VAL A 1 639 ? -61.728 -63.498 44.292 1.00 72.06 639 VAL A C 1
ATOM 4624 O O . VAL A 1 639 ? -62.166 -64.652 44.390 1.00 72.05 639 VAL A O 1
ATOM 4628 N N . LYS A 1 640 ? -62.201 -62.476 45.001 1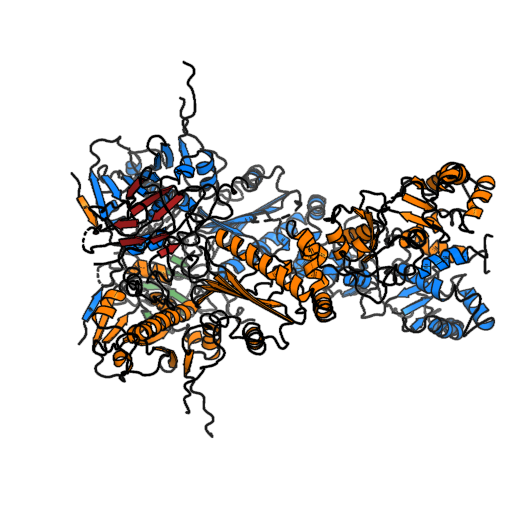.00 72.11 640 LYS A N 1
ATOM 4629 C CA . LYS A 1 640 ? -63.388 -62.571 45.838 1.00 72.13 640 LYS A CA 1
ATOM 4630 C C . LYS A 1 640 ? -64.450 -61.707 45.178 1.00 72.17 640 LYS A C 1
ATOM 4631 O O . LYS A 1 640 ? -65.574 -62.153 44.943 1.00 72.19 640 LYS A O 1
ATOM 4637 N N . ASP A 1 641 ? -64.061 -60.467 44.871 1.00 72.20 641 ASP A N 1
ATOM 4638 C CA . ASP A 1 641 ? -64.895 -59.500 44.160 1.00 72.20 641 ASP A CA 1
ATOM 4639 C C . ASP A 1 641 ? -65.109 -59.881 42.694 1.00 72.21 641 ASP A C 1
ATOM 4640 O O . ASP A 1 641 ? -65.687 -59.106 41.929 1.00 72.26 641 ASP A O 1
ATOM 4645 N N . LEU A 1 642 ? -64.644 -61.070 42.313 1.00 72.15 642 LEU A N 1
ATOM 4646 C CA . LEU A 1 642 ? -64.703 -61.527 40.926 1.00 72.09 642 LEU A CA 1
ATOM 4647 C C . LEU A 1 642 ? -65.508 -62.814 40.752 1.00 72.02 642 LEU A C 1
ATOM 4648 O O . LEU A 1 642 ? -66.357 -62.901 39.859 1.00 72.00 642 LEU A O 1
ATOM 4653 N N . THR A 1 643 ? -65.234 -63.802 41.602 1.00 71.93 643 THR A N 1
ATOM 4654 C CA . THR A 1 643 ? -65.861 -65.119 41.502 1.00 71.86 643 THR A CA 1
ATOM 4655 C C . THR A 1 643 ? -67.384 -65.015 41.445 1.00 71.83 643 THR A C 1
ATOM 4656 O O . THR A 1 643 ? -68.015 -65.558 40.539 1.00 71.81 643 THR A O 1
ATOM 4660 N N . LYS A 1 644 ? -67.959 -64.307 42.413 1.00 71.78 644 LYS A N 1
ATOM 4661 C CA . LYS A 1 644 ? -69.399 -64.067 42.455 1.00 71.72 644 LYS A CA 1
ATOM 4662 C C . LYS A 1 644 ? -69.843 -63.058 41.399 1.00 71.64 644 LYS A C 1
ATOM 4663 O O . LYS A 1 644 ? -70.944 -63.167 40.854 1.00 71.66 644 LYS A O 1
ATOM 4669 N N . LEU A 1 645 ? -68.976 -62.087 41.116 1.00 71.50 645 LEU A N 1
ATOM 4670 C CA . LEU A 1 645 ? -69.294 -60.985 40.213 1.00 71.40 645 LEU A CA 1
ATOM 4671 C C . LEU A 1 645 ? -69.796 -61.459 38.852 1.00 71.35 645 LEU A C 1
ATOM 4672 O O . LEU A 1 645 ? -70.873 -61.049 38.414 1.00 71.34 645 LEU A O 1
ATOM 4677 N N . LEU A 1 646 ? -69.023 -62.326 38.198 1.00 71.30 646 LEU A N 1
ATOM 4678 C CA . LEU A 1 646 ? -69.382 -62.830 36.871 1.00 71.28 646 LEU A CA 1
ATOM 4679 C C . LEU A 1 646 ? -70.624 -63.715 36.932 1.00 71.16 646 LEU A C 1
ATOM 4680 O O . LEU A 1 646 ? -71.444 -63.701 36.016 1.00 71.16 646 LEU A O 1
ATOM 4685 N N . TYR A 1 647 ? -70.752 -64.485 38.010 1.00 71.02 647 TYR A N 1
ATOM 4686 C CA . TYR A 1 647 ? -71.963 -65.255 38.265 1.00 70.94 647 TYR A CA 1
ATOM 4687 C C . TYR A 1 647 ? -73.173 -64.330 38.268 1.00 70.92 647 TYR A C 1
ATOM 4688 O O . TYR A 1 647 ? -74.213 -64.653 37.698 1.00 70.91 647 TYR A O 1
ATOM 4697 N N . GLU A 1 648 ? -73.023 -63.176 38.911 1.00 70.95 648 GLU A N 1
ATOM 4698 C CA . GLU A 1 648 ? -74.086 -62.182 38.973 1.00 71.04 648 GLU A CA 1
ATOM 4699 C C . GLU A 1 648 ? -74.268 -61.458 37.637 1.00 71.08 648 GLU A C 1
ATOM 4700 O O . GLU A 1 648 ? -75.375 -61.040 37.302 1.00 71.07 648 GLU A O 1
ATOM 4706 N N . THR A 1 649 ? -73.179 -61.316 36.882 1.00 71.14 649 THR A N 1
ATOM 4707 C CA . THR A 1 649 ? -73.227 -60.753 35.530 1.00 71.18 649 THR A CA 1
ATOM 4708 C C . THR A 1 649 ? -74.042 -61.659 34.600 1.00 71.22 649 THR A C 1
ATOM 4709 O O . THR A 1 649 ? -75.001 -61.205 33.975 1.00 71.26 649 THR A O 1
ATOM 4713 N N . ALA A 1 650 ? -73.668 -62.938 34.539 1.00 71.25 650 ALA A N 1
ATOM 4714 C CA . ALA A 1 650 ? -74.355 -63.941 33.710 1.00 71.23 650 ALA A CA 1
ATOM 4715 C C . ALA A 1 650 ? -75.789 -64.221 34.174 1.00 71.19 650 ALA A C 1
ATOM 4716 O O . ALA A 1 650 ? -76.562 -64.890 33.480 1.00 71.17 650 ALA A O 1
ATOM 4718 N N . LEU A 1 651 ? -76.128 -63.702 35.352 1.00 71.15 651 LEU A N 1
ATOM 4719 C CA . LEU A 1 651 ? -77.459 -63.842 35.922 1.00 71.12 651 LEU A CA 1
ATOM 4720 C C . LEU A 1 651 ? -78.464 -63.003 35.136 1.00 71.05 651 LEU A C 1
ATOM 4721 O O . LEU A 1 651 ? -79.350 -63.551 34.476 1.00 70.97 651 LEU A O 1
ATOM 4726 N N . LEU A 1 652 ? -78.302 -61.682 35.185 1.00 71.00 652 LEU A N 1
ATOM 4727 C CA . LEU A 1 652 ? -79.134 -60.759 34.413 1.00 70.94 652 LEU A CA 1
ATOM 4728 C C . LEU A 1 652 ? -79.123 -61.107 32.928 1.00 70.91 652 LEU A C 1
ATOM 4729 O O . LEU A 1 652 ? -80.088 -60.839 32.214 1.00 70.88 652 LEU A O 1
ATOM 4734 N N . THR A 1 653 ? -78.017 -61.700 32.480 1.00 70.89 653 THR A N 1
ATOM 4735 C CA . THR A 1 653 ? -77.858 -62.166 31.106 1.00 70.93 653 THR A CA 1
ATOM 4736 C C . THR A 1 653 ? -78.890 -63.238 30.801 1.00 70.93 653 THR A C 1
ATOM 4737 O O . THR A 1 653 ? -79.446 -63.285 29.705 1.00 70.92 653 THR A O 1
ATOM 4741 N N . SER A 1 654 ? -79.135 -64.099 31.781 1.00 71.01 654 SER A N 1
ATOM 4742 C CA . SER A 1 654 ? -80.175 -65.100 31.671 1.00 71.13 654 SER A CA 1
ATOM 4743 C C . SER A 1 654 ? -81.478 -64.511 32.191 1.00 71.17 654 SER A C 1
ATOM 4744 O O . SER A 1 654 ? -81.970 -64.910 33.247 1.00 71.19 654 SER A O 1
ATOM 4747 N N . GLY A 1 655 ? -82.014 -63.545 31.442 1.00 71.23 655 GLY A N 1
ATOM 4748 C CA . GLY A 1 655 ? -83.263 -62.852 31.773 1.00 71.28 655 GLY A CA 1
ATOM 4749 C C . GLY A 1 655 ? -83.647 -62.938 33.236 1.00 71.30 655 GLY A C 1
ATOM 4750 O O . GLY A 1 655 ? -84.691 -63.498 33.578 1.00 71.29 655 GLY A O 1
ATOM 4751 N N . PHE A 1 656 ? -82.799 -62.385 34.099 1.00 71.32 656 PHE A N 1
ATOM 4752 C CA . PHE A 1 656 ? -82.963 -62.563 35.535 1.00 71.37 656 PHE A CA 1
ATOM 4753 C C . PHE A 1 656 ? -83.235 -61.277 36.297 1.00 71.41 656 PHE A C 1
ATOM 4754 O O . PHE A 1 656 ? -82.919 -60.180 35.835 1.00 71.42 656 PHE A O 1
ATOM 4762 N N . SER A 1 657 ? -83.822 -61.449 37.479 1.00 71.44 657 SER A N 1
ATOM 4763 C CA . SER A 1 657 ? -84.182 -60.370 38.393 1.00 71.46 657 SER A CA 1
ATOM 4764 C C . SER A 1 657 ? -82.977 -59.681 39.028 1.00 71.44 657 SER A C 1
ATOM 4765 O O . SER A 1 657 ? -81.877 -60.234 39.052 1.00 71.42 657 SER A O 1
ATOM 4768 N N . LEU A 1 658 ? -83.211 -58.477 39.554 1.00 71.44 658 LEU A N 1
ATOM 4769 C CA . LEU A 1 658 ? -82.224 -57.741 40.350 1.00 71.39 658 LEU A CA 1
ATOM 4770 C C . LEU A 1 658 ? -82.080 -58.346 41.751 1.00 71.40 658 LEU A C 1
ATOM 4771 O O . LEU A 1 658 ? -82.171 -57.638 42.756 1.00 71.39 658 LEU A O 1
ATOM 4776 N N . ASP A 1 659 ? -81.866 -59.657 41.807 1.00 71.43 659 ASP A N 1
ATOM 4777 C CA . ASP A 1 659 ? -81.634 -60.363 43.062 1.00 71.50 659 ASP A CA 1
ATOM 4778 C C . ASP A 1 659 ? -80.319 -59.884 43.678 1.00 71.52 659 ASP A C 1
ATOM 4779 O O . ASP A 1 659 ? -79.264 -59.993 43.052 1.00 71.62 659 ASP A O 1
ATOM 4784 N N . GLU A 1 660 ? -80.394 -59.355 44.901 1.00 71.51 660 GLU A N 1
ATOM 4785 C CA . GLU A 1 660 ? -79.249 -58.725 45.585 1.00 71.50 660 GLU A CA 1
ATOM 4786 C C . GLU A 1 660 ? -78.666 -57.592 44.731 1.00 71.46 660 GLU A C 1
ATOM 4787 O O . GLU A 1 660 ? -77.553 -57.710 44.211 1.00 71.46 660 GLU A O 1
ATOM 4793 N N . PRO A 1 661 ? -79.416 -56.485 44.594 1.00 71.43 661 PRO A N 1
ATOM 4794 C CA . PRO A 1 661 ? -79.100 -55.472 43.587 1.00 71.41 661 PRO A CA 1
ATOM 4795 C C . PRO A 1 661 ? -78.120 -54.383 44.028 1.00 71.36 661 PRO A C 1
ATOM 4796 O O . PRO A 1 661 ? -77.785 -53.509 43.227 1.00 71.34 661 PRO A O 1
ATOM 4800 N N . THR A 1 662 ? -77.664 -54.430 45.276 1.00 71.31 662 THR A N 1
ATOM 4801 C CA . THR A 1 662 ? -76.803 -53.371 45.807 1.00 71.26 662 THR A CA 1
ATOM 4802 C C . THR A 1 662 ? -75.336 -53.799 45.898 1.00 71.26 662 THR A C 1
ATOM 4803 O O . THR A 1 662 ? -74.429 -52.974 45.747 1.00 71.19 662 THR A O 1
ATOM 4807 N N . SER A 1 663 ? -75.115 -55.089 46.145 1.00 71.28 663 SER A N 1
ATOM 4808 C CA . SER A 1 663 ? -73.770 -55.650 46.260 1.00 71.32 663 SER A CA 1
ATOM 4809 C C . SER A 1 663 ? -73.054 -55.725 44.913 1.00 71.33 663 SER A C 1
ATOM 4810 O O . SER A 1 663 ? -71.834 -55.565 44.846 1.00 71.32 663 SER A O 1
ATOM 4813 N N . PHE A 1 664 ? -73.823 -55.966 43.851 1.00 71.36 664 PHE A N 1
ATOM 4814 C CA . PHE A 1 664 ? -73.288 -56.091 42.493 1.00 71.37 664 PHE A CA 1
ATOM 4815 C C . PHE A 1 664 ? -72.702 -54.771 41.994 1.00 71.38 664 PHE A C 1
ATOM 4816 O O . PHE A 1 664 ? -71.559 -54.731 41.533 1.00 71.37 664 PHE A O 1
ATOM 4824 N N . ALA A 1 665 ? -73.487 -53.700 42.103 1.00 71.39 665 ALA A N 1
ATOM 4825 C CA . ALA A 1 665 ? -73.074 -52.360 41.673 1.00 71.37 665 ALA A CA 1
ATOM 4826 C C . ALA A 1 665 ? -71.761 -51.960 42.322 1.00 71.35 665 ALA A C 1
ATOM 4827 O O . ALA A 1 665 ? -70.912 -51.329 41.698 1.00 71.30 665 ALA A O 1
ATOM 4829 N N . SER A 1 666 ? -71.611 -52.361 43.579 1.00 71.36 666 SER A N 1
ATOM 4830 C CA . SER A 1 666 ? -70.445 -52.046 44.383 1.00 71.42 666 SER A CA 1
ATOM 4831 C C . SER A 1 666 ? -69.184 -52.762 43.900 1.00 71.37 666 SER A C 1
ATOM 4832 O O . SER A 1 666 ? -68.078 -52.261 44.088 1.00 71.30 666 SER A O 1
ATOM 4835 N N . ARG A 1 667 ? -69.358 -53.929 43.282 1.00 71.37 667 ARG A N 1
ATOM 4836 C CA . ARG A 1 667 ? -68.245 -54.664 42.680 1.00 71.40 667 ARG A CA 1
ATOM 4837 C C . ARG A 1 667 ? -67.761 -53.962 41.417 1.00 71.40 667 ARG A C 1
ATOM 4838 O O . ARG A 1 667 ? -66.560 -53.913 41.146 1.00 71.40 667 ARG A O 1
ATOM 4846 N N . ILE A 1 668 ? -68.710 -53.427 40.650 1.00 71.40 668 ILE A N 1
ATOM 4847 C CA . ILE A 1 668 ? -68.425 -52.780 39.371 1.00 71.42 668 ILE A CA 1
ATOM 4848 C C . ILE A 1 668 ? -67.442 -51.627 39.553 1.00 71.40 668 ILE A C 1
ATOM 4849 O O . ILE A 1 668 ? -66.375 -51.610 38.935 1.00 71.36 668 ILE A O 1
ATOM 4854 N N . ASN A 1 669 ? -67.805 -50.681 40.415 1.00 71.42 669 ASN A N 1
ATOM 4855 C CA . ASN A 1 669 ? -66.931 -49.560 40.752 1.00 71.47 669 ASN A CA 1
ATOM 4856 C C . ASN A 1 669 ? -65.692 -49.977 41.546 1.00 71.52 669 ASN A C 1
ATOM 4857 O O . ASN A 1 669 ? -64.686 -49.265 41.564 1.00 71.52 669 ASN A O 1
ATOM 4862 N N . ARG A 1 670 ? -65.772 -51.143 42.184 1.00 71.58 670 ARG A N 1
ATOM 4863 C CA . ARG A 1 670 ? -64.653 -51.698 42.939 1.00 71.62 670 ARG A CA 1
ATOM 4864 C C . ARG A 1 670 ? -63.642 -52.361 42.013 1.00 71.60 670 ARG A C 1
ATOM 4865 O O . ARG A 1 670 ? -62.501 -52.609 42.407 1.00 71.59 670 ARG A O 1
ATOM 4873 N N . LEU A 1 671 ? -64.073 -52.664 40.791 1.00 71.56 671 LEU A N 1
ATOM 4874 C CA . LEU A 1 671 ? -63.170 -53.183 39.771 1.00 71.52 671 LEU A CA 1
ATOM 4875 C C . LEU A 1 671 ? -62.902 -52.141 38.682 1.00 71.49 671 LEU A C 1
ATOM 4876 O O . LEU A 1 671 ? -62.733 -52.463 37.504 1.00 71.45 671 LEU A O 1
ATOM 4881 N N . ILE A 1 672 ? -62.884 -50.883 39.110 1.00 71.48 672 ILE A N 1
ATOM 4882 C CA . ILE A 1 672 ? -62.300 -49.795 38.342 1.00 71.53 672 ILE A CA 1
ATOM 4883 C C . ILE A 1 672 ? -61.093 -49.308 39.149 1.00 71.60 672 ILE A C 1
ATOM 4884 O O . ILE A 1 672 ? -60.381 -48.382 38.748 1.00 71.61 672 ILE A O 1
ATOM 4889 N N . SER A 1 673 ? -60.863 -49.977 40.277 1.00 71.66 673 SER A N 1
ATOM 4890 C CA . SER A 1 673 ? -59.878 -49.563 41.278 1.00 71.72 673 SER A CA 1
ATOM 4891 C C . SER A 1 673 ? -58.410 -49.850 40.905 1.00 71.75 673 SER A C 1
ATOM 4892 O O . SER A 1 673 ? -57.527 -49.054 41.234 1.00 71.79 673 SER A O 1
ATOM 4895 N N . LEU A 1 674 ? -58.153 -50.974 40.231 1.00 71.74 674 LEU A N 1
ATOM 4896 C CA . LEU A 1 674 ? -56.783 -51.363 39.845 1.00 71.70 674 LEU A CA 1
ATOM 4897 C C . LEU A 1 674 ? -56.416 -51.013 38.396 1.00 71.69 674 LEU A C 1
ATOM 4898 O O . LEU A 1 674 ? -55.279 -50.616 38.118 1.00 71.70 674 LEU A O 1
ATOM 4903 N N . GLY A 1 675 ? -57.376 -51.169 37.485 1.00 71.65 675 GLY A N 1
ATOM 4904 C CA . GLY A 1 675 ? -57.152 -50.934 36.060 1.00 71.60 675 GLY A CA 1
ATOM 4905 C C . GLY A 1 675 ? -56.804 -49.495 35.738 1.00 71.56 675 GLY A C 1
ATOM 4906 O O . GLY A 1 675 ? -55.670 -49.188 35.360 1.00 71.54 675 GLY A O 1
ATOM 4907 N N . LEU A 1 676 ? -57.786 -48.615 35.895 1.00 71.50 676 LEU A N 1
ATOM 4908 C CA . LEU A 1 676 ? -57.594 -47.197 35.623 1.00 71.47 676 LEU A CA 1
ATOM 4909 C C . LEU A 1 676 ? -57.638 -46.386 36.914 1.00 71.41 676 LEU A C 1
ATOM 4910 O O . LEU A 1 676 ? -58.711 -46.017 37.397 1.00 71.41 676 LEU A O 1
ATOM 4915 N N . ASN A 1 677 ? -56.456 -46.132 37.471 1.00 71.31 677 ASN A N 1
ATOM 4916 C CA . ASN A 1 677 ? -56.308 -45.346 38.694 1.00 71.20 677 ASN A CA 1
ATOM 4917 C C . ASN A 1 677 ? -55.038 -44.498 38.655 1.00 71.18 677 ASN A C 1
ATOM 4918 O O . ASN A 1 677 ? -54.192 -44.666 37.775 1.00 71.15 677 ASN A O 1
ATOM 4924 N N . ALA B 1 2 ? -174.175 -40.323 33.289 1.00 70.25 2 ALA B N 1
ATOM 4925 C CA . ALA B 1 2 ? -174.931 -41.522 33.751 1.00 70.37 2 ALA B CA 1
ATOM 4926 C C . ALA B 1 2 ? -173.988 -42.705 33.983 1.00 70.48 2 ALA B C 1
ATOM 4927 O O . ALA B 1 2 ? -173.806 -43.539 33.096 1.00 70.59 2 ALA B O 1
ATOM 4929 N N . SER B 1 3 ? -173.396 -42.776 35.174 1.00 70.60 3 SER B N 1
ATOM 4930 C CA . SER B 1 3 ? -172.331 -43.752 35.454 1.00 70.79 3 SER B CA 1
ATOM 4931 C C . SER B 1 3 ? -172.779 -45.133 35.936 1.00 70.89 3 SER B C 1
ATOM 4932 O O . SER B 1 3 ? -173.964 -45.375 36.163 1.00 70.94 3 SER B O 1
ATOM 4935 N N . GLU B 1 4 ? -171.801 -46.025 36.090 1.00 70.96 4 GLU B N 1
ATOM 4936 C CA . GLU B 1 4 ? -172.035 -47.401 36.510 1.00 71.33 4 GLU B CA 1
ATOM 4937 C C . GLU B 1 4 ? -170.746 -48.012 37.066 1.00 71.00 4 GLU B C 1
ATOM 4938 O O . GLU B 1 4 ? -169.857 -48.394 36.316 1.00 70.99 4 GLU B O 1
ATOM 4944 N N . THR B 1 5 ? -170.654 -48.097 38.390 1.00 70.83 5 THR B N 1
ATOM 4945 C CA . THR B 1 5 ? -169.448 -48.576 39.056 1.00 70.44 5 THR B CA 1
ATOM 4946 C C . THR B 1 5 ? -169.380 -50.092 39.009 1.00 70.38 5 THR B C 1
ATOM 4947 O O . THR B 1 5 ? -170.407 -50.767 39.028 1.00 70.26 5 THR B O 1
ATOM 4951 N N . PHE B 1 6 ? -168.158 -50.612 38.945 1.00 70.44 6 PHE B N 1
ATOM 4952 C CA . PHE B 1 6 ? -167.904 -52.044 38.883 1.00 70.50 6 PHE B CA 1
ATOM 4953 C C . PHE B 1 6 ? -166.783 -52.449 39.826 1.00 70.63 6 PHE B C 1
ATOM 4954 O O . PHE B 1 6 ? -165.977 -51.625 40.247 1.00 70.69 6 PHE B O 1
ATOM 4962 N N . GLU B 1 7 ? -166.726 -53.738 40.126 1.00 70.80 7 GLU B N 1
ATOM 4963 C CA . GLU B 1 7 ? -165.840 -54.272 41.150 1.00 71.08 7 GLU B CA 1
ATOM 4964 C C . GLU B 1 7 ? -164.719 -55.090 40.524 1.00 70.96 7 GLU B C 1
ATOM 4965 O O . GLU B 1 7 ? -164.977 -56.065 39.816 1.00 70.99 7 GLU B O 1
ATOM 4971 N N . PHE B 1 8 ? -163.474 -54.693 40.766 1.00 70.92 8 PHE B N 1
ATOM 4972 C CA . PHE B 1 8 ? -162.339 -55.457 40.244 1.00 71.02 8 PHE B CA 1
ATOM 4973 C C . PHE B 1 8 ? -162.493 -56.897 40.640 1.00 70.98 8 PHE B C 1
ATOM 4974 O O . PHE B 1 8 ? -162.974 -57.194 41.733 1.00 71.19 8 PHE B O 1
ATOM 4982 N N . GLN B 1 9 ? -162.092 -57.793 39.755 1.00 70.95 9 GLN B N 1
ATOM 4983 C CA . GLN B 1 9 ? -162.293 -59.202 40.010 1.00 71.20 9 GLN B CA 1
ATOM 4984 C C . GLN B 1 9 ? -161.257 -60.022 39.258 1.00 71.27 9 GLN B C 1
ATOM 4985 O O . GLN B 1 9 ? -161.600 -60.835 38.398 1.00 71.37 9 GLN B O 1
ATOM 4991 N N . ALA B 1 10 ? -159.984 -59.800 39.592 1.00 71.46 10 ALA B N 1
ATOM 4992 C CA . ALA B 1 10 ? -158.882 -60.626 39.072 1.00 71.79 10 ALA B CA 1
ATOM 4993 C C . ALA B 1 10 ? -159.228 -62.109 39.168 1.00 71.99 10 ALA B C 1
ATOM 4994 O O . ALA B 1 10 ? -159.905 -62.532 40.101 1.00 71.98 10 ALA B O 1
ATOM 4996 N N . GLU B 1 11 ? -158.790 -62.905 38.206 1.00 72.44 11 GLU B N 1
ATOM 4997 C CA . GLU B 1 11 ? -159.202 -64.300 38.230 1.00 73.04 11 GLU B CA 1
ATOM 4998 C C . GLU B 1 11 ? -158.082 -65.328 38.299 1.00 72.99 11 GLU B C 1
ATOM 4999 O O . GLU B 1 11 ? -157.006 -65.203 37.685 1.00 72.66 11 GLU B O 1
ATOM 5005 N N . ILE B 1 12 ? -158.423 -66.372 39.043 1.00 73.17 12 ILE B N 1
ATOM 5006 C CA . ILE B 1 12 ? -157.485 -67.135 39.846 1.00 73.23 12 ILE B CA 1
ATOM 5007 C C . ILE B 1 12 ? -156.555 -68.008 39.014 1.00 73.39 12 ILE B C 1
ATOM 5008 O O . ILE B 1 12 ? -155.321 -67.858 39.088 1.00 73.55 12 ILE B O 1
ATOM 5013 N N . THR B 1 13 ? -157.158 -68.912 38.234 1.00 73.20 13 THR B N 1
ATOM 5014 C CA . THR B 1 13 ? -156.436 -69.852 37.374 1.00 72.95 13 THR B CA 1
ATOM 5015 C C . THR B 1 13 ? -155.113 -69.231 36.956 1.00 72.43 13 THR B C 1
ATOM 5016 O O . THR B 1 13 ? -154.045 -69.815 37.135 1.00 71.87 13 THR B O 1
ATOM 5020 N N . GLN B 1 14 ? -155.222 -68.018 36.425 1.00 72.30 14 GLN B N 1
ATOM 5021 C CA . GLN B 1 14 ? -154.104 -67.282 35.894 1.00 72.36 14 GLN B CA 1
ATOM 5022 C C . GLN B 1 14 ? -153.219 -66.761 36.995 1.00 71.97 14 GLN B C 1
ATOM 5023 O O . GLN B 1 14 ? -152.005 -66.968 36.971 1.00 71.68 14 GLN B O 1
ATOM 5029 N N . LEU B 1 15 ? -153.847 -66.088 37.956 1.00 71.93 15 LEU B N 1
ATOM 5030 C CA . LEU B 1 15 ? -153.132 -65.408 39.024 1.00 71.93 15 LEU B CA 1
ATOM 5031 C C . LEU B 1 15 ? -152.218 -66.361 39.748 1.00 72.38 15 LEU B C 1
ATOM 5032 O O . LEU B 1 15 ? -151.096 -65.999 40.119 1.00 72.51 15 LEU B O 1
ATOM 5037 N N . MET B 1 16 ? -152.693 -67.582 39.953 1.00 72.60 16 MET B N 1
ATOM 5038 C CA . MET B 1 16 ? -151.831 -68.608 40.503 1.00 73.15 16 MET B CA 1
ATOM 5039 C C . MET B 1 16 ? -150.628 -68.814 39.579 1.00 73.04 16 MET B C 1
ATOM 5040 O O . MET B 1 16 ? -149.484 -68.535 39.961 1.00 73.04 16 MET B O 1
ATOM 5045 N N . SER B 1 17 ? -150.896 -69.252 38.348 1.00 73.00 17 SER B N 1
ATOM 5046 C CA . SER B 1 17 ? -149.831 -69.596 37.412 1.00 72.87 17 SER B CA 1
ATOM 5047 C C . SER B 1 17 ? -148.865 -68.452 37.311 1.00 72.65 17 SER B C 1
ATOM 5048 O O . SER B 1 17 ? -147.705 -68.651 36.988 1.00 72.88 17 SER B O 1
ATOM 5051 N N . LEU B 1 18 ? -149.348 -67.257 37.623 1.00 72.34 18 LEU B N 1
ATOM 5052 C CA . LEU B 1 18 ? -148.492 -66.104 37.696 1.00 72.20 18 LEU B CA 1
ATOM 5053 C C . LEU B 1 18 ? -147.485 -66.308 38.803 1.00 72.07 18 LEU B C 1
ATOM 5054 O O . LEU B 1 18 ? -146.300 -66.355 38.541 1.00 71.97 18 LEU B O 1
ATOM 5059 N N . ILE B 1 19 ? -147.974 -66.463 40.028 1.00 72.12 19 ILE B N 1
ATOM 5060 C CA . ILE B 1 19 ? -147.140 -66.619 41.227 1.00 72.17 19 ILE B CA 1
ATOM 5061 C C . ILE B 1 19 ? -146.124 -67.749 41.114 1.00 72.41 19 ILE B C 1
ATOM 5062 O O . ILE B 1 19 ? -144.921 -67.543 41.313 1.00 72.37 19 ILE B O 1
ATOM 5067 N N . ILE B 1 20 ? -146.629 -68.937 40.797 1.00 72.67 20 ILE B N 1
ATOM 5068 C CA . ILE B 1 20 ? -145.803 -70.132 40.675 1.00 73.19 20 ILE B CA 1
ATOM 5069 C C . ILE B 1 20 ? -144.872 -70.045 39.456 1.00 73.25 20 ILE B C 1
ATOM 5070 O O . ILE B 1 20 ? -143.643 -69.973 39.608 1.00 73.10 20 ILE B O 1
ATOM 5075 N N . ASN B 1 21 ? -145.467 -70.014 38.263 1.00 73.47 21 ASN B N 1
ATOM 5076 C CA . ASN B 1 21 ? -144.703 -70.065 37.020 1.00 73.86 21 ASN B CA 1
ATOM 5077 C C . ASN B 1 21 ? -143.963 -68.783 36.627 1.00 74.00 21 ASN B C 1
ATOM 5078 O O . ASN B 1 21 ? -143.168 -68.816 35.679 1.00 74.35 21 ASN B O 1
ATOM 5083 N N . THR B 1 22 ? -144.200 -67.671 37.333 1.00 73.88 22 THR B N 1
ATOM 5084 C CA . THR B 1 22 ? -143.506 -66.420 37.009 1.00 73.89 22 THR B CA 1
ATOM 5085 C C . THR B 1 22 ? -142.017 -66.628 37.178 1.00 74.11 22 THR B C 1
ATOM 5086 O O . THR B 1 22 ? -141.270 -65.687 37.491 1.00 73.83 22 THR B O 1
ATOM 5090 N N . VAL B 1 23 ? -141.607 -67.884 36.998 1.00 74.48 23 VAL B N 1
ATOM 5091 C CA . VAL B 1 23 ? -140.212 -68.275 37.055 1.00 75.03 23 VAL B CA 1
ATOM 5092 C C . VAL B 1 23 ? -139.689 -68.079 38.515 1.00 75.54 23 VAL B C 1
ATOM 5093 O O . VAL B 1 23 ? -140.499 -67.852 39.428 1.00 76.37 23 VAL B O 1
ATOM 5097 N N . TYR B 1 24 ? -138.376 -68.262 38.713 1.00 75.42 24 TYR B N 1
ATOM 5098 C CA . TYR B 1 24 ? -137.545 -68.040 39.939 1.00 75.05 24 TYR B CA 1
ATOM 5099 C C . TYR B 1 24 ? -136.718 -69.320 39.920 1.00 75.46 24 TYR B C 1
ATOM 5100 O O . TYR B 1 24 ? -136.937 -70.220 40.730 1.00 75.68 24 TYR B O 1
ATOM 5109 N N . SER B 1 25 ? -135.811 -69.407 38.942 1.00 75.77 25 SER B N 1
ATOM 5110 C CA . SER B 1 25 ? -134.887 -70.537 38.742 1.00 75.78 25 SER B CA 1
ATOM 5111 C C . SER B 1 25 ? -134.050 -70.749 40.013 1.00 75.56 25 SER B C 1
ATOM 5112 O O . SER B 1 25 ? -132.811 -70.784 39.987 1.00 75.80 25 SER B O 1
ATOM 5115 N N . ASN B 1 26 ? -134.779 -70.903 41.117 1.00 75.05 26 ASN B N 1
ATOM 5116 C CA . ASN B 1 26 ? -134.277 -70.880 42.479 1.00 74.40 26 ASN B CA 1
ATOM 5117 C C . ASN B 1 26 ? -135.410 -71.417 43.370 1.00 74.16 26 ASN B C 1
ATOM 5118 O O . ASN B 1 26 ? -135.681 -70.878 44.436 1.00 74.43 26 ASN B O 1
ATOM 5123 N N . LYS B 1 27 ? -136.068 -72.487 42.919 1.00 73.83 27 LYS B N 1
ATOM 5124 C CA . LYS B 1 27 ? -137.376 -72.927 43.462 1.00 73.68 27 LYS B CA 1
ATOM 5125 C C . LYS B 1 27 ? -137.340 -73.664 44.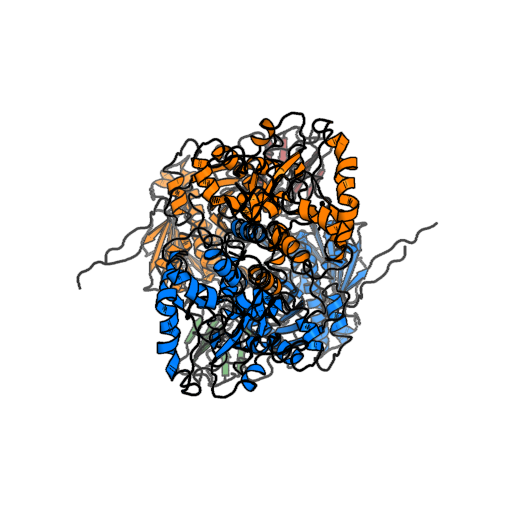821 1.00 73.41 27 LYS B C 1
ATOM 5126 O O . LYS B 1 27 ? -138.341 -74.260 45.254 1.00 73.19 27 LYS B O 1
ATOM 5132 N N . GLU B 1 28 ? -136.201 -73.618 45.502 1.00 72.95 28 GLU B N 1
ATOM 5133 C CA . GLU B 1 28 ? -136.130 -74.225 46.812 1.00 72.68 28 GLU B CA 1
ATOM 5134 C C . GLU B 1 28 ? -136.957 -73.440 47.810 1.00 72.30 28 GLU B C 1
ATOM 5135 O O . GLU B 1 28 ? -137.351 -73.973 48.841 1.00 72.62 28 GLU B O 1
ATOM 5141 N N . ILE B 1 29 ? -137.257 -72.187 47.493 1.00 71.61 29 ILE B N 1
ATOM 5142 C CA . ILE B 1 29 ? -137.918 -71.326 48.456 1.00 71.39 29 ILE B CA 1
ATOM 5143 C C . ILE B 1 29 ? -139.209 -71.868 49.054 1.00 71.20 29 ILE B C 1
ATOM 5144 O O . ILE B 1 29 ? -139.578 -71.470 50.156 1.00 71.54 29 ILE B O 1
ATOM 5149 N N . PHE B 1 30 ? -139.892 -72.776 48.362 1.00 70.87 30 PHE B N 1
ATOM 5150 C CA . PHE B 1 30 ? -141.144 -73.307 48.903 1.00 70.64 30 PHE B CA 1
ATOM 5151 C C . PHE B 1 30 ? -140.957 -73.651 50.374 1.00 70.66 30 PHE B C 1
ATOM 5152 O O . PHE B 1 30 ? -141.739 -73.220 51.225 1.00 70.92 30 PHE B O 1
ATOM 5160 N N . LEU B 1 31 ? -139.894 -74.392 50.669 1.00 70.57 31 LEU B N 1
ATOM 5161 C CA . LEU B 1 31 ? -139.570 -74.777 52.039 1.00 70.44 31 LEU B CA 1
ATOM 5162 C C . LEU B 1 31 ? -139.444 -73.539 52.921 1.00 70.36 31 LEU B C 1
ATOM 5163 O O . LEU B 1 31 ? -140.288 -73.322 53.792 1.00 70.13 31 LEU B O 1
ATOM 5168 N N . ARG B 1 32 ? -138.424 -72.717 52.659 1.00 70.17 32 ARG B N 1
ATOM 5169 C CA . ARG B 1 32 ? -138.265 -71.452 53.347 1.00 70.16 32 ARG B CA 1
ATOM 5170 C C . ARG B 1 32 ? -139.619 -70.833 53.600 1.00 70.22 32 ARG B C 1
ATOM 5171 O O . ARG B 1 32 ? -139.961 -70.557 54.738 1.00 70.65 32 ARG B O 1
ATOM 5179 N N . GLU B 1 33 ? -140.404 -70.651 52.550 1.00 70.23 33 GLU B N 1
ATOM 5180 C CA . GLU B 1 33 ? -141.718 -70.038 52.696 1.00 70.64 33 GLU B CA 1
ATOM 5181 C C . GLU B 1 33 ? -142.683 -70.767 53.622 1.00 70.54 33 GLU B C 1
ATOM 5182 O O . GLU B 1 33 ? -143.460 -70.126 54.325 1.00 70.59 33 GLU B O 1
ATOM 5188 N N . LEU B 1 34 ? -142.641 -72.094 53.623 1.00 70.34 34 LEU B N 1
ATOM 5189 C CA . LEU B 1 34 ? -143.559 -72.880 54.453 1.00 70.33 34 LEU B CA 1
ATOM 5190 C C . LEU B 1 34 ? -143.207 -72.848 55.940 1.00 69.91 34 LEU B C 1
ATOM 5191 O O . LEU B 1 34 ? -144.076 -72.760 56.817 1.00 69.72 34 LEU B O 1
ATOM 5196 N N . ILE B 1 35 ? -141.912 -72.957 56.191 1.00 69.37 35 ILE B N 1
ATOM 5197 C CA . ILE B 1 35 ? -141.342 -72.826 57.497 1.00 68.70 35 ILE B CA 1
ATOM 5198 C C . ILE B 1 35 ? -141.674 -71.444 58.001 1.00 68.67 35 ILE B C 1
ATOM 5199 O O . ILE B 1 35 ? -142.308 -71.304 59.022 1.00 68.61 35 ILE B O 1
ATOM 5204 N N . SER B 1 36 ? -141.291 -70.419 57.260 1.00 68.76 36 SER B N 1
ATOM 5205 C CA . SER B 1 36 ? -141.622 -69.063 57.647 1.00 69.11 36 SER B CA 1
ATOM 5206 C C . SER B 1 36 ? -143.073 -69.029 58.092 1.00 69.07 36 SER B C 1
ATOM 5207 O O . SER B 1 36 ? -143.394 -68.588 59.185 1.00 68.93 36 SER B O 1
ATOM 5210 N N . ASN B 1 37 ? -143.940 -69.549 57.242 1.00 69.54 37 ASN B N 1
ATOM 5211 C CA . ASN B 1 37 ? -145.368 -69.564 57.506 1.00 70.13 37 ASN B CA 1
ATOM 5212 C C . ASN B 1 37 ? -145.677 -70.385 58.769 1.00 70.31 37 ASN B C 1
ATOM 5213 O O . ASN B 1 37 ? -146.704 -70.178 59.420 1.00 70.48 37 ASN B O 1
ATOM 5218 N N . ALA B 1 38 ? -144.775 -71.300 59.119 1.00 70.50 38 ALA B N 1
ATOM 5219 C CA . ALA B 1 38 ? -144.943 -72.166 60.302 1.00 70.58 38 ALA B CA 1
ATOM 5220 C C . ALA B 1 38 ? -144.405 -71.532 61.578 1.00 70.45 38 ALA B C 1
ATOM 5221 O O . ALA B 1 38 ? -145.005 -71.665 62.635 1.00 70.30 38 ALA B O 1
ATOM 5223 N N . SER B 1 39 ? -143.263 -70.863 61.479 1.00 70.49 39 SER B N 1
ATOM 5224 C CA . SER B 1 39 ? -142.796 -69.991 62.547 1.00 70.54 39 SER B CA 1
ATOM 5225 C C . SER B 1 39 ? -143.920 -69.017 62.897 1.00 70.90 39 SER B C 1
ATOM 5226 O O . SER B 1 39 ? -144.398 -68.997 64.032 1.00 70.98 39 SER B O 1
ATOM 5229 N N . ASP B 1 40 ? -144.350 -68.240 61.903 1.00 71.21 40 ASP B N 1
ATOM 5230 C CA . ASP B 1 40 ? -145.520 -67.377 62.015 1.00 71.62 40 ASP B CA 1
ATOM 5231 C C . ASP B 1 40 ? -146.603 -67.963 62.925 1.00 71.49 40 ASP B C 1
ATOM 5232 O O . ASP B 1 40 ? -147.211 -67.245 63.714 1.00 71.58 40 ASP B O 1
ATOM 5237 N N . ALA B 1 41 ? -146.834 -69.268 62.814 1.00 71.31 41 ALA B N 1
ATOM 5238 C CA . ALA B 1 41 ? -147.902 -69.932 63.552 1.00 71.18 41 ALA B CA 1
ATOM 5239 C C . ALA B 1 41 ? -147.583 -70.133 65.035 1.00 71.08 41 ALA B C 1
ATOM 5240 O O . ALA B 1 41 ? -148.392 -69.807 65.900 1.00 71.12 41 ALA B O 1
ATOM 5242 N N . LEU B 1 42 ? -146.413 -70.693 65.323 1.00 70.90 42 LEU B N 1
ATOM 5243 C CA . LEU B 1 42 ? -146.004 -70.926 66.701 1.00 70.49 42 LEU B CA 1
ATOM 5244 C C . LEU B 1 42 ? -145.879 -69.558 67.360 1.00 70.33 42 LEU B C 1
ATOM 5245 O O . LEU B 1 42 ? -146.509 -69.296 68.378 1.00 70.28 42 LEU B O 1
ATOM 5250 N N . ASP B 1 43 ? -145.118 -68.666 66.738 1.00 70.20 43 ASP B N 1
ATOM 5251 C CA . ASP B 1 43 ? -145.071 -67.280 67.178 1.00 70.13 43 ASP B CA 1
ATOM 5252 C C . ASP B 1 43 ? -146.442 -66.764 67.588 1.00 70.06 43 ASP B C 1
ATOM 5253 O O . ASP B 1 43 ? -146.554 -66.020 68.549 1.00 70.08 43 ASP B O 1
ATOM 5258 N N . LYS B 1 44 ? -147.484 -67.188 66.883 1.00 70.18 44 LYS B N 1
ATOM 5259 C CA . LYS B 1 44 ? -148.833 -66.721 67.172 1.00 70.42 44 LYS B CA 1
ATOM 5260 C C . LYS B 1 44 ? -149.415 -67.283 68.458 1.00 70.42 44 LYS B C 1
ATOM 5261 O O . LYS B 1 44 ? -149.922 -66.525 69.283 1.00 70.70 44 LYS B O 1
ATOM 5267 N N . ILE B 1 45 ? -149.360 -68.602 68.629 1.00 70.22 45 ILE B N 1
ATOM 5268 C CA . ILE B 1 45 ? -149.895 -69.207 69.840 1.00 69.82 45 ILE B CA 1
ATOM 5269 C C . ILE B 1 45 ? -149.067 -68.814 71.059 1.00 69.80 45 ILE B C 1
ATOM 5270 O O . ILE B 1 45 ? -149.621 -68.451 72.084 1.00 69.82 45 ILE B O 1
ATOM 5275 N N . ARG B 1 46 ? -147.745 -68.846 70.914 1.00 69.89 46 ARG B N 1
ATOM 5276 C CA . ARG B 1 46 ? -146.809 -68.453 71.968 1.00 69.92 46 ARG B CA 1
ATOM 5277 C C . ARG B 1 46 ? -147.218 -67.144 72.624 1.00 69.97 46 ARG B C 1
ATOM 5278 O O . ARG B 1 46 ? -147.419 -67.095 73.830 1.00 70.19 46 ARG B O 1
ATOM 5286 N N . TYR B 1 47 ? -147.346 -66.093 71.823 1.00 69.98 47 TYR B N 1
ATOM 5287 C CA . TYR B 1 47 ? -147.815 -64.808 72.307 1.00 69.94 47 TYR B CA 1
ATOM 5288 C C . TYR B 1 47 ? -149.214 -64.925 72.894 1.00 70.23 47 TYR B C 1
ATOM 5289 O O . TYR B 1 47 ? -149.517 -64.289 73.895 1.00 70.38 47 TYR B O 1
ATOM 5298 N N . LYS B 1 48 ? -150.066 -65.740 72.283 1.00 70.46 48 LYS B N 1
ATOM 5299 C CA . LYS B 1 48 ? -151.444 -65.880 72.752 1.00 70.88 48 LYS B CA 1
ATOM 5300 C C . LYS B 1 48 ? -151.537 -66.426 74.189 1.00 70.91 48 LYS B C 1
ATOM 5301 O O . LYS B 1 48 ? -152.620 -66.450 74.781 1.00 70.97 48 LYS B O 1
ATOM 5307 N N . SER B 1 49 ? -150.396 -66.838 74.745 1.00 70.89 49 SER B N 1
ATOM 5308 C CA . SER B 1 49 ? -150.336 -67.473 76.066 1.00 70.83 49 SER B CA 1
ATOM 5309 C C . SER B 1 49 ? -150.027 -66.538 77.236 1.00 70.89 49 SER B C 1
ATOM 5310 O O . SER B 1 49 ? -150.276 -66.887 78.399 1.00 70.74 49 SER B O 1
ATOM 5313 N N . LEU B 1 50 ? -149.493 -65.357 76.919 1.00 70.92 50 LEU B N 1
ATOM 5314 C CA . LEU B 1 50 ? -149.278 -64.297 77.909 1.00 70.97 50 LEU B CA 1
ATOM 5315 C C . LEU B 1 50 ? -150.449 -64.139 78.894 1.00 70.80 50 LEU B C 1
ATOM 5316 O O . LEU B 1 50 ? -150.247 -64.077 80.101 1.00 70.75 50 LEU B O 1
ATOM 5321 N N . SER B 1 51 ? -151.663 -64.103 78.355 1.00 70.72 51 SER B N 1
ATOM 5322 C CA . SER B 1 51 ? -152.860 -63.792 79.112 1.00 70.64 51 SER B CA 1
ATOM 5323 C C . SER B 1 51 ? -153.720 -65.033 79.336 1.00 70.63 51 SER B C 1
ATOM 5324 O O . SER B 1 51 ? -154.609 -65.030 80.192 1.00 70.67 51 SER B O 1
ATOM 5327 N N . ASP B 1 52 ? -153.464 -66.083 78.559 1.00 70.59 52 ASP B N 1
ATOM 5328 C CA . ASP B 1 52 ? -154.141 -67.365 78.740 1.00 70.59 52 ASP B CA 1
ATOM 5329 C C . ASP B 1 52 ? -153.254 -68.496 78.272 1.00 70.47 52 ASP B C 1
ATOM 5330 O O . ASP B 1 52 ? -153.207 -68.792 77.088 1.00 70.53 52 ASP B O 1
ATOM 5335 N N . PRO B 1 53 ? -152.542 -69.129 79.205 1.00 70.44 53 PRO B N 1
ATOM 5336 C CA . PRO B 1 53 ? -151.648 -70.231 78.909 1.00 70.47 53 PRO B CA 1
ATOM 5337 C C . PRO B 1 53 ? -152.324 -71.603 79.023 1.00 70.55 53 PRO B C 1
ATOM 5338 O O . PRO B 1 53 ? -151.654 -72.636 78.994 1.00 70.41 53 PRO B O 1
ATOM 5342 N N . LYS B 1 54 ? -153.649 -71.599 79.138 1.00 70.80 54 LYS B N 1
ATOM 5343 C CA . LYS B 1 54 ? -154.446 -72.811 78.987 1.00 71.05 54 LYS B CA 1
ATOM 5344 C C . LYS B 1 54 ? -154.436 -73.233 77.514 1.00 71.06 54 LYS B C 1
ATOM 5345 O O . LYS B 1 54 ? -154.568 -74.413 77.189 1.00 71.09 54 LYS B O 1
ATOM 5351 N N . GLN B 1 55 ? -154.276 -72.253 76.628 1.00 71.07 55 GLN B N 1
ATOM 5352 C CA . GLN B 1 55 ? -154.190 -72.500 75.191 1.00 71.09 55 GLN B CA 1
ATOM 5353 C C . GLN B 1 55 ? -153.022 -73.407 74.840 1.00 70.94 55 GLN B C 1
ATOM 5354 O O . GLN B 1 55 ? -153.048 -74.100 73.824 1.00 71.04 55 GLN B O 1
ATOM 5360 N N . LEU B 1 56 ? -152.005 -73.407 75.690 1.00 70.79 56 LEU B N 1
ATOM 5361 C CA . LEU B 1 56 ? -150.806 -74.188 75.442 1.00 70.74 56 LEU B CA 1
ATOM 5362 C C . LEU B 1 56 ? -150.920 -75.638 75.872 1.00 70.82 56 LEU B C 1
ATOM 5363 O O . LEU B 1 56 ? -150.140 -76.487 75.437 1.00 70.61 56 LEU B O 1
ATOM 5368 N N . GLU B 1 57 ? -151.893 -75.918 76.725 1.00 71.08 57 GLU B N 1
ATOM 5369 C CA . GLU B 1 57 ? -152.045 -77.252 77.274 1.00 71.62 57 GLU B CA 1
ATOM 5370 C C . GLU B 1 57 ? -152.037 -78.318 76.184 1.00 71.80 57 GLU B C 1
ATOM 5371 O O . GLU B 1 57 ? -151.338 -79.313 76.319 1.00 71.86 57 GLU B O 1
ATOM 5377 N N . THR B 1 58 ? -152.786 -78.086 75.103 1.00 72.16 58 THR B N 1
ATOM 5378 C CA . THR B 1 58 ? -152.959 -79.056 73.990 1.00 72.42 58 THR B CA 1
ATOM 5379 C C . THR B 1 58 ? -151.673 -79.662 73.405 1.00 72.60 58 THR B C 1
ATOM 5380 O O . THR B 1 58 ? -151.654 -80.833 73.011 1.00 72.52 58 THR B O 1
ATOM 5384 N N . GLU B 1 59 ? -150.618 -78.853 73.330 1.00 72.86 59 GLU B N 1
ATOM 5385 C CA . GLU B 1 59 ? -149.284 -79.334 72.973 1.00 73.10 59 GLU B CA 1
ATOM 5386 C C . GLU B 1 59 ? -148.211 -78.464 73.624 1.00 73.00 59 GLU B C 1
ATOM 5387 O O . GLU B 1 59 ? -147.961 -77.346 73.173 1.00 72.91 59 GLU B O 1
ATOM 5393 N N . PRO B 1 60 ? -147.563 -78.983 74.681 1.00 72.99 60 PRO B N 1
ATOM 5394 C CA . PRO B 1 60 ? -146.607 -78.193 75.463 1.00 72.98 60 PRO B CA 1
ATOM 5395 C C . PRO B 1 60 ? -145.352 -77.788 74.684 1.00 72.83 60 PRO B C 1
ATOM 5396 O O . PRO B 1 60 ? -144.569 -76.960 75.156 1.00 72.98 60 PRO B O 1
ATOM 5400 N N . ASP B 1 61 ? -145.158 -78.355 73.503 1.00 72.50 61 ASP B N 1
ATOM 5401 C CA . ASP B 1 61 ? -143.949 -78.061 72.755 1.00 72.40 61 ASP B CA 1
ATOM 5402 C C . ASP B 1 61 ? -144.215 -77.148 71.569 1.00 72.11 61 ASP B C 1
ATOM 5403 O O . ASP B 1 61 ? -145.259 -77.225 70.913 1.00 72.21 61 ASP B O 1
ATOM 5408 N N . LEU B 1 62 ? -143.256 -76.275 71.304 1.00 71.54 62 LEU B N 1
ATOM 5409 C CA . LEU B 1 62 ? -143.331 -75.409 70.153 1.00 70.89 62 LEU B CA 1
ATOM 5410 C C . LEU B 1 62 ? -142.188 -75.742 69.220 1.00 70.88 62 LEU B C 1
ATOM 5411 O O . LEU B 1 62 ? -141.030 -75.447 69.502 1.00 70.77 62 LEU B O 1
ATOM 5416 N N . PHE B 1 63 ? -142.539 -76.371 68.103 1.00 70.93 63 PHE B N 1
ATOM 5417 C CA . PHE B 1 63 ? -141.575 -76.901 67.145 1.00 70.72 63 PHE B CA 1
ATOM 5418 C C . PHE B 1 63 ? -142.203 -77.140 65.754 1.00 70.74 63 PHE B C 1
ATOM 5419 O O . PHE B 1 63 ? -143.430 -77.101 65.578 1.00 70.50 63 PHE B O 1
ATOM 5427 N N . ILE B 1 64 ? -141.333 -77.396 64.777 1.00 70.84 64 ILE B N 1
ATOM 5428 C CA . ILE B 1 64 ? -141.722 -77.818 63.426 1.00 70.84 64 ILE B CA 1
ATOM 5429 C C . ILE B 1 64 ? -140.965 -79.103 63.069 1.00 70.94 64 ILE B C 1
ATOM 5430 O O . ILE B 1 64 ? -139.767 -79.217 63.363 1.00 70.94 64 ILE B O 1
ATOM 5435 N N . ARG B 1 65 ? -141.649 -80.070 62.458 1.00 70.95 65 ARG B N 1
ATOM 5436 C CA . ARG B 1 65 ? -140.988 -81.325 62.094 1.00 71.09 65 ARG B CA 1
ATOM 5437 C C . ARG B 1 65 ? -141.181 -81.803 60.648 1.00 71.21 65 ARG B C 1
ATOM 5438 O O . ARG B 1 65 ? -142.275 -82.233 60.252 1.00 71.34 65 ARG B O 1
ATOM 5446 N N . ILE B 1 66 ? -140.095 -81.740 59.878 1.00 71.14 66 ILE B N 1
ATOM 5447 C CA . ILE B 1 66 ? -140.034 -82.323 58.539 1.00 71.18 66 ILE B CA 1
ATOM 5448 C C . ILE B 1 66 ? -140.100 -83.843 58.639 1.00 71.36 66 ILE B C 1
ATOM 5449 O O . ILE B 1 66 ? -139.524 -84.448 59.548 1.00 71.48 66 ILE B O 1
ATOM 5454 N N . THR B 1 67 ? -140.788 -84.451 57.681 1.00 71.54 67 THR B N 1
ATOM 5455 C CA . THR B 1 67 ? -141.011 -85.888 57.664 1.00 71.54 67 THR B CA 1
ATOM 5456 C C . THR B 1 67 ? -141.132 -86.378 56.218 1.00 71.60 67 THR B C 1
ATOM 5457 O O . THR B 1 67 ? -142.243 -86.452 55.675 1.00 71.83 67 THR B O 1
ATOM 5461 N N . PRO B 1 68 ? -139.995 -86.700 55.580 1.00 71.39 68 PRO B N 1
ATOM 5462 C CA . PRO B 1 68 ? -140.000 -87.205 54.210 1.00 71.31 68 PRO B CA 1
ATOM 5463 C C . PRO B 1 68 ? -140.571 -88.610 54.152 1.00 71.40 68 PRO B C 1
ATOM 5464 O O . PRO B 1 68 ? -140.058 -89.501 54.820 1.00 71.52 68 PRO B O 1
ATOM 5468 N N . LYS B 1 69 ? -141.633 -88.798 53.376 1.00 71.56 69 LYS B N 1
ATOM 5469 C CA . LYS B 1 69 ? -142.203 -90.130 53.167 1.00 71.72 69 LYS B CA 1
ATOM 5470 C C . LYS B 1 69 ? -142.202 -90.516 51.680 1.00 71.62 69 LYS B C 1
ATOM 5471 O O . LYS B 1 69 ? -143.241 -90.453 51.018 1.00 71.77 69 LYS B O 1
ATOM 5477 N N . PRO B 1 70 ? -141.027 -90.933 51.160 1.00 71.39 70 PRO B N 1
ATOM 5478 C CA . PRO B 1 70 ? -140.843 -91.259 49.754 1.00 71.19 70 PRO B CA 1
ATOM 5479 C C . PRO B 1 70 ? -141.826 -92.310 49.252 1.00 71.15 70 PRO B C 1
ATOM 5480 O O . PRO B 1 70 ? -142.328 -92.200 48.140 1.00 71.01 70 PRO B O 1
ATOM 5484 N N . GLU B 1 71 ? -142.099 -93.313 50.076 1.00 71.24 71 GLU B N 1
ATOM 5485 C CA . GLU B 1 71 ? -142.977 -94.420 49.708 1.00 71.49 71 GLU B CA 1
ATOM 5486 C C . GLU B 1 71 ? -144.240 -93.988 48.950 1.00 71.36 71 GLU B C 1
ATOM 5487 O O . GLU B 1 71 ? -144.718 -94.711 48.085 1.00 71.37 71 GLU B O 1
ATOM 5493 N N . GLN B 1 72 ? -144.778 -92.819 49.282 1.00 71.38 72 GLN B N 1
ATOM 5494 C CA . GLN B 1 72 ? -145.930 -92.277 48.562 1.00 71.63 72 GLN B CA 1
ATOM 5495 C C . GLN B 1 72 ? -145.549 -90.930 47.984 1.00 71.46 72 GLN B C 1
ATOM 5496 O O . GLN B 1 72 ? -146.413 -90.142 47.585 1.00 71.30 72 GLN B O 1
ATOM 5502 N N . LYS B 1 73 ? -144.245 -90.675 47.950 1.00 71.45 73 LYS B N 1
ATOM 5503 C CA . LYS B 1 73 ? -143.700 -89.427 47.424 1.00 71.54 73 LYS B CA 1
ATOM 5504 C C . LYS B 1 73 ? -144.414 -88.241 48.071 1.00 71.57 73 LYS B C 1
ATOM 5505 O O . LYS B 1 73 ? -145.155 -87.501 47.411 1.00 71.64 73 LYS B O 1
ATOM 5511 N N . VAL B 1 74 ? -144.197 -88.103 49.383 1.00 71.59 74 VAL B N 1
ATOM 5512 C CA . VAL B 1 74 ? -144.858 -87.082 50.199 1.00 71.53 74 VAL B CA 1
ATOM 5513 C C . VAL B 1 74 ? -143.902 -86.423 51.169 1.00 71.43 74 VAL B C 1
ATOM 5514 O O . VAL B 1 74 ? -143.159 -87.096 51.877 1.00 71.19 74 VAL B O 1
ATOM 5518 N N . LEU B 1 75 ? -143.955 -85.094 51.194 1.00 71.65 75 LEU B N 1
ATOM 5519 C CA . LEU B 1 75 ? -143.185 -84.292 52.130 1.00 71.90 75 LEU B CA 1
ATOM 5520 C C . LEU B 1 75 ? -144.109 -83.641 53.156 1.00 72.34 75 LEU B C 1
ATOM 5521 O O . LEU B 1 75 ? -144.848 -82.701 52.829 1.00 72.52 75 LEU B O 1
ATOM 5526 N N . GLU B 1 76 ? -144.069 -84.154 54.388 1.00 72.51 76 GLU B N 1
ATOM 5527 C CA . GLU B 1 76 ? -144.868 -83.609 55.478 1.00 72.53 76 GLU B CA 1
ATOM 5528 C C . GLU B 1 76 ? -144.092 -82.529 56.199 1.00 72.31 76 GLU B C 1
ATOM 5529 O O . GLU B 1 76 ? -142.878 -82.648 56.393 1.00 72.24 76 GLU B O 1
ATOM 5535 N N . ILE B 1 77 ? -144.795 -81.456 56.547 1.00 72.27 77 ILE B N 1
ATOM 5536 C CA . ILE B 1 77 ? -144.261 -80.431 57.436 1.00 72.32 77 ILE B CA 1
ATOM 5537 C C . ILE B 1 77 ? -145.180 -80.270 58.645 1.00 72.68 77 ILE B C 1
ATOM 5538 O O . ILE B 1 77 ? -146.252 -79.642 58.552 1.00 72.97 77 ILE B O 1
ATOM 5543 N N . ARG B 1 78 ? -144.756 -80.864 59.764 1.00 72.64 78 ARG B N 1
ATOM 5544 C CA . ARG B 1 78 ? -145.467 -80.781 61.033 1.00 72.52 78 ARG B CA 1
ATOM 5545 C C . ARG B 1 78 ? -145.135 -79.483 61.766 1.00 72.37 78 ARG B C 1
ATOM 5546 O O . ARG B 1 78 ? -143.965 -79.111 61.862 1.00 72.28 78 ARG B O 1
ATOM 5554 N N . ASP B 1 79 ? -146.160 -78.802 62.276 1.00 72.15 79 ASP B N 1
ATOM 5555 C CA . ASP B 1 79 ? -145.951 -77.672 63.186 1.00 72.32 79 ASP B CA 1
ATOM 5556 C C . ASP B 1 79 ? -146.973 -77.641 64.318 1.00 72.26 79 ASP B C 1
ATOM 5557 O O . ASP B 1 79 ? -148.156 -77.920 64.099 1.00 72.30 79 ASP B O 1
ATOM 5562 N N . SER B 1 80 ? -146.511 -77.282 65.519 1.00 72.00 80 SER B N 1
ATOM 5563 C CA . SER B 1 80 ? -147.363 -77.246 66.705 1.00 71.40 80 SER B CA 1
ATOM 5564 C C . SER B 1 80 ? -147.833 -75.836 67.028 1.00 71.17 80 SER B C 1
ATOM 5565 O O . SER B 1 80 ? -148.277 -75.573 68.141 1.00 71.24 80 SER B O 1
ATOM 5568 N N . GLY B 1 81 ? -147.730 -74.935 66.051 1.00 70.90 81 GLY B N 1
ATOM 5569 C CA . GLY B 1 81 ? -148.254 -73.570 66.163 1.00 70.47 81 GLY B CA 1
ATOM 5570 C C . GLY B 1 81 ? -149.750 -73.528 66.415 1.00 70.35 81 GLY B C 1
ATOM 5571 O O . GLY B 1 81 ? -150.334 -74.495 66.910 1.00 70.23 81 GLY B O 1
ATOM 5572 N N . ILE B 1 82 ? -150.380 -72.414 66.067 1.00 70.20 82 ILE B N 1
ATOM 5573 C CA . ILE B 1 82 ? -151.782 -72.205 66.428 1.00 70.31 82 ILE B CA 1
ATOM 5574 C C . ILE B 1 82 ? -152.799 -73.032 65.620 1.00 70.56 82 ILE B C 1
ATOM 5575 O O . ILE B 1 82 ? -153.838 -73.423 66.160 1.00 70.51 82 ILE B O 1
ATOM 5580 N N . GLY B 1 83 ? -152.499 -73.305 64.347 1.00 70.87 83 GLY B N 1
ATOM 5581 C CA . GLY B 1 83 ? -153.415 -74.049 63.454 1.00 71.18 83 GLY B CA 1
ATOM 5582 C C . GLY B 1 83 ? -154.705 -73.302 63.150 1.00 71.39 83 GLY B C 1
ATOM 5583 O O . GLY B 1 83 ? -155.072 -72.383 63.872 1.00 71.78 83 GLY B O 1
ATOM 5584 N N . MET B 1 84 ? -155.411 -73.686 62.097 1.00 71.28 84 MET B N 1
ATOM 5585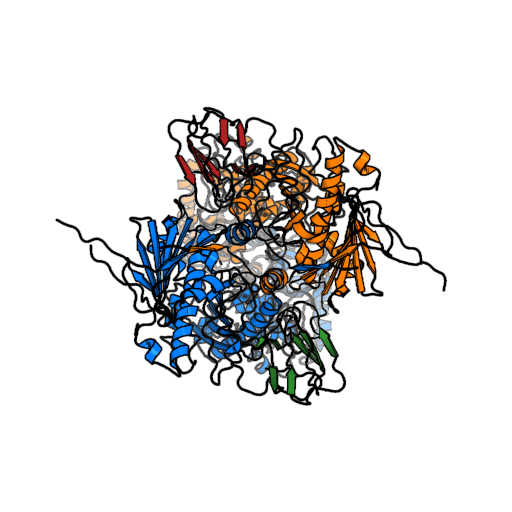 C CA . MET B 1 84 ? -156.580 -72.918 61.688 1.00 71.55 84 MET B CA 1
ATOM 5586 C C . MET B 1 84 ? -157.883 -73.640 61.942 1.00 71.38 84 MET B C 1
ATOM 5587 O O . MET B 1 84 ? -157.938 -74.868 61.880 1.00 71.29 84 MET B O 1
ATOM 5592 N N . THR B 1 85 ? -158.929 -72.870 62.234 1.00 71.37 85 THR B N 1
ATOM 5593 C CA . THR B 1 85 ? -160.281 -73.408 62.290 1.00 71.58 85 THR B CA 1
ATOM 5594 C C . THR B 1 85 ? -160.801 -73.565 60.871 1.00 71.55 85 THR B C 1
ATOM 5595 O O . THR B 1 85 ? -160.153 -73.109 59.932 1.00 71.74 85 THR B O 1
ATOM 5599 N N . LYS B 1 86 ? -161.962 -74.201 60.713 1.00 71.53 86 LYS B N 1
ATOM 5600 C CA . LYS B 1 86 ? -162.596 -74.333 59.395 1.00 71.51 86 LYS B CA 1
ATOM 5601 C C . LYS B 1 86 ? -162.547 -72.996 58.639 1.00 71.43 86 LYS B C 1
ATOM 5602 O O . LYS B 1 86 ? -161.887 -72.887 57.603 1.00 71.37 86 LYS B O 1
ATOM 5608 N N . ALA B 1 87 ? -163.209 -71.981 59.188 1.00 71.36 87 ALA B N 1
ATOM 5609 C CA . ALA B 1 87 ? -163.274 -70.662 58.566 1.00 71.37 87 ALA B CA 1
ATOM 5610 C C . ALA B 1 87 ? -161.905 -70.008 58.378 1.00 71.41 87 ALA B C 1
ATOM 5611 O O . ALA B 1 87 ? -161.704 -69.245 57.435 1.00 71.60 87 ALA B O 1
ATOM 5613 N N . GLU B 1 88 ? -160.968 -70.306 59.271 1.00 71.37 88 GLU B N 1
ATOM 5614 C CA . GLU B 1 88 ? -159.609 -69.781 59.160 1.00 71.39 88 GLU B CA 1
ATOM 5615 C C . GLU B 1 88 ? -158.826 -70.421 58.020 1.00 71.10 88 GLU B C 1
ATOM 5616 O O . GLU B 1 88 ? -157.778 -69.923 57.623 1.00 71.05 88 GLU B O 1
ATOM 5622 N N . LEU B 1 89 ? -159.312 -71.544 57.518 1.00 70.86 89 LEU B N 1
ATOM 5623 C CA . LEU B 1 89 ? -158.714 -72.138 56.343 1.00 70.75 89 LEU B CA 1
ATOM 5624 C C . LEU B 1 89 ? -159.317 -71.471 55.119 1.00 70.74 89 LEU B C 1
ATOM 5625 O O . LEU B 1 89 ? -158.609 -70.856 54.325 1.00 70.73 89 LEU B O 1
ATOM 5630 N N . ILE B 1 90 ? -160.633 -71.583 54.990 1.00 70.59 90 ILE B N 1
ATOM 5631 C CA . ILE B 1 90 ? -161.372 -70.934 53.923 1.00 70.61 90 ILE B CA 1
ATOM 5632 C C . ILE B 1 90 ? -160.886 -69.508 53.702 1.00 70.91 90 ILE B C 1
ATOM 5633 O O . ILE B 1 90 ? -160.192 -69.227 52.718 1.00 70.90 90 ILE B O 1
ATOM 5638 N N . ASN B 1 91 ? -161.232 -68.624 54.631 1.00 71.22 91 ASN B N 1
ATOM 5639 C CA . ASN B 1 91 ? -160.876 -67.226 54.516 1.00 71.70 91 ASN B CA 1
ATOM 5640 C C . ASN B 1 91 ? -159.409 -67.021 54.166 1.00 71.88 91 ASN B C 1
ATOM 5641 O O . ASN B 1 91 ? -159.103 -66.527 53.091 1.00 72.09 91 ASN B O 1
ATOM 5646 N N . ASN B 1 92 ? -158.508 -67.455 55.041 1.00 72.16 92 ASN B N 1
ATOM 5647 C CA . ASN B 1 92 ? -157.086 -67.112 54.924 1.00 72.39 92 ASN B CA 1
ATOM 5648 C C . ASN B 1 92 ? -156.362 -67.755 53.746 1.00 72.40 92 ASN B C 1
ATOM 5649 O O . ASN B 1 92 ? -155.188 -67.459 53.494 1.00 72.46 92 ASN B O 1
ATOM 5654 N N . LEU B 1 93 ? -157.059 -68.628 53.024 1.00 72.47 93 LEU B N 1
ATOM 5655 C CA . LEU B 1 93 ? -156.487 -69.241 51.821 1.00 72.46 93 LEU B CA 1
ATOM 5656 C C . LEU B 1 93 ? -157.186 -68.761 50.503 1.00 72.58 93 LEU B C 1
ATOM 5657 O O . LEU B 1 93 ? -157.320 -69.509 49.532 1.00 72.65 93 LEU B O 1
ATOM 5662 N N . GLY B 1 94 ? -157.645 -67.509 50.504 1.00 72.48 94 GLY B N 1
ATOM 5663 C CA . GLY B 1 94 ? -157.916 -66.769 49.282 1.00 72.45 94 GLY B CA 1
ATOM 5664 C C . GLY B 1 94 ? -156.798 -65.744 49.138 1.00 72.64 94 GLY B C 1
ATOM 5665 O O . GLY B 1 94 ? -156.601 -64.914 50.024 1.00 72.41 94 GLY B O 1
ATOM 5666 N N . THR B 1 95 ? -156.090 -65.799 48.009 1.00 72.83 95 THR B N 1
ATOM 5667 C CA . THR B 1 95 ? -154.772 -65.161 47.804 1.00 73.04 95 THR B CA 1
ATOM 5668 C C . THR B 1 95 ? -154.558 -63.703 48.220 1.00 73.47 95 THR B C 1
ATOM 5669 O O . THR B 1 95 ? -155.447 -62.852 48.064 1.00 73.40 95 THR B O 1
ATOM 5673 N N . ILE B 1 96 ? -153.340 -63.450 48.717 1.00 73.92 96 ILE B N 1
ATOM 5674 C CA . ILE B 1 96 ? -152.772 -62.112 48.965 1.00 74.46 96 ILE B CA 1
ATOM 5675 C C . ILE B 1 96 ? -153.467 -61.378 50.071 1.00 74.44 96 ILE B C 1
ATOM 5676 O O . ILE B 1 96 ? -152.920 -61.236 51.167 1.00 74.71 96 ILE B O 1
ATOM 5681 N N . ALA B 1 97 ? -154.659 -60.870 49.762 1.00 74.48 97 ALA B N 1
ATOM 5682 C CA . ALA B 1 97 ? -155.560 -60.410 50.797 1.00 74.42 97 ALA B CA 1
ATOM 5683 C C . ALA B 1 97 ? -155.724 -61.575 51.776 1.00 74.10 97 ALA B C 1
ATOM 5684 O O . ALA B 1 97 ? -155.361 -62.731 51.472 1.00 73.82 97 ALA B O 1
ATOM 5686 N N . LYS B 1 98 ? -156.262 -61.265 52.947 1.00 73.80 98 LYS B N 1
ATOM 5687 C CA . LYS B 1 98 ? -156.181 -62.170 54.081 1.00 73.68 98 LYS B CA 1
ATOM 5688 C C . LYS B 1 98 ? -154.741 -62.724 54.266 1.00 73.30 98 LYS B C 1
ATOM 5689 O O . LYS B 1 98 ? -154.229 -63.504 53.444 1.00 73.14 98 LYS B O 1
ATOM 5695 N N . SER B 1 99 ? -154.098 -62.248 55.334 1.00 72.82 99 SER B N 1
ATOM 5696 C CA . SER B 1 99 ? -152.822 -62.765 55.816 1.00 72.20 99 SER B CA 1
ATOM 5697 C C . SER B 1 99 ? -152.859 -62.823 57.354 1.00 72.10 99 SER B C 1
ATOM 5698 O O . SER B 1 99 ? -153.601 -62.074 57.993 1.00 72.20 99 SER B O 1
ATOM 5701 N N . GLY B 1 100 ? -152.089 -63.741 57.942 1.00 71.77 100 GLY B N 1
ATOM 5702 C CA . GLY B 1 100 ? -151.857 -63.774 59.389 1.00 70.79 100 GLY B CA 1
ATOM 5703 C C . GLY B 1 100 ? -150.947 -62.611 59.677 1.00 70.35 100 GLY B C 1
ATOM 5704 O O . GLY B 1 100 ? -149.767 -62.768 59.968 1.00 69.77 100 GLY B O 1
ATOM 5705 N N . THR B 1 101 ? -151.521 -61.435 59.516 1.00 70.37 101 THR B N 1
ATOM 5706 C CA . THR B 1 101 ? -150.837 -60.184 59.650 1.00 70.90 101 THR B CA 1
ATOM 5707 C C . THR B 1 101 ? -151.818 -59.374 60.414 1.00 71.22 101 THR B C 1
ATOM 5708 O O . THR B 1 101 ? -151.468 -58.799 61.419 1.00 71.60 101 THR B O 1
ATOM 5712 N N . LYS B 1 102 ? -153.054 -59.324 59.922 1.00 71.59 102 LYS B N 1
ATOM 5713 C CA . LYS B 1 102 ? -154.188 -58.825 60.698 1.00 71.97 102 LYS B CA 1
ATOM 5714 C C . LYS B 1 102 ? -153.969 -59.107 62.189 1.00 72.03 102 LYS B C 1
ATOM 5715 O O . LYS B 1 102 ? -154.118 -58.220 63.040 1.00 71.92 102 LYS B O 1
ATOM 5721 N N . ALA B 1 103 ? -153.568 -60.347 62.472 1.00 72.11 103 ALA B N 1
ATOM 5722 C CA . ALA B 1 103 ? -153.257 -60.834 63.809 1.00 72.15 103 ALA B CA 1
ATOM 5723 C C . ALA B 1 103 ? -152.206 -59.986 64.502 1.00 72.27 103 ALA B C 1
ATOM 5724 O O . ALA B 1 103 ? -152.089 -60.020 65.719 1.00 72.67 103 ALA B O 1
ATOM 5726 N N . PHE B 1 104 ? -151.448 -59.229 63.724 1.00 72.35 104 PHE B N 1
ATOM 5727 C CA . PHE B 1 104 ? -150.334 -58.449 64.239 1.00 72.73 104 PHE B CA 1
ATOM 5728 C C . PHE B 1 104 ? -150.510 -56.993 63.822 1.00 72.77 104 PHE B C 1
ATOM 5729 O O . PHE B 1 104 ? -149.959 -56.085 64.429 1.00 72.50 104 PHE B O 1
ATOM 5737 N N . MET B 1 105 ? -151.342 -56.790 62.808 1.00 73.33 105 MET B N 1
ATOM 5738 C CA . MET B 1 105 ? -151.738 -55.465 62.351 1.00 74.07 105 MET B CA 1
ATOM 5739 C C . MET B 1 105 ? -152.272 -54.707 63.556 1.00 73.59 105 MET B C 1
ATOM 5740 O O . MET B 1 105 ? -151.858 -53.581 63.815 1.00 73.64 105 MET B O 1
ATOM 5745 N N . GLU B 1 106 ? -153.150 -55.355 64.318 1.00 73.42 106 GLU B N 1
ATOM 5746 C CA . GLU B 1 106 ? -153.885 -54.676 65.392 1.00 73.36 106 GLU B CA 1
ATOM 5747 C C . GLU B 1 106 ? -153.424 -54.995 66.833 1.00 73.10 106 GLU B C 1
ATOM 5748 O O . GLU B 1 106 ? -154.040 -54.527 67.801 1.00 73.01 106 GLU B O 1
ATOM 5754 N N . ALA B 1 107 ? -152.354 -55.784 66.963 1.00 72.74 107 ALA B N 1
ATOM 5755 C CA . ALA B 1 107 ? -151.790 -56.142 68.265 1.00 72.48 107 ALA B CA 1
ATOM 5756 C C . ALA B 1 107 ? -151.643 -54.946 69.227 1.00 72.60 107 ALA B C 1
ATOM 5757 O O . ALA B 1 107 ? -152.197 -54.983 70.334 1.00 72.79 107 ALA B O 1
ATOM 5759 N N . LEU B 1 108 ? -150.915 -53.899 68.806 1.00 72.51 108 LEU B N 1
ATOM 5760 C CA . LEU B 1 108 ? -150.744 -52.629 69.572 1.00 72.48 108 LEU B CA 1
ATOM 5761 C C . LEU B 1 108 ? -150.204 -52.806 71.008 1.00 72.55 108 LEU B C 1
ATOM 5762 O O . LEU B 1 108 ? -150.046 -51.830 71.751 1.00 72.33 108 LEU B O 1
ATOM 5767 N N . SER B 1 109 ? -149.897 -54.047 71.371 1.00 72.77 109 SER B N 1
ATOM 5768 C CA . SER B 1 109 ? -149.746 -54.453 72.774 1.00 73.12 109 SER B CA 1
ATOM 5769 C C . SER B 1 109 ? -148.783 -53.611 73.630 1.00 73.26 109 SER B C 1
ATOM 5770 O O . SER B 1 109 ? -147.899 -52.909 73.102 1.00 73.24 109 SER B O 1
ATOM 5773 N N . ALA B 1 110 ? -148.987 -53.685 74.951 1.00 73.25 110 ALA B N 1
ATOM 5774 C CA . ALA B 1 110 ? -148.160 -52.985 75.942 1.00 73.25 110 ALA B CA 1
ATOM 5775 C C . ALA B 1 110 ? -146.758 -53.602 76.079 1.00 73.29 110 ALA B C 1
ATOM 5776 O O . ALA B 1 110 ? -145.923 -53.103 76.835 1.00 73.43 110 ALA B O 1
ATOM 5778 N N . GLY B 1 111 ? -146.517 -54.693 75.354 1.00 73.25 111 GLY B N 1
ATOM 5779 C CA . GLY B 1 111 ? -145.163 -55.166 75.061 1.00 73.21 111 GLY B CA 1
ATOM 5780 C C . GLY B 1 111 ? -144.945 -55.168 73.552 1.00 73.21 111 GLY B C 1
ATOM 5781 O O . GLY B 1 111 ? -143.971 -54.585 73.059 1.00 73.15 111 GLY B O 1
ATOM 5782 N N . ALA B 1 112 ? -145.867 -55.831 72.840 1.00 73.12 112 ALA B N 1
ATOM 5783 C CA . ALA B 1 112 ? -145.982 -55.808 71.373 1.00 73.06 112 ALA B CA 1
ATOM 5784 C C . ALA B 1 112 ? -144.800 -56.449 70.645 1.00 73.02 112 ALA B C 1
ATOM 5785 O O . ALA B 1 112 ? -144.076 -55.786 69.902 1.00 72.95 112 ALA B O 1
ATOM 5787 N N . ASP B 1 113 ? -144.623 -57.749 70.845 1.00 73.08 113 ASP B N 1
ATOM 5788 C CA . ASP B 1 113 ? -143.497 -58.444 70.232 1.00 73.23 113 ASP B CA 1
ATOM 5789 C C . ASP B 1 113 ? -143.805 -59.163 68.910 1.00 73.18 113 ASP B C 1
ATOM 5790 O O . ASP B 1 113 ? -144.762 -59.941 68.800 1.00 73.00 113 ASP B O 1
ATOM 5795 N N . VAL B 1 114 ? -142.965 -58.907 67.913 1.00 73.15 114 VAL B N 1
ATOM 5796 C CA . VAL B 1 114 ? -143.264 -59.340 66.552 1.00 73.30 114 VAL B CA 1
ATOM 5797 C C . VAL B 1 114 ? -142.246 -60.292 65.920 1.00 73.41 114 VAL B C 1
ATOM 5798 O O . VAL B 1 114 ? -141.964 -60.181 64.715 1.00 72.83 114 VAL B O 1
ATOM 5802 N N . SER B 1 115 ? -141.705 -61.229 66.710 1.00 73.71 115 SER B N 1
ATOM 5803 C CA . SER B 1 115 ? -140.796 -62.277 66.182 1.00 73.72 115 SER B CA 1
ATOM 5804 C C . SER B 1 115 ? -141.151 -62.666 64.731 1.00 73.29 115 SER B C 1
ATOM 5805 O O . SER B 1 115 ? -140.275 -63.052 63.943 1.00 72.88 115 SER B O 1
ATOM 5808 N N . MET B 1 116 ? -142.441 -62.482 64.415 1.00 73.05 116 MET B N 1
ATOM 5809 C CA . MET B 1 116 ? -143.129 -63.000 63.236 1.00 72.73 116 MET B CA 1
ATOM 5810 C C . MET B 1 116 ? -143.494 -61.902 62.261 1.00 72.66 116 MET B C 1
ATOM 5811 O O . MET B 1 116 ? -144.235 -60.963 62.592 1.00 72.46 116 MET B O 1
ATOM 5816 N N . ILE B 1 117 ? -142.937 -62.036 61.061 1.00 72.52 117 ILE B N 1
ATOM 5817 C CA . ILE B 1 117 ? -143.303 -61.213 59.910 1.00 72.53 117 ILE B CA 1
ATOM 5818 C C . ILE B 1 117 ? -143.400 -62.087 58.636 1.00 72.18 117 ILE B C 1
ATOM 5819 O O . ILE B 1 117 ? -142.838 -63.195 58.556 1.00 71.93 117 ILE B O 1
ATOM 5824 N N . GLY B 1 118 ? -144.148 -61.568 57.671 1.00 71.66 118 GLY B N 1
ATOM 5825 C CA . GLY B 1 118 ? -144.578 -62.321 56.526 1.00 71.71 118 GLY B CA 1
ATOM 5826 C C . GLY B 1 118 ? -145.951 -61.815 56.130 1.00 71.72 118 GLY B C 1
ATOM 5827 O O . GLY B 1 118 ? -146.935 -62.055 56.827 1.00 71.74 118 GLY B O 1
ATOM 5828 N N . GLN B 1 119 ? -146.014 -61.088 55.017 1.00 71.53 119 GLN B N 1
ATOM 5829 C CA . GLN B 1 119 ? -147.278 -60.571 54.516 1.00 71.11 119 GLN B CA 1
ATOM 5830 C C . GLN B 1 119 ? -147.413 -61.028 53.097 1.00 70.54 119 GLN B C 1
ATOM 5831 O O . GLN B 1 119 ? -146.988 -62.113 52.743 1.00 70.25 119 GLN B O 1
ATOM 5837 N N . PHE B 1 120 ? -147.986 -60.171 52.270 1.00 69.99 120 PHE B N 1
ATOM 5838 C CA . PHE B 1 120 ? -148.160 -60.471 50.864 1.00 69.31 120 PHE B CA 1
ATOM 5839 C C . PHE B 1 120 ? -149.257 -61.484 50.815 1.00 69.23 120 PHE B C 1
ATOM 5840 O O . PHE B 1 120 ? -150.223 -61.321 50.082 1.00 69.29 120 PHE B O 1
ATOM 5848 N N . GLY B 1 121 ? -149.115 -62.516 51.632 1.00 69.15 121 GLY B N 1
ATOM 5849 C CA . GLY B 1 121 ? -150.129 -63.530 51.737 1.00 69.28 121 GLY B CA 1
ATOM 5850 C C . GLY B 1 121 ? -150.134 -64.385 50.495 1.00 69.24 121 GLY B C 1
ATOM 5851 O O . GLY B 1 121 ? -151.200 -64.784 50.018 1.00 69.56 121 GLY B O 1
ATOM 5852 N N . VAL B 1 122 ? -148.943 -64.650 49.963 1.00 68.82 122 VAL B N 1
ATOM 5853 C CA . VAL B 1 122 ? -148.809 -65.544 48.823 1.00 68.43 122 VAL B CA 1
ATOM 5854 C C . VAL B 1 122 ? -147.974 -66.753 49.172 1.00 68.29 122 VAL B C 1
ATOM 5855 O O . VAL B 1 122 ? -148.341 -67.872 48.833 1.00 68.11 122 VAL B O 1
ATOM 5859 N N . GLY B 1 123 ? -146.866 -66.504 49.873 1.00 68.23 123 GLY B N 1
ATOM 5860 C CA . GLY B 1 123 ? -145.838 -67.499 50.191 1.00 68.17 123 GLY B CA 1
ATOM 5861 C C . GLY B 1 123 ? -146.277 -68.946 50.215 1.00 68.34 123 GLY B C 1
ATOM 5862 O O . GLY B 1 123 ? -145.500 -69.831 49.879 1.00 68.29 123 GLY B O 1
ATOM 5863 N N . PHE B 1 124 ? -147.526 -69.181 50.615 1.00 68.57 124 PHE B N 1
ATOM 5864 C CA . PHE B 1 124 ? -148.081 -70.524 50.739 1.00 68.86 124 PHE B CA 1
ATOM 5865 C C . PHE B 1 124 ? -148.169 -71.207 49.396 1.00 69.33 124 PHE B C 1
ATOM 5866 O O . PHE B 1 124 ? -147.771 -72.364 49.255 1.00 69.36 124 PHE B O 1
ATOM 5874 N N . TYR B 1 125 ? -148.690 -70.474 48.414 1.00 69.81 125 TYR B N 1
ATOM 5875 C CA . TYR B 1 125 ? -148.994 -71.014 47.094 1.00 69.75 125 TYR B CA 1
ATOM 5876 C C . TYR B 1 125 ? -147.732 -71.462 46.393 1.00 69.90 125 TYR B C 1
ATOM 5877 O O . TYR B 1 125 ? -147.771 -72.347 45.545 1.00 70.11 125 TYR B O 1
ATOM 5886 N N . SER B 1 126 ? -146.606 -70.886 46.798 1.00 69.86 126 SER B N 1
ATOM 5887 C CA . SER B 1 126 ? -145.311 -71.241 46.233 1.00 70.10 126 SER B CA 1
ATOM 5888 C C . SER B 1 126 ? -144.956 -72.710 46.424 1.00 69.97 126 SER B C 1
ATOM 5889 O O . SER B 1 126 ? -143.992 -73.201 45.848 1.00 69.77 126 SER B O 1
ATOM 5892 N N . LEU B 1 127 ? -145.719 -73.401 47.258 1.00 70.16 127 LEU B N 1
ATOM 5893 C CA . LEU B 1 127 ? -145.512 -74.825 47.469 1.00 70.44 127 LEU B CA 1
ATOM 5894 C C . LEU B 1 127 ? -145.773 -75.591 46.170 1.00 70.37 127 LEU B C 1
ATOM 5895 O O . LEU B 1 127 ? -145.189 -76.651 45.924 1.00 70.55 127 LEU B O 1
ATOM 5900 N N . PHE B 1 128 ? -146.656 -75.048 45.342 1.00 70.08 128 PHE B N 1
ATOM 5901 C CA . PHE B 1 128 ? -147.004 -75.691 44.095 1.00 69.65 128 PHE B CA 1
ATOM 5902 C C . PHE B 1 128 ? -145.849 -75.696 43.101 1.00 69.40 128 PHE B C 1
ATOM 5903 O O . PHE B 1 128 ? -145.843 -76.494 42.178 1.00 69.20 128 PHE B O 1
ATOM 5911 N N . LEU B 1 129 ? -144.876 -74.808 43.297 1.00 69.23 129 LEU B N 1
ATOM 5912 C CA . LEU B 1 129 ? -143.616 -74.878 42.570 1.00 69.37 129 LEU B CA 1
ATOM 5913 C C . LEU B 1 129 ? -143.036 -76.265 42.542 1.00 69.45 129 LEU B C 1
ATOM 5914 O O . LEU B 1 129 ? -142.437 -76.654 41.552 1.00 69.77 129 LEU B O 1
ATOM 5919 N N . VAL B 1 130 ? -143.169 -76.995 43.646 1.00 69.52 130 VAL B N 1
ATOM 5920 C CA . VAL B 1 130 ? -142.624 -78.345 43.733 1.00 69.52 130 VAL B CA 1
ATOM 5921 C C . VAL B 1 130 ? -143.678 -79.386 44.056 1.00 69.60 130 VAL B C 1
ATOM 5922 O O . VAL B 1 130 ? -143.389 -80.576 44.016 1.00 69.42 130 VAL B O 1
ATOM 5926 N N . ALA B 1 131 ? -144.890 -78.948 44.375 1.00 69.97 131 ALA B N 1
ATOM 5927 C CA . ALA B 1 131 ? -145.951 -79.893 44.701 1.00 70.71 131 ALA B CA 1
ATOM 5928 C C . ALA B 1 131 ? -147.073 -79.877 43.694 1.00 71.12 131 ALA B C 1
ATOM 5929 O O . ALA B 1 131 ? -147.573 -78.814 43.338 1.00 71.24 131 ALA B O 1
ATOM 5931 N N . ASP B 1 132 ? -147.461 -81.073 43.252 1.00 71.70 132 ASP B N 1
ATOM 5932 C CA . ASP B 1 132 ? -148.563 -81.266 42.295 1.00 72.33 132 ASP B CA 1
ATOM 5933 C C . ASP B 1 132 ? -149.924 -81.093 42.968 1.00 72.44 132 ASP B C 1
ATOM 5934 O O . ASP B 1 132 ? -150.824 -80.425 42.434 1.00 72.49 132 ASP B O 1
ATOM 5939 N N . ARG B 1 133 ? -150.062 -81.724 44.134 1.00 72.62 133 ARG B N 1
ATOM 5940 C CA . ARG B 1 133 ? -151.238 -81.593 44.991 1.00 72.66 133 ARG B CA 1
ATOM 5941 C C . ARG B 1 133 ? -150.774 -81.327 46.411 1.00 72.48 133 ARG B C 1
ATOM 5942 O O . ARG B 1 133 ? -149.737 -81.848 46.828 1.00 72.44 133 ARG B O 1
ATOM 5950 N N . VAL B 1 134 ? -151.530 -80.506 47.139 1.00 72.36 134 VAL B N 1
ATOM 5951 C CA . VAL B 1 134 ? -151.245 -80.244 48.558 1.00 72.33 134 VAL B CA 1
ATOM 5952 C C . VAL B 1 134 ? -152.312 -80.816 49.498 1.00 72.18 134 VAL B C 1
ATOM 5953 O O . VAL B 1 134 ? -153.475 -80.987 49.115 1.00 72.45 134 VAL B O 1
ATOM 5957 N N . GLN B 1 135 ? -151.900 -81.096 50.731 1.00 71.73 135 GLN B N 1
ATOM 5958 C CA . GLN B 1 135 ? -152.781 -81.640 51.739 1.00 71.40 135 GLN B CA 1
ATOM 5959 C C . GLN B 1 135 ? -152.530 -80.884 53.019 1.00 71.42 135 GLN B C 1
ATOM 5960 O O . GLN B 1 135 ? -151.496 -81.079 53.661 1.00 71.60 135 GLN B O 1
ATOM 5966 N N . VAL B 1 136 ? -153.455 -80.006 53.389 1.00 71.38 136 VAL B N 1
ATOM 5967 C CA . VAL B 1 136 ? -153.335 -79.280 54.659 1.00 71.41 136 VAL B CA 1
ATOM 5968 C C . VAL B 1 136 ? -154.239 -79.901 55.710 1.00 71.49 136 VAL B C 1
ATOM 5969 O O . VAL B 1 136 ? -155.462 -80.005 55.531 1.00 71.71 136 VAL B O 1
ATOM 5973 N N . ILE B 1 137 ? -153.625 -80.344 56.800 1.00 71.42 137 ILE B N 1
ATOM 5974 C CA . ILE B 1 137 ? -154.387 -80.823 57.940 1.00 71.35 137 ILE B CA 1
ATOM 5975 C C . ILE B 1 137 ? -154.016 -79.966 59.142 1.00 71.41 137 ILE B C 1
ATOM 5976 O O . ILE B 1 137 ? -152.853 -79.936 59.576 1.00 71.30 137 ILE B O 1
ATOM 5981 N N . SER B 1 138 ? -155.007 -79.234 59.639 1.00 71.41 138 SER B N 1
ATOM 5982 C CA . SER B 1 138 ? -154.805 -78.341 60.762 1.00 71.51 138 SER B CA 1
ATOM 5983 C C . SER B 1 138 ? -155.836 -78.643 61.821 1.00 71.94 138 SER B C 1
ATOM 5984 O O . SER B 1 138 ? -156.942 -79.097 61.520 1.00 72.15 138 SER B O 1
ATOM 5987 N N . LYS B 1 139 ? -155.447 -78.392 63.065 1.00 72.16 139 LYS B N 1
ATOM 5988 C CA . LYS B 1 139 ? -156.306 -78.545 64.218 1.00 72.12 139 LYS B CA 1
ATOM 5989 C C . LYS B 1 139 ? -155.994 -77.365 65.123 1.00 72.22 139 LYS B C 1
ATOM 5990 O O . LYS B 1 139 ? -154.859 -77.197 65.578 1.00 72.23 139 LYS B O 1
ATOM 5996 N N . SER B 1 140 ? -156.992 -76.523 65.341 1.00 72.30 140 SER B N 1
ATOM 5997 C CA . SER B 1 140 ? -156.870 -75.476 66.346 1.00 72.50 140 SER B CA 1
ATOM 5998 C C . SER B 1 140 ? -157.756 -75.814 67.531 1.00 72.45 140 SER B C 1
ATOM 5999 O O . SER B 1 140 ? -158.887 -76.273 67.355 1.00 72.35 140 SER B O 1
ATOM 6002 N N . ASN B 1 141 ? -157.242 -75.588 68.736 1.00 72.47 141 ASN B N 1
ATOM 6003 C CA . ASN B 1 141 ? -158.045 -75.769 69.941 1.00 72.58 141 ASN B CA 1
ATOM 6004 C C . ASN B 1 141 ? -159.222 -74.788 69.962 1.00 72.60 141 ASN B C 1
ATOM 6005 O O . ASN B 1 141 ? -159.686 -74.355 71.022 1.00 72.80 141 ASN B O 1
ATOM 6010 N N . ASP B 1 142 ? -159.695 -74.456 68.763 1.00 72.43 142 ASP B N 1
ATOM 6011 C CA . ASP B 1 142 ? -160.913 -73.691 68.576 1.00 72.57 142 ASP B CA 1
ATOM 6012 C C . ASP B 1 142 ? -161.927 -74.435 67.700 1.00 72.64 142 ASP B C 1
ATOM 6013 O O . ASP B 1 142 ? -163.119 -74.101 67.692 1.00 72.65 142 ASP B O 1
ATOM 6018 N N . ASP B 1 143 ? -161.447 -75.437 66.965 1.00 72.72 143 ASP B N 1
ATOM 6019 C CA . ASP B 1 143 ? -162.316 -76.336 66.201 1.00 72.75 143 ASP B CA 1
ATOM 6020 C C . ASP B 1 143 ? -161.701 -77.727 66.089 1.00 72.60 143 ASP B C 1
ATOM 6021 O O . ASP B 1 143 ? -160.671 -78.014 66.699 1.00 72.59 143 ASP B O 1
ATOM 6026 N N . GLU B 1 144 ? -162.349 -78.586 65.311 1.00 72.41 144 GLU B N 1
ATOM 6027 C CA . GLU B 1 144 ? -161.883 -79.942 65.092 1.00 72.29 144 GLU B CA 1
ATOM 6028 C C . GLU B 1 144 ? -160.761 -80.005 64.058 1.00 72.20 144 GLU B C 1
ATOM 6029 O O . GLU B 1 144 ? -160.159 -78.984 63.716 1.00 72.08 144 GLU B O 1
ATOM 6035 N N . GLN B 1 145 ? -160.483 -81.215 63.579 1.00 72.19 145 GLN B N 1
ATOM 6036 C CA . GLN B 1 145 ? -159.446 -81.435 62.586 1.00 72.43 145 GLN B CA 1
ATOM 6037 C C . GLN B 1 145 ? -160.033 -81.387 61.166 1.00 72.45 145 GLN B C 1
ATOM 6038 O O . GLN B 1 145 ? -160.693 -82.332 60.702 1.00 72.56 145 GLN B O 1
ATOM 6044 N N . TYR B 1 146 ? -159.798 -80.260 60.494 1.00 72.45 146 TYR B N 1
ATOM 6045 C CA . TYR B 1 146 ? -160.264 -80.038 59.122 1.00 72.37 146 TYR B CA 1
ATOM 6046 C C . TYR B 1 146 ? -159.143 -80.205 58.081 1.00 72.41 146 TYR B C 1
ATOM 6047 O O . TYR B 1 146 ? -157.974 -79.830 58.312 1.00 72.28 146 TYR B O 1
ATOM 6056 N N . ILE B 1 147 ? -159.524 -80.771 56.937 1.00 72.29 147 ILE B N 1
ATOM 6057 C CA . ILE B 1 147 ? -158.590 -81.095 55.881 1.00 72.06 147 ILE B CA 1
ATOM 6058 C C . ILE B 1 147 ? -158.900 -80.268 54.644 1.00 71.88 147 ILE B C 1
ATOM 6059 O O . ILE B 1 147 ? -160.025 -80.236 54.148 1.00 71.66 147 ILE B O 1
ATOM 6064 N N . TRP B 1 148 ? -157.875 -79.574 54.183 1.00 72.02 148 TRP B N 1
ATOM 6065 C CA . TRP B 1 148 ? -157.984 -78.590 53.114 1.00 72.27 148 TRP B CA 1
ATOM 6066 C C . TRP B 1 148 ? -157.034 -79.041 52.038 1.00 72.33 148 TRP B C 1
ATOM 6067 O O . TRP B 1 148 ? -155.830 -79.182 52.279 1.00 72.43 148 TRP B O 1
ATOM 6078 N N . GLU B 1 149 ? -157.577 -79.279 50.853 1.00 72.37 149 GLU B N 1
ATOM 6079 C CA . GLU B 1 149 ? -156.842 -79.968 49.806 1.00 72.43 149 GLU B CA 1
ATOM 6080 C C . GLU B 1 149 ? -157.036 -79.246 48.495 1.00 72.58 149 GLU B C 1
ATOM 6081 O O . GLU B 1 149 ? -158.173 -78.950 48.109 1.00 72.81 149 GLU B O 1
ATOM 6087 N N . SER B 1 150 ? -155.928 -78.944 47.820 1.00 72.61 150 SER B N 1
ATOM 6088 C CA . SER B 1 150 ? -155.995 -78.374 46.473 1.00 72.56 150 SER B CA 1
ATOM 6089 C C . SER B 1 150 ? -154.920 -78.904 45.520 1.00 72.55 150 SER B C 1
ATOM 6090 O O . SER B 1 150 ? -153.972 -79.596 45.918 1.00 72.60 150 SER B O 1
ATOM 6093 N N . ASN B 1 151 ? -155.105 -78.557 44.250 1.00 72.48 151 ASN B N 1
ATOM 6094 C CA . ASN B 1 151 ? -154.232 -78.949 43.153 1.00 72.07 151 ASN B CA 1
ATOM 6095 C C . ASN B 1 151 ? -154.002 -77.726 42.284 1.00 71.69 151 ASN B C 1
ATOM 6096 O O . ASN B 1 151 ? -154.162 -77.778 41.075 1.00 71.71 151 ASN B O 1
ATOM 6101 N N . ALA B 1 152 ? -153.673 -76.609 42.928 1.00 71.39 152 ALA B N 1
ATOM 6102 C CA . ALA B 1 152 ? -153.397 -75.342 42.251 1.00 71.01 152 ALA B CA 1
ATOM 6103 C C . ALA B 1 152 ? -154.515 -74.869 41.320 1.00 70.84 152 ALA B C 1
ATOM 6104 O O . ALA B 1 152 ? -154.303 -73.955 40.527 1.00 70.59 152 ALA B O 1
ATOM 6106 N N . GLY B 1 153 ? -155.697 -75.481 41.428 1.00 70.76 153 GLY B N 1
ATOM 6107 C CA . GLY B 1 153 ? -156.817 -75.205 40.517 1.00 70.75 153 GLY B CA 1
ATOM 6108 C C . GLY B 1 153 ? -157.499 -73.866 40.739 1.00 70.79 153 GLY B C 1
ATOM 6109 O O . GLY B 1 153 ? -156.870 -72.902 41.155 1.00 70.80 153 GLY B O 1
ATOM 6110 N N . GLY B 1 154 ? -158.788 -73.796 40.435 1.00 70.91 154 GLY B N 1
ATOM 6111 C CA . GLY B 1 154 ? -159.591 -72.631 40.802 1.00 71.27 154 GLY B CA 1
ATOM 6112 C C . GLY B 1 154 ? -160.404 -72.922 42.059 1.00 71.67 154 GLY B C 1
ATOM 6113 O O . GLY B 1 154 ? -161.172 -72.071 42.536 1.00 71.87 154 GLY B O 1
ATOM 6114 N N . SER B 1 155 ? -160.205 -74.123 42.609 1.00 71.75 155 SER B N 1
ATOM 6115 C CA . SER B 1 155 ? -161.040 -74.662 43.677 1.00 71.58 155 SER B CA 1
ATOM 6116 C C . SER B 1 155 ? -160.233 -75.340 44.776 1.00 71.50 155 SER B C 1
ATOM 6117 O O . SER B 1 155 ? -159.101 -75.782 44.554 1.00 71.37 155 SER B O 1
ATOM 6120 N N . PHE B 1 156 ? -160.848 -75.435 45.953 1.00 71.48 156 PHE B N 1
ATOM 6121 C CA . PHE B 1 156 ? -160.292 -76.173 47.084 1.00 71.37 156 PHE B CA 1
ATOM 6122 C C . PHE B 1 156 ? -161.388 -76.836 47.899 1.00 71.20 156 PHE B C 1
ATOM 6123 O O . PHE B 1 156 ? -162.524 -76.365 47.930 1.00 71.16 156 PHE B O 1
ATOM 6131 N N . THR B 1 157 ? -161.025 -77.926 48.565 1.00 71.09 157 THR B N 1
ATOM 6132 C CA . THR B 1 157 ? -161.972 -78.747 49.303 1.00 70.99 157 THR B CA 1
ATOM 6133 C C . THR B 1 157 ? -161.699 -78.717 50.798 1.00 71.12 157 THR B C 1
ATOM 6134 O O . THR B 1 157 ? -160.548 -78.667 51.236 1.00 71.22 157 THR B O 1
ATOM 6138 N N . VAL B 1 158 ? -162.770 -78.756 51.578 1.00 71.17 158 VAL B N 1
ATOM 6139 C CA . VAL B 1 158 ? -162.658 -78.801 53.029 1.00 71.24 158 VAL B CA 1
ATOM 6140 C C . VAL B 1 158 ? -163.516 -79.924 53.583 1.00 71.32 158 VAL B C 1
ATOM 6141 O O . VAL B 1 158 ? -164.707 -80.040 53.267 1.00 71.37 158 VAL B O 1
ATOM 6145 N N . THR B 1 159 ? -162.892 -80.771 54.391 1.00 71.33 159 THR B N 1
ATOM 6146 C CA . THR B 1 159 ? -163.591 -81.897 54.984 1.00 71.33 159 THR B CA 1
ATOM 6147 C C . THR B 1 159 ? -163.093 -82.112 56.405 1.00 71.39 159 THR B C 1
ATOM 6148 O O . THR B 1 159 ? -161.951 -81.780 56.742 1.00 71.45 159 THR B O 1
ATOM 6152 N N . LEU B 1 160 ? -163.967 -82.664 57.237 1.00 71.32 160 LEU B N 1
ATOM 6153 C CA . LEU B 1 160 ? -163.626 -82.999 58.601 1.00 71.15 160 LEU B CA 1
ATOM 6154 C C . LEU B 1 160 ? -162.869 -84.316 58.578 1.00 70.89 160 LEU B C 1
ATOM 6155 O O . LEU B 1 160 ? -163.345 -85.308 58.026 1.00 70.70 160 LEU B O 1
ATOM 6160 N N . ASP B 1 161 ? -161.680 -84.316 59.160 1.00 70.76 161 ASP B N 1
ATOM 6161 C CA . ASP B 1 161 ? -160.855 -85.506 59.173 1.00 70.82 161 ASP B CA 1
ATOM 6162 C C . ASP B 1 161 ? -161.460 -86.564 60.076 1.00 71.01 161 ASP B C 1
ATOM 6163 O O . ASP B 1 161 ? -161.425 -86.434 61.298 1.00 71.01 161 ASP B O 1
ATOM 6168 N N . GLU B 1 162 ? -162.012 -87.610 59.469 1.00 71.38 162 GLU B N 1
ATOM 6169 C CA . GLU B 1 162 ? -162.658 -88.680 60.225 1.00 71.70 162 GLU B CA 1
ATOM 6170 C C . GLU B 1 162 ? -161.634 -89.715 60.671 1.00 71.83 162 GLU B C 1
ATOM 6171 O O . GLU B 1 162 ? -161.540 -90.015 61.859 1.00 72.08 162 GLU B O 1
ATOM 6177 N N . VAL B 1 163 ? -160.874 -90.262 59.725 1.00 71.99 163 VAL B N 1
ATOM 6178 C CA . VAL B 1 163 ? -159.764 -91.169 60.054 1.00 72.10 163 VAL B CA 1
ATOM 6179 C C . VAL B 1 163 ? -158.448 -90.616 59.489 1.00 72.09 163 VAL B C 1
ATOM 6180 O O . VAL B 1 163 ? -158.389 -90.158 58.341 1.00 71.74 163 VAL B O 1
ATOM 6184 N N . ASN B 1 164 ? -157.419 -90.655 60.337 1.00 72.31 164 ASN B N 1
ATOM 6185 C CA . ASN B 1 164 ? -156.084 -90.105 60.086 1.00 72.53 164 ASN B CA 1
ATOM 6186 C C . ASN B 1 164 ? -155.582 -89.507 61.404 1.00 72.80 164 ASN B C 1
ATOM 6187 O O . ASN B 1 164 ? -156.231 -88.625 61.969 1.00 72.82 164 ASN B O 1
ATOM 6192 N N . GLU B 1 165 ? -154.435 -89.992 61.887 1.00 73.19 165 GLU B N 1
ATOM 6193 C CA . GLU B 1 165 ? -153.935 -89.697 63.251 1.00 73.57 165 GLU B CA 1
ATOM 6194 C C . GLU B 1 165 ? -154.178 -88.258 63.672 1.00 73.35 165 GLU B C 1
ATOM 6195 O O . GLU B 1 165 ? -153.818 -87.321 62.952 1.00 73.30 165 GLU B O 1
ATOM 6201 N N . ARG B 1 166 ? -154.792 -88.100 64.842 1.00 73.14 166 ARG B N 1
ATOM 6202 C CA . ARG B 1 166 ? -155.059 -86.782 65.409 1.00 72.92 166 ARG B CA 1
ATOM 6203 C C . ARG B 1 166 ? -153.770 -86.098 65.824 1.00 72.63 166 ARG B C 1
ATOM 6204 O O . ARG B 1 166 ? -152.738 -86.741 66.013 1.00 72.54 166 ARG B O 1
ATOM 6212 N N . ILE B 1 167 ? -153.835 -84.784 65.960 1.00 72.43 167 ILE B N 1
ATOM 6213 C CA . ILE B 1 167 ? -152.699 -84.031 66.455 1.00 72.49 167 ILE B CA 1
ATOM 6214 C C . ILE B 1 167 ? -153.175 -83.111 67.557 1.00 72.49 167 ILE B C 1
ATOM 6215 O O . ILE B 1 167 ? -154.356 -82.737 67.604 1.00 72.45 167 ILE B O 1
ATOM 6220 N N . GLY B 1 168 ? -152.250 -82.754 68.440 1.00 72.53 168 GLY B N 1
ATOM 6221 C CA . GLY B 1 168 ? -152.584 -81.963 69.617 1.00 72.57 168 GLY B CA 1
ATOM 6222 C C . GLY B 1 168 ? -153.107 -80.607 69.225 1.00 72.47 168 GLY B C 1
ATOM 6223 O O . GLY B 1 168 ? -154.251 -80.246 69.528 1.00 72.27 168 GLY B O 1
ATOM 6224 N N . ARG B 1 169 ? -152.253 -79.872 68.526 1.00 72.57 169 ARG B N 1
ATOM 6225 C CA . ARG B 1 169 ? -152.566 -78.533 68.071 1.00 72.77 169 ARG B CA 1
ATOM 6226 C C . ARG B 1 169 ? -151.578 -78.150 66.980 1.00 72.98 169 ARG B C 1
ATOM 6227 O O . ARG B 1 169 ? -150.392 -78.505 67.051 1.00 73.07 169 ARG B O 1
ATOM 6235 N N . GLY B 1 170 ? -152.077 -77.440 65.970 1.00 73.06 170 GLY B N 1
ATOM 6236 C CA . GLY B 1 170 ? -151.236 -76.920 64.898 1.00 73.11 170 GLY B CA 1
ATOM 6237 C C . GLY B 1 170 ? -151.595 -77.419 63.515 1.00 73.10 170 GLY B C 1
ATOM 6238 O O . GLY B 1 170 ? -152.768 -77.616 63.185 1.00 73.15 170 GLY B O 1
ATOM 6239 N N . THR B 1 171 ? -150.570 -77.626 62.698 1.00 73.00 171 THR B N 1
ATOM 6240 C CA . THR B 1 171 ? -150.790 -77.968 61.301 1.00 72.82 171 THR B CA 1
ATOM 6241 C C . THR B 1 171 ? -149.750 -78.953 60.735 1.00 72.69 171 THR B C 1
ATOM 6242 O O . THR B 1 171 ? -148.565 -78.939 61.099 1.00 72.49 171 THR B O 1
ATOM 6246 N N . ILE B 1 172 ? -150.223 -79.826 59.857 1.00 72.56 172 ILE B N 1
ATOM 6247 C CA . ILE B 1 172 ? -149.339 -80.690 59.098 1.00 72.71 172 ILE B CA 1
ATOM 6248 C C . ILE B 1 172 ? -149.569 -80.417 57.620 1.00 72.43 172 ILE B C 1
ATOM 6249 O O . ILE B 1 172 ? -150.712 -80.294 57.175 1.00 72.43 172 ILE B O 1
ATOM 6254 N N . LEU B 1 173 ? -148.476 -80.290 56.876 1.00 72.22 173 LEU B N 1
ATOM 6255 C CA . LEU B 1 173 ? -148.543 -80.051 55.437 1.00 72.13 173 LEU B CA 1
ATOM 6256 C C . LEU B 1 173 ? -148.049 -81.243 54.631 1.00 72.22 173 LEU B C 1
ATOM 6257 O O . LEU B 1 173 ? -146.906 -81.674 54.773 1.00 72.49 173 LEU B O 1
ATOM 6262 N N . ARG B 1 174 ? -148.916 -81.783 53.789 1.00 72.10 174 ARG B N 1
ATOM 6263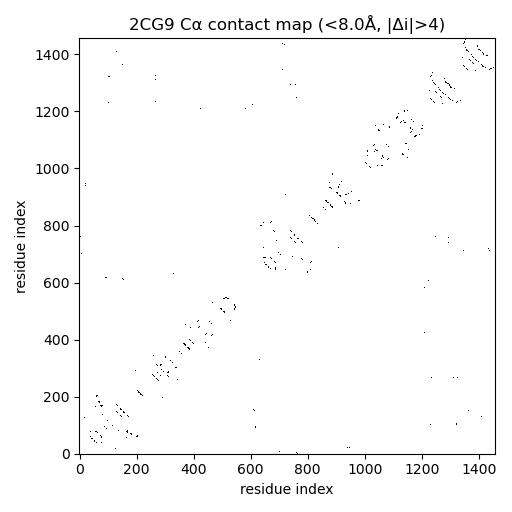 C CA . ARG B 1 174 ? -148.509 -82.877 52.924 1.00 72.21 174 ARG B CA 1
ATOM 6264 C C . ARG B 1 174 ? -148.206 -82.353 51.521 1.00 72.31 174 ARG B C 1
ATOM 6265 O O . ARG B 1 174 ? -149.059 -81.747 50.853 1.00 72.36 174 ARG B O 1
ATOM 6273 N N . LEU B 1 175 ? -146.973 -82.580 51.089 1.00 72.19 175 LEU B N 1
ATOM 6274 C CA . LEU B 1 175 ? -146.582 -82.225 49.749 1.00 72.09 175 LEU B CA 1
ATOM 6275 C C . LEU B 1 175 ? -146.460 -83.475 48.910 1.00 72.16 175 LEU B C 1
ATOM 6276 O O . LEU B 1 175 ? -145.769 -84.416 49.288 1.00 72.22 175 LEU B O 1
ATOM 6281 N N . PHE B 1 176 ? -147.170 -83.480 47.787 1.00 72.06 176 PHE B N 1
ATOM 6282 C CA . PHE B 1 176 ? -147.047 -84.512 46.783 1.00 71.86 176 PHE B CA 1
ATOM 6283 C C . PHE B 1 176 ? -146.266 -83.845 45.686 1.00 71.86 176 PHE B C 1
ATOM 6284 O O . PHE B 1 176 ? -146.802 -83.028 44.940 1.00 71.79 176 PHE B O 1
ATOM 6292 N N . LEU B 1 177 ? -144.987 -84.180 45.609 1.00 71.94 177 LEU B N 1
ATOM 6293 C CA . LEU B 1 177 ? -144.072 -83.470 44.727 1.00 72.19 177 LEU B CA 1
ATOM 6294 C C . LEU B 1 177 ? -144.245 -83.849 43.263 1.00 72.21 177 LEU B C 1
ATOM 6295 O O . LEU B 1 177 ? -144.545 -85.006 42.948 1.00 72.33 177 LEU B O 1
ATOM 6300 N N . LYS B 1 178 ? -144.058 -82.862 42.382 1.00 72.11 178 LYS B N 1
ATOM 6301 C CA . LYS B 1 178 ? -144.003 -83.079 40.930 1.00 71.86 178 LYS B CA 1
ATOM 6302 C C . LYS B 1 178 ? -143.013 -84.212 40.647 1.00 71.78 178 LYS B C 1
ATOM 6303 O O . LYS B 1 178 ? -141.898 -84.216 41.186 1.00 71.67 178 LYS B O 1
ATOM 6309 N N . ASP B 1 179 ? -143.431 -85.168 39.817 1.00 71.64 179 ASP B N 1
ATOM 6310 C CA . ASP B 1 179 ? -142.805 -86.499 39.755 1.00 71.74 179 ASP B CA 1
ATOM 6311 C C . ASP B 1 179 ? -141.277 -86.561 39.586 1.00 71.59 179 ASP B C 1
ATOM 6312 O O . ASP B 1 179 ? -140.710 -87.638 39.415 1.00 71.41 179 ASP B O 1
ATOM 6317 N N . ASP B 1 180 ? -140.625 -85.408 39.678 1.00 71.65 180 ASP B N 1
ATOM 6318 C CA . ASP B 1 180 ? -139.183 -85.286 39.502 1.00 71.92 180 ASP B CA 1
ATOM 6319 C C . ASP B 1 180 ? -138.559 -84.520 40.671 1.00 72.02 180 ASP B C 1
ATOM 6320 O O . ASP B 1 180 ? -137.364 -84.667 40.975 1.00 72.15 180 ASP B O 1
ATOM 6325 N N . GLN B 1 181 ? -139.376 -83.688 41.312 1.00 71.97 181 GLN B N 1
ATOM 6326 C CA . GLN B 1 181 ? -138.932 -82.868 42.423 1.00 72.03 181 GLN B CA 1
ATOM 6327 C C . GLN B 1 181 ? -138.530 -83.676 43.654 1.00 72.10 181 GLN B C 1
ATOM 6328 O O . GLN B 1 181 ? -138.336 -83.128 44.742 1.00 72.22 181 GLN B O 1
ATOM 6334 N N . LEU B 1 182 ? -138.370 -84.980 43.458 1.00 71.99 182 LEU B N 1
ATOM 6335 C CA . LEU B 1 182 ? -138.009 -85.907 44.514 1.00 72.03 182 LEU B CA 1
ATOM 6336 C C . LEU B 1 182 ? -136.627 -85.628 45.103 1.00 72.24 182 LEU B C 1
ATOM 6337 O O . LEU B 1 182 ? -136.171 -86.304 46.035 1.00 72.24 182 LEU B O 1
ATOM 6342 N N . GLU B 1 183 ? -135.970 -84.615 44.548 1.00 72.52 183 GLU B N 1
ATOM 6343 C CA . GLU B 1 183 ? -134.748 -84.069 45.108 1.00 72.79 183 GLU B CA 1
ATOM 6344 C C . GLU B 1 183 ? -135.010 -83.643 46.548 1.00 72.89 183 GLU B C 1
ATOM 6345 O O . GLU B 1 183 ? -134.109 -83.648 47.385 1.00 73.15 183 GLU B O 1
ATOM 6351 N N . TYR B 1 184 ? -136.263 -83.305 46.833 1.00 72.72 184 TYR B N 1
ATOM 6352 C CA . TYR B 1 184 ? -136.635 -82.789 48.137 1.00 72.48 184 TYR B CA 1
ATOM 6353 C C . TYR B 1 184 ? -137.066 -83.827 49.161 1.00 72.43 184 TYR B C 1
ATOM 6354 O O . TYR B 1 184 ? -137.505 -83.472 50.250 1.00 72.53 184 TYR B O 1
ATOM 6363 N N . LEU B 1 185 ? -136.951 -85.104 48.823 1.00 72.29 185 LEU B N 1
ATOM 6364 C CA . LEU B 1 185 ? -137.151 -86.141 49.816 1.00 72.28 185 LEU B CA 1
ATOM 6365 C C . LEU B 1 185 ? -135.799 -86.561 50.326 1.00 72.46 185 LEU B C 1
ATOM 6366 O O . LEU B 1 185 ? -135.688 -87.444 51.171 1.00 72.56 185 LEU B O 1
ATOM 6371 N N . GLU B 1 186 ? -134.764 -85.918 49.807 1.00 72.73 186 GLU B N 1
ATOM 6372 C CA . GLU B 1 186 ? -133.401 -86.292 50.145 1.00 73.28 186 GLU B CA 1
ATOM 6373 C C . GLU B 1 186 ? -132.949 -85.598 51.419 1.00 73.04 186 GLU B C 1
ATOM 6374 O O . GLU B 1 186 ? -133.128 -84.386 51.581 1.00 72.95 186 GLU B O 1
ATOM 6380 N N . GLU B 1 187 ? -132.366 -86.385 52.319 1.00 72.98 187 GLU B N 1
ATOM 6381 C CA . GLU B 1 187 ? -131.874 -85.876 53.593 1.00 73.07 187 GLU B CA 1
ATOM 6382 C C . GLU B 1 187 ? -130.976 -84.666 53.361 1.00 72.50 187 GLU B C 1
ATOM 6383 O O . GLU B 1 187 ? -131.355 -83.531 53.681 1.00 72.42 187 GLU B O 1
ATOM 6389 N N . LYS B 1 188 ? -129.807 -84.919 52.777 1.00 71.92 188 LYS B N 1
ATOM 6390 C CA . LYS B 1 188 ? -128.843 -83.874 52.478 1.00 71.61 188 LYS B CA 1
ATOM 6391 C C . LYS B 1 188 ? -129.493 -82.606 51.888 1.00 71.47 188 LYS B C 1
ATOM 6392 O O . LYS B 1 188 ? -129.127 -81.494 52.259 1.00 71.53 188 LYS B O 1
ATOM 6398 N N . ARG B 1 189 ? -130.462 -82.769 50.991 1.00 71.17 189 ARG B N 1
ATOM 6399 C CA . ARG B 1 189 ? -131.080 -81.612 50.349 1.00 70.91 189 ARG B CA 1
ATOM 6400 C C . ARG B 1 189 ? -131.854 -80.759 51.348 1.00 70.59 189 ARG B C 1
ATOM 6401 O O . ARG B 1 189 ? -131.697 -79.540 51.372 1.00 70.53 189 ARG B O 1
ATOM 6409 N N . ILE B 1 190 ? -132.668 -81.392 52.183 1.00 70.20 190 ILE B N 1
ATOM 6410 C CA . ILE B 1 190 ? -133.478 -80.629 53.119 1.00 70.06 190 ILE B CA 1
ATOM 6411 C C . ILE B 1 190 ? -132.578 -79.935 54.136 1.00 70.09 190 ILE B C 1
ATOM 6412 O O . ILE B 1 190 ? -132.812 -78.787 54.526 1.00 69.90 190 ILE B O 1
ATOM 6417 N N . LYS B 1 191 ? -131.536 -80.644 54.544 1.00 70.18 191 LYS B N 1
ATOM 6418 C CA . LYS B 1 191 ? -130.512 -80.073 55.393 1.00 70.52 191 LYS B CA 1
ATOM 6419 C C . LYS B 1 191 ? -129.839 -78.898 54.705 1.00 70.73 191 LYS B C 1
ATOM 6420 O O . LYS B 1 191 ? -129.628 -77.862 55.328 1.00 70.80 191 LYS B O 1
ATOM 6426 N N . GLU B 1 192 ? -129.513 -79.064 53.422 1.00 70.92 192 GLU B N 1
ATOM 6427 C CA . GLU B 1 192 ? -128.879 -78.012 52.629 1.00 71.44 192 GLU B CA 1
ATOM 6428 C C . GLU B 1 192 ? -129.725 -76.758 52.646 1.00 70.91 192 GLU B C 1
ATOM 6429 O O . GLU B 1 192 ? -129.228 -75.647 52.879 1.00 70.55 192 GLU B O 1
ATOM 6435 N N . VAL B 1 193 ? -131.014 -76.968 52.387 1.00 70.81 193 VAL B N 1
ATOM 6436 C CA . VAL B 1 193 ? -131.957 -75.892 52.166 1.00 70.79 193 VAL B CA 1
ATOM 6437 C C . VAL B 1 193 ? -132.205 -75.156 53.459 1.00 70.67 193 VAL B C 1
ATOM 6438 O O . VAL B 1 193 ? -131.865 -73.971 53.568 1.00 70.66 193 VAL B O 1
ATOM 6442 N N . ILE B 1 194 ? -132.769 -75.866 54.437 1.00 70.45 194 ILE B N 1
ATOM 6443 C CA . ILE B 1 194 ? -133.130 -75.251 55.700 1.00 70.26 194 ILE B CA 1
ATOM 6444 C C . ILE B 1 194 ? -131.900 -74.669 56.350 1.00 70.11 194 ILE B C 1
ATOM 6445 O O . ILE B 1 194 ? -131.829 -73.466 56.582 1.00 70.01 194 ILE B O 1
ATOM 6450 N N . LYS B 1 195 ? -130.918 -75.516 56.612 1.00 70.07 195 LYS B N 1
ATOM 6451 C CA . LYS B 1 195 ? -129.726 -75.063 57.299 1.00 70.38 195 LYS B CA 1
ATOM 6452 C C . LYS B 1 195 ? -128.948 -74.029 56.479 1.00 70.32 195 LYS B C 1
ATOM 6453 O O . LYS B 1 195 ? -127.727 -73.960 56.577 1.00 70.34 195 LYS B O 1
ATOM 6459 N N . ARG B 1 196 ? -129.668 -73.216 55.701 1.00 70.47 196 ARG B N 1
ATOM 6460 C CA . ARG B 1 196 ? -129.069 -72.160 54.868 1.00 70.89 196 ARG B CA 1
ATOM 6461 C C . ARG B 1 196 ? -130.046 -71.003 54.562 1.00 70.78 196 ARG B C 1
ATOM 6462 O O . ARG B 1 196 ? -129.632 -69.865 54.293 1.00 70.43 196 ARG B O 1
ATOM 6470 N N . HIS B 1 197 ? -131.336 -71.315 54.606 1.00 70.85 197 HIS B N 1
ATOM 6471 C CA . HIS B 1 197 ? -132.392 -70.348 54.339 1.00 71.04 197 HIS B CA 1
ATOM 6472 C C . HIS B 1 197 ? -133.146 -69.941 55.611 1.00 71.18 197 HIS B C 1
ATOM 6473 O O . HIS B 1 197 ? -133.549 -68.784 55.767 1.00 71.33 197 HIS B O 1
ATOM 6480 N N . SER B 1 198 ? -133.333 -70.907 56.506 1.00 71.13 198 SER B N 1
ATOM 6481 C CA . SER B 1 198 ? -134.202 -70.765 57.664 1.00 71.14 198 SER B CA 1
ATOM 6482 C C . SER B 1 198 ? -133.432 -71.184 58.911 1.00 71.24 198 SER B C 1
ATOM 6483 O O . SER B 1 198 ? -133.985 -71.720 59.888 1.00 71.17 198 SER B O 1
ATOM 6486 N N . GLU B 1 199 ? -132.134 -70.932 58.877 1.00 71.22 199 GLU B N 1
ATOM 6487 C CA . GLU B 1 199 ? -131.268 -71.437 59.920 1.00 71.19 199 GLU B CA 1
ATOM 6488 C C . GLU B 1 199 ? -131.653 -70.840 61.257 1.00 70.75 199 GLU B C 1
ATOM 6489 O O . GLU B 1 199 ? -131.957 -71.567 62.183 1.00 70.98 199 GLU B O 1
ATOM 6495 N N . PHE B 1 200 ? -131.705 -69.513 61.307 1.00 70.38 200 PHE B N 1
ATOM 6496 C CA . PHE B 1 200 ? -131.871 -68.745 62.536 1.00 69.90 200 PHE B CA 1
ATOM 6497 C C . PHE B 1 200 ? -133.315 -68.480 62.901 1.00 70.02 200 PHE B C 1
ATOM 6498 O O . PHE B 1 200 ? -133.665 -67.349 63.210 1.00 69.87 200 PHE B O 1
ATOM 6506 N N . VAL B 1 201 ? -134.154 -69.508 62.865 1.00 70.43 201 VAL B N 1
ATOM 6507 C CA . VAL B 1 201 ? -135.527 -69.371 63.345 1.00 70.93 201 VAL B CA 1
ATOM 6508 C C . VAL B 1 201 ? -135.608 -69.421 64.872 1.00 71.26 201 VAL B C 1
ATOM 6509 O O . VAL B 1 201 ? -134.675 -69.857 65.573 1.00 71.42 201 VAL B O 1
ATOM 6513 N N . ALA B 1 202 ? -136.751 -68.971 65.371 1.00 71.39 202 ALA B N 1
ATOM 6514 C CA . ALA B 1 202 ? -137.013 -68.925 66.787 1.00 71.23 202 ALA B CA 1
ATOM 6515 C C . ALA B 1 202 ? -137.409 -70.310 67.277 1.00 71.14 202 ALA B C 1
ATOM 6516 O O . ALA B 1 202 ? -137.579 -70.525 68.474 1.00 71.31 202 ALA B O 1
ATOM 6518 N N . TYR B 1 203 ? -137.554 -71.254 66.356 1.00 70.83 203 TYR B N 1
ATOM 6519 C CA . TYR B 1 203 ? -138.062 -72.554 66.737 1.00 70.60 203 TYR B CA 1
ATOM 6520 C C . TYR B 1 203 ? -137.188 -73.696 66.299 1.00 70.69 203 TYR B C 1
ATOM 6521 O O . TYR B 1 203 ? -136.520 -73.618 65.268 1.00 70.67 203 TYR B O 1
ATOM 6530 N N . PRO B 1 204 ? -137.187 -74.771 67.097 1.00 70.76 204 PRO B N 1
ATOM 6531 C CA . PRO B 1 204 ? -136.452 -75.970 66.761 1.00 70.89 204 PRO B CA 1
ATOM 6532 C C . PRO B 1 204 ? -136.912 -76.454 65.397 1.00 70.96 204 PRO B C 1
ATOM 6533 O O . PRO B 1 204 ? -138.101 -76.392 65.060 1.00 70.96 204 PRO B O 1
ATOM 6537 N N . ILE B 1 205 ? -135.954 -76.933 64.627 1.00 70.97 205 ILE B N 1
ATOM 6538 C CA . ILE B 1 205 ? -136.168 -77.211 63.224 1.00 70.82 205 ILE B CA 1
ATOM 6539 C C . ILE B 1 205 ? -136.121 -78.729 62.994 1.00 70.78 205 ILE B C 1
ATOM 6540 O O . ILE B 1 205 ? -135.209 -79.247 62.357 1.00 70.79 205 ILE B O 1
ATOM 6545 N N . GLN B 1 206 ? -137.112 -79.432 63.535 1.00 70.58 206 GLN B N 1
ATOM 6546 C CA . GLN B 1 206 ? -137.048 -80.886 63.651 1.00 70.75 206 GLN B CA 1
ATOM 6547 C C . GLN B 1 206 ? -137.173 -81.628 62.330 1.00 70.55 206 GLN B C 1
ATOM 6548 O O . GLN B 1 206 ? -138.004 -81.262 61.494 1.00 70.55 206 GLN B O 1
ATOM 6554 N N . LEU B 1 207 ? -136.372 -82.689 62.166 1.00 70.14 207 LEU B N 1
ATOM 6555 C CA . LEU B 1 207 ? -136.387 -83.509 60.941 1.00 69.68 207 LEU B CA 1
ATOM 6556 C C . LEU B 1 207 ? -136.255 -85.013 61.156 1.00 69.55 207 LEU B C 1
ATOM 6557 O O . LEU B 1 207 ? -135.182 -85.495 61.504 1.00 69.57 207 LEU B O 1
ATOM 6562 N N . VAL B 1 208 ? -137.323 -85.755 60.892 1.00 69.54 208 VAL B N 1
ATOM 6563 C CA . VAL B 1 208 ? -137.275 -87.220 60.939 1.00 69.78 208 VAL B CA 1
ATOM 6564 C C . VAL B 1 208 ? -136.379 -87.770 59.836 1.00 70.27 208 VAL B C 1
ATOM 6565 O O . VAL B 1 208 ? -136.453 -87.321 58.703 1.00 70.55 208 VAL B O 1
ATOM 6569 N N . VAL B 1 209 ? -135.536 -88.744 60.148 1.00 70.82 209 VAL B N 1
ATOM 6570 C CA . VAL B 1 209 ? -134.787 -89.426 59.090 1.00 71.65 209 VAL B CA 1
ATOM 6571 C C . VAL B 1 209 ? -134.545 -90.885 59.370 1.00 72.24 209 VAL B C 1
ATOM 6572 O O . VAL B 1 209 ? -133.450 -91.259 59.800 1.00 72.41 209 VAL B O 1
ATOM 6576 N N . THR B 1 210 ? -135.558 -91.707 59.107 1.00 72.99 210 THR B N 1
ATOM 6577 C CA . THR B 1 210 ? -135.423 -93.160 59.238 1.00 73.66 210 THR B CA 1
ATOM 6578 C C . THR B 1 210 ? -134.057 -93.627 58.694 1.00 74.06 210 THR B C 1
ATOM 6579 O O . THR B 1 210 ? -133.707 -93.389 57.531 1.00 74.08 210 THR B O 1
ATOM 6583 N N . LYS B 1 211 ? -133.284 -94.217 59.607 1.00 74.79 211 LYS B N 1
ATOM 6584 C CA . LYS B 1 211 ? -131.919 -94.693 59.391 1.00 75.37 211 LYS B CA 1
ATOM 6585 C C . LYS B 1 211 ? -131.749 -95.886 60.345 1.00 76.14 211 LYS B C 1
ATOM 6586 O O . LYS B 1 211 ? -131.997 -95.759 61.555 1.00 76.30 211 LYS B O 1
ATOM 6592 N N . GLU B 1 212 ? -131.332 -97.034 59.804 1.00 76.87 212 GLU B N 1
ATOM 6593 C CA . GLU B 1 212 ? -131.292 -98.294 60.565 1.00 77.55 212 GLU B CA 1
ATOM 6594 C C . GLU B 1 212 ? -129.878 -98.871 60.734 1.00 78.06 212 GLU B C 1
ATOM 6595 O O . GLU B 1 212 ? -129.010 -98.689 59.869 1.00 78.19 212 GLU B O 1
ATOM 6601 N N . VAL B 1 213 ? -129.666 -99.552 61.865 1.00 78.58 213 VAL B N 1
ATOM 6602 C CA . VAL B 1 213 ? -128.411 -100.246 62.180 1.00 79.01 213 VAL B CA 1
ATOM 6603 C C . VAL B 1 213 ? -128.698 -101.752 62.351 1.00 79.49 213 VAL B C 1
ATOM 6604 O O . VAL B 1 213 ? -127.884 -102.501 62.909 1.00 79.54 213 VAL B O 1
ATOM 6608 N N . GLU B 1 214 ? -129.857 -102.176 61.839 1.00 80.07 214 GLU B N 1
ATOM 6609 C CA . GLU B 1 214 ? -130.340 -103.564 61.921 1.00 80.70 214 GLU B CA 1
ATOM 6610 C C . GLU B 1 214 ? -129.390 -104.607 61.326 1.00 81.15 214 GLU B C 1
ATOM 6611 O O . GLU B 1 214 ? -128.789 -104.390 60.267 1.00 81.30 214 GLU B O 1
ATOM 6617 N N . LYS B 1 215 ? -129.283 -105.741 62.017 1.00 81.60 215 LYS B N 1
ATOM 6618 C CA . LYS B 1 215 ? -128.482 -106.873 61.569 1.00 81.98 215 LYS B CA 1
ATOM 6619 C C . LYS B 1 215 ? -129.198 -107.612 60.428 1.00 82.23 215 LYS B C 1
ATOM 6620 O O . LYS B 1 215 ? -130.365 -108.003 60.565 1.00 82.13 215 LYS B O 1
ATOM 6626 N N . GLU B 1 216 ? -128.499 -107.768 59.300 1.00 82.62 216 GLU B N 1
ATOM 6627 C CA . GLU B 1 216 ? -128.992 -108.560 58.158 1.00 82.95 216 GLU B CA 1
ATOM 6628 C C . GLU B 1 216 ? -128.441 -109.990 58.182 1.00 83.05 216 GLU B C 1
ATOM 6629 O O . GLU B 1 216 ? -127.324 -110.234 58.649 1.00 83.14 216 GLU B O 1
ATOM 6635 N N . GLU B 1 262 ? -136.620 -100.448 62.544 1.00 71.52 262 GLU B N 1
ATOM 6636 C CA . GLU B 1 262 ? -136.172 -99.441 61.581 1.00 71.59 262 GLU B CA 1
ATOM 6637 C C . GLU B 1 262 ? -135.455 -98.266 62.245 1.00 71.42 262 GLU B C 1
ATOM 6638 O O . GLU B 1 262 ? -134.532 -97.687 61.668 1.00 71.37 262 GLU B O 1
ATOM 6644 N N . GLU B 1 263 ? -135.891 -97.933 63.457 1.00 71.31 263 GLU B N 1
ATOM 6645 C CA . GLU B 1 263 ? -135.323 -96.845 64.257 1.00 71.30 263 GLU B CA 1
ATOM 6646 C C . GLU B 1 263 ? -135.429 -95.473 63.596 1.00 71.07 263 GLU B C 1
ATOM 6647 O O . GLU B 1 263 ? -134.504 -94.979 62.942 1.00 70.96 263 GLU B O 1
ATOM 6653 N N . VAL B 1 264 ? -136.603 -94.884 63.782 1.00 70.93 264 VAL B N 1
ATOM 6654 C CA . VAL B 1 264 ? -136.878 -93.494 63.467 1.00 70.79 264 VAL B CA 1
ATOM 6655 C C . VAL B 1 264 ? -136.042 -92.628 64.411 1.00 70.68 264 VAL B C 1
ATOM 6656 O O . VAL B 1 264 ? -135.563 -93.114 65.437 1.00 70.73 264 VAL B O 1
ATOM 6660 N N . GLN B 1 265 ? -135.853 -91.357 64.074 1.00 70.56 265 GLN B N 1
ATOM 6661 C CA . GLN B 1 265 ? -135.257 -90.418 65.029 1.00 70.58 265 GLN B CA 1
ATOM 6662 C C . GLN B 1 265 ? -135.577 -88.937 64.798 1.00 70.47 265 GLN B C 1
ATOM 6663 O O . GLN B 1 265 ? -135.002 -88.279 63.930 1.00 70.43 265 GLN B O 1
ATOM 6669 N N . GLU B 1 266 ? -136.525 -88.444 65.593 1.00 70.40 266 GLU B N 1
ATOM 6670 C CA . GLU B 1 266 ? -136.833 -87.024 65.745 1.00 70.32 266 GLU B CA 1
ATOM 6671 C C . GLU B 1 266 ? -135.549 -86.248 65.979 1.00 70.28 266 GLU B C 1
ATOM 6672 O O . GLU B 1 266 ? -135.064 -86.182 67.107 1.00 70.24 266 GLU B O 1
ATOM 6678 N N . ILE B 1 267 ? -134.979 -85.677 64.922 1.00 70.43 267 ILE B N 1
ATOM 6679 C CA . ILE B 1 267 ? -133.683 -85.008 65.075 1.00 70.70 267 ILE B CA 1
ATOM 6680 C C . ILE B 1 267 ? -133.541 -83.599 64.519 1.00 70.83 267 ILE B C 1
ATOM 6681 O O . ILE B 1 267 ? -134.509 -82.961 64.101 1.00 70.68 267 ILE B O 1
ATOM 6686 N N . GLU B 1 268 ? -132.284 -83.157 64.528 1.00 71.21 268 GLU B N 1
ATOM 6687 C CA . GLU B 1 268 ? -131.864 -81.811 64.187 1.00 71.70 268 GLU B CA 1
ATOM 6688 C C . GLU B 1 268 ? -132.541 -80.761 65.058 1.00 72.00 268 GLU B C 1
ATOM 6689 O O . GLU B 1 268 ? -133.281 -79.900 64.584 1.00 72.09 268 GLU B O 1
ATOM 6695 N N . GLU B 1 269 ? -132.291 -80.869 66.353 1.00 72.47 269 GLU B N 1
ATOM 6696 C CA . GLU B 1 269 ? -132.463 -79.753 67.264 1.00 72.99 269 GLU B CA 1
ATOM 6697 C C . GLU B 1 269 ? -131.072 -79.123 67.301 1.00 73.43 269 GLU B C 1
ATOM 6698 O O . GLU B 1 269 ? -130.611 -78.685 68.355 1.00 73.51 269 GLU B O 1
ATOM 6704 N N . LEU B 1 270 ? -130.430 -79.071 66.127 1.00 73.91 270 LEU B N 1
ATOM 6705 C CA . LEU B 1 270 ? -128.969 -78.964 65.988 1.00 74.37 270 LEU B CA 1
ATOM 6706 C C . LEU B 1 270 ? -128.487 -77.624 65.399 1.00 74.61 270 LEU B C 1
ATOM 6707 O O . LEU B 1 270 ? -128.367 -77.493 64.178 1.00 74.75 270 LEU B O 1
ATOM 6712 N N . ASN B 1 271 ? -128.179 -76.641 66.246 1.00 74.81 271 ASN B N 1
ATOM 6713 C CA . ASN B 1 271 ? -128.251 -76.747 67.704 1.00 75.25 271 ASN B CA 1
ATOM 6714 C C . ASN B 1 271 ? -127.921 -75.386 68.303 1.00 75.34 271 ASN B C 1
ATOM 6715 O O . ASN B 1 271 ? -128.675 -74.868 69.146 1.00 75.58 271 ASN B O 1
ATOM 6720 N N . LYS B 1 272 ? -126.766 -74.854 67.873 1.00 75.15 272 LYS B N 1
ATOM 6721 C CA . LYS B 1 272 ? -126.423 -73.435 67.968 1.00 74.70 272 LYS B CA 1
ATOM 6722 C C . LYS B 1 272 ? -126.922 -72.773 66.676 1.00 74.35 272 LYS B C 1
ATOM 6723 O O . LYS B 1 272 ? -126.252 -71.920 66.060 1.00 74.25 272 LYS B O 1
ATOM 6725 N N . THR B 1 273 ? -128.094 -73.251 66.255 1.00 73.76 273 THR B N 1
ATOM 6726 C CA . THR B 1 273 ? -129.003 -72.529 65.393 1.00 73.18 273 THR B CA 1
ATOM 6727 C C . THR B 1 273 ? -128.971 -71.076 65.878 1.00 72.75 273 THR B C 1
ATOM 6728 O O . THR B 1 273 ? -128.464 -70.190 65.192 1.00 72.82 273 THR B O 1
ATOM 6732 N N . LYS B 1 274 ? -129.446 -70.888 67.104 1.00 72.05 274 LYS B N 1
ATOM 6733 C CA . LYS B 1 274 ? -129.573 -69.604 67.809 1.00 71.33 274 LYS B CA 1
ATOM 6734 C C . LYS B 1 274 ? -128.820 -68.331 67.317 1.00 70.80 274 LYS B C 1
ATOM 6735 O O . LYS B 1 274 ? -127.602 -68.345 67.132 1.00 70.51 274 LYS B O 1
ATOM 6741 N N . PRO B 1 275 ? -129.578 -67.228 67.125 1.00 70.24 275 PRO B N 1
ATOM 6742 C CA . PRO B 1 275 ? -129.217 -65.892 66.649 1.00 70.12 275 PRO B CA 1
ATOM 6743 C C . PRO B 1 275 ? -128.548 -64.972 67.669 1.00 69.87 275 PRO B C 1
ATOM 6744 O O . PRO B 1 275 ? -129.211 -64.190 68.351 1.00 69.80 275 PRO B O 1
ATOM 6748 N N . LEU B 1 276 ? -127.228 -65.020 67.712 1.00 69.82 276 LEU B N 1
ATOM 6749 C CA . LEU B 1 276 ? -126.450 -64.256 68.671 1.00 69.84 276 LEU B CA 1
ATOM 6750 C C . LEU B 1 276 ? -126.546 -62.735 68.586 1.00 69.81 276 LEU B C 1
ATOM 6751 O O . LEU B 1 276 ? -125.785 -62.048 69.254 1.00 70.02 276 LEU B O 1
ATOM 6756 N N . TRP B 1 277 ? -127.446 -62.196 67.771 1.00 69.80 277 TRP B N 1
ATOM 6757 C CA . TRP B 1 277 ? -127.612 -60.732 67.716 1.00 69.96 277 TRP B CA 1
ATOM 6758 C C . TRP B 1 277 ? -128.865 -60.279 68.485 1.00 70.23 277 TRP B C 1
ATOM 6759 O O . TRP B 1 277 ? -129.060 -59.087 68.754 1.00 70.27 277 TRP B O 1
ATOM 6770 N N . THR B 1 278 ? -129.694 -61.248 68.852 1.00 70.34 278 THR B N 1
ATOM 6771 C CA . THR B 1 278 ? -130.939 -60.969 69.530 1.00 70.77 278 THR B CA 1
ATOM 6772 C C . THR B 1 278 ? -130.684 -60.730 71.015 1.00 70.97 278 THR B C 1
ATOM 6773 O O . THR B 1 278 ? -131.576 -60.266 71.746 1.00 71.05 278 THR B O 1
ATOM 6777 N N . ARG B 1 279 ? -129.478 -61.056 71.472 1.00 71.10 279 ARG B N 1
ATOM 6778 C CA . ARG B 1 279 ? -129.180 -60.929 72.899 1.00 71.43 279 ARG B CA 1
ATOM 6779 C C . ARG B 1 279 ? -128.141 -59.875 73.178 1.00 71.39 279 ARG B C 1
ATOM 6780 O O . ARG B 1 279 ? -127.233 -59.647 72.367 1.00 71.27 279 ARG B O 1
ATOM 6788 N N . ASN B 1 280 ? -128.321 -59.224 74.329 1.00 71.41 280 ASN B N 1
ATOM 6789 C CA . ASN B 1 280 ? -127.457 -58.161 74.809 1.00 71.51 280 ASN B CA 1
ATOM 6790 C C . ASN B 1 280 ? -125.997 -58.575 74.758 1.00 71.67 280 ASN B C 1
ATOM 6791 O O . ASN B 1 280 ? -125.643 -59.652 75.244 1.00 71.66 280 ASN B O 1
ATOM 6796 N N . PRO B 1 281 ? -125.153 -57.732 74.140 1.00 71.81 281 PRO B N 1
ATOM 6797 C CA . PRO B 1 281 ? -123.698 -57.848 74.191 1.00 71.95 281 PRO B CA 1
ATOM 6798 C C . PRO B 1 281 ? -123.170 -58.337 75.551 1.00 72.02 281 PRO B C 1
ATOM 6799 O O . PRO B 1 281 ? -122.558 -59.405 75.616 1.00 72.02 281 PRO B O 1
ATOM 6803 N N . SER B 1 282 ? -123.422 -57.582 76.620 1.00 71.95 282 SER B N 1
ATOM 6804 C CA . SER B 1 282 ? -122.996 -57.990 77.952 1.00 72.18 282 SER B CA 1
ATOM 6805 C C . SER B 1 282 ? -123.299 -59.467 78.204 1.00 72.30 282 SER B C 1
ATOM 6806 O O . SER B 1 282 ? -122.536 -60.160 78.877 1.00 72.55 282 SER B O 1
ATOM 6809 N N . ASP B 1 283 ? -124.421 -59.933 77.659 1.00 72.22 283 ASP B N 1
ATOM 6810 C CA . ASP B 1 283 ? -124.897 -61.294 77.884 1.00 72.30 283 ASP B CA 1
ATOM 6811 C C . ASP B 1 283 ? -124.159 -62.337 77.061 1.00 72.19 283 ASP B C 1
ATOM 6812 O O . ASP B 1 283 ? -124.657 -63.448 76.849 1.00 72.34 283 ASP B O 1
ATOM 6817 N N . ILE B 1 284 ? -122.972 -61.974 76.603 1.00 71.98 284 ILE B N 1
ATOM 6818 C CA . ILE B 1 284 ? -122.168 -62.838 75.779 1.00 72.01 284 ILE B CA 1
ATOM 6819 C C . ILE B 1 284 ? -120.749 -62.446 76.085 1.00 72.16 284 ILE B C 1
ATOM 6820 O O . ILE B 1 284 ? -120.478 -61.280 76.355 1.00 72.27 284 ILE B O 1
ATOM 6825 N N . THR B 1 285 ? -119.846 -63.415 76.072 1.00 72.44 285 THR B N 1
ATOM 6826 C CA . THR B 1 285 ? -118.408 -63.127 75.996 1.00 72.88 285 THR B CA 1
ATOM 6827 C C . THR B 1 285 ? -117.825 -64.112 74.974 1.00 72.92 285 THR B C 1
ATOM 6828 O O . THR B 1 285 ? -118.583 -64.767 74.240 1.00 72.99 285 THR B O 1
ATOM 6832 N N . GLN B 1 286 ? -116.495 -64.214 74.917 1.00 72.82 286 GLN B N 1
ATOM 6833 C CA . GLN B 1 286 ? -115.816 -65.242 74.121 1.00 72.62 286 GLN B CA 1
ATOM 6834 C C . GLN B 1 286 ? -116.415 -66.614 74.423 1.00 72.31 286 GLN B C 1
ATOM 6835 O O . GLN B 1 286 ? -117.083 -66.798 75.445 1.00 72.25 286 GLN B O 1
ATOM 6841 N N . GLU B 1 287 ? -116.174 -67.569 73.534 1.00 72.01 287 GLU B N 1
ATOM 6842 C CA . GLU B 1 287 ? -116.754 -68.908 73.637 1.00 71.99 287 GLU B CA 1
ATOM 6843 C C . GLU B 1 287 ? -118.189 -68.923 73.133 1.00 71.69 287 GLU B C 1
ATOM 6844 O O . GLU B 1 287 ? -118.730 -69.986 72.848 1.00 71.60 287 GLU B O 1
ATOM 6850 N N . GLU B 1 288 ? -118.799 -67.747 73.021 1.00 71.47 288 GLU B N 1
ATOM 6851 C CA . GLU B 1 288 ? -120.180 -67.641 72.545 1.00 71.51 288 GLU B CA 1
ATOM 6852 C C . GLU B 1 288 ? -120.207 -66.877 71.218 1.00 71.53 288 GLU B C 1
ATOM 6853 O O . GLU B 1 288 ? -120.925 -67.243 70.282 1.00 71.38 288 GLU B O 1
ATOM 6859 N N . TYR B 1 289 ? -119.425 -65.806 71.155 1.00 71.46 289 TYR B N 1
ATOM 6860 C CA . TYR B 1 289 ? -119.244 -65.081 69.921 1.00 71.33 289 TYR B CA 1
ATOM 6861 C C . TYR B 1 289 ? -118.431 -65.931 68.974 1.00 71.47 289 TYR B C 1
ATOM 6862 O O . TYR B 1 289 ? -118.829 -66.140 67.824 1.00 71.88 289 TYR B O 1
ATOM 6871 N N . ASN B 1 290 ? -117.296 -66.430 69.450 1.00 71.32 290 ASN B N 1
ATOM 6872 C CA . ASN B 1 290 ? -116.440 -67.220 68.582 1.00 71.47 290 ASN B CA 1
ATOM 6873 C C . ASN B 1 290 ? -117.087 -68.550 68.147 1.00 71.29 290 ASN B C 1
ATOM 6874 O O . ASN B 1 290 ? -116.887 -68.993 67.018 1.00 71.57 290 ASN B O 1
ATOM 6879 N N . ALA B 1 291 ? -117.890 -69.161 69.015 1.00 70.98 291 ALA B N 1
ATOM 6880 C CA . ALA B 1 291 ? -118.574 -70.414 68.661 1.00 70.77 291 ALA B CA 1
ATOM 6881 C C . ALA B 1 291 ? -119.601 -70.196 67.556 1.00 70.51 291 ALA B C 1
ATOM 6882 O O . ALA B 1 291 ? -119.976 -71.116 66.832 1.00 70.61 291 ALA B O 1
ATOM 6884 N N . PHE B 1 292 ? -120.050 -68.961 67.448 1.00 70.13 292 PHE B N 1
ATOM 6885 C CA . PHE B 1 292 ? -121.011 -68.555 66.459 1.00 69.93 292 PHE B CA 1
ATOM 6886 C C . PHE B 1 292 ? -120.294 -68.428 65.129 1.00 70.20 292 PHE B C 1
ATOM 6887 O O . PHE B 1 292 ? -120.621 -69.121 64.159 1.00 70.33 292 PHE B O 1
ATOM 6895 N N . TYR B 1 293 ? -119.302 -67.543 65.102 1.00 70.32 293 TYR B N 1
ATOM 6896 C CA . TYR B 1 293 ? -118.377 -67.413 63.983 1.00 70.53 293 TYR B CA 1
ATOM 6897 C C . TYR B 1 293 ? -118.140 -68.750 63.289 1.00 70.62 293 TYR B C 1
ATOM 6898 O O . TYR B 1 293 ? -118.421 -68.890 62.101 1.00 70.80 293 TYR B O 1
ATOM 6907 N N . LYS B 1 294 ? -117.646 -69.724 64.054 1.00 70.75 294 LYS B N 1
ATOM 6908 C CA . LYS B 1 294 ? -117.298 -71.057 63.555 1.00 70.98 294 LYS B CA 1
ATOM 6909 C C . LYS B 1 294 ? -118.440 -71.747 62.815 1.00 70.97 294 LYS B C 1
ATOM 6910 O O . LYS B 1 294 ? -118.212 -72.453 61.830 1.00 71.07 294 LYS B O 1
ATOM 6916 N N . SER B 1 295 ? -119.663 -71.539 63.288 1.00 70.88 295 SER B N 1
ATOM 6917 C CA . SER B 1 295 ? -120.831 -72.160 62.685 1.00 70.95 295 SER B CA 1
ATOM 6918 C C . SER B 1 295 ? -121.243 -71.460 61.386 1.00 70.92 295 SER B C 1
ATOM 6919 O O . SER B 1 295 ? -121.582 -72.115 60.397 1.00 70.86 295 SER B O 1
ATOM 6922 N N . ILE B 1 296 ? -121.193 -70.131 61.388 1.00 70.87 296 ILE B N 1
ATOM 6923 C CA . ILE B 1 296 ? -121.633 -69.339 60.239 1.00 70.82 296 ILE B CA 1
ATOM 6924 C C . ILE B 1 296 ? -120.575 -69.177 59.150 1.00 71.04 296 ILE B C 1
ATOM 6925 O O . ILE B 1 296 ? -120.825 -68.504 58.145 1.00 71.37 296 ILE B O 1
ATOM 6930 N N . SER B 1 297 ? -119.398 -69.768 59.341 1.00 71.13 297 SER B N 1
ATOM 6931 C CA . SER B 1 297 ? -118.304 -69.589 58.389 1.00 71.17 297 SER B CA 1
ATOM 6932 C C . SER B 1 297 ? -117.412 -70.815 58.227 1.00 71.25 297 SER B C 1
ATOM 6933 O O . SER B 1 297 ? -116.257 -70.681 57.832 1.00 71.23 297 SER B O 1
ATOM 6936 N N . ASN B 1 298 ? -117.945 -71.996 58.535 1.00 71.47 298 ASN B N 1
ATOM 6937 C CA . ASN B 1 298 ? -117.202 -73.265 58.457 1.00 71.70 298 ASN B CA 1
ATOM 6938 C C . ASN B 1 298 ? -115.687 -73.113 58.680 1.00 71.75 298 ASN B C 1
ATOM 6939 O O . ASN B 1 298 ? -114.881 -73.685 57.936 1.00 71.86 298 ASN B O 1
ATOM 6944 N N . ASP B 1 299 ? -115.311 -72.330 59.694 1.00 71.75 299 ASP B N 1
ATOM 6945 C CA . ASP B 1 299 ? -113.905 -72.024 59.994 1.00 71.66 299 ASP B CA 1
ATOM 6946 C C . ASP B 1 299 ? -113.408 -72.904 61.138 1.00 71.71 299 ASP B C 1
ATOM 6947 O O . ASP B 1 299 ? -114.208 -73.447 61.898 1.00 71.70 299 ASP B O 1
ATOM 6952 N N . TRP B 1 300 ? -112.089 -73.042 61.252 1.00 71.82 300 TRP B N 1
ATOM 6953 C CA . TRP B 1 300 ? -111.475 -73.850 62.308 1.00 71.97 300 TRP B CA 1
ATOM 6954 C C . TRP B 1 300 ? -110.815 -73.042 63.443 1.00 71.81 300 TRP B C 1
ATOM 6955 O O . TRP B 1 300 ? -110.768 -73.511 64.576 1.00 71.83 300 TRP B O 1
ATOM 6966 N N . GLU B 1 301 ? -110.307 -71.845 63.143 1.00 71.65 301 GLU B N 1
ATOM 6967 C CA . GLU B 1 301 ? -109.654 -70.993 64.157 1.00 71.50 301 GLU B CA 1
ATOM 6968 C C . GLU B 1 301 ? -110.575 -69.937 64.763 1.00 71.11 301 GLU B C 1
ATOM 6969 O O . GLU B 1 301 ? -111.652 -69.664 64.240 1.00 71.05 301 GLU B O 1
ATOM 6975 N N . ASP B 1 302 ? -110.131 -69.352 65.872 1.00 70.79 302 ASP B N 1
ATOM 6976 C CA . ASP B 1 302 ? -110.902 -68.353 66.606 1.00 70.43 302 ASP B CA 1
ATOM 6977 C C . ASP B 1 302 ? -110.812 -66.990 65.954 1.00 69.92 302 ASP B C 1
ATOM 6978 O O . ASP B 1 302 ? -109.734 -66.568 65.546 1.00 69.84 302 ASP B O 1
ATOM 6983 N N . PRO B 1 303 ? -111.948 -66.288 65.864 1.00 69.53 303 PRO B N 1
ATOM 6984 C CA . PRO B 1 303 ? -111.971 -64.912 65.367 1.00 69.37 303 PRO B CA 1
ATOM 6985 C C . PRO B 1 303 ? -111.141 -63.959 66.223 1.00 69.15 303 PRO B C 1
ATOM 6986 O O . PRO B 1 303 ? -111.439 -63.756 67.395 1.00 69.12 303 PRO B O 1
ATOM 6990 N N . LEU B 1 304 ? -110.112 -63.380 65.620 1.00 69.06 304 LEU B N 1
ATOM 6991 C CA . LEU B 1 304 ? -109.230 -62.446 66.299 1.00 69.01 304 LEU B CA 1
ATOM 6992 C C . LEU B 1 304 ? -109.999 -61.432 67.114 1.00 69.03 304 LEU B C 1
ATOM 6993 O O . LEU B 1 304 ? -109.573 -61.050 68.192 1.00 69.39 304 LEU B O 1
ATOM 6998 N N . TYR B 1 305 ? -111.129 -60.988 66.593 1.00 68.94 305 TYR B N 1
ATOM 6999 C CA . TYR B 1 305 ? -111.880 -59.938 67.240 1.00 69.02 305 TYR B CA 1
ATOM 7000 C C . TYR B 1 305 ? -113.330 -60.130 66.878 1.00 68.94 305 TYR B C 1
ATOM 7001 O O . TYR B 1 305 ? -113.668 -61.075 66.177 1.00 69.00 305 TYR B O 1
ATOM 7010 N N . VAL B 1 306 ? -114.192 -59.258 67.375 1.00 68.89 306 VAL B N 1
ATOM 7011 C CA . VAL B 1 306 ? -115.610 -59.335 67.076 1.00 68.95 306 VAL B CA 1
ATOM 7012 C C . VAL B 1 306 ? -116.260 -58.024 67.439 1.00 69.11 306 VAL B C 1
ATOM 7013 O O . VAL B 1 306 ? -115.910 -57.402 68.453 1.00 69.13 306 VAL B O 1
ATOM 7017 N N . LYS B 1 307 ? -117.204 -57.617 66.596 1.00 69.31 307 LYS B N 1
ATOM 7018 C CA . LYS B 1 307 ? -117.961 -56.396 66.797 1.00 69.71 307 LYS B CA 1
ATOM 7019 C C . LYS B 1 307 ? -119.461 -56.654 66.684 1.00 69.89 307 LYS B C 1
ATOM 7020 O O . LYS B 1 307 ? -120.019 -56.718 65.587 1.00 69.99 307 LYS B O 1
ATOM 7026 N N . HIS B 1 308 ? -120.101 -56.835 67.832 1.00 70.16 308 HIS B N 1
ATOM 7027 C CA . HIS B 1 308 ? -121.549 -56.834 67.913 1.00 70.38 308 HIS B CA 1
ATOM 7028 C C . HIS B 1 308 ? -121.936 -55.363 68.004 1.00 70.60 308 HIS B C 1
ATOM 7029 O O . HIS B 1 308 ? -121.119 -54.534 68.431 1.00 70.69 308 HIS B O 1
ATOM 7036 N N . PHE B 1 309 ? -123.158 -55.038 67.580 1.00 70.79 309 PHE B N 1
ATOM 7037 C CA . PHE B 1 309 ? -123.709 -53.688 67.708 1.00 70.99 309 PHE B CA 1
ATOM 7038 C C . PHE B 1 309 ? -125.042 -53.582 66.987 1.00 70.81 309 PHE B C 1
ATOM 7039 O O . PHE B 1 309 ? -125.473 -54.519 66.318 1.00 70.90 309 PHE B O 1
ATOM 7047 N N . SER B 1 310 ? -125.684 -52.429 67.124 1.00 70.57 310 SER B N 1
ATOM 7048 C CA . SER B 1 310 ? -126.889 -52.132 66.373 1.00 70.45 310 SER B CA 1
ATOM 7049 C C . SER B 1 310 ? -126.893 -50.678 65.960 1.00 70.17 310 SER B C 1
ATOM 7050 O O . SER B 1 310 ? -126.007 -49.910 66.318 1.00 69.98 310 SER B O 1
ATOM 7053 N N . VAL B 1 311 ? -127.901 -50.325 65.178 1.00 70.18 311 VAL B N 1
ATOM 7054 C CA . VAL B 1 311 ? -128.170 -48.955 64.796 1.00 70.23 311 VAL B CA 1
ATOM 7055 C C . VAL B 1 311 ? -129.666 -48.843 64.844 1.00 70.32 311 VAL B C 1
ATOM 7056 O O . VAL B 1 311 ? -130.383 -49.764 64.448 1.00 70.39 311 VAL B O 1
ATOM 7060 N N . GLU B 1 312 ? -130.144 -47.713 65.326 1.00 70.48 312 GLU B N 1
ATOM 7061 C CA . GLU B 1 312 ? -131.567 -47.488 65.361 1.00 70.89 312 GLU B CA 1
ATOM 7062 C C . GLU B 1 312 ? -131.886 -46.090 64.875 1.00 70.70 312 GLU B C 1
ATOM 7063 O O . GLU B 1 312 ? -130.994 -45.327 64.501 1.00 70.59 312 GLU B O 1
ATOM 7069 N N . GLY B 1 313 ? -133.169 -45.763 64.896 1.00 70.75 313 GLY B N 1
ATOM 7070 C CA . GLY B 1 313 ? -133.666 -44.538 64.305 1.00 70.85 313 GLY B CA 1
ATOM 7071 C C . GLY B 1 313 ? -134.775 -44.957 63.371 1.00 70.91 313 GLY B C 1
ATOM 7072 O O . GLY B 1 313 ? -135.850 -45.357 63.819 1.00 70.96 313 GLY B O 1
ATOM 7073 N N . GLN B 1 314 ? -134.507 -44.904 62.072 1.00 70.86 314 GLN B N 1
ATOM 7074 C CA . GLN B 1 314 ? -135.508 -45.300 61.097 1.00 70.78 314 GLN B CA 1
ATOM 7075 C C . GLN B 1 314 ? -135.007 -46.432 60.210 1.00 70.68 314 GLN B C 1
ATOM 7076 O O . GLN B 1 314 ? -135.746 -46.942 59.373 1.00 70.39 314 GLN B O 1
ATOM 7082 N N . LEU B 1 315 ? -133.749 -46.817 60.408 1.00 70.72 315 LEU B N 1
ATOM 7083 C CA . LEU B 1 315 ? -133.195 -47.975 59.733 1.00 70.88 315 LEU B CA 1
ATOM 7084 C C . LEU B 1 315 ? -133.465 -49.193 60.590 1.00 70.98 315 LEU B C 1
ATOM 7085 O O . LEU B 1 315 ? -134.195 -50.099 60.175 1.00 70.98 315 LEU B O 1
ATOM 7090 N N . GLU B 1 316 ? -132.884 -49.187 61.793 1.00 71.05 316 GLU B N 1
ATOM 7091 C CA . GLU B 1 316 ? -133.057 -50.253 62.788 1.00 71.10 316 GLU B CA 1
ATOM 7092 C C . GLU B 1 316 ? -132.558 -51.598 62.254 1.00 70.70 316 GLU B C 1
ATOM 7093 O O . GLU B 1 316 ? -133.308 -52.393 61.665 1.00 70.56 316 GLU B O 1
ATOM 7099 N N . PHE B 1 317 ? -131.272 -51.834 62.450 1.00 70.18 317 PHE B N 1
ATOM 7100 C CA . PHE B 1 317 ? -130.700 -53.117 62.125 1.00 69.78 317 PHE B CA 1
ATOM 7101 C C . PHE B 1 317 ? -129.583 -53.445 63.094 1.00 69.56 317 PHE B C 1
ATOM 7102 O O . PHE B 1 317 ? -128.889 -52.554 63.579 1.00 69.46 317 PHE B O 1
ATOM 7110 N N . ARG B 1 318 ? -129.428 -54.731 63.374 1.00 69.35 318 ARG B N 1
ATOM 7111 C CA . ARG B 1 318 ? -128.368 -55.216 64.248 1.00 69.37 318 ARG B CA 1
ATOM 7112 C C . ARG B 1 318 ? -127.306 -55.905 63.403 1.00 68.76 318 ARG B C 1
ATOM 7113 O O . ARG B 1 318 ? -127.561 -56.213 62.246 1.00 68.71 318 ARG B O 1
ATOM 7121 N N . ALA B 1 319 ? -126.125 -56.142 63.971 1.00 68.32 319 ALA B N 1
ATOM 7122 C CA . ALA B 1 319 ? -125.016 -56.690 63.202 1.00 68.19 319 ALA B CA 1
ATOM 7123 C C . ALA B 1 319 ? -123.911 -57.278 64.050 1.00 68.24 319 ALA B C 1
ATOM 7124 O O . ALA B 1 319 ? -123.468 -56.663 65.017 1.00 68.38 319 ALA B O 1
ATOM 7126 N N . ILE B 1 320 ? -123.452 -58.461 63.666 1.00 68.26 320 ILE B N 1
ATOM 7127 C CA . ILE B 1 320 ? -122.242 -59.035 64.239 1.00 68.71 320 ILE B CA 1
ATOM 7128 C C . ILE B 1 320 ? -121.205 -59.197 63.150 1.00 68.95 320 ILE B C 1
ATOM 7129 O O . ILE B 1 320 ? -121.528 -59.607 62.044 1.00 69.16 320 ILE B O 1
ATOM 7134 N N . LEU B 1 321 ? -119.956 -58.874 63.465 1.00 69.24 321 LEU B N 1
ATOM 7135 C CA . LEU B 1 321 ? -118.879 -58.876 62.469 1.00 69.29 321 LEU B CA 1
ATOM 7136 C C . LEU B 1 321 ? -117.570 -59.324 63.098 1.00 69.29 321 LEU B C 1
ATOM 7137 O O . LEU B 1 321 ? -117.263 -58.963 64.241 1.00 69.61 321 LEU B O 1
ATOM 7142 N N . PHE B 1 322 ? -116.798 -60.101 62.345 1.00 69.05 322 PHE B N 1
ATOM 7143 C CA . PHE B 1 322 ? -115.631 -60.766 62.888 1.00 69.02 322 PHE B CA 1
ATOM 7144 C C . PHE B 1 322 ? -114.420 -60.475 62.052 1.00 69.06 322 PHE B C 1
ATOM 7145 O O . PHE B 1 322 ? -114.460 -60.612 60.835 1.00 69.23 322 PHE B O 1
ATOM 7153 N N . ILE B 1 323 ? -113.336 -60.089 62.709 1.00 69.25 323 ILE B N 1
ATOM 7154 C CA . ILE B 1 323 ? -112.026 -60.130 62.084 1.00 69.49 323 ILE B CA 1
ATOM 7155 C C . ILE B 1 323 ? -111.418 -61.501 62.369 1.00 69.87 323 ILE B C 1
ATOM 7156 O O . ILE B 1 323 ? -111.186 -61.837 63.532 1.00 70.00 323 ILE B O 1
ATOM 7161 N N . PRO B 1 324 ? -111.190 -62.308 61.315 1.00 70.17 324 PRO B N 1
ATOM 7162 C CA . PRO B 1 324 ? -110.633 -63.651 61.457 1.00 70.43 324 PRO B CA 1
ATOM 7163 C C . PRO B 1 324 ? -109.153 -63.640 61.807 1.00 70.68 324 PRO B C 1
ATOM 7164 O O . PRO B 1 324 ? -108.476 -62.626 61.629 1.00 70.43 324 PRO B O 1
ATOM 7168 N N . LYS B 1 325 ? -108.673 -64.777 62.300 1.00 71.16 325 LYS B N 1
ATOM 7169 C CA . LYS B 1 325 ? -107.311 -64.904 62.795 1.00 71.78 325 LYS B CA 1
ATOM 7170 C C . LYS B 1 325 ? -106.328 -64.857 61.633 1.00 72.25 325 LYS B C 1
ATOM 7171 O O . LYS B 1 325 ? -105.311 -64.165 61.701 1.00 72.29 325 LYS B O 1
ATOM 7177 N N . ARG B 1 326 ? -106.651 -65.580 60.562 1.00 72.91 326 ARG B N 1
ATOM 7178 C CA . ARG B 1 326 ? -105.800 -65.629 59.375 1.00 73.54 326 ARG B CA 1
ATOM 7179 C C . ARG B 1 326 ? -106.539 -65.197 58.105 1.00 74.20 326 ARG B C 1
ATOM 7180 O O . ARG B 1 326 ? -107.772 -65.251 58.039 1.00 74.19 326 ARG B O 1
ATOM 7188 N N . ALA B 1 327 ? -105.770 -64.752 57.111 1.00 75.08 327 ALA B N 1
ATOM 7189 C CA . ALA B 1 327 ? -106.291 -64.486 55.773 1.00 75.95 327 ALA B CA 1
ATOM 7190 C C . ALA B 1 327 ? -106.465 -65.823 55.034 1.00 76.75 327 ALA B C 1
ATOM 7191 O O . ALA B 1 327 ? -105.589 -66.693 55.122 1.00 76.66 327 ALA B O 1
ATOM 7193 N N . PRO B 1 328 ? -107.599 -65.985 54.314 1.00 77.90 328 PRO B N 1
ATOM 7194 C CA . PRO B 1 328 ? -108.183 -67.236 53.829 1.00 78.94 328 PRO B CA 1
ATOM 7195 C C . PRO B 1 328 ? -107.319 -68.518 53.802 1.00 80.14 328 PRO B C 1
ATOM 7196 O O . PRO B 1 328 ? -107.623 -69.414 54.587 1.00 80.35 328 PRO B O 1
ATOM 7200 N N . PHE B 1 329 ? -106.274 -68.660 52.975 1.00 81.52 329 PHE B N 1
ATOM 7201 C CA . PHE B 1 329 ? -105.700 -67.680 52.043 1.00 82.83 329 PHE B CA 1
ATOM 7202 C C . PHE B 1 329 ? -106.068 -68.069 50.599 1.00 83.59 329 PHE B C 1
ATOM 7203 O O . PHE B 1 329 ? -105.619 -69.100 50.086 1.00 83.76 329 PHE B O 1
ATOM 7211 N N . ASP B 1 330 ? -106.916 -67.253 49.970 1.00 84.48 330 ASP B N 1
ATOM 7212 C CA . ASP B 1 330 ? -107.376 -67.490 48.594 1.00 85.36 330 ASP B CA 1
ATOM 7213 C C . ASP B 1 330 ? -106.722 -66.501 47.631 1.00 85.74 330 ASP B C 1
ATOM 7214 O O . ASP B 1 330 ? -105.653 -66.781 47.080 1.00 85.92 330 ASP B O 1
ATOM 7219 N N . LEU B 1 331 ? -107.376 -65.356 47.429 1.00 86.15 331 LEU B N 1
ATOM 7220 C CA . LEU B 1 331 ? -106.818 -64.250 46.647 1.00 86.50 331 LEU B CA 1
ATOM 7221 C C . LEU B 1 331 ? -106.750 -62.974 47.535 1.00 86.75 331 LEU B C 1
ATOM 7222 O O . LEU B 1 331 ? -105.975 -62.968 48.493 1.00 86.79 331 LEU B O 1
ATOM 7227 N N . PHE B 1 332 ? -107.531 -61.913 47.283 1.00 87.07 332 PHE B N 1
ATOM 7228 C CA . PHE B 1 332 ? -108.524 -61.795 46.203 1.00 87.35 332 PHE B CA 1
ATOM 7229 C C . PHE B 1 332 ? -108.803 -60.362 45.772 1.00 87.34 332 PHE B C 1
ATOM 7230 O O . PHE B 1 332 ? -108.773 -59.432 46.582 1.00 87.40 332 PHE B O 1
ATOM 7238 N N . GLU B 1 333 ? -109.047 -60.213 44.473 1.00 87.23 333 GLU B N 1
ATOM 7239 C CA . GLU B 1 333 ? -109.901 -59.159 43.927 1.00 86.97 333 GLU B CA 1
ATOM 7240 C C . GLU B 1 333 ? -110.376 -59.658 42.570 1.00 86.68 333 GLU B C 1
ATOM 7241 O O . GLU B 1 333 ? -110.366 -58.921 41.575 1.00 86.75 333 GLU B O 1
ATOM 7247 N N . SER B 1 334 ? -110.768 -60.930 42.531 1.00 86.16 334 SER B N 1
ATOM 7248 C CA . SER B 1 334 ? -111.334 -61.500 41.320 1.00 85.65 334 SER B CA 1
ATOM 7249 C C . SER B 1 334 ? -112.741 -60.933 41.113 1.00 85.24 334 SER B C 1
ATOM 7250 O O . SER B 1 334 ? -113.255 -60.921 39.990 1.00 85.34 334 SER B O 1
ATOM 7253 N N . LYS B 1 335 ? -113.331 -60.429 42.201 1.00 84.58 335 LYS B N 1
ATOM 7254 C CA . LYS B 1 335 ? -114.731 -59.981 42.233 1.00 84.00 335 LYS B CA 1
ATOM 7255 C C . LYS B 1 335 ? -115.702 -61.126 41.915 1.00 83.52 335 LYS B C 1
ATOM 7256 O O . LYS B 1 335 ? -116.921 -60.929 41.900 1.00 83.61 335 LYS B O 1
ATOM 7262 N N . LYS B 1 336 ? -115.150 -62.317 41.681 1.00 82.75 336 LYS B N 1
ATOM 7263 C CA . LYS B 1 336 ? -115.925 -63.500 41.311 1.00 81.94 336 LYS B CA 1
ATOM 7264 C C . LYS B 1 336 ? -116.453 -64.239 42.541 1.00 81.39 336 LYS B C 1
ATOM 7265 O O . LYS B 1 336 ? -117.472 -64.930 42.475 1.00 81.39 336 LYS B O 1
ATOM 7271 N N . LYS B 1 337 ? -115.765 -64.064 43.664 1.00 80.62 337 LYS B N 1
ATOM 7272 C CA . LYS B 1 337 ? -115.940 -64.929 44.828 1.00 79.78 337 LYS B CA 1
ATOM 7273 C C . LYS B 1 337 ? -116.672 -64.312 46.014 1.00 79.18 337 LYS B C 1
ATOM 7274 O O . LYS B 1 337 ? -117.576 -64.930 46.567 1.00 78.97 337 LYS B O 1
ATOM 7280 N N . LYS B 1 338 ? -116.285 -63.094 46.387 1.00 78.50 338 LYS B N 1
ATOM 7281 C CA . LYS B 1 338 ? -116.656 -62.513 47.682 1.00 77.85 338 LYS B CA 1
ATOM 7282 C C . LYS B 1 338 ? -118.151 -62.331 47.879 1.00 77.31 338 LYS B C 1
ATOM 7283 O O . LYS B 1 338 ? -118.850 -61.878 46.969 1.00 77.22 338 LYS B O 1
ATOM 7289 N N . ASN B 1 339 ? -118.618 -62.684 49.080 1.00 76.70 339 ASN B N 1
ATOM 7290 C CA . ASN B 1 339 ? -120.003 -62.449 49.540 1.00 76.15 339 ASN B CA 1
ATOM 7291 C C . ASN B 1 339 ? -120.281 -63.038 50.938 1.00 75.38 339 ASN B C 1
ATOM 7292 O O . ASN B 1 339 ? -121.086 -63.970 51.089 1.00 75.38 339 ASN B O 1
ATOM 7297 N N . ASN B 1 340 ? -119.632 -62.486 51.963 1.00 74.22 340 ASN B N 1
ATOM 7298 C CA . ASN B 1 340 ? -119.675 -63.115 53.291 1.00 72.94 340 ASN B CA 1
ATOM 7299 C C . ASN B 1 340 ? -120.737 -62.640 54.279 1.00 71.93 340 ASN B C 1
ATOM 7300 O O . ASN B 1 340 ? -121.280 -63.443 55.042 1.00 71.87 340 ASN B O 1
ATOM 7305 N N . ILE B 1 341 ? -121.040 -61.347 54.248 1.00 70.57 341 ILE B N 1
ATOM 7306 C CA . ILE B 1 341 ? -122.045 -60.772 55.140 1.00 69.26 341 ILE B CA 1
ATOM 7307 C C . ILE B 1 341 ? -123.484 -61.107 54.701 1.00 68.54 341 ILE B C 1
ATOM 7308 O O . ILE B 1 341 ? -124.062 -60.446 53.838 1.00 68.47 341 ILE B O 1
ATOM 7313 N N . LYS B 1 342 ? -124.034 -62.156 55.311 1.00 67.25 342 LYS B N 1
ATOM 7314 C CA . LYS B 1 342 ? -125.352 -62.674 54.984 1.00 67.15 342 LYS B CA 1
ATOM 7315 C C . LYS B 1 342 ? -126.418 -61.813 55.628 1.00 67.09 342 LYS B C 1
ATOM 7316 O O . LYS B 1 342 ? -126.338 -61.510 56.809 1.00 67.46 342 LYS B O 1
ATOM 7322 N N . LEU B 1 343 ? -127.424 -61.418 54.867 1.00 67.12 343 LEU B N 1
ATOM 7323 C CA . LEU B 1 343 ? -128.442 -60.520 55.397 1.00 67.39 343 LEU B CA 1
ATOM 7324 C C . LEU B 1 343 ? -129.793 -61.184 55.687 1.00 67.44 343 LEU B C 1
ATOM 7325 O O . LEU B 1 343 ? -130.318 -61.925 54.849 1.00 67.67 343 LEU B O 1
ATOM 7330 N N . TYR B 1 344 ? -130.346 -60.911 56.872 1.00 67.12 344 TYR B N 1
ATOM 7331 C CA . TYR B 1 344 ? -131.642 -61.452 57.262 1.00 66.74 344 TYR B CA 1
ATOM 7332 C C . TYR B 1 344 ? -132.583 -60.354 57.654 1.00 66.73 344 TYR B C 1
ATOM 7333 O O . TYR B 1 344 ? -132.197 -59.431 58.355 1.00 66.84 344 TYR B O 1
ATOM 7342 N N . VAL B 1 345 ? -133.827 -60.465 57.215 1.00 66.67 345 VAL B N 1
ATOM 7343 C CA . VAL B 1 345 ? -134.867 -59.559 57.656 1.00 66.70 345 VAL B CA 1
ATOM 7344 C C . VAL B 1 345 ? -135.781 -60.395 58.479 1.00 66.84 345 VAL B C 1
ATOM 7345 O O . VAL B 1 345 ? -136.225 -61.453 58.013 1.00 66.84 345 VAL B O 1
ATOM 7349 N N . ARG B 1 346 ? -136.047 -59.918 59.701 1.00 66.97 346 ARG B N 1
ATOM 7350 C CA . ARG B 1 346 ? -136.999 -60.539 60.619 1.00 66.72 346 ARG B CA 1
ATOM 7351 C C . ARG B 1 346 ? -136.715 -62.034 60.753 1.00 66.83 346 ARG B C 1
ATOM 7352 O O . ARG B 1 346 ? -137.623 -62.858 60.691 1.00 66.42 346 ARG B O 1
ATOM 7360 N N . ARG B 1 347 ? -135.436 -62.364 60.912 1.00 67.33 347 ARG B N 1
ATOM 7361 C CA . ARG B 1 347 ? -135.002 -63.726 61.175 1.00 68.37 347 ARG B CA 1
ATOM 7362 C C . ARG B 1 347 ? -134.802 -64.572 59.925 1.00 68.73 347 ARG B C 1
ATOM 7363 O O . ARG B 1 347 ? -133.994 -65.505 59.939 1.00 68.66 347 ARG B O 1
ATOM 7371 N N . VAL B 1 348 ? -135.532 -64.279 58.848 1.00 69.34 348 VAL B N 1
ATOM 7372 C CA . VAL B 1 348 ? -135.413 -65.109 57.642 1.00 69.61 348 VAL B CA 1
ATOM 7373 C C . VAL B 1 348 ? -134.266 -64.643 56.782 1.00 69.76 348 VAL B C 1
ATOM 7374 O O . VAL B 1 348 ? -133.988 -63.447 56.714 1.00 69.87 348 VAL B O 1
ATOM 7378 N N . PHE B 1 349 ? -133.599 -65.595 56.143 1.00 69.86 349 PHE B N 1
ATOM 7379 C CA . PHE B 1 349 ? -132.491 -65.274 55.275 1.00 70.26 349 PHE B CA 1
ATOM 7380 C C . PHE B 1 349 ? -133.044 -64.536 54.088 1.00 70.49 349 PHE B C 1
ATOM 7381 O O . PHE B 1 349 ? -134.054 -64.946 53.524 1.00 71.05 349 PHE B O 1
ATOM 7389 N N . ILE B 1 350 ? -132.406 -63.433 53.721 1.00 70.45 350 ILE B N 1
ATOM 7390 C CA . ILE B 1 350 ? -132.750 -62.770 52.478 1.00 70.38 350 ILE B CA 1
ATOM 7391 C C . ILE B 1 350 ? -131.648 -63.129 51.504 1.00 70.70 350 ILE B C 1
ATOM 7392 O O . ILE B 1 350 ? -131.605 -64.256 51.021 1.00 70.91 350 ILE B O 1
ATOM 7397 N N . THR B 1 351 ? -130.744 -62.192 51.249 1.00 70.93 351 THR B N 1
ATOM 7398 C CA . THR B 1 351 ? -129.596 -62.428 50.391 1.00 71.23 351 THR B CA 1
ATOM 7399 C C . THR B 1 351 ? -128.321 -62.493 51.214 1.00 71.53 351 THR B C 1
ATOM 7400 O O . THR B 1 351 ? -128.350 -62.322 52.435 1.00 71.86 351 THR B O 1
ATOM 7404 N N . ASP B 1 352 ? -127.210 -62.764 50.544 1.00 71.77 352 ASP B N 1
ATOM 7405 C CA . ASP B 1 352 ? -125.899 -62.473 51.081 1.00 72.22 352 ASP B CA 1
ATOM 7406 C C . ASP B 1 352 ? -125.180 -61.746 49.974 1.00 72.70 352 ASP B C 1
ATOM 7407 O O . ASP B 1 352 ? -125.464 -61.994 48.803 1.00 72.71 352 ASP B O 1
ATOM 7412 N N . GLU B 1 353 ? -124.250 -60.865 50.327 1.00 73.37 353 GLU B N 1
ATOM 7413 C CA . GLU B 1 353 ? -123.518 -60.098 49.312 1.00 74.09 353 GLU B CA 1
ATOM 7414 C C . GLU B 1 353 ? -122.140 -59.605 49.741 1.00 74.15 353 GLU B C 1
ATOM 7415 O O . GLU B 1 353 ? -121.723 -59.737 50.898 1.00 74.02 353 GLU B O 1
ATOM 7421 N N . ALA B 1 354 ? -121.435 -59.053 48.764 1.00 74.30 354 ALA B N 1
ATOM 7422 C CA . ALA B 1 354 ? -120.332 -58.164 49.030 1.00 74.45 354 ALA B CA 1
ATOM 7423 C C . ALA B 1 354 ? -120.777 -56.753 48.618 1.00 74.50 354 ALA B C 1
ATOM 7424 O O . ALA B 1 354 ? -121.692 -56.182 49.240 1.00 74.46 354 ALA B O 1
ATOM 7426 N N . GLU B 1 355 ? -120.171 -56.246 47.539 1.00 74.31 355 GLU B N 1
ATOM 7427 C CA . GLU B 1 355 ? -120.179 -54.826 47.153 1.00 74.12 355 GLU B CA 1
ATOM 7428 C C . GLU B 1 355 ? -121.536 -54.117 47.085 1.00 73.70 355 GLU B C 1
ATOM 7429 O O . GLU B 1 355 ? -122.036 -53.775 46.017 1.00 73.67 355 GLU B O 1
ATOM 7435 N N . ASP B 1 356 ? -122.123 -53.902 48.250 1.00 73.27 356 ASP B N 1
ATOM 7436 C CA . ASP B 1 356 ? -123.299 -53.069 48.393 1.00 72.83 356 ASP B CA 1
ATOM 7437 C C . ASP B 1 356 ? -123.187 -52.536 49.796 1.00 72.42 356 ASP B C 1
ATOM 7438 O O . ASP B 1 356 ? -123.311 -51.337 50.030 1.00 72.27 356 ASP B O 1
ATOM 7443 N N . LEU B 1 357 ? -122.933 -53.467 50.718 1.00 72.13 357 LEU B N 1
ATOM 7444 C CA . LEU B 1 357 ? -122.715 -53.198 52.144 1.00 71.64 357 LEU B CA 1
ATOM 7445 C C . LEU B 1 357 ? -121.243 -52.954 52.418 1.00 71.54 357 LEU B C 1
ATOM 7446 O O . LEU B 1 357 ? -120.883 -51.978 53.058 1.00 71.30 357 LEU B O 1
ATOM 7451 N N . ILE B 1 358 ? -120.399 -53.860 51.927 1.00 71.49 358 ILE B N 1
ATOM 7452 C CA . ILE B 1 358 ? -118.977 -53.863 52.262 1.00 71.41 358 ILE B CA 1
ATOM 7453 C C . ILE B 1 358 ? -118.050 -53.546 51.081 1.00 71.18 358 ILE B C 1
ATOM 7454 O O . ILE B 1 358 ? -118.029 -54.270 50.076 1.00 71.16 358 ILE B O 1
ATOM 7459 N N . PRO B 1 359 ? -117.281 -52.449 51.200 1.00 71.01 359 PRO B N 1
ATOM 7460 C CA . PRO B 1 359 ? -116.285 -52.128 50.187 1.00 70.94 359 PRO B CA 1
ATOM 7461 C C . PRO B 1 359 ? -115.288 -53.258 49.989 1.00 70.97 359 PRO B C 1
ATOM 7462 O O . PRO B 1 359 ? -114.855 -53.892 50.953 1.00 70.86 359 PRO B O 1
ATOM 7466 N N . GLU B 1 360 ? -114.963 -53.502 48.725 1.00 71.23 360 GLU B N 1
ATOM 7467 C CA . GLU B 1 360 ? -113.983 -54.497 48.305 1.00 71.52 360 GLU B CA 1
ATOM 7468 C C . GLU B 1 360 ? -112.981 -54.908 49.400 1.00 71.44 360 GLU B C 1
ATOM 7469 O O . GLU B 1 360 ? -112.921 -56.073 49.796 1.00 71.39 360 GLU B O 1
ATOM 7475 N N . TRP B 1 361 ? -112.226 -53.931 49.895 1.00 71.36 361 TRP B N 1
ATOM 7476 C CA . TRP B 1 361 ? -111.048 -54.172 50.724 1.00 71.33 361 TRP B CA 1
ATOM 7477 C C . TRP B 1 361 ? -111.344 -54.729 52.115 1.00 71.28 361 TRP B C 1
ATOM 7478 O O . TRP B 1 361 ? -110.453 -55.273 52.776 1.00 71.29 361 TRP B O 1
ATOM 7489 N N . LEU B 1 362 ? -112.586 -54.585 52.562 1.00 71.10 362 LEU B N 1
ATOM 7490 C CA . LEU B 1 362 ? -113.013 -55.170 53.830 1.00 70.77 362 LEU B CA 1
ATOM 7491 C C . LEU B 1 362 ? -113.579 -56.560 53.617 1.00 70.69 362 LEU B C 1
ATOM 7492 O O . LEU B 1 362 ? -113.945 -57.238 54.568 1.00 70.68 362 LEU B O 1
ATOM 7497 N N . SER B 1 363 ? -113.649 -56.963 52.351 1.00 70.63 363 SER B N 1
ATOM 7498 C CA . SER B 1 363 ? -113.933 -58.333 51.945 1.00 70.66 363 SER B CA 1
ATOM 7499 C C . SER B 1 363 ? -114.020 -59.318 53.102 1.00 70.53 363 SER B C 1
ATOM 7500 O O . SER B 1 363 ? -115.107 -59.763 53.470 1.00 70.32 363 SER B O 1
ATOM 7503 N N . PHE B 1 364 ? -112.847 -59.614 53.665 1.00 70.62 364 PHE B N 1
ATOM 7504 C CA . PHE B 1 364 ? -112.602 -60.683 54.651 1.00 70.72 364 PHE B CA 1
ATOM 7505 C C . PHE B 1 364 ? -113.545 -60.733 55.851 1.00 70.53 364 PHE B C 1
ATOM 7506 O O . PHE B 1 364 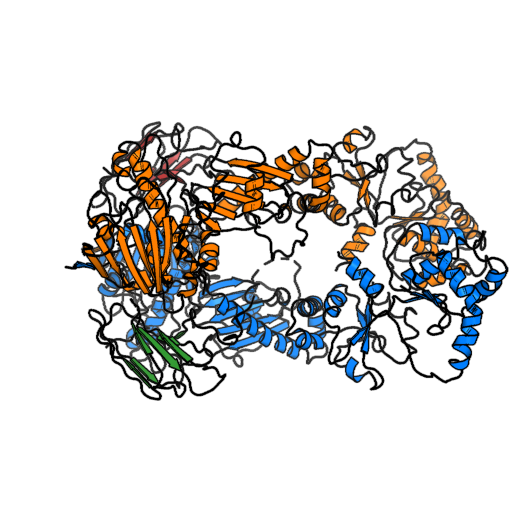? -113.784 -61.803 56.426 1.00 70.50 364 PHE B O 1
ATOM 7514 N N . VAL B 1 365 ? -114.055 -59.569 56.230 1.00 70.27 365 VAL B N 1
ATOM 7515 C CA . VAL B 1 365 ? -114.948 -59.451 57.365 1.00 70.09 365 VAL B CA 1
ATOM 7516 C C . VAL B 1 365 ? -116.179 -60.325 57.168 1.00 70.07 365 VAL B C 1
ATOM 7517 O O . VAL B 1 365 ? -117.081 -59.999 56.392 1.00 70.12 365 VAL B O 1
ATOM 7521 N N . LYS B 1 366 ? -116.181 -61.465 57.851 1.00 70.00 366 LYS B N 1
ATOM 7522 C CA . LYS B 1 366 ? -117.349 -62.336 57.891 1.00 69.97 366 LYS B CA 1
ATOM 7523 C C . LYS B 1 366 ? -118.327 -61.713 58.862 1.00 69.72 366 LYS B C 1
ATOM 7524 O O . LYS B 1 366 ? -117.915 -61.153 59.876 1.00 69.97 366 LYS B O 1
ATOM 7530 N N . GLY B 1 367 ? -119.614 -61.775 58.556 1.00 69.43 367 GLY B N 1
ATOM 7531 C CA . GLY B 1 367 ? -120.582 -61.037 59.358 1.00 69.07 367 GLY B CA 1
ATOM 7532 C C . GLY B 1 367 ? -121.990 -61.565 59.293 1.00 68.71 367 GLY B C 1
ATOM 7533 O O . GLY B 1 367 ? -122.201 -62.751 59.065 1.00 68.77 367 GLY B O 1
ATOM 7534 N N . VAL B 1 368 ? -122.943 -60.669 59.526 1.00 68.39 368 VAL B N 1
ATOM 7535 C CA . VAL B 1 368 ? -124.376 -60.951 59.441 1.00 68.39 368 VAL B CA 1
ATOM 7536 C C . VAL B 1 368 ? -125.170 -59.725 59.882 1.00 68.49 368 VAL B C 1
ATOM 7537 O O . VAL B 1 368 ? -124.828 -59.078 60.872 1.00 68.78 368 VAL B O 1
ATOM 7541 N N . VAL B 1 369 ? -126.222 -59.404 59.140 1.00 68.48 369 VAL B N 1
ATOM 7542 C CA . VAL B 1 369 ? -127.062 -58.268 59.468 1.00 68.57 369 VAL B CA 1
ATOM 7543 C C . VAL B 1 369 ? -128.517 -58.709 59.591 1.00 68.78 369 VAL B C 1
ATOM 7544 O O . VAL B 1 369 ? -128.915 -59.747 59.054 1.00 68.91 369 VAL B O 1
ATOM 7548 N N . ASP B 1 370 ? -129.295 -57.923 60.328 1.00 68.90 370 ASP B N 1
ATOM 7549 C CA . ASP B 1 370 ? -130.705 -58.184 60.493 1.00 69.10 370 ASP B CA 1
ATOM 7550 C C . ASP B 1 370 ? -131.473 -56.911 60.834 1.00 69.32 370 ASP B C 1
ATOM 7551 O O . ASP B 1 370 ? -131.025 -56.092 61.636 1.00 69.32 370 ASP B O 1
ATOM 7556 N N . SER B 1 371 ? -132.628 -56.755 60.200 1.00 69.59 371 SER B N 1
ATOM 7557 C CA . SER B 1 371 ? -133.556 -55.693 60.521 1.00 69.95 371 SER B CA 1
ATOM 7558 C C . SER B 1 371 ? -134.946 -56.276 60.718 1.00 70.32 371 SER B C 1
ATOM 7559 O O . SER B 1 371 ? -135.298 -57.299 60.139 1.00 70.29 371 SER B O 1
ATOM 7562 N N . GLU B 1 372 ? -135.727 -55.613 61.555 1.00 70.80 372 GLU B N 1
ATOM 7563 C CA . GLU B 1 372 ? -137.131 -55.931 61.715 1.00 71.38 372 GLU B CA 1
ATOM 7564 C C . GLU B 1 372 ? -137.872 -55.105 60.697 1.00 71.57 372 GLU B C 1
ATOM 7565 O O . GLU B 1 372 ? -138.867 -55.543 60.129 1.00 71.42 372 GLU B O 1
ATOM 7571 N N . ASP B 1 373 ? -137.350 -53.896 60.496 1.00 72.09 373 ASP B N 1
ATOM 7572 C CA . ASP B 1 373 ? -137.939 -52.849 59.679 1.00 72.62 373 ASP B CA 1
ATOM 7573 C C . ASP B 1 373 ? -137.741 -53.226 58.229 1.00 72.83 373 ASP B C 1
ATOM 7574 O O . ASP B 1 373 ? -136.950 -52.598 57.513 1.00 72.78 373 ASP B O 1
ATOM 7579 N N . LEU B 1 374 ? -138.479 -54.257 57.811 1.00 73.27 374 LEU B N 1
ATOM 7580 C CA . LEU B 1 374 ? -138.270 -54.944 56.518 1.00 73.66 374 LEU B CA 1
ATOM 7581 C C . LEU B 1 374 ? -138.104 -54.000 55.313 1.00 73.36 374 LEU B C 1
ATOM 7582 O O . LEU B 1 374 ? -139.093 -53.475 54.784 1.00 73.29 374 LEU B O 1
ATOM 7587 N N . PRO B 1 375 ? -136.836 -53.770 54.907 1.00 73.16 375 PRO B N 1
ATOM 7588 C CA . PRO B 1 375 ? -136.428 -52.833 53.855 1.00 73.18 375 PRO B CA 1
ATOM 7589 C C . PRO B 1 375 ? -137.305 -52.903 52.598 1.00 73.05 375 PRO B C 1
ATOM 7590 O O . PRO B 1 375 ? -137.181 -52.070 51.701 1.00 72.57 375 PRO B O 1
ATOM 7594 N N . LEU B 1 376 ? -138.146 -53.937 52.573 1.00 73.30 376 LEU B N 1
ATOM 7595 C CA . LEU B 1 376 ? -139.395 -54.071 51.792 1.00 73.59 376 LEU B CA 1
ATOM 7596 C C . LEU B 1 376 ? -139.435 -55.333 50.952 1.00 73.26 376 LEU B C 1
ATOM 7597 O O . LEU B 1 376 ? -140.286 -56.198 51.171 1.00 73.16 376 LEU B O 1
ATOM 7602 N N . ASN B 1 377 ? -138.493 -55.429 50.019 1.00 73.13 377 ASN B N 1
ATOM 7603 C CA . ASN B 1 377 ? -138.284 -56.624 49.198 1.00 73.16 377 ASN B CA 1
ATOM 7604 C C . ASN B 1 377 ? -139.395 -56.905 48.188 1.00 73.00 377 ASN B C 1
ATOM 7605 O O . ASN B 1 377 ? -140.546 -57.137 48.567 1.00 73.14 377 ASN B O 1
ATOM 7610 N N . LEU B 1 378 ? -139.068 -56.902 46.900 1.00 72.75 378 LEU B N 1
ATOM 7611 C CA . LEU B 1 378 ? -139.971 -57.562 45.975 1.00 72.59 378 LEU B CA 1
ATOM 7612 C C . LEU B 1 378 ? -139.884 -59.026 46.380 1.00 72.15 378 LEU B C 1
ATOM 7613 O O . LEU B 1 378 ? -138.848 -59.467 46.886 1.00 72.19 378 LEU B O 1
ATOM 7618 N N . SER B 1 379 ? -140.969 -59.758 46.179 1.00 71.64 379 SER B N 1
ATOM 7619 C CA . SER B 1 379 ? -141.181 -61.044 46.839 1.00 71.29 379 SER B CA 1
ATOM 7620 C C . SER B 1 379 ? -139.931 -61.898 47.196 1.00 71.40 379 SER B C 1
ATOM 7621 O O . SER B 1 379 ? -139.546 -62.850 46.497 1.00 71.05 379 SER B O 1
ATOM 7624 N N . ARG B 1 380 ? -139.298 -61.458 48.291 1.00 71.65 380 ARG B N 1
ATOM 7625 C CA . ARG B 1 380 ? -138.351 -62.204 49.143 1.00 71.67 380 ARG B CA 1
ATOM 7626 C C . ARG B 1 380 ? -137.010 -62.652 48.563 1.00 71.82 380 ARG B C 1
ATOM 7627 O O . ARG B 1 380 ? -136.710 -63.843 48.584 1.00 71.89 380 ARG B O 1
ATOM 7635 N N . GLU B 1 381 ? -136.196 -61.712 48.076 1.00 72.15 381 GLU B N 1
ATOM 7636 C CA . GLU B 1 381 ? -134.804 -62.034 47.706 1.00 72.08 381 GLU B CA 1
ATOM 7637 C C . GLU B 1 381 ? -133.871 -60.829 47.560 1.00 71.90 381 GLU B C 1
ATOM 7638 O O . GLU B 1 381 ? -132.660 -60.984 47.410 1.00 71.39 381 GLU B O 1
ATOM 7644 N N . MET B 1 382 ? -134.427 -59.628 47.610 1.00 72.12 382 MET B N 1
ATOM 7645 C CA . MET B 1 382 ? -133.599 -58.450 47.854 1.00 72.87 382 MET B CA 1
ATOM 7646 C C . MET B 1 382 ? -134.440 -57.228 48.081 1.00 72.72 382 MET B C 1
ATOM 7647 O O . MET B 1 382 ? -135.491 -57.052 47.466 1.00 72.67 382 MET B O 1
ATOM 7652 N N . LEU B 1 383 ? -133.940 -56.392 48.982 1.00 72.92 383 LEU B N 1
ATOM 7653 C CA . LEU B 1 383 ? -134.554 -55.130 49.356 1.00 73.12 383 LEU B CA 1
ATOM 7654 C C . LEU B 1 383 ? -135.262 -54.500 48.183 1.00 73.29 383 LEU B C 1
ATOM 7655 O O . LEU B 1 383 ? -136.463 -54.209 48.215 1.00 73.27 383 LEU B O 1
ATOM 7660 N N . GLN B 1 384 ? -134.488 -54.313 47.131 1.00 73.50 384 GLN B N 1
ATOM 7661 C CA . GLN B 1 384 ? -134.816 -53.319 46.147 1.00 74.00 384 GLN B CA 1
ATOM 7662 C C . GLN B 1 384 ? -135.150 -52.005 46.873 1.00 74.00 384 GLN B C 1
ATOM 7663 O O . GLN B 1 384 ? -136.316 -51.629 47.077 1.00 73.95 384 GLN B O 1
ATOM 7669 N N . GLN B 1 385 ? -134.075 -51.393 47.354 1.00 73.88 385 GLN B N 1
ATOM 7670 C CA . GLN B 1 385 ? -133.935 -49.953 47.422 1.00 73.90 385 GLN B CA 1
ATOM 7671 C C . GLN B 1 385 ? -132.533 -49.706 47.934 1.00 73.79 385 GLN B C 1
ATOM 7672 O O . GLN B 1 385 ? -132.294 -49.638 49.124 1.00 73.85 385 GLN B O 1
ATOM 7678 N N . ASN B 1 386 ? -131.594 -49.603 47.004 1.00 73.82 386 ASN B N 1
ATOM 7679 C CA . ASN B 1 386 ? -130.174 -49.593 47.337 1.00 73.68 386 ASN B CA 1
ATOM 7680 C C . ASN B 1 386 ? -129.673 -48.289 47.976 1.00 73.30 386 ASN B C 1
ATOM 7681 O O . ASN B 1 386 ? -128.470 -48.083 48.159 1.00 73.43 386 ASN B O 1
ATOM 7686 N N . LYS B 1 387 ? -130.619 -47.422 48.323 1.00 72.73 387 LYS B N 1
ATOM 7687 C CA . LYS B 1 387 ? -130.353 -46.298 49.202 1.00 72.16 387 LYS B CA 1
ATOM 7688 C C . LYS B 1 387 ? -130.167 -46.858 50.608 1.00 71.93 387 LYS B C 1
ATOM 7689 O O . LYS B 1 387 ? -129.288 -46.408 51.355 1.00 71.98 387 LYS B O 1
ATOM 7695 N N . ILE B 1 388 ? -131.003 -47.843 50.950 1.00 71.45 388 ILE B N 1
ATOM 7696 C CA . ILE B 1 388 ? -130.860 -48.634 52.169 1.00 70.94 388 ILE B CA 1
ATOM 7697 C C . ILE B 1 388 ? -129.432 -49.152 52.221 1.00 70.95 388 ILE B C 1
ATOM 7698 O O . ILE B 1 388 ? -128.671 -48.839 53.135 1.00 70.95 388 ILE B O 1
ATOM 7703 N N . MET B 1 389 ? -129.086 -49.938 51.210 1.00 70.90 389 MET B N 1
ATOM 7704 C CA . MET B 1 389 ? -127.765 -50.493 51.063 1.00 71.05 389 MET B CA 1
ATOM 7705 C C . MET B 1 389 ? -126.674 -49.534 51.466 1.00 70.89 389 MET B C 1
ATOM 7706 O O . MET B 1 389 ? -125.888 -49.824 52.364 1.00 70.84 389 MET B O 1
ATOM 7711 N N . LYS B 1 390 ? -126.642 -48.386 50.803 1.00 70.76 390 LYS B N 1
ATOM 7712 C CA . LYS B 1 390 ? -125.608 -47.399 51.039 1.00 70.77 390 LYS B CA 1
ATOM 7713 C C . LYS B 1 390 ? -125.453 -47.102 52.524 1.00 70.53 390 LYS B C 1
ATOM 7714 O O . LYS B 1 390 ? -124.346 -47.107 53.042 1.00 70.77 390 LYS B O 1
ATOM 7720 N N . VAL B 1 391 ? -126.561 -46.872 53.214 1.00 70.09 391 VAL B N 1
ATOM 7721 C CA . VAL B 1 391 ? -126.500 -46.499 54.623 1.00 69.70 391 VAL B CA 1
ATOM 7722 C C . VAL B 1 391 ? -125.838 -47.570 55.493 1.00 69.28 391 VAL B C 1
ATOM 7723 O O . VAL B 1 391 ? -124.864 -47.297 56.190 1.00 69.17 391 VAL B O 1
ATOM 7727 N N . ILE B 1 392 ? -126.356 -48.788 55.423 1.00 68.81 392 ILE B N 1
ATOM 7728 C CA . ILE B 1 392 ? -125.804 -49.911 56.153 1.00 68.51 392 ILE B CA 1
ATOM 7729 C C . ILE B 1 392 ? -124.311 -50.024 55.911 1.00 68.73 392 ILE B C 1
ATOM 7730 O O . ILE B 1 392 ? -123.548 -50.376 56.802 1.00 68.46 392 ILE B O 1
ATOM 7735 N N . ARG B 1 393 ? -123.906 -49.713 54.688 1.00 69.33 393 ARG B N 1
ATOM 7736 C CA . ARG B 1 393 ? -122.497 -49.671 54.325 1.00 70.04 393 ARG B CA 1
ATOM 7737 C C . ARG B 1 393 ? -121.741 -48.648 55.189 1.00 69.95 393 ARG B C 1
ATOM 7738 O O . ARG B 1 393 ? -120.740 -48.993 55.822 1.00 69.97 393 ARG B O 1
ATOM 7746 N N . LYS B 1 394 ? -122.231 -47.408 55.230 1.00 69.92 394 LYS B N 1
ATOM 7747 C CA . LYS B 1 394 ? -121.586 -46.361 56.011 1.00 69.99 394 LYS B CA 1
ATOM 7748 C C . LYS B 1 394 ? -121.246 -46.897 57.388 1.00 70.09 394 LYS B C 1
ATOM 7749 O O . LYS B 1 394 ? -120.090 -46.860 57.809 1.00 70.34 394 LYS B O 1
ATOM 7755 N N . ASN B 1 395 ? -122.261 -47.427 58.064 1.00 69.95 395 ASN B N 1
ATOM 7756 C CA . ASN B 1 395 ? -122.125 -47.937 59.417 1.00 69.61 395 ASN B CA 1
ATOM 7757 C C . ASN B 1 395 ? -121.165 -49.100 59.510 1.00 69.37 395 ASN B C 1
ATOM 7758 O O . ASN B 1 395 ? -120.165 -49.024 60.216 1.00 69.14 395 ASN B O 1
ATOM 7763 N N . ILE B 1 396 ? -121.456 -50.164 58.774 1.00 69.36 396 ILE B N 1
ATOM 7764 C CA . ILE B 1 396 ? -120.605 -51.340 58.793 1.00 69.66 396 ILE B CA 1
ATOM 7765 C C . ILE B 1 396 ? -119.154 -50.962 58.490 1.00 69.90 396 ILE B C 1
ATOM 7766 O O . ILE B 1 396 ? -118.243 -51.753 58.709 1.00 70.01 396 ILE B O 1
ATOM 7771 N N . VAL B 1 397 ? -118.939 -49.747 57.998 1.00 70.17 397 VAL B N 1
ATOM 7772 C CA . VAL B 1 397 ? -117.585 -49.227 57.884 1.00 70.44 397 VAL B CA 1
ATOM 7773 C C . VAL B 1 397 ? -117.220 -48.465 59.160 1.00 70.73 397 VAL B C 1
ATOM 7774 O O . VAL B 1 397 ? -116.335 -48.899 59.898 1.00 70.83 397 VAL B O 1
ATOM 7778 N N . LYS B 1 398 ? -117.917 -47.362 59.437 1.00 70.88 398 LYS B N 1
ATOM 7779 C CA . LYS B 1 398 ? -117.635 -46.547 60.624 1.00 71.07 398 LYS B CA 1
ATOM 7780 C C . LYS B 1 398 ? -117.443 -47.420 61.865 1.00 71.11 398 LYS B C 1
ATOM 7781 O O . LYS B 1 398 ? -116.425 -47.312 62.556 1.00 71.29 398 LYS B O 1
ATOM 7787 N N . LYS B 1 399 ? -118.411 -48.297 62.123 1.00 71.08 399 LYS B N 1
ATOM 7788 C CA . LYS B 1 399 ? -118.333 -49.230 63.241 1.00 71.05 399 LYS B CA 1
ATOM 7789 C C . LYS B 1 399 ? -117.144 -50.160 63.116 1.00 70.85 399 LYS B C 1
ATOM 7790 O O . LYS B 1 399 ? -116.474 -50.442 64.109 1.00 71.07 399 LYS B O 1
ATOM 7796 N N . LEU B 1 400 ? -116.885 -50.635 61.902 1.00 70.40 400 LEU B N 1
ATOM 7797 C CA . LEU B 1 400 ? -115.835 -51.615 61.692 1.00 70.13 400 LEU B CA 1
ATOM 7798 C C . LEU B 1 400 ? -114.447 -51.000 61.749 1.00 70.10 400 LEU B C 1
ATOM 7799 O O . LEU B 1 400 ? -113.466 -51.706 61.980 1.00 69.95 400 LEU B O 1
ATOM 7804 N N . ILE B 1 401 ? -114.371 -49.688 61.537 1.00 70.18 401 ILE B N 1
ATOM 7805 C CA . ILE B 1 401 ? -113.102 -48.968 61.607 1.00 70.28 401 ILE B CA 1
ATOM 7806 C C . ILE B 1 401 ? -112.642 -48.851 63.048 1.00 70.36 401 ILE B C 1
ATOM 7807 O O . ILE B 1 401 ? -111.519 -49.241 63.373 1.00 70.49 401 ILE B O 1
ATOM 7812 N N . GLU B 1 402 ? -113.521 -48.338 63.908 1.00 70.43 402 GLU B N 1
ATOM 7813 C CA . GLU B 1 402 ? -113.210 -48.209 65.326 1.00 70.53 402 GLU B CA 1
ATOM 7814 C C . GLU B 1 402 ? -112.770 -49.548 65.890 1.00 70.19 402 GLU B C 1
ATOM 7815 O O . GLU B 1 402 ? -111.919 -49.598 66.764 1.00 70.30 402 GLU B O 1
ATOM 7821 N N . ALA B 1 403 ? -113.331 -50.627 65.354 1.00 69.92 403 ALA B N 1
ATOM 7822 C CA . ALA B 1 403 ? -112.940 -51.975 65.740 1.00 69.84 403 ALA B CA 1
ATOM 7823 C C . ALA B 1 403 ? -111.458 -52.241 65.484 1.00 69.83 403 ALA B C 1
ATOM 7824 O O . ALA B 1 403 ? -110.811 -52.938 66.266 1.00 69.96 403 ALA B O 1
ATOM 7826 N N . PHE B 1 404 ? -110.920 -51.694 64.397 1.00 69.81 404 PHE B N 1
ATOM 7827 C CA . PHE B 1 404 ? -109.482 -51.781 64.164 1.00 69.85 404 PHE B CA 1
ATOM 7828 C C . PHE B 1 404 ? -108.808 -50.876 65.167 1.00 69.88 404 PHE B C 1
ATOM 7829 O O . PHE B 1 404 ? -107.910 -51.303 65.888 1.00 69.93 404 PHE B O 1
ATOM 7837 N N . ASN B 1 405 ? -109.276 -49.631 65.219 1.00 69.91 405 ASN B N 1
ATOM 7838 C CA . ASN B 1 405 ? -108.792 -48.645 66.172 1.00 70.02 405 ASN B CA 1
ATOM 7839 C C . ASN B 1 405 ? -108.748 -49.172 67.593 1.00 69.89 405 ASN B C 1
ATOM 7840 O O . ASN B 1 405 ? -107.973 -48.696 68.420 1.00 69.85 405 ASN B O 1
ATOM 7845 N N . GLU B 1 406 ? -109.585 -50.165 67.861 1.00 69.80 406 GLU B N 1
ATOM 7846 C CA . GLU B 1 406 ? -109.569 -50.859 69.136 1.00 69.60 406 GLU B CA 1
ATOM 7847 C C . GLU B 1 406 ? -108.452 -51.897 69.148 1.00 69.64 406 GLU B C 1
ATOM 7848 O O . GLU B 1 406 ? -107.556 -51.823 69.986 1.00 69.78 406 GLU B O 1
ATOM 7854 N N . ILE B 1 407 ? -108.473 -52.830 68.199 1.00 69.64 407 ILE B N 1
ATOM 7855 C CA . ILE B 1 407 ? -107.381 -53.793 68.059 1.00 69.69 407 ILE B CA 1
ATOM 7856 C C . ILE B 1 407 ? -106.046 -53.055 68.029 1.00 69.88 407 ILE B C 1
ATOM 7857 O O . ILE B 1 407 ? -105.010 -53.608 68.403 1.00 69.80 407 ILE B O 1
ATOM 7862 N N . ALA B 1 408 ? -106.090 -51.794 67.608 1.00 70.19 408 ALA B N 1
ATOM 7863 C CA . ALA B 1 408 ? -104.912 -50.944 67.590 1.00 70.60 408 ALA B CA 1
ATOM 7864 C C . ALA B 1 408 ? -104.300 -50.827 68.982 1.00 70.91 408 ALA B C 1
ATOM 7865 O O . ALA B 1 408 ? -103.081 -50.943 69.130 1.00 71.20 408 ALA B O 1
ATOM 7867 N N . GLU B 1 409 ? -105.139 -50.612 69.997 1.00 71.10 409 GLU B N 1
ATOM 7868 C CA . GLU B 1 409 ? -104.669 -50.511 71.385 1.00 71.15 409 GLU B CA 1
ATOM 7869 C C . GLU B 1 409 ? -104.203 -51.877 71.881 1.00 71.16 409 GLU B C 1
ATOM 7870 O O . GLU B 1 409 ? -104.920 -52.565 72.604 1.00 71.21 409 GLU B O 1
ATOM 7876 N N . ASP B 1 410 ? -102.995 -52.256 71.473 1.00 71.21 410 ASP B N 1
ATOM 7877 C CA . ASP B 1 410 ? -102.441 -53.581 71.733 1.00 71.26 410 ASP B CA 1
ATOM 7878 C C . ASP B 1 410 ? -101.010 -53.658 71.216 1.00 71.41 410 ASP B C 1
ATOM 7879 O O . ASP B 1 410 ? -100.664 -53.034 70.212 1.00 71.53 410 ASP B O 1
ATOM 7884 N N . SER B 1 411 ? -100.185 -54.441 71.899 1.00 71.56 411 SER B N 1
ATOM 7885 C CA . SER B 1 411 ? -98.809 -54.632 71.480 1.00 71.80 411 SER B CA 1
ATOM 7886 C C . SER B 1 411 ? -98.762 -55.604 70.303 1.00 71.83 411 SER B C 1
ATOM 7887 O O . SER B 1 411 ? -98.459 -55.203 69.175 1.00 71.89 411 SER B O 1
ATOM 7890 N N . GLU B 1 412 ? -99.116 -56.863 70.564 1.00 71.88 412 GLU B N 1
ATOM 7891 C CA . GLU B 1 412 ? -98.854 -57.959 69.630 1.00 72.06 412 GLU B CA 1
ATOM 7892 C C . GLU B 1 412 ? -100.059 -58.434 68.825 1.00 72.01 412 GLU B C 1
ATOM 7893 O O . GLU B 1 412 ? -99.922 -58.761 67.641 1.00 72.05 412 GLU B O 1
ATOM 7899 N N . GLN B 1 413 ? -101.225 -58.488 69.464 1.00 71.92 413 GLN B N 1
ATOM 7900 C CA . GLN B 1 413 ? -102.452 -58.884 68.774 1.00 71.96 413 GLN B CA 1
ATOM 7901 C C . GLN B 1 413 ? -102.802 -57.958 67.609 1.00 71.90 413 GLN B C 1
ATOM 7902 O O . GLN B 1 413 ? -103.684 -58.271 66.806 1.00 72.06 413 GLN B O 1
ATOM 7908 N N . PHE B 1 414 ? -102.114 -56.824 67.512 1.00 71.72 414 PHE B N 1
ATOM 7909 C CA . PHE B 1 414 ? -102.263 -55.973 66.344 1.00 71.48 414 PHE B CA 1
ATOM 7910 C C . PHE B 1 414 ? -101.399 -56.484 65.204 1.00 71.32 414 PHE B C 1
ATOM 7911 O O . PHE B 1 414 ? -101.863 -56.580 64.069 1.00 71.30 414 PHE B O 1
ATOM 7919 N N . GLU B 1 415 ? -100.145 -56.805 65.516 1.00 71.17 415 GLU B N 1
ATOM 7920 C CA . GLU B 1 415 ? -99.206 -57.335 64.528 1.00 71.12 415 GLU B CA 1
ATOM 7921 C C . GLU B 1 415 ? -99.689 -58.682 64.001 1.00 70.94 415 GLU B C 1
ATOM 7922 O O . GLU B 1 415 ? -99.370 -59.058 62.874 1.00 71.01 415 GLU B O 1
ATOM 7928 N N . LYS B 1 416 ? -100.460 -59.399 64.819 1.00 70.62 416 LYS B N 1
ATOM 7929 C CA . LYS B 1 416 ? -101.087 -60.644 64.389 1.00 70.41 416 LYS B CA 1
ATOM 7930 C C . LYS B 1 416 ? -102.155 -60.344 63.356 1.00 70.24 416 LYS B C 1
ATOM 7931 O O . LYS B 1 416 ? -102.394 -61.128 62.443 1.00 70.16 416 LYS B O 1
ATOM 7937 N N . PHE B 1 417 ? -102.786 -59.189 63.518 1.00 70.13 417 PHE B N 1
ATOM 7938 C CA . PHE B 1 417 ? -103.787 -58.698 62.595 1.00 70.04 417 PHE B CA 1
ATOM 7939 C C . PHE B 1 417 ? -103.109 -57.993 61.426 1.00 70.06 417 PHE B C 1
ATOM 7940 O O . PHE B 1 417 ? -103.589 -58.041 60.291 1.00 70.05 417 PHE B O 1
ATOM 7948 N N . TYR B 1 418 ? -101.989 -57.340 61.705 1.00 70.15 418 TYR B N 1
ATOM 7949 C CA . TYR B 1 418 ? -101.284 -56.605 60.674 1.00 70.42 418 TYR B CA 1
ATOM 7950 C C . TYR B 1 418 ? -100.501 -57.527 59.738 1.00 70.63 418 TYR B C 1
ATOM 7951 O O . TYR B 1 418 ? -100.212 -57.151 58.600 1.00 70.77 418 TYR B O 1
ATOM 7960 N N . SER B 1 419 ? -100.164 -58.727 60.213 1.00 70.75 419 SER B N 1
ATOM 7961 C CA . SER B 1 419 ? -99.532 -59.741 59.363 1.00 70.87 419 SER B CA 1
ATOM 7962 C C . SER B 1 419 ? -100.577 -60.393 58.472 1.00 70.90 419 SER B C 1
ATOM 7963 O O . SER B 1 419 ? -100.251 -61.031 57.469 1.00 70.95 419 SER B O 1
ATOM 7966 N N . ALA B 1 420 ? -101.837 -60.222 58.853 1.00 70.99 420 ALA B N 1
ATOM 7967 C CA . ALA B 1 420 ? -102.951 -60.785 58.113 1.00 71.01 420 ALA B CA 1
ATOM 7968 C C . ALA B 1 420 ? -103.459 -59.826 57.046 1.00 70.96 420 ALA B C 1
ATOM 7969 O O . ALA B 1 420 ? -103.652 -60.225 55.896 1.00 71.15 420 ALA B O 1
ATOM 7971 N N . PHE B 1 421 ? -103.664 -58.564 57.412 1.00 70.74 421 PHE B N 1
ATOM 7972 C CA . PHE B 1 421 ? -104.356 -57.646 56.510 1.00 70.57 421 PHE B CA 1
ATOM 7973 C C . PHE B 1 421 ? -103.611 -56.369 56.191 1.00 70.43 421 PHE B C 1
ATOM 7974 O O . PHE B 1 421 ? -104.222 -55.372 55.813 1.00 70.29 421 PHE B O 1
ATOM 7982 N N . SER B 1 422 ? -102.290 -56.408 56.320 1.00 70.44 422 SER B N 1
ATOM 7983 C CA . SER B 1 422 ? -101.457 -55.287 55.919 1.00 70.54 422 SER B CA 1
ATOM 7984 C C . SER B 1 422 ? -102.029 -54.709 54.637 1.00 70.57 422 SER B C 1
ATOM 7985 O O . SER B 1 422 ? -102.263 -53.506 54.537 1.00 70.56 422 SER B O 1
ATOM 7988 N N . LYS B 1 423 ? -102.292 -55.602 53.684 1.00 70.56 423 LYS B N 1
ATOM 7989 C CA . LYS B 1 423 ? -102.772 -55.248 52.355 1.00 70.39 423 LYS B CA 1
ATOM 7990 C C . LYS B 1 423 ? -104.114 -54.533 52.418 1.00 70.06 423 LYS B C 1
ATOM 7991 O O . LYS B 1 423 ? -104.208 -53.361 52.068 1.00 69.93 423 LYS B O 1
ATOM 7997 N N . ASN B 1 424 ? -105.134 -55.233 52.902 1.00 69.75 424 ASN B N 1
ATOM 7998 C CA . ASN B 1 424 ? -106.501 -54.730 52.878 1.00 69.62 424 ASN B CA 1
ATOM 7999 C C . ASN B 1 424 ? -106.692 -53.357 53.497 1.00 69.72 424 ASN B C 1
ATOM 8000 O O . ASN B 1 424 ? -107.538 -52.591 53.048 1.00 69.71 424 ASN B O 1
ATOM 8005 N N . ILE B 1 425 ? -105.912 -53.044 54.524 1.00 69.91 425 ILE B N 1
ATOM 8006 C CA . ILE B 1 425 ? -105.916 -51.688 55.056 1.00 70.11 425 ILE B CA 1
ATOM 8007 C C . ILE B 1 425 ? -105.353 -50.737 54.006 1.00 70.18 425 ILE B C 1
ATOM 8008 O O . ILE B 1 425 ? -106.044 -49.809 53.592 1.00 70.09 425 ILE B O 1
ATOM 8013 N N . LYS B 1 426 ? -104.120 -50.996 53.564 1.00 70.37 426 LYS B N 1
ATOM 8014 C CA . LYS B 1 426 ? -103.449 -50.177 52.545 1.00 70.52 426 LYS B CA 1
ATOM 8015 C C . LYS B 1 426 ? -104.351 -50.006 51.333 1.00 70.62 426 LYS B C 1
ATOM 8016 O O . LYS B 1 426 ? -104.471 -48.908 50.782 1.00 70.61 426 LYS B O 1
ATOM 8022 N N . LEU B 1 427 ? -104.983 -51.110 50.939 1.00 70.76 427 LEU B N 1
ATOM 8023 C CA . LEU B 1 427 ? -105.951 -51.137 49.857 1.00 70.84 427 LEU B CA 1
ATOM 8024 C C . LEU B 1 427 ? -107.064 -50.130 50.105 1.00 70.97 427 LEU B C 1
ATOM 8025 O O . LEU B 1 427 ? -107.439 -49.377 49.200 1.00 71.06 427 LEU B O 1
ATOM 8030 N N . GLY B 1 428 ? -107.570 -50.109 51.338 1.00 71.12 428 GLY B N 1
ATOM 8031 C CA . GLY B 1 428 ? -108.619 -49.172 51.745 1.00 71.31 428 GLY B CA 1
ATOM 8032 C C . GLY B 1 428 ? -108.222 -47.707 51.688 1.00 71.39 428 GLY B C 1
ATOM 8033 O O . GLY B 1 428 ? -109.048 -46.838 51.398 1.00 71.38 428 GLY B O 1
ATOM 8034 N N . VAL B 1 429 ? -106.953 -47.434 51.969 1.00 71.44 429 VAL B N 1
ATOM 8035 C CA . VAL B 1 429 ? -106.420 -46.082 51.892 1.00 71.60 429 VAL B CA 1
ATOM 8036 C C . VAL B 1 429 ? -106.542 -45.559 50.466 1.00 71.73 429 VAL B C 1
ATOM 8037 O O . VAL B 1 429 ? -106.948 -44.414 50.242 1.00 71.92 429 VAL B O 1
ATOM 8041 N N . HIS B 1 430 ? -106.183 -46.414 49.513 1.00 71.69 430 HIS B N 1
ATOM 8042 C CA . HIS B 1 430 ? -106.195 -46.070 48.105 1.00 71.67 430 HIS B CA 1
ATOM 8043 C C . HIS B 1 430 ? -107.607 -45.840 47.591 1.00 71.68 430 HIS B C 1
ATOM 8044 O O . HIS B 1 430 ? -107.866 -44.873 46.879 1.00 71.69 430 HIS B O 1
ATOM 8051 N N . GLU B 1 431 ? -108.520 -46.721 47.976 1.00 71.79 431 GLU B N 1
ATOM 8052 C CA . GLU B 1 431 ? -109.854 -46.736 47.396 1.00 72.06 431 GLU B CA 1
ATOM 8053 C C . GLU B 1 431 ? -110.909 -45.931 48.163 1.00 72.16 431 GLU B C 1
ATOM 8054 O O . GLU B 1 431 ? -112.068 -45.888 47.749 1.00 72.28 431 GLU B O 1
ATOM 8060 N N . ASP B 1 432 ? -110.524 -45.294 49.267 1.00 72.29 432 ASP B N 1
ATOM 8061 C CA . ASP B 1 432 ? -111.481 -44.486 50.026 1.00 72.35 432 ASP B CA 1
ATOM 8062 C C . ASP B 1 432 ? -111.419 -42.987 49.697 1.00 72.45 432 ASP B C 1
ATOM 8063 O O . ASP B 1 432 ? -111.638 -42.611 48.542 1.00 72.58 432 ASP B O 1
ATOM 8068 N N . THR B 1 433 ? -111.138 -42.161 50.715 1.00 72.39 433 THR B N 1
ATOM 8069 C CA . THR B 1 433 ? -111.058 -40.681 50.667 1.00 72.41 433 THR B CA 1
ATOM 8070 C C . THR B 1 433 ? -111.387 -40.094 52.029 1.00 72.24 433 THR B C 1
ATOM 8071 O O . THR B 1 433 ? -110.571 -39.397 52.626 1.00 72.21 433 THR B O 1
ATOM 8075 N N . GLN B 1 434 ? -112.597 -40.374 52.505 1.00 72.13 434 GLN B N 1
ATOM 8076 C CA . GLN B 1 434 ? -113.071 -39.852 53.783 1.00 72.09 434 GLN B CA 1
ATOM 8077 C C . GLN B 1 434 ? -112.305 -40.475 54.940 1.00 71.92 434 GLN B C 1
ATOM 8078 O O . GLN B 1 434 ? -111.826 -39.782 55.838 1.00 71.90 434 GLN B O 1
ATOM 8084 N N . ASN B 1 435 ? -112.177 -41.791 54.887 1.00 71.73 435 ASN B N 1
ATOM 8085 C CA . ASN B 1 435 ? -111.509 -42.548 55.920 1.00 71.63 435 ASN B CA 1
ATOM 8086 C C . ASN B 1 435 ? -110.014 -42.592 55.702 1.00 71.60 435 ASN B C 1
ATOM 8087 O O . ASN B 1 435 ? -109.293 -43.072 56.563 1.00 71.58 435 ASN B O 1
ATOM 8092 N N . ARG B 1 436 ? -109.547 -42.094 54.556 1.00 71.66 436 ARG B N 1
ATOM 8093 C CA . ARG B 1 436 ? -108.103 -42.005 54.280 1.00 71.67 436 ARG B CA 1
ATOM 8094 C C . ARG B 1 436 ? -107.318 -41.682 55.561 1.00 71.61 436 ARG B C 1
ATOM 8095 O O . ARG B 1 436 ? -106.481 -42.475 55.993 1.00 71.60 436 ARG B O 1
ATOM 8103 N N . ALA B 1 437 ? -107.624 -40.539 56.176 1.00 71.48 437 ALA B N 1
ATOM 8104 C CA . ALA B 1 437 ? -106.962 -40.103 57.408 1.00 71.36 437 ALA B CA 1
ATOM 8105 C C . ALA B 1 437 ? -107.240 -41.039 58.586 1.00 71.27 437 ALA B C 1
ATOM 8106 O O . ALA B 1 437 ? -106.316 -41.437 59.303 1.00 71.17 437 ALA B O 1
ATOM 8108 N N . ALA B 1 438 ? -108.510 -41.388 58.779 1.00 71.21 438 ALA B N 1
ATOM 8109 C CA . ALA B 1 438 ? -108.883 -42.374 59.786 1.00 71.26 438 ALA B CA 1
ATOM 8110 C C . ALA B 1 438 ? -108.050 -43.645 59.600 1.00 71.32 438 ALA B C 1
ATOM 8111 O O . ALA B 1 438 ? -107.564 -44.225 60.573 1.00 71.38 438 ALA B O 1
ATOM 8113 N N . LEU B 1 439 ? -107.869 -44.043 58.340 1.00 71.35 439 LEU B N 1
ATOM 8114 C CA . LEU B 1 439 ? -107.104 -45.236 57.970 1.00 71.25 439 LEU B CA 1
ATOM 8115 C C . LEU B 1 439 ? -105.607 -44.999 58.025 1.00 71.21 439 LEU B C 1
ATOM 8116 O O . LEU B 1 439 ? -104.834 -45.940 58.203 1.00 71.22 439 LEU B O 1
ATOM 8121 N N . ALA B 1 440 ? -105.204 -43.744 57.855 1.00 71.17 440 ALA B N 1
ATOM 8122 C CA . ALA B 1 440 ? -103.795 -43.393 57.799 1.00 71.24 440 ALA B CA 1
ATOM 8123 C C . ALA B 1 440 ? -103.071 -43.901 59.034 1.00 71.29 440 ALA B C 1
ATOM 8124 O O . ALA B 1 440 ? -102.135 -44.695 58.928 1.00 71.37 440 ALA B O 1
ATOM 8126 N N . LYS B 1 441 ? -103.538 -43.473 60.205 1.00 71.27 441 LYS B N 1
ATOM 8127 C CA . LYS B 1 441 ? -102.904 -43.818 61.482 1.00 71.26 441 LYS B CA 1
ATOM 8128 C C . LYS B 1 441 ? -102.621 -45.314 61.650 1.00 71.05 441 LYS B C 1
ATOM 8129 O O . LYS B 1 441 ? -101.683 -45.695 62.347 1.00 71.05 441 LYS B O 1
ATOM 8135 N N . LEU B 1 442 ? -103.417 -46.141 60.972 1.00 70.84 442 LEU B N 1
ATOM 8136 C CA . LEU B 1 442 ? -103.376 -47.597 61.103 1.00 70.65 442 LEU B CA 1
ATOM 8137 C C . LEU B 1 442 ? -102.253 -48.282 60.336 1.00 70.57 442 LEU B C 1
ATOM 8138 O O . LEU B 1 442 ? -102.212 -49.508 60.264 1.00 70.58 442 LEU B O 1
ATOM 8143 N N . LEU B 1 443 ? -101.344 -47.506 59.764 1.00 70.50 443 LEU B N 1
ATOM 8144 C CA . LEU B 1 443 ? -100.279 -48.087 58.970 1.00 70.52 443 LEU B CA 1
ATOM 8145 C C . LEU B 1 443 ? -99.022 -48.289 59.802 1.00 70.61 443 LEU B C 1
ATOM 8146 O O . LEU B 1 443 ? -98.669 -47.433 60.616 1.00 70.47 443 LEU B O 1
ATOM 8151 N N . ARG B 1 444 ? -98.359 -49.427 59.590 1.00 70.82 444 ARG B N 1
ATOM 8152 C CA . ARG B 1 444 ? -97.129 -49.767 60.310 1.00 71.19 444 ARG B CA 1
ATOM 8153 C C . ARG B 1 444 ? -95.982 -50.205 59.390 1.00 71.25 444 ARG B C 1
ATOM 8154 O O . ARG B 1 444 ? -96.094 -51.208 58.674 1.00 71.34 444 ARG B O 1
ATOM 8162 N N . TYR B 1 445 ? -94.877 -49.460 59.434 1.00 71.28 445 TYR B N 1
ATOM 8163 C CA . TYR B 1 445 ? -93.718 -49.719 58.578 1.00 71.23 445 TYR B CA 1
ATOM 8164 C C . TYR B 1 445 ? -92.455 -49.938 59.381 1.00 71.17 445 TYR B C 1
ATOM 8165 O O . TYR B 1 445 ? -92.506 -50.080 60.599 1.00 71.29 445 TYR B O 1
ATOM 8174 N N . ASN B 1 446 ? -91.326 -49.996 58.688 1.00 71.06 446 ASN B N 1
ATOM 8175 C CA . ASN B 1 446 ? -90.035 -49.965 59.342 1.00 71.06 446 ASN B CA 1
ATOM 8176 C C . ASN B 1 446 ? -89.461 -48.564 59.263 1.00 71.16 446 ASN B C 1
ATOM 8177 O O . ASN B 1 446 ? -90.105 -47.661 58.720 1.00 71.23 446 ASN B O 1
ATOM 8182 N N . SER B 1 447 ? -88.262 -48.389 59.819 1.00 71.24 447 SER B N 1
ATOM 8183 C CA . SER B 1 447 ? -87.556 -47.106 59.821 1.00 71.22 447 SER B CA 1
ATOM 8184 C C . SER B 1 447 ? -86.070 -47.291 60.069 1.00 71.26 447 SER B C 1
ATOM 8185 O O . SER B 1 447 ? -85.633 -48.333 60.560 1.00 71.22 447 SER B O 1
ATOM 8188 N N . THR B 1 448 ? -85.301 -46.262 59.724 1.00 71.38 448 THR B N 1
ATOM 8189 C CA . THR B 1 448 ? -83.869 -46.233 59.995 1.00 71.53 448 THR B CA 1
ATOM 8190 C C . THR B 1 448 ? -83.639 -45.951 61.476 1.00 71.63 448 THR B C 1
ATOM 8191 O O . THR B 1 448 ? -82.533 -46.138 61.990 1.00 71.67 448 THR B O 1
ATOM 8195 N N . LYS B 1 449 ? -84.697 -45.493 62.144 1.00 71.75 449 LYS B N 1
ATOM 8196 C CA . LYS B 1 449 ? -84.701 -45.298 63.594 1.00 71.81 449 LYS B CA 1
ATOM 8197 C C . LYS B 1 449 ? -85.072 -46.577 64.352 1.00 71.81 449 LYS B C 1
ATOM 8198 O O . LYS B 1 449 ? -84.570 -46.818 65.453 1.00 71.88 449 LYS B O 1
ATOM 8204 N N . SER B 1 450 ? -85.942 -47.395 63.763 1.00 71.73 450 SER B N 1
ATOM 8205 C CA . SER B 1 450 ? -86.339 -48.649 64.392 1.00 71.65 450 SER B CA 1
ATOM 8206 C C . SER B 1 450 ? -86.386 -49.776 63.364 1.00 71.54 450 SER B C 1
ATOM 8207 O O . SER B 1 450 ? -87.359 -49.918 62.620 1.00 71.48 450 SER B O 1
ATOM 8210 N N . VAL B 1 451 ? -85.320 -50.570 63.329 1.00 71.46 451 VAL B N 1
ATOM 8211 C CA . VAL B 1 451 ? -85.185 -51.639 62.343 1.00 71.44 451 VAL B CA 1
ATOM 8212 C C . VAL B 1 451 ? -86.067 -52.830 62.696 1.00 71.48 451 VAL B C 1
ATOM 8213 O O . VAL B 1 451 ? -87.114 -53.028 62.081 1.00 71.55 451 VAL B O 1
ATOM 8217 N N . ASP B 1 452 ? -85.652 -53.611 63.690 1.00 71.51 452 ASP B N 1
ATOM 8218 C CA . ASP B 1 452 ? -86.389 -54.807 64.084 1.00 71.60 452 ASP B CA 1
ATOM 8219 C C . ASP B 1 452 ? -87.594 -54.437 64.940 1.00 71.63 452 ASP B C 1
ATOM 8220 O O . ASP B 1 452 ? -87.803 -55.006 66.016 1.00 71.61 452 ASP B O 1
ATOM 8225 N N . GLU B 1 453 ? -88.396 -53.494 64.448 1.00 71.69 453 GLU B N 1
ATOM 8226 C CA . GLU B 1 453 ? -89.419 -52.855 65.267 1.00 71.74 453 GLU B CA 1
ATOM 8227 C C . GLU B 1 453 ? -90.478 -52.120 64.438 1.00 71.56 453 GLU B C 1
ATOM 8228 O O . GLU B 1 453 ? -90.156 -51.272 63.602 1.00 71.52 453 GLU B O 1
ATOM 8234 N N . LEU B 1 454 ? -91.740 -52.466 64.689 1.00 71.43 454 LEU B N 1
ATOM 8235 C CA . LEU B 1 454 ? -92.909 -51.839 64.062 1.00 71.36 454 LEU B CA 1
ATOM 8236 C C . LEU B 1 454 ? -92.996 -50.341 64.360 1.00 71.21 454 LEU B C 1
ATOM 8237 O O . LEU B 1 454 ? -92.619 -49.905 65.448 1.00 71.29 454 LEU B O 1
ATOM 8242 N N . THR B 1 455 ? -93.499 -49.557 63.406 1.00 70.99 455 THR B N 1
ATOM 8243 C CA . THR B 1 455 ? -93.781 -48.128 63.652 1.00 70.80 455 THR B CA 1
ATOM 8244 C C . THR B 1 455 ? -94.952 -47.580 62.843 1.00 70.81 455 THR B C 1
ATOM 8245 O O . THR B 1 455 ? -94.994 -47.720 61.623 1.00 70.86 455 THR B O 1
ATOM 8249 N N . SER B 1 456 ? -95.895 -46.949 63.539 1.00 70.81 456 SER B N 1
ATOM 8250 C CA . SER B 1 456 ? -96.989 -46.240 62.889 1.00 70.85 456 SER B CA 1
ATOM 8251 C C . SER B 1 456 ? -96.491 -44.909 62.323 1.00 71.02 456 SER B C 1
ATOM 8252 O O . SER B 1 456 ? -95.288 -44.723 62.107 1.00 70.94 456 SER B O 1
ATOM 8255 N N . LEU B 1 457 ? -97.421 -43.988 62.088 1.00 71.20 457 LEU B N 1
ATOM 8256 C CA . LEU B 1 457 ? -97.082 -42.667 61.569 1.00 71.31 457 LEU B CA 1
ATOM 8257 C C . LEU B 1 457 ? -97.265 -41.568 62.613 1.00 71.36 457 LEU B C 1
ATOM 8258 O O . LEU B 1 457 ? -96.557 -40.558 62.586 1.00 71.39 457 LEU B O 1
ATOM 8263 N N . THR B 1 458 ? -98.207 -41.775 63.533 1.00 71.43 458 THR B N 1
ATOM 8264 C CA . THR B 1 458 ? -98.457 -40.829 64.626 1.00 71.47 458 THR B CA 1
ATOM 8265 C C . THR B 1 458 ? -97.272 -40.792 65.596 1.00 71.52 458 THR B C 1
ATOM 8266 O O . THR B 1 458 ? -97.184 -39.907 66.454 1.00 71.56 458 THR B O 1
ATOM 8270 N N . ASP B 1 459 ? -96.366 -41.759 65.447 1.00 71.56 459 ASP B N 1
ATOM 8271 C CA . ASP B 1 459 ? -95.105 -41.771 66.182 1.00 71.62 459 ASP B CA 1
ATOM 8272 C C . ASP B 1 459 ? -94.022 -40.986 65.431 1.00 71.47 459 ASP B C 1
ATOM 8273 O O . ASP B 1 459 ? -93.178 -40.328 66.044 1.00 71.48 459 ASP B O 1
ATOM 8278 N N . TYR B 1 460 ? -94.060 -41.061 64.103 1.00 71.31 460 TYR B N 1
ATOM 8279 C CA . TYR B 1 460 ? -93.103 -40.361 63.268 1.00 71.27 460 TYR B CA 1
ATOM 8280 C C . TYR B 1 460 ? -93.293 -38.852 63.377 1.00 71.32 460 TYR B C 1
ATOM 8281 O O . TYR B 1 460 ? -92.323 -38.096 63.347 1.00 71.30 460 TYR B O 1
ATOM 8290 N N . VAL B 1 461 ? -94.544 -38.420 63.510 1.00 71.39 461 VAL B N 1
ATOM 8291 C CA . VAL B 1 461 ? -94.850 -36.992 63.624 1.00 71.55 461 VAL B CA 1
ATOM 8292 C C . VAL B 1 461 ? -94.231 -36.376 64.881 1.00 71.64 461 VAL B C 1
ATOM 8293 O O . VAL B 1 461 ? -93.837 -35.207 64.886 1.00 71.69 461 VAL B O 1
ATOM 8297 N N . THR B 1 462 ? -94.142 -37.176 65.938 1.00 71.71 462 THR B N 1
ATOM 8298 C CA . THR B 1 462 ? -93.598 -36.715 67.209 1.00 71.71 462 THR B CA 1
ATOM 8299 C C . THR B 1 462 ? -92.074 -36.855 67.265 1.00 71.72 462 THR B C 1
ATOM 8300 O O . THR B 1 462 ? -91.427 -36.259 68.127 1.00 71.77 462 THR B O 1
ATOM 8304 N N . ARG B 1 463 ? -91.505 -37.624 66.338 1.00 71.76 463 ARG B N 1
ATOM 8305 C CA . ARG B 1 463 ? -90.056 -37.841 66.306 1.00 71.86 463 ARG B CA 1
ATOM 8306 C C . ARG B 1 463 ? -89.302 -36.724 65.569 1.00 71.89 463 ARG B C 1
ATOM 8307 O O . ARG B 1 463 ? -88.096 -36.544 65.759 1.00 71.82 463 ARG B O 1
ATOM 8315 N N . MET B 1 464 ? -90.023 -35.977 64.738 1.00 71.96 464 MET B N 1
ATOM 8316 C CA . MET B 1 464 ? -89.423 -34.916 63.932 1.00 72.07 464 MET B CA 1
ATOM 8317 C C . MET B 1 464 ? -89.438 -33.565 64.645 1.00 71.89 464 MET B C 1
ATOM 8318 O O . MET B 1 464 ? -90.438 -33.202 65.272 1.00 71.79 464 MET B O 1
ATOM 8323 N N . PRO B 1 465 ? -88.325 -32.814 64.547 1.00 71.85 465 PRO B N 1
ATOM 8324 C CA . PRO B 1 465 ? -88.260 -31.481 65.142 1.00 71.88 465 PRO B CA 1
ATOM 8325 C C . PRO B 1 465 ? -89.191 -30.487 64.442 1.00 71.96 465 PRO B C 1
ATOM 8326 O O . PRO B 1 465 ? -89.791 -30.816 63.414 1.00 71.95 465 PRO B O 1
ATOM 8330 N N . GLU B 1 466 ? -89.308 -29.285 65.005 1.00 72.06 466 GLU B N 1
ATOM 8331 C CA . GLU B 1 466 ? -90.114 -28.216 64.407 1.00 72.11 466 GLU B CA 1
ATOM 8332 C C . GLU B 1 466 ? -89.492 -27.679 63.109 1.00 72.17 466 GLU B C 1
ATOM 8333 O O . GLU B 1 466 ? -90.178 -27.046 62.300 1.00 72.23 466 GLU B O 1
ATOM 8339 N N . HIS B 1 467 ? -88.201 -27.955 62.915 1.00 72.17 467 HIS B N 1
ATOM 8340 C CA . HIS B 1 467 ? -87.442 -27.479 61.752 1.00 72.19 467 HIS B CA 1
ATOM 8341 C C . HIS B 1 467 ? -87.789 -28.242 60.471 1.00 72.17 467 HIS B C 1
ATOM 8342 O O . HIS B 1 467 ? -87.325 -27.888 59.385 1.00 72.21 467 HIS B O 1
ATOM 8349 N N . GLN B 1 468 ? -88.604 -29.285 60.614 1.00 72.11 468 GLN B N 1
ATOM 8350 C CA . GLN B 1 468 ? -89.049 -30.116 59.501 1.00 72.06 468 GLN B CA 1
ATOM 8351 C C . GLN B 1 468 ? -90.571 -30.012 59.349 1.00 72.20 468 GLN B C 1
ATOM 8352 O O . GLN B 1 468 ? -91.283 -29.791 60.335 1.00 72.26 468 GLN B O 1
ATOM 8358 N N . LYS B 1 469 ? -91.060 -30.155 58.115 1.00 72.22 469 LYS B N 1
ATOM 8359 C CA . LYS B 1 469 ? -92.503 -30.109 57.822 1.00 72.17 469 LYS B CA 1
ATOM 8360 C C . LYS B 1 469 ? -92.940 -31.201 56.828 1.00 72.12 469 LYS B C 1
ATOM 8361 O O . LYS B 1 469 ? -94.133 -31.322 56.519 1.00 72.13 469 LYS B O 1
ATOM 8367 N N . ASN B 1 470 ? -91.978 -31.983 56.331 1.00 71.97 470 ASN B N 1
ATOM 8368 C CA . ASN B 1 470 ? -92.247 -33.018 55.324 1.00 71.78 470 ASN B CA 1
ATOM 8369 C C . ASN B 1 470 ? -91.764 -34.404 55.748 1.00 71.64 470 ASN B C 1
ATOM 8370 O O . ASN B 1 470 ? -90.614 -34.567 56.156 1.00 71.61 470 ASN B O 1
ATOM 8375 N N . ILE B 1 471 ? -92.647 -35.393 55.637 1.00 71.47 471 ILE B N 1
ATOM 8376 C CA . ILE B 1 471 ? -92.326 -36.781 55.975 1.00 71.30 471 ILE B CA 1
ATOM 8377 C C . ILE B 1 471 ? -91.575 -37.449 54.837 1.00 71.26 471 ILE B C 1
ATOM 8378 O O . ILE B 1 471 ? -91.999 -37.390 53.683 1.00 71.29 471 ILE B O 1
ATOM 8383 N N . TYR B 1 472 ? -90.460 -38.090 55.172 1.00 71.19 472 TYR B N 1
ATOM 8384 C CA . TYR B 1 472 ? -89.598 -38.702 54.171 1.00 71.12 472 TYR B CA 1
ATOM 8385 C C . TYR B 1 472 ? -89.696 -40.218 54.207 1.00 71.17 472 TYR B C 1
ATOM 8386 O O . TYR B 1 472 ? -89.607 -40.834 55.273 1.00 71.16 472 TYR B O 1
ATOM 8395 N N . TYR B 1 473 ? -89.889 -40.805 53.028 1.00 71.22 473 TYR B N 1
ATOM 8396 C CA . TYR B 1 473 ? -90.014 -42.250 52.867 1.00 71.29 473 TYR B CA 1
ATOM 8397 C C . TYR B 1 473 ? -89.362 -42.693 51.567 1.00 71.13 473 TYR B C 1
ATOM 8398 O O . TYR B 1 473 ? -89.376 -41.969 50.578 1.00 71.00 473 TYR B O 1
ATOM 8407 N N . ILE B 1 474 ? -88.821 -43.901 51.564 1.00 71.08 474 ILE B N 1
ATOM 8408 C CA . ILE B 1 474 ? -88.325 -44.501 50.337 1.00 71.07 474 ILE B CA 1
ATOM 8409 C C . ILE B 1 474 ? -89.012 -45.850 50.140 1.00 71.17 474 ILE B C 1
ATOM 8410 O O . ILE B 1 474 ? -89.650 -46.366 51.061 1.00 71.27 474 ILE B O 1
ATOM 8415 N N . THR B 1 475 ? -88.912 -46.399 48.933 1.00 71.18 475 THR B N 1
ATOM 8416 C CA . THR B 1 475 ? -89.421 -47.743 48.651 1.00 71.20 475 THR B CA 1
ATOM 8417 C C . THR B 1 475 ? -88.557 -48.465 47.619 1.00 71.19 475 THR B C 1
ATOM 8418 O O . THR B 1 475 ? -87.725 -47.846 46.959 1.00 71.19 475 THR B O 1
ATOM 8422 N N . GLY B 1 476 ? -88.748 -49.777 47.502 1.00 71.23 476 GLY B N 1
ATOM 8423 C CA . GLY B 1 476 ? -87.973 -50.590 46.571 1.00 71.35 476 GLY B CA 1
ATOM 8424 C C . GLY B 1 476 ? -88.213 -52.085 46.686 1.00 71.45 476 GLY B C 1
ATOM 8425 O O . GLY B 1 476 ? -89.283 -52.523 47.113 1.00 71.46 476 GLY B O 1
ATOM 8426 N N . GLU B 1 477 ? -87.194 -52.857 46.313 1.00 71.56 477 GLU B N 1
ATOM 8427 C CA . GLU B 1 477 ? -87.275 -54.319 46.207 1.00 71.66 477 GLU B CA 1
ATOM 8428 C C . GLU B 1 477 ? -87.608 -55.028 47.531 1.00 71.74 477 GLU B C 1
ATOM 8429 O O . GLU B 1 477 ? -88.652 -55.678 47.637 1.00 71.71 477 GLU B O 1
ATOM 8435 N N . SER B 1 478 ? -86.723 -54.895 48.524 1.00 71.84 478 SER B N 1
ATOM 8436 C CA . SER B 1 478 ? -86.820 -55.647 49.785 1.00 71.89 478 SER B CA 1
ATOM 8437 C C . SER B 1 478 ? -86.555 -54.791 51.028 1.00 71.86 478 SER B C 1
ATOM 8438 O O . SER B 1 478 ? -86.338 -53.581 50.932 1.00 71.83 478 SER B O 1
ATOM 8441 N N . LEU B 1 479 ? -86.587 -55.446 52.190 1.00 71.86 479 LEU B N 1
ATOM 8442 C CA . LEU B 1 479 ? -86.171 -54.855 53.462 1.00 71.83 479 LEU B CA 1
ATOM 8443 C C . LEU B 1 479 ? -84.716 -54.418 53.376 1.00 71.78 479 LEU B C 1
ATOM 8444 O O . LEU B 1 479 ? -84.416 -53.225 53.457 1.00 71.79 479 LEU B O 1
ATOM 8449 N N . LYS B 1 480 ? -83.821 -55.387 53.194 1.00 71.69 480 LYS B N 1
ATOM 8450 C CA . LYS B 1 480 ? -82.397 -55.109 53.234 1.00 71.59 480 LYS B CA 1
ATOM 8451 C C . LYS B 1 480 ? -81.939 -54.521 51.915 1.00 71.54 480 LYS B C 1
ATOM 8452 O O . LYS B 1 480 ? -80.889 -53.887 51.848 1.00 71.53 480 LYS B O 1
ATOM 8458 N N . ALA B 1 481 ? -82.740 -54.718 50.871 1.00 71.54 481 ALA B N 1
ATOM 8459 C CA . ALA B 1 481 ? -82.482 -54.082 49.586 1.00 71.58 481 ALA B CA 1
ATOM 8460 C C . ALA B 1 481 ? -82.839 -52.594 49.651 1.00 71.57 481 ALA B C 1
ATOM 8461 O O . ALA B 1 481 ? -83.607 -52.088 48.832 1.00 71.62 481 ALA B O 1
ATOM 8463 N N . VAL B 1 482 ? -82.278 -51.914 50.652 1.00 71.54 482 VAL B N 1
ATOM 8464 C CA . VAL B 1 482 ? -82.442 -50.473 50.879 1.00 71.52 482 VAL B CA 1
ATOM 8465 C C . VAL B 1 482 ? -81.923 -50.086 52.274 1.00 71.61 482 VAL B C 1
ATOM 8466 O O . VAL B 1 482 ? -81.406 -48.982 52.463 1.00 71.50 482 VAL B O 1
ATOM 8470 N N . GLU B 1 483 ? -82.036 -51.023 53.222 1.00 71.77 483 GLU B N 1
ATOM 8471 C CA . GLU B 1 483 ? -81.731 -50.804 54.649 1.00 71.93 483 GLU B CA 1
ATOM 8472 C C . GLU B 1 483 ? -80.404 -50.084 54.915 1.00 71.99 483 GLU B C 1
ATOM 8473 O O . GLU B 1 483 ? -80.393 -48.878 55.178 1.00 72.01 483 GLU B O 1
ATOM 8479 N N . LYS B 1 484 ? -79.300 -50.829 54.852 1.00 72.08 484 LYS B N 1
ATOM 8480 C CA . LYS B 1 484 ? -77.964 -50.285 55.101 1.00 72.11 484 LYS B CA 1
ATOM 8481 C C . LYS B 1 484 ? -77.322 -49.821 53.783 1.00 72.19 484 LYS B C 1
ATOM 8482 O O . LYS B 1 484 ? -76.091 -49.762 53.657 1.00 72.20 484 LYS B O 1
ATOM 8488 N N . SER B 1 485 ? -78.181 -49.485 52.816 1.00 72.22 485 SER B N 1
ATOM 8489 C CA . SER B 1 485 ? -77.779 -48.997 51.493 1.00 72.19 485 SER B CA 1
ATOM 8490 C C . SER B 1 485 ? -77.492 -47.492 51.496 1.00 72.19 485 SER B C 1
ATOM 8491 O O . SER B 1 485 ? -78.408 -46.687 51.707 1.00 72.19 485 SER B O 1
ATOM 8494 N N . PRO B 1 486 ? -76.220 -47.108 51.250 1.00 72.18 486 PRO B N 1
ATOM 8495 C CA . PRO B 1 486 ? -75.809 -45.697 51.185 1.00 72.16 486 PRO B CA 1
ATOM 8496 C C . PRO B 1 486 ? -76.483 -44.889 50.061 1.00 72.09 486 PRO B C 1
ATOM 8497 O O . PRO B 1 486 ? -75.942 -43.865 49.628 1.00 72.09 486 PRO B O 1
ATOM 8501 N N . PHE B 1 487 ? -77.648 -45.355 49.605 1.00 71.92 487 PHE B N 1
ATOM 8502 C CA . PHE B 1 487 ? -78.511 -44.599 48.707 1.00 71.77 487 PHE B CA 1
ATOM 8503 C C . PHE B 1 487 ? -78.779 -43.232 49.331 1.00 71.65 487 PHE B C 1
ATOM 8504 O O . PHE B 1 487 ? -78.443 -42.197 48.755 1.00 71.56 487 PHE B O 1
ATOM 8512 N N . LEU B 1 488 ? -79.377 -43.242 50.518 1.00 71.58 488 LEU B N 1
ATOM 8513 C CA . LEU B 1 488 ? -79.637 -42.012 51.247 1.00 71.54 488 LEU B CA 1
ATOM 8514 C C . LEU B 1 488 ? -78.969 -42.003 52.609 1.00 71.56 488 LEU B C 1
ATOM 8515 O O . LEU B 1 488 ? -79.627 -41.952 53.651 1.00 71.49 488 LEU B O 1
ATOM 8520 N N . ASP B 1 489 ? -77.643 -42.057 52.571 1.00 71.64 489 ASP B N 1
ATOM 8521 C CA . ASP B 1 489 ? -76.819 -41.985 53.764 1.00 71.75 489 ASP B CA 1
ATOM 8522 C C . ASP B 1 489 ? -76.651 -40.527 54.188 1.00 71.79 489 ASP B C 1
ATOM 8523 O O . ASP B 1 489 ? -76.446 -40.235 55.370 1.00 71.85 489 ASP B O 1
ATOM 8528 N N . ALA B 1 490 ? -76.744 -39.620 53.213 1.00 71.75 490 ALA B N 1
ATOM 8529 C CA . ALA B 1 490 ? -76.691 -38.179 53.471 1.00 71.65 490 ALA B CA 1
ATOM 8530 C C . ALA B 1 490 ? -78.081 -37.614 53.765 1.00 71.55 490 ALA B C 1
ATOM 8531 O O . ALA B 1 490 ? -78.337 -36.420 53.603 1.00 71.52 490 ALA B O 1
ATOM 8533 N N . LEU B 1 491 ? -78.978 -38.499 54.178 1.00 71.43 491 LEU B N 1
ATOM 8534 C CA . LEU B 1 491 ? -80.222 -38.102 54.794 1.00 71.38 491 LEU B CA 1
ATOM 8535 C C . LEU B 1 491 ? -80.225 -38.721 56.184 1.00 71.41 491 LEU B C 1
ATOM 8536 O O . LEU B 1 491 ? -80.729 -38.123 57.139 1.00 71.42 491 LEU B O 1
ATOM 8541 N N . LYS B 1 492 ? -79.643 -39.918 56.280 1.00 71.42 492 LYS B N 1
ATOM 8542 C CA . LYS B 1 492 ? -79.412 -40.609 57.551 1.00 71.43 492 LYS B CA 1
ATOM 8543 C C . LYS B 1 492 ? -78.533 -39.743 58.449 1.00 71.41 492 LYS B C 1
ATOM 8544 O O . LYS B 1 492 ? -78.887 -39.458 59.596 1.00 71.37 492 LYS B O 1
ATOM 8550 N N . ALA B 1 493 ? -77.395 -39.323 57.904 1.00 71.47 493 ALA B N 1
ATOM 8551 C CA . ALA B 1 493 ? -76.488 -38.408 58.588 1.00 71.56 493 ALA B CA 1
ATOM 8552 C C . ALA B 1 493 ? -76.901 -36.939 58.396 1.00 71.62 493 ALA B C 1
ATOM 8553 O O . ALA B 1 493 ? -76.099 -36.028 58.624 1.00 71.61 493 ALA B O 1
ATOM 8555 N N . LYS B 1 494 ? -78.149 -36.721 57.974 1.00 71.66 494 LYS B N 1
ATOM 8556 C CA . LYS B 1 494 ? -78.727 -35.376 57.887 1.00 71.65 494 LYS B CA 1
ATOM 8557 C C . LYS B 1 494 ? -79.728 -35.152 59.025 1.00 71.60 494 LYS B C 1
ATOM 8558 O O . LYS B 1 494 ? -80.490 -34.179 59.020 1.00 71.59 494 LYS B O 1
ATOM 8564 N N . ASN B 1 495 ? -79.708 -36.070 59.993 1.00 71.53 495 ASN B N 1
ATOM 8565 C CA . ASN B 1 495 ? -80.473 -35.962 61.238 1.00 71.52 495 ASN B CA 1
ATOM 8566 C C . ASN B 1 495 ? -81.991 -35.949 61.044 1.00 71.50 495 ASN B C 1
ATOM 8567 O O . ASN B 1 495 ? -82.711 -35.262 61.770 1.00 71.50 495 ASN B O 1
ATOM 8572 N N . PHE B 1 496 ? -82.463 -36.708 60.057 1.00 71.52 496 PHE B N 1
ATOM 8573 C CA . PHE B 1 496 ? -83.898 -36.949 59.862 1.00 71.50 496 PHE B CA 1
ATOM 8574 C C . PHE B 1 496 ? -84.231 -38.442 59.916 1.00 71.46 496 PHE B C 1
ATOM 8575 O O . PHE B 1 496 ? -83.505 -39.217 60.543 1.00 71.54 496 PHE B O 1
ATOM 8583 N N . GLU B 1 497 ? -85.319 -38.846 59.261 1.00 71.37 497 GLU B N 1
ATOM 8584 C CA . GLU B 1 497 ? -85.808 -40.219 59.377 1.00 71.32 497 GLU B CA 1
ATOM 8585 C C . GLU B 1 497 ? -86.557 -40.703 58.133 1.00 71.28 497 GLU B C 1
ATOM 8586 O O . GLU B 1 497 ? -87.369 -39.971 57.567 1.00 71.33 497 GLU B O 1
ATOM 8592 N N . VAL B 1 498 ? -86.286 -41.941 57.720 1.00 71.16 498 VAL B N 1
ATOM 8593 C CA . VAL B 1 498 ? -86.942 -42.525 56.544 1.00 71.00 498 VAL B CA 1
ATOM 8594 C C . VAL B 1 498 ? -87.503 -43.915 56.775 1.00 70.88 498 VAL B C 1
ATOM 8595 O O . VAL B 1 498 ? -86.892 -44.748 57.447 1.00 70.87 498 VAL B O 1
ATOM 8599 N N . LEU B 1 499 ? -88.668 -44.155 56.185 1.00 70.75 499 LEU B N 1
ATOM 8600 C CA . LEU B 1 499 ? -89.382 -45.411 56.349 1.00 70.70 499 LEU B CA 1
ATOM 8601 C C . LEU B 1 499 ? -88.910 -46.445 55.336 1.00 70.71 499 LEU B C 1
ATOM 8602 O O . LEU B 1 499 ? -88.080 -46.141 54.478 1.00 70.66 499 LEU B O 1
ATOM 8607 N N . PHE B 1 500 ? -89.439 -47.663 55.450 1.00 70.82 500 PHE B N 1
ATOM 8608 C CA . PHE B 1 500 ? -89.110 -48.759 54.536 1.00 71.00 500 PHE B CA 1
ATOM 8609 C C . PHE B 1 500 ? -90.372 -49.463 54.023 1.00 71.12 500 PHE B C 1
ATOM 8610 O O . PHE B 1 500 ? -91.033 -50.199 54.766 1.00 71.24 500 PHE B O 1
ATOM 8618 N N . LEU B 1 501 ? -90.692 -49.235 52.749 1.00 71.16 501 LEU B N 1
ATOM 8619 C CA . LEU B 1 501 ? -91.924 -49.742 52.141 1.00 71.22 501 LEU B CA 1
ATOM 8620 C C . LEU B 1 501 ? -91.639 -50.860 51.147 1.00 71.24 501 LEU B C 1
ATOM 8621 O O . LEU B 1 501 ? -91.535 -50.626 49.944 1.00 71.19 501 LEU B O 1
ATOM 8626 N N . THR B 1 502 ? -91.523 -52.077 51.668 1.00 71.39 502 THR B N 1
ATOM 8627 C CA . THR B 1 502 ? -91.158 -53.250 50.873 1.00 71.51 502 THR B CA 1
ATOM 8628 C C . THR B 1 502 ? -92.263 -53.685 49.908 1.00 71.56 502 THR B C 1
ATOM 8629 O O . THR B 1 502 ? -91.975 -54.084 48.777 1.00 71.63 502 THR B O 1
ATOM 8633 N N . ASP B 1 503 ? -93.517 -53.613 50.359 1.00 71.58 503 ASP B N 1
ATOM 8634 C CA . ASP B 1 503 ? -94.675 -53.964 49.525 1.00 71.59 503 ASP B CA 1
ATOM 8635 C C . ASP B 1 503 ? -94.885 -52.905 48.430 1.00 71.49 503 ASP B C 1
ATOM 8636 O O . ASP B 1 503 ? -94.686 -51.712 48.677 1.00 71.51 503 ASP B O 1
ATOM 8641 N N . PRO B 1 504 ? -95.274 -53.337 47.215 1.00 71.35 504 PRO B N 1
ATOM 8642 C CA . PRO B 1 504 ? -95.514 -52.398 46.119 1.00 71.25 504 PRO B CA 1
ATOM 8643 C C . PRO B 1 504 ? -96.776 -51.582 46.362 1.00 71.17 504 PRO B C 1
ATOM 8644 O O . PRO B 1 504 ? -96.789 -50.370 46.152 1.00 71.07 504 PRO B O 1
ATOM 8648 N N . ILE B 1 505 ? -97.819 -52.272 46.813 1.00 71.24 505 ILE B N 1
ATOM 8649 C CA . ILE B 1 505 ? -99.107 -51.690 47.193 1.00 71.35 505 ILE B CA 1
ATOM 8650 C C . ILE B 1 505 ? -98.958 -50.426 48.058 1.00 71.33 505 ILE B C 1
ATOM 8651 O O . ILE B 1 505 ? -99.753 -49.488 47.940 1.00 71.26 505 ILE B O 1
ATOM 8656 N N . ASP B 1 506 ? -97.937 -50.416 48.919 1.00 71.39 506 ASP B N 1
ATOM 8657 C CA . ASP B 1 506 ? -97.640 -49.283 49.804 1.00 71.43 506 ASP B CA 1
ATOM 8658 C C . ASP B 1 506 ? -97.642 -47.978 49.028 1.00 71.32 506 ASP B C 1
ATOM 8659 O O . ASP B 1 506 ? -98.411 -47.063 49.330 1.00 71.18 506 ASP B O 1
ATOM 8664 N N . GLU B 1 507 ? -96.774 -47.924 48.018 1.00 71.35 507 GLU B N 1
ATOM 8665 C CA . GLU B 1 507 ? -96.607 -46.756 47.160 1.00 71.39 507 GLU B CA 1
ATOM 8666 C C . GLU B 1 507 ? -97.874 -46.486 46.355 1.00 71.34 507 GLU B C 1
ATOM 8667 O O . GLU B 1 507 ? -98.133 -45.349 45.959 1.00 71.20 507 GLU B O 1
ATOM 8673 N N . TYR B 1 508 ? -98.662 -47.539 46.137 1.00 71.42 508 TYR B N 1
ATOM 8674 C CA . TYR B 1 508 ? -99.924 -47.443 45.413 1.00 71.50 508 TYR B CA 1
ATOM 8675 C C . TYR B 1 508 ? -100.988 -46.801 46.296 1.00 71.35 508 TYR B C 1
ATOM 8676 O O . TYR B 1 508 ? -102.083 -46.498 45.832 1.00 71.40 508 TYR B O 1
ATOM 8685 N N . ALA B 1 509 ? -100.657 -46.593 47.568 1.00 71.20 509 ALA B N 1
ATOM 8686 C CA . ALA B 1 509 ? -101.527 -45.871 48.490 1.00 71.10 509 ALA B CA 1
ATOM 8687 C C . ALA B 1 509 ? -100.963 -44.488 48.804 1.00 71.04 509 ALA B C 1
ATOM 8688 O O . ALA B 1 509 ? -101.657 -43.480 48.654 1.00 70.94 509 ALA B O 1
ATOM 8690 N N . PHE B 1 510 ? -99.699 -44.455 49.230 1.00 71.03 510 PHE B N 1
ATOM 8691 C CA . PHE B 1 510 ? -98.980 -43.215 49.554 1.00 71.03 510 PHE B CA 1
ATOM 8692 C C . PHE B 1 510 ? -99.203 -42.108 48.534 1.00 71.12 510 PHE B C 1
ATOM 8693 O O . PHE B 1 510 ? -99.259 -40.928 48.888 1.00 71.12 510 PHE B O 1
ATOM 8701 N N . THR B 1 511 ? -99.308 -42.510 47.270 1.00 71.25 511 THR B N 1
ATOM 8702 C CA . THR B 1 511 ? -99.760 -41.645 46.187 1.00 71.35 511 THR B CA 1
ATOM 8703 C C . THR B 1 511 ? -100.845 -40.703 46.675 1.00 71.37 511 THR B C 1
ATOM 8704 O O . THR B 1 511 ? -100.676 -39.482 46.657 1.00 71.32 511 THR B O 1
ATOM 8708 N N . GLN B 1 512 ? -101.943 -41.296 47.143 1.00 71.40 512 GLN B N 1
ATOM 8709 C CA . GLN B 1 512 ? -103.145 -40.565 47.525 1.00 71.52 512 GLN B CA 1
ATOM 8710 C C . GLN B 1 512 ? -103.042 -39.942 48.914 1.00 71.50 512 GLN B C 1
ATOM 8711 O O . GLN B 1 512 ? -104.017 -39.935 49.659 1.00 71.41 512 GLN B O 1
ATOM 8717 N N . LEU B 1 513 ? -101.869 -39.415 49.257 1.00 71.54 513 LEU B N 1
ATOM 8718 C CA . LEU B 1 513 ? -101.638 -38.887 50.599 1.00 71.58 513 LEU B CA 1
ATOM 8719 C C . LEU B 1 513 ? -100.609 -37.766 50.674 1.00 71.66 513 LEU B C 1
ATOM 8720 O O . LEU B 1 513 ? -100.080 -37.494 51.751 1.00 71.66 513 LEU B O 1
ATOM 8725 N N . LYS B 1 514 ? -100.326 -37.106 49.555 1.00 71.84 514 LYS B N 1
ATOM 8726 C CA . LYS B 1 514 ? -99.364 -35.988 49.554 1.00 72.10 514 LYS B CA 1
ATOM 8727 C C . LYS B 1 514 ? -99.671 -34.889 50.604 1.00 72.34 514 LYS B C 1
ATOM 8728 O O . LYS B 1 514 ? -98.983 -33.860 50.658 1.00 72.48 514 LYS B O 1
ATOM 8734 N N . GLU B 1 515 ? -100.700 -35.118 51.425 1.00 72.42 515 GLU B N 1
ATOM 8735 C CA . GLU B 1 515 ? -100.992 -34.279 52.593 1.00 72.49 515 GLU B CA 1
ATOM 8736 C C . GLU B 1 515 ? -101.450 -35.104 53.800 1.00 72.46 515 GLU B C 1
ATOM 8737 O O . GLU B 1 515 ? -102.634 -35.441 53.932 1.00 72.47 515 GLU B O 1
ATOM 8743 N N . PHE B 1 516 ? -100.493 -35.443 54.664 1.00 72.41 516 PHE B N 1
ATOM 8744 C CA . PHE B 1 516 ? -100.771 -36.166 55.909 1.00 72.33 516 PHE B CA 1
ATOM 8745 C C . PHE B 1 516 ? -100.535 -35.255 57.105 1.00 72.34 516 PHE B C 1
ATOM 8746 O O . PHE B 1 516 ? -99.391 -34.956 57.448 1.00 72.32 516 PHE B O 1
ATOM 8754 N N . GLU B 1 517 ? -101.625 -34.822 57.734 1.00 72.32 517 GLU B N 1
ATOM 8755 C CA . GLU B 1 517 ? -101.558 -33.965 58.914 1.00 72.36 517 GLU B CA 1
ATOM 8756 C C . GLU B 1 517 ? -100.730 -32.717 58.611 1.00 72.28 517 GLU B C 1
ATOM 8757 O O . GLU B 1 517 ? -99.888 -32.299 59.410 1.00 72.22 517 GLU B O 1
ATOM 8763 N N . GLY B 1 518 ? -100.978 -32.144 57.434 1.00 72.28 518 GLY B N 1
ATOM 8764 C CA . GLY B 1 518 ? -100.232 -30.990 56.943 1.00 72.34 518 GLY B CA 1
ATOM 8765 C C . GLY B 1 518 ? -98.892 -31.377 56.349 1.00 72.41 518 GLY B C 1
ATOM 8766 O O . GLY B 1 518 ? -98.330 -30.639 55.535 1.00 72.40 518 GLY B O 1
ATOM 8767 N N . LYS B 1 519 ? -98.389 -32.542 56.755 1.00 72.50 519 LYS B N 1
ATOM 8768 C CA . LYS B 1 519 ? -97.074 -33.018 56.336 1.00 72.61 519 LYS B CA 1
ATOM 8769 C C . LYS B 1 519 ? -97.110 -33.645 54.950 1.00 72.70 519 LYS B C 1
ATOM 8770 O O . LYS B 1 519 ? -98.011 -34.422 54.615 1.00 72.54 519 LYS B O 1
ATOM 8776 N N . THR B 1 520 ? -96.105 -33.299 54.156 1.00 72.91 520 THR B N 1
ATOM 8777 C CA . THR B 1 520 ? -95.971 -33.811 52.808 1.00 73.17 520 THR B CA 1
ATOM 8778 C C . THR B 1 520 ? -95.206 -35.125 52.854 1.00 73.42 520 THR B C 1
ATOM 8779 O O . THR B 1 520 ? -94.423 -35.359 53.773 1.00 73.40 520 THR B O 1
ATOM 8783 N N . LEU B 1 521 ? -95.448 -35.987 51.872 1.00 73.83 521 LEU B N 1
ATOM 8784 C CA . LEU B 1 521 ? -94.751 -37.274 51.779 1.00 74.18 521 LEU B CA 1
ATOM 8785 C C . LEU B 1 521 ? -93.779 -37.254 50.597 1.00 74.35 521 LEU B C 1
ATOM 8786 O O . LEU B 1 521 ? -94.148 -36.833 49.497 1.00 74.44 521 LEU B O 1
ATOM 8791 N N . VAL B 1 522 ? -92.542 -37.703 50.821 1.00 74.51 522 VAL B N 1
ATOM 8792 C CA . VAL B 1 522 ? -91.465 -37.482 49.848 1.00 74.76 522 VAL B CA 1
ATOM 8793 C C . VAL B 1 522 ? -90.495 -38.662 49.663 1.00 74.96 522 VAL B C 1
ATOM 8794 O O . VAL B 1 522 ? -90.423 -39.548 50.517 1.00 74.90 522 VAL B O 1
ATOM 8798 N N . ASP B 1 523 ? -89.797 -38.663 48.518 1.00 75.21 523 ASP B N 1
ATOM 8799 C CA . ASP B 1 523 ? -88.463 -39.293 48.325 1.00 75.54 523 ASP B CA 1
ATOM 8800 C C . ASP B 1 523 ? -88.241 -40.115 47.041 1.00 75.59 523 ASP B C 1
ATOM 8801 O O . ASP B 1 523 ? -89.181 -40.363 46.283 1.00 75.75 523 ASP B O 1
ATOM 8806 N N . ILE B 1 524 ? -86.990 -40.567 46.858 1.00 75.52 524 ILE B N 1
ATOM 8807 C CA . ILE B 1 524 ? -86.379 -40.897 45.549 1.00 75.43 524 ILE B CA 1
ATOM 8808 C C . ILE B 1 524 ? -86.434 -39.634 44.677 1.00 75.27 524 ILE B C 1
ATOM 8809 O O . ILE B 1 524 ? -85.431 -38.922 44.538 1.00 75.38 524 ILE B O 1
ATOM 8814 N N . THR B 1 525 ? -87.614 -39.386 44.102 1.00 74.90 525 THR B N 1
ATOM 8815 C CA . THR B 1 525 ? -88.012 -38.091 43.535 1.00 74.59 525 THR B CA 1
ATOM 8816 C C . THR B 1 525 ? -87.011 -36.923 43.719 1.00 74.22 525 THR B C 1
ATOM 8817 O O . THR B 1 525 ? -86.017 -36.845 42.992 1.00 74.37 525 THR B O 1
ATOM 8821 N N . LYS B 1 526 ? -87.257 -36.033 44.677 1.00 73.70 526 LYS B N 1
ATOM 8822 C CA . LYS B 1 526 ? -86.512 -34.780 44.761 1.00 73.16 526 LYS B CA 1
ATOM 8823 C C . LYS B 1 526 ? -86.719 -34.152 46.126 1.00 72.95 526 LYS B C 1
ATOM 8824 O O . LYS B 1 526 ? -87.775 -34.315 46.740 1.00 72.87 526 LYS B O 1
ATOM 8830 N N . ASP B 1 527 ? -85.716 -33.416 46.592 1.00 72.65 527 ASP B N 1
ATOM 8831 C CA . ASP B 1 527 ? -85.745 -32.849 47.934 1.00 72.33 527 ASP B CA 1
ATOM 8832 C C . ASP B 1 527 ? -84.968 -31.551 48.045 1.00 72.19 527 ASP B C 1
ATOM 8833 O O . ASP B 1 527 ? -84.005 -31.329 47.310 1.00 72.19 527 ASP B O 1
ATOM 8838 N N . PHE B 1 528 ? -85.408 -30.702 48.971 1.00 71.98 528 PHE B N 1
ATOM 8839 C CA . PHE B 1 528 ? -84.651 -29.526 49.391 1.00 71.81 528 PHE B CA 1
ATOM 8840 C C . PHE B 1 528 ? -84.868 -29.198 50.871 1.00 71.74 528 PHE B C 1
ATOM 8841 O O . PHE B 1 528 ? -85.867 -29.598 51.470 1.00 71.71 528 PHE B O 1
ATOM 8849 N N . GLU B 1 529 ? -83.905 -28.482 51.443 1.00 71.68 529 GLU B N 1
ATOM 8850 C CA . GLU B 1 529 ? -83.936 -28.033 52.832 1.00 71.61 529 GLU B CA 1
ATOM 8851 C C . GLU B 1 529 ? -83.318 -26.633 52.884 1.00 71.58 529 GLU B C 1
ATOM 8852 O O . GLU B 1 529 ? -82.646 -26.221 51.938 1.00 71.58 529 GLU B O 1
ATOM 8858 N N . LEU B 1 530 ? -83.548 -25.912 53.980 1.00 71.55 530 LEU B N 1
ATOM 8859 C CA . LEU B 1 530 ? -83.070 -24.532 54.142 1.00 71.51 530 LEU B CA 1
ATOM 8860 C C . LEU B 1 530 ? -81.531 -24.418 54.199 1.00 71.51 530 LEU B C 1
ATOM 8861 O O . LEU B 1 530 ? -80.828 -25.168 53.517 1.00 71.54 530 LEU B O 1
ATOM 8866 N N . GLU B 1 531 ? -81.022 -23.490 55.010 1.00 71.49 531 GLU B N 1
ATOM 8867 C CA . GLU B 1 531 ? -79.596 -23.099 55.038 1.00 71.45 531 GLU B CA 1
ATOM 8868 C C . GLU B 1 531 ? -78.579 -24.230 54.936 1.00 71.44 531 GLU B C 1
ATOM 8869 O O . GLU B 1 531 ? -77.469 -24.035 54.433 1.00 71.38 531 GLU B O 1
ATOM 8875 N N . GLU B 1 532 ? -79.042 -25.415 55.332 1.00 71.48 532 GLU B N 1
ATOM 8876 C CA . GLU B 1 532 ? -78.395 -26.296 56.317 1.00 71.52 532 GLU B CA 1
ATOM 8877 C C . GLU B 1 532 ? -76.945 -26.036 56.697 1.00 71.60 532 GLU B C 1
ATOM 8878 O O . GLU B 1 532 ? -76.029 -26.311 55.921 1.00 71.60 532 GLU B O 1
ATOM 8884 N N . THR B 1 533 ? -76.767 -25.527 57.921 1.00 71.66 533 THR B N 1
ATOM 8885 C CA . THR B 1 533 ? -75.484 -25.017 58.413 1.00 71.75 533 THR B CA 1
ATOM 8886 C C . THR B 1 533 ? -74.826 -24.204 57.295 1.00 71.78 533 THR B C 1
ATOM 8887 O O . THR B 1 533 ? -74.018 -24.736 56.529 1.00 71.77 533 THR B O 1
ATOM 8891 N N . ASP B 1 534 ? -75.201 -22.924 57.207 1.00 71.79 534 ASP B N 1
ATOM 8892 C CA . ASP B 1 534 ? -74.829 -22.032 56.096 1.00 71.76 534 ASP B CA 1
ATOM 8893 C C . ASP B 1 534 ? -73.308 -21.937 55.884 1.00 71.81 534 ASP B C 1
ATOM 8894 O O . ASP B 1 534 ? -72.713 -20.849 55.924 1.00 71.79 534 ASP B O 1
ATOM 8899 N N . GLU B 1 535 ? -72.706 -23.103 55.640 1.00 71.88 535 GLU B N 1
ATOM 8900 C CA . GLU B 1 535 ? -71.262 -23.268 55.492 1.00 71.93 535 GLU B CA 1
ATOM 8901 C C . GLU B 1 535 ? -70.928 -23.967 54.164 1.00 71.95 535 GLU B C 1
ATOM 8902 O O . GLU B 1 535 ? -69.899 -23.674 53.543 1.00 72.00 535 GLU B O 1
ATOM 8908 N N . GLU B 1 536 ? -71.800 -24.885 53.739 1.00 71.91 536 GLU B N 1
ATOM 8909 C CA . GLU B 1 536 ? -71.602 -25.654 52.501 1.00 71.82 536 GLU B CA 1
ATOM 8910 C C . GLU B 1 536 ? -72.832 -25.573 51.597 1.00 71.83 536 GLU B C 1
ATOM 8911 O O . GLU B 1 536 ? -72.890 -26.194 50.531 1.00 71.82 536 GLU B O 1
ATOM 8917 N N . LYS B 1 537 ? -73.824 -24.848 52.109 1.00 71.80 537 LYS B N 1
ATOM 8918 C CA . LYS B 1 537 ? -74.640 -23.911 51.358 1.00 71.74 537 LYS B CA 1
ATOM 8919 C C . LYS B 1 537 ? -73.745 -22.870 50.663 1.00 71.80 537 LYS B C 1
ATOM 8920 O O . LYS B 1 537 ? -73.832 -22.691 49.446 1.00 71.78 537 LYS B O 1
ATOM 8926 N N . ALA B 1 538 ? -72.894 -22.198 51.446 1.00 71.85 538 ALA B N 1
ATOM 8927 C CA . ALA B 1 538 ? -72.029 -21.112 50.955 1.00 71.89 538 ALA B CA 1
ATOM 8928 C C . ALA B 1 538 ? -71.154 -21.515 49.765 1.00 71.89 538 ALA B C 1
ATOM 8929 O O . ALA B 1 538 ? -71.040 -20.765 48.788 1.00 71.93 538 ALA B O 1
ATOM 8931 N N . GLU B 1 539 ? -70.550 -22.698 49.848 1.00 71.85 539 GLU B N 1
ATOM 8932 C CA . GLU B 1 539 ? -69.676 -23.174 48.782 1.00 71.78 539 GLU B CA 1
ATOM 8933 C C . GLU B 1 539 ? -70.418 -23.947 47.691 1.00 71.76 539 GLU B C 1
ATOM 8934 O O . GLU B 1 539 ? -69.867 -24.149 46.615 1.00 71.83 539 GLU B O 1
ATOM 8940 N N . ARG B 1 540 ? -71.658 -24.365 47.958 1.00 71.66 540 ARG B N 1
ATOM 8941 C CA . ARG B 1 540 ? -72.445 -25.131 46.978 1.00 71.62 540 ARG B CA 1
ATOM 8942 C C . ARG B 1 540 ? -72.281 -24.645 45.537 1.00 71.59 540 ARG B C 1
ATOM 8943 O O . ARG B 1 540 ? -71.788 -25.385 44.689 1.00 71.52 540 ARG B O 1
ATOM 8951 N N . GLU B 1 541 ? -72.659 -23.395 45.279 1.00 71.61 541 GLU B N 1
ATOM 8952 C CA . GLU B 1 541 ? -72.527 -22.792 43.946 1.00 71.62 541 GLU B CA 1
ATOM 8953 C C . GLU B 1 541 ? -71.076 -22.775 43.439 1.00 71.64 541 GLU B C 1
ATOM 8954 O O . GLU B 1 541 ? -70.808 -23.158 42.299 1.00 71.64 541 GLU B O 1
ATOM 8960 N N . LYS B 1 542 ? -70.156 -22.339 44.299 1.00 71.66 542 LYS B N 1
ATOM 8961 C CA . LYS B 1 542 ? -68.723 -22.268 43.985 1.00 71.66 542 LYS B CA 1
ATOM 8962 C C . LYS B 1 542 ? -68.072 -23.642 43.740 1.00 71.70 542 LYS B C 1
ATOM 8963 O O . LYS B 1 542 ? -67.251 -23.791 42.829 1.00 71.66 542 LYS B O 1
ATOM 8969 N N . GLU B 1 543 ? -68.451 -24.629 44.554 1.00 71.79 543 GLU B N 1
ATOM 8970 C CA . GLU B 1 543 ? -67.871 -25.983 44.510 1.00 71.82 543 GLU B CA 1
ATOM 8971 C C . GLU B 1 543 ? -68.529 -26.888 43.457 1.00 71.78 543 GLU B C 1
ATOM 8972 O O . GLU B 1 543 ? -67.854 -27.718 42.845 1.00 71.79 543 GLU B O 1
ATOM 8978 N N . ILE B 1 544 ? -69.836 -26.737 43.250 1.00 71.68 544 ILE B N 1
ATOM 8979 C CA . ILE B 1 544 ? -70.502 -27.429 42.146 1.00 71.62 544 ILE B CA 1
ATOM 8980 C C . ILE B 1 544 ? -69.981 -26.859 40.826 1.00 71.57 544 ILE B C 1
ATOM 8981 O O . ILE B 1 544 ? -69.820 -27.591 39.849 1.00 71.56 544 ILE B O 1
ATOM 8986 N N . LYS B 1 545 ? -69.696 -25.557 40.821 1.00 71.52 545 LYS B N 1
ATOM 8987 C CA . LYS B 1 545 ? -69.096 -24.881 39.673 1.00 71.50 545 LYS B CA 1
ATOM 8988 C C . LYS B 1 545 ? -67.721 -25.458 39.323 1.00 71.52 545 LYS B C 1
ATOM 8989 O O . LYS B 1 545 ? -67.279 -25.351 38.177 1.00 71.52 545 LYS B O 1
ATOM 8995 N N . GLU B 1 546 ? -67.057 -26.070 40.307 1.00 71.57 546 GLU B N 1
ATOM 8996 C CA . GLU B 1 546 ? -65.824 -26.824 40.056 1.00 71.59 546 GLU B CA 1
ATOM 8997 C C . GLU B 1 546 ? -66.104 -27.971 39.086 1.00 71.70 546 GLU B C 1
ATOM 8998 O O . GLU B 1 546 ? -65.277 -28.271 38.222 1.00 71.73 546 GLU B O 1
ATOM 9004 N N . TYR B 1 547 ? -67.277 -28.592 39.230 1.00 71.78 547 TYR B N 1
ATOM 9005 C CA . TYR B 1 547 ? -67.695 -29.709 38.370 1.00 71.84 547 TYR B CA 1
ATOM 9006 C C . TYR B 1 547 ? -68.633 -29.277 37.229 1.00 71.77 547 TYR B C 1
ATOM 9007 O O . TYR B 1 547 ? -69.251 -30.120 36.579 1.00 71.77 547 TYR B O 1
ATOM 9016 N N . GLU B 1 548 ? -68.740 -27.971 36.991 1.00 71.69 548 GLU B N 1
ATOM 9017 C CA . GLU B 1 548 ? -69.563 -27.460 35.892 1.00 71.60 548 GLU B CA 1
ATOM 9018 C C . GLU B 1 548 ? -68.976 -27.711 34.497 1.00 71.56 548 GLU B C 1
ATOM 9019 O O . GLU B 1 548 ? -69.727 -28.032 33.576 1.00 71.58 548 GLU B O 1
ATOM 9025 N N . PRO B 1 549 ? -67.644 -27.546 34.325 1.00 71.52 549 PRO B N 1
ATOM 9026 C CA . PRO B 1 549 ? -67.033 -28.071 33.098 1.00 71.49 549 PRO B CA 1
ATOM 9027 C C . PRO B 1 549 ? -67.105 -29.603 32.988 1.00 71.45 549 PRO B C 1
ATOM 9028 O O . PRO B 1 549 ? -66.814 -30.159 31.930 1.00 71.49 549 PRO B O 1
ATOM 9032 N N . LEU B 1 550 ? -67.492 -30.268 34.073 1.00 71.35 550 LEU B N 1
ATOM 9033 C CA . LEU B 1 550 ? -67.690 -31.712 34.076 1.00 71.31 550 LEU B CA 1
ATOM 9034 C C . LEU B 1 550 ? -69.178 -32.052 33.924 1.00 71.32 550 LEU B C 1
ATOM 9035 O O . LEU B 1 550 ? -69.523 -33.131 33.445 1.00 71.30 550 LEU B O 1
ATOM 9040 N N . THR B 1 551 ? -70.041 -31.109 34.311 1.00 71.36 551 THR B N 1
ATOM 9041 C CA . THR B 1 551 ? -71.507 -31.273 34.319 1.00 71.35 551 THR B CA 1
ATOM 9042 C C . THR B 1 551 ? -72.120 -31.549 32.940 1.00 71.34 551 THR B C 1
ATOM 9043 O O . THR B 1 551 ? -72.864 -32.519 32.770 1.00 71.34 551 THR B O 1
ATOM 9047 N N . LYS B 1 552 ? -71.808 -30.691 31.970 1.00 71.32 552 LYS B N 1
ATOM 9048 C CA . LYS B 1 552 ? -72.358 -30.806 30.619 1.00 71.25 552 LYS B CA 1
ATOM 9049 C C . LYS B 1 552 ? -71.663 -31.913 29.836 1.00 71.21 552 LYS B C 1
ATOM 9050 O O . LYS B 1 552 ? -72.292 -32.599 29.035 1.00 71.18 552 LYS B O 1
ATOM 9056 N N . ALA B 1 553 ? -70.367 -32.082 30.086 1.00 71.19 553 ALA B N 1
ATOM 9057 C CA . ALA B 1 553 ? -69.574 -33.137 29.462 1.00 71.22 553 ALA B CA 1
ATOM 9058 C C . ALA B 1 553 ? -70.195 -34.514 29.670 1.00 71.26 553 ALA B C 1
ATOM 9059 O O . ALA B 1 553 ? -70.269 -35.317 28.740 1.00 71.26 553 ALA B O 1
ATOM 9061 N N . LEU B 1 554 ? -70.647 -34.771 30.895 1.00 71.33 554 LEU B N 1
ATOM 9062 C CA . LEU B 1 554 ? -71.292 -36.034 31.246 1.00 71.39 554 LEU B CA 1
ATOM 9063 C C . LEU B 1 554 ? -72.704 -36.143 30.678 1.00 71.42 554 LEU B C 1
ATOM 9064 O O . LEU B 1 554 ? -73.212 -37.248 30.485 1.00 71.41 554 LEU B O 1
ATOM 9069 N N . LYS B 1 555 ? -73.327 -34.994 30.419 1.00 71.48 555 LYS B N 1
ATOM 9070 C CA . LYS B 1 555 ? -74.681 -34.934 29.864 1.00 71.54 555 LYS B CA 1
ATOM 9071 C C . LYS B 1 555 ? -74.712 -35.332 28.382 1.00 71.57 555 LYS B C 1
ATOM 9072 O O . LYS B 1 555 ? -75.776 -35.649 27.835 1.00 71.58 555 LYS B O 1
ATOM 9078 N N . GLU B 1 556 ? -73.539 -35.337 27.749 1.00 71.57 556 GLU B N 1
ATOM 9079 C CA . GLU B 1 556 ? -73.433 -35.535 26.304 1.00 71.57 556 GLU B CA 1
ATOM 9080 C C . GLU B 1 556 ? -73.162 -36.973 25.841 1.00 71.55 556 GLU B C 1
ATOM 9081 O O . GLU B 1 556 ? -73.784 -37.434 24.878 1.00 71.58 556 GLU B O 1
ATOM 9087 N N . ILE B 1 557 ? -72.247 -37.676 26.512 1.00 71.48 557 ILE B N 1
ATOM 9088 C CA . ILE B 1 557 ? -71.917 -39.065 26.143 1.00 71.45 557 ILE B CA 1
ATOM 9089 C C . ILE B 1 557 ? -73.088 -40.018 26.443 1.00 71.42 557 ILE B C 1
ATOM 9090 O O . ILE B 1 557 ? -73.099 -41.178 26.015 1.00 71.41 557 ILE B O 1
ATOM 9095 N N . LEU B 1 558 ? -74.078 -39.503 27.163 1.00 71.37 558 LEU B N 1
ATOM 9096 C CA . LEU B 1 558 ? -75.309 -40.231 27.436 1.00 71.36 558 LEU B CA 1
ATOM 9097 C C . LEU B 1 558 ? -76.461 -39.608 26.651 1.00 71.35 558 LEU B C 1
ATOM 9098 O O . LEU B 1 558 ? -77.575 -40.142 26.629 1.00 71.30 558 LEU B O 1
ATOM 9103 N N . GLY B 1 559 ? -76.172 -38.469 26.021 1.00 71.36 559 GLY B N 1
ATOM 9104 C CA . GLY B 1 559 ? -77.076 -37.810 25.080 1.00 71.41 559 GLY B CA 1
ATOM 9105 C C . GLY B 1 559 ? -78.460 -37.492 25.606 1.00 71.43 559 GLY B C 1
ATOM 9106 O O . GLY B 1 559 ? -78.622 -36.628 26.475 1.00 71.37 559 GLY B O 1
ATOM 9107 N N . ASP B 1 560 ? -79.454 -38.199 25.068 1.00 71.46 560 ASP B N 1
ATOM 9108 C CA . ASP B 1 560 ? -80.857 -37.954 25.393 1.00 71.44 560 ASP B CA 1
ATOM 9109 C C . ASP B 1 560 ? -81.525 -39.131 26.097 1.00 71.42 560 ASP B C 1
ATOM 9110 O O . ASP B 1 560 ? -82.052 -40.049 25.456 1.00 71.38 560 ASP B O 1
ATOM 9115 N N . GLN B 1 561 ? -81.474 -39.078 27.425 1.00 71.40 561 GLN B N 1
ATOM 9116 C CA . GLN B 1 561 ? -82.215 -39.962 28.322 1.00 71.36 561 GLN B CA 1
ATOM 9117 C C . GLN B 1 561 ? -82.446 -39.175 29.609 1.00 71.30 561 GLN B C 1
ATOM 9118 O O . GLN B 1 561 ? -83.554 -39.143 30.149 1.00 71.23 561 GLN B O 1
ATOM 9124 N N . VAL B 1 562 ? -81.376 -38.530 30.071 1.00 71.32 562 VAL B N 1
ATOM 9125 C CA . VAL B 1 562 ? -81.388 -37.669 31.249 1.00 71.38 562 VAL B CA 1
ATOM 9126 C C . VAL B 1 562 ? -81.981 -36.308 30.878 1.00 71.39 562 VAL B C 1
ATOM 9127 O O . VAL B 1 562 ? -82.202 -36.022 29.701 1.00 71.37 562 VAL B O 1
ATOM 9131 N N . GLU B 1 563 ? -82.247 -35.483 31.886 1.00 71.47 563 GLU B N 1
ATOM 9132 C CA . GLU B 1 563 ? -82.685 -34.107 31.678 1.00 71.57 563 GLU B CA 1
ATOM 9133 C C . GLU B 1 563 ? -81.583 -33.136 32.101 1.00 71.58 563 GLU B C 1
ATOM 9134 O O . GLU B 1 563 ? -81.342 -32.123 31.445 1.00 71.59 563 GLU B O 1
ATOM 9140 N N . LYS B 1 564 ? -80.924 -33.461 33.207 1.00 71.64 564 LYS B N 1
ATOM 9141 C CA . LYS B 1 564 ? -79.840 -32.654 33.752 1.00 71.70 564 LYS B CA 1
ATOM 9142 C C . LYS B 1 564 ? -78.918 -33.531 34.592 1.00 71.72 564 LYS B C 1
ATOM 9143 O O . LYS B 1 564 ? -79.373 -34.435 35.300 1.00 71.75 564 LYS B O 1
ATOM 9149 N N . VAL B 1 565 ? -77.621 -33.266 34.502 1.00 71.72 565 VAL B N 1
ATOM 9150 C CA . VAL B 1 565 ? -76.627 -34.052 35.225 1.00 71.70 565 VAL B CA 1
ATOM 9151 C C . VAL B 1 565 ? -75.999 -33.203 36.339 1.00 71.72 565 VAL B C 1
ATOM 9152 O O . VAL B 1 565 ? -75.121 -32.374 36.086 1.00 71.74 565 VAL B O 1
ATOM 9156 N N . VAL B 1 566 ? -76.478 -33.409 37.568 1.00 71.70 566 VAL B N 1
ATOM 9157 C CA . VAL B 1 566 ? -76.054 -32.618 38.734 1.00 71.58 566 VAL B CA 1
ATOM 9158 C C . VAL B 1 566 ? -75.124 -33.386 39.675 1.00 71.64 566 VAL B C 1
ATOM 9159 O O . VAL B 1 566 ? -75.149 -34.616 39.725 1.00 71.58 566 VAL B O 1
ATOM 9163 N N . VAL B 1 567 ? -74.302 -32.644 40.411 1.00 71.71 567 VAL B N 1
ATOM 9164 C CA . VAL B 1 567 ? -73.352 -33.222 41.357 1.00 71.82 567 VAL B CA 1
ATOM 9165 C C . VAL B 1 567 ? -73.679 -32.696 42.756 1.00 71.88 567 VAL B C 1
ATOM 9166 O O . VAL B 1 567 ? -73.010 -31.789 43.258 1.00 71.93 567 VAL B O 1
ATOM 9170 N N . SER B 1 568 ? -74.712 -33.274 43.375 1.00 71.96 568 SER B N 1
ATOM 9171 C CA . SER B 1 568 ? -75.247 -32.794 44.665 1.00 71.97 568 SER B CA 1
ATOM 9172 C C . SER B 1 568 ? -74.744 -33.579 45.887 1.00 71.98 568 SER B C 1
ATOM 9173 O O . SER B 1 568 ? -74.501 -34.789 45.804 1.00 72.04 568 SER B O 1
ATOM 9176 N N . TYR B 1 569 ? -74.609 -32.881 47.017 1.00 71.92 569 TYR B N 1
ATOM 9177 C CA . TYR B 1 569 ? -74.075 -33.463 48.258 1.00 71.81 569 TYR B CA 1
ATOM 9178 C C . TYR B 1 569 ? -75.104 -34.244 49.082 1.00 71.78 569 TYR B C 1
ATOM 9179 O O . TYR B 1 569 ? -74.839 -34.620 50.227 1.00 71.79 569 TYR B O 1
ATOM 9188 N N . LYS B 1 570 ? -76.269 -34.494 48.487 1.00 71.73 570 LYS B N 1
ATOM 9189 C CA . LYS B 1 570 ? -77.281 -35.365 49.079 1.00 71.64 570 LYS B CA 1
ATOM 9190 C C . LYS B 1 570 ? -76.834 -36.831 48.957 1.00 71.68 570 LYS B C 1
ATOM 9191 O O . LYS B 1 570 ? -77.653 -37.747 48.819 1.00 71.69 570 LYS B O 1
ATOM 9197 N N . LEU B 1 571 ? -75.515 -37.020 49.022 1.00 71.62 571 LEU B N 1
ATOM 9198 C CA . LEU B 1 571 ? -74.853 -38.317 48.953 1.00 71.65 571 LEU B CA 1
ATOM 9199 C C . LEU B 1 571 ? -73.433 -38.112 49.481 1.00 71.65 571 LEU B C 1
ATOM 9200 O O . LEU B 1 571 ? -72.955 -36.975 49.516 1.00 71.63 571 LEU B O 1
ATOM 9205 N N . LEU B 1 572 ? -72.761 -39.187 49.903 1.00 71.71 572 LEU B N 1
ATOM 9206 C CA . LEU B 1 572 ? -71.393 -39.053 50.444 1.00 71.78 572 LEU B CA 1
ATOM 9207 C C . LEU B 1 572 ? -70.255 -39.805 49.720 1.00 71.79 572 LEU B C 1
ATOM 9208 O O . LEU B 1 572 ? -69.365 -39.156 49.158 1.00 71.82 572 LEU B O 1
ATOM 9213 N N . ASP B 1 573 ? -70.257 -41.141 49.739 1.00 71.75 573 ASP B N 1
ATOM 9214 C CA . ASP B 1 573 ? -69.156 -41.891 49.102 1.00 71.77 573 ASP B CA 1
ATOM 9215 C C . ASP B 1 573 ? -69.587 -42.908 48.045 1.00 71.78 573 ASP B C 1
ATOM 9216 O O . ASP B 1 573 ? -68.755 -43.401 47.274 1.00 71.77 573 ASP B O 1
ATOM 9221 N N . ALA B 1 574 ? -70.879 -43.222 48.020 1.00 71.78 574 ALA B N 1
ATOM 9222 C CA . ALA B 1 574 ? -71.441 -44.038 46.953 1.00 71.76 574 ALA B CA 1
ATOM 9223 C C . ALA B 1 574 ? -71.341 -43.259 45.636 1.00 71.72 574 ALA B C 1
ATOM 9224 O O . ALA B 1 574 ? -71.889 -42.162 45.527 1.00 71.67 574 ALA B O 1
ATOM 9226 N N . PRO B 1 575 ? -70.628 -43.822 44.640 1.00 71.70 575 PRO B N 1
ATOM 9227 C CA . PRO B 1 575 ? -70.255 -43.163 43.384 1.00 71.65 575 PRO B CA 1
ATOM 9228 C C . PRO B 1 575 ? -71.326 -42.252 42.769 1.00 71.63 575 PRO B C 1
ATOM 9229 O O . PRO B 1 575 ? -71.160 -41.032 42.768 1.00 71.54 575 PRO B O 1
ATOM 9233 N N . ALA B 1 576 ? -72.408 -42.842 42.262 1.00 71.68 576 ALA B N 1
ATOM 9234 C CA . ALA B 1 576 ? -73.436 -42.090 41.527 1.00 71.70 576 ALA B CA 1
ATOM 9235 C C . ALA B 1 576 ? -74.866 -42.553 41.824 1.00 71.65 576 ALA B C 1
ATOM 9236 O O . ALA B 1 576 ? -75.076 -43.653 42.343 1.00 71.66 576 ALA B O 1
ATOM 9238 N N . ALA B 1 577 ? -75.838 -41.710 41.473 1.00 71.53 577 ALA B N 1
ATOM 9239 C CA . ALA B 1 577 ? -77.255 -41.987 41.724 1.00 71.43 577 ALA B CA 1
ATOM 9240 C C . ALA B 1 577 ? -78.160 -41.450 40.617 1.00 71.36 577 ALA B C 1
ATOM 9241 O O . ALA B 1 577 ? -77.803 -40.501 39.918 1.00 71.38 577 ALA B O 1
ATOM 9243 N N . ILE B 1 578 ? -79.333 -42.062 40.469 1.00 71.25 578 ILE B N 1
ATOM 9244 C CA . ILE B 1 578 ? -80.313 -41.628 39.476 1.00 71.19 578 ILE B CA 1
ATOM 9245 C C . ILE B 1 578 ? -81.657 -41.311 40.138 1.00 71.24 578 ILE B C 1
ATOM 9246 O O . ILE B 1 578 ? -82.474 -42.201 40.381 1.00 71.27 578 ILE B O 1
ATOM 9251 N N . ARG B 1 579 ? -81.872 -40.032 40.433 1.00 71.27 579 ARG B N 1
ATOM 9252 C CA . ARG B 1 579 ? -83.125 -39.578 41.028 1.00 71.30 579 ARG B CA 1
ATOM 9253 C C . ARG B 1 579 ? -84.088 -39.204 39.918 1.00 71.22 579 ARG B C 1
ATOM 9254 O O . ARG B 1 579 ? -83.852 -38.248 39.179 1.00 71.22 579 ARG B O 1
ATOM 9262 N N . THR B 1 580 ? -85.162 -39.972 39.787 1.00 71.14 580 THR B N 1
ATOM 9263 C CA . THR B 1 580 ? -86.258 -39.598 38.903 1.00 71.06 580 THR B CA 1
ATOM 9264 C C . THR B 1 580 ? -86.808 -38.258 39.364 1.00 71.12 580 THR B C 1
ATOM 9265 O O . THR B 1 580 ? -86.992 -38.043 40.558 1.00 71.16 580 THR B O 1
ATOM 9269 N N . GLY B 1 581 ? -87.060 -37.360 38.418 1.00 71.17 581 GLY B N 1
ATOM 9270 C CA . GLY B 1 581 ? -87.534 -36.014 38.732 1.00 71.25 581 GLY B CA 1
ATOM 9271 C C . GLY B 1 581 ? -88.774 -35.966 39.608 1.00 71.33 581 GLY B C 1
ATOM 9272 O O . GLY B 1 581 ? -89.554 -36.922 39.656 1.00 71.31 581 GLY B O 1
ATOM 9273 N N . GLN B 1 582 ? -88.946 -34.842 40.302 1.00 71.40 582 GLN B N 1
ATOM 9274 C CA . GLN B 1 582 ? -90.123 -34.590 41.140 1.00 71.47 582 GLN B CA 1
ATOM 9275 C C . GLN B 1 582 ? -91.410 -34.536 40.303 1.00 71.52 582 GLN B C 1
ATOM 9276 O O . GLN B 1 582 ? -91.352 -34.392 39.077 1.00 71.60 582 GLN B O 1
ATOM 9282 N N . PHE B 1 583 ? -92.561 -34.663 40.967 1.00 71.49 583 PHE B N 1
ATOM 9283 C CA . PHE B 1 583 ? -93.871 -34.695 40.301 1.00 71.48 583 PHE B CA 1
ATOM 9284 C C . PHE B 1 583 ? -93.906 -35.726 39.169 1.00 71.44 583 PHE B C 1
ATOM 9285 O O . PHE B 1 583 ? -94.703 -35.618 38.234 1.00 71.44 583 PHE B O 1
ATOM 9293 N N . GLY B 1 584 ? -93.028 -36.720 39.274 1.00 71.39 584 GLY B N 1
ATOM 9294 C CA . GLY B 1 584 ? -92.928 -37.792 38.295 1.00 71.39 584 GLY B CA 1
ATOM 9295 C C . GLY B 1 584 ? -92.767 -39.136 38.977 1.00 71.37 584 GLY B C 1
ATOM 9296 O O . GLY B 1 584 ? -92.081 -39.243 39.995 1.00 71.37 584 GLY B O 1
ATOM 9297 N N . TRP B 1 585 ? -93.398 -40.158 38.402 1.00 71.34 585 TRP B N 1
ATOM 9298 C CA . TRP B 1 585 ? -93.399 -41.520 38.936 1.00 71.31 585 TRP B CA 1
ATOM 9299 C C . TRP B 1 585 ? -92.010 -42.035 39.291 1.00 71.26 585 TRP B C 1
ATOM 9300 O O . TRP B 1 585 ? -91.044 -41.778 38.577 1.00 71.27 585 TRP B O 1
ATOM 9311 N N . SER B 1 586 ? -91.930 -42.758 40.405 1.00 71.21 586 SER B N 1
ATOM 9312 C CA . SER B 1 586 ? -90.678 -43.327 40.914 1.00 71.14 586 SER B CA 1
ATOM 9313 C C . SER B 1 586 ? -90.079 -44.360 39.970 1.00 71.08 586 SER B C 1
ATOM 9314 O O . SER B 1 586 ? -90.795 -44.976 39.189 1.00 71.07 586 SER B O 1
ATOM 9317 N N . ALA B 1 587 ? -88.762 -44.541 40.052 1.00 71.03 587 ALA B N 1
ATOM 9318 C CA . ALA B 1 587 ? -88.050 -45.531 39.243 1.00 71.04 587 ALA B CA 1
ATOM 9319 C C . ALA B 1 587 ? -88.547 -46.922 39.589 1.00 71.03 587 ALA B C 1
ATOM 9320 O O . ALA B 1 587 ? -88.734 -47.773 38.720 1.00 70.98 587 ALA B O 1
ATOM 9322 N N . ASN B 1 588 ? -88.755 -47.132 40.881 1.00 71.11 588 ASN B N 1
ATOM 9323 C CA . ASN B 1 588 ? -89.390 -48.327 41.380 1.00 71.18 588 ASN B CA 1
ATOM 9324 C C . ASN B 1 588 ? -90.870 -48.357 40.999 1.00 71.23 588 ASN B C 1
ATOM 9325 O O . ASN B 1 588 ? -91.387 -49.395 40.592 1.00 71.21 588 ASN B O 1
ATOM 9330 N N . MET B 1 589 ? -91.546 -47.218 41.135 1.00 71.33 589 MET B N 1
ATOM 9331 C CA . MET B 1 589 ? -92.935 -47.096 40.697 1.00 71.47 589 MET B CA 1
ATOM 9332 C C . MET B 1 589 ? -93.025 -47.539 39.245 1.00 71.49 589 MET B C 1
ATOM 9333 O O . MET B 1 589 ? -93.808 -48.433 38.911 1.00 71.43 589 MET B O 1
ATOM 9338 N N . GLU B 1 590 ? -92.199 -46.913 38.404 1.00 71.54 590 GLU B N 1
ATOM 9339 C CA . GLU B 1 590 ? -92.044 -47.292 37.004 1.00 71.57 590 GLU B CA 1
ATOM 9340 C C . GLU B 1 590 ? -91.830 -48.793 36.906 1.00 71.51 590 GLU B C 1
ATOM 9341 O O . GLU B 1 590 ? -92.619 -49.489 36.269 1.00 71.49 590 GLU B O 1
ATOM 9347 N N . ARG B 1 591 ? -90.790 -49.290 37.572 1.00 71.44 591 ARG B N 1
ATOM 9348 C CA . ARG B 1 591 ? -90.425 -50.697 37.480 1.00 71.41 591 ARG B CA 1
ATOM 9349 C C . ARG B 1 591 ? -91.629 -51.629 37.668 1.00 71.43 591 ARG B C 1
ATOM 9350 O O . ARG B 1 591 ? -91.598 -52.769 37.214 1.00 71.40 591 ARG B O 1
ATOM 9358 N N . ILE B 1 592 ? -92.685 -51.128 38.312 1.00 71.48 592 ILE B N 1
ATOM 9359 C CA . ILE B 1 592 ? -93.892 -51.920 38.570 1.00 71.63 592 ILE B CA 1
ATOM 9360 C C . ILE B 1 592 ? -95.082 -51.541 37.681 1.00 71.66 592 ILE B C 1
ATOM 9361 O O . ILE B 1 592 ? -95.684 -52.419 37.049 1.00 71.67 592 ILE B O 1
ATOM 9366 N N . MET B 1 593 ? -95.421 -50.250 37.637 1.00 71.70 593 MET B N 1
ATOM 9367 C CA . MET B 1 593 ? -96.483 -49.755 36.744 1.00 71.67 593 MET B CA 1
ATOM 9368 C C . MET B 1 593 ? -96.223 -50.239 35.316 1.00 71.69 593 MET B C 1
ATOM 9369 O O . MET B 1 593 ? -97.156 -50.418 34.530 1.00 71.67 593 MET B O 1
ATOM 9374 N N . LYS B 1 594 ? -94.940 -50.461 35.018 1.00 71.71 594 LYS B N 1
ATOM 9375 C CA . LYS B 1 594 ? -94.465 -51.024 33.753 1.00 71.63 594 LYS B CA 1
ATOM 9376 C C . LYS B 1 594 ? -94.397 -52.550 33.823 1.00 71.59 594 LYS B C 1
ATOM 9377 O O . LYS B 1 594 ? -94.766 -53.225 32.859 1.00 71.56 594 LYS B O 1
ATOM 9383 N N . ALA B 1 595 ? -93.931 -53.084 34.957 1.00 71.56 595 ALA B N 1
ATOM 9384 C CA . ALA B 1 595 ? -93.794 -54.532 35.140 1.00 71.57 595 ALA B CA 1
ATOM 9385 C C . ALA B 1 595 ? -95.035 -55.252 34.643 1.00 71.63 595 ALA B C 1
ATOM 9386 O O . ALA B 1 595 ? -94.944 -56.113 33.769 1.00 71.74 595 ALA B O 1
ATOM 9388 N N . GLN B 1 596 ? -96.193 -54.889 35.189 1.00 71.65 596 GLN B N 1
ATOM 9389 C CA . GLN B 1 596 ? -97.461 -55.382 34.668 1.00 71.67 596 GLN B CA 1
ATOM 9390 C C . GLN B 1 596 ? -98.118 -54.269 33.850 1.00 71.80 596 GLN B C 1
ATOM 9391 O O . GLN B 1 596 ? -98.374 -53.181 34.373 1.00 71.86 596 GLN B O 1
ATOM 9397 N N . ALA B 1 597 ? -98.358 -54.540 32.564 1.00 71.90 597 ALA B N 1
ATOM 9398 C CA . ALA B 1 597 ? -98.960 -53.569 31.639 1.00 71.92 597 ALA B CA 1
ATOM 9399 C C . ALA B 1 597 ? -99.915 -54.238 30.649 1.00 71.94 597 ALA B C 1
ATOM 9400 O O . ALA B 1 597 ? -99.539 -55.169 29.936 1.00 72.00 597 ALA B O 1
ATOM 9402 N N . LYS B 1 611 ? -86.246 -37.802 34.620 1.00 70.21 611 LYS B N 1
ATOM 9403 C CA . LYS B 1 611 ? -85.018 -38.460 35.055 1.00 70.33 611 LYS B CA 1
ATOM 9404 C C . LYS B 1 611 ? -83.893 -37.450 35.246 1.00 70.45 611 LYS B C 1
ATOM 9405 O O . LYS B 1 611 ? -83.770 -36.497 34.477 1.00 70.42 611 LYS B O 1
ATOM 9411 N N . THR B 1 612 ? -83.079 -37.672 36.277 1.00 70.66 612 THR B N 1
ATOM 9412 C CA . THR B 1 612 ? -81.988 -36.764 36.653 1.00 70.80 612 THR B CA 1
ATOM 9413 C C . THR B 1 612 ? -80.802 -37.564 37.211 1.00 70.85 612 THR B C 1
ATOM 9414 O O . THR B 1 612 ? -80.993 -38.504 37.989 1.00 70.85 612 THR B O 1
ATOM 9418 N N . PHE B 1 613 ? -79.586 -37.184 36.816 1.00 70.90 613 PHE B N 1
ATOM 9419 C CA . PHE B 1 613 ? -78.381 -37.927 37.194 1.00 70.96 613 PHE B CA 1
ATOM 9420 C C . PHE B 1 613 ? -77.529 -37.227 38.254 1.00 71.02 613 PHE B C 1
ATOM 9421 O O . PHE B 1 613 ? -76.925 -36.185 37.989 1.00 71.03 613 PHE B O 1
ATOM 9429 N N . GLU B 1 614 ? -77.479 -37.821 39.447 1.00 71.09 614 GLU B N 1
ATOM 9430 C CA . GLU B 1 614 ? -76.713 -37.270 40.569 1.00 71.12 614 GLU B CA 1
ATOM 9431 C C . GLU B 1 614 ? -75.359 -37.952 40.748 1.00 71.05 614 GLU B C 1
ATOM 9432 O O . GLU B 1 614 ? -75.244 -39.175 40.665 1.00 70.98 614 GLU B O 1
ATOM 9438 N N . ILE B 1 615 ? -74.342 -37.136 40.997 1.00 71.04 615 ILE B N 1
ATOM 9439 C CA . ILE B 1 615 ? -72.983 -37.607 41.190 1.00 71.06 615 ILE B CA 1
ATOM 9440 C C . ILE B 1 615 ? -72.498 -37.201 42.575 1.00 71.11 615 ILE B C 1
ATOM 9441 O O . ILE B 1 615 ? -72.776 -36.091 43.033 1.00 71.07 615 ILE B O 1
ATOM 9446 N N . SER B 1 616 ? -71.786 -38.105 43.241 1.00 71.20 616 SER B N 1
ATOM 9447 C CA . SER B 1 616 ? -71.119 -37.776 44.498 1.00 71.32 616 SER B CA 1
ATOM 9448 C C . SER B 1 616 ? -69.737 -37.174 44.224 1.00 71.29 616 SER B C 1
ATOM 9449 O O . SER B 1 616 ? -68.878 -37.834 43.637 1.00 71.29 616 SER B O 1
ATOM 9452 N N . PRO B 1 617 ? -69.519 -35.917 44.653 1.00 71.27 617 PRO B N 1
ATOM 9453 C CA . PRO B 1 617 ? -68.258 -35.226 44.389 1.00 71.27 617 PRO B CA 1
ATOM 9454 C C . PRO B 1 617 ? -67.091 -35.850 45.153 1.00 71.31 617 PRO B C 1
ATOM 9455 O O . PRO B 1 617 ? -66.042 -36.113 44.566 1.00 71.29 617 PRO B O 1
ATOM 9459 N N . LYS B 1 618 ? -67.294 -36.103 46.446 1.00 71.38 618 LYS B N 1
ATOM 9460 C CA . LYS B 1 618 ? -66.247 -36.632 47.327 1.00 71.37 618 LYS B CA 1
ATOM 9461 C C . LYS B 1 618 ? -65.907 -38.103 47.066 1.00 71.36 618 LYS B C 1
ATOM 9462 O O . LYS B 1 618 ? -65.021 -38.663 47.719 1.00 71.34 618 LYS B O 1
ATOM 9468 N N . SER B 1 619 ? -66.605 -38.717 46.110 1.00 71.34 619 SER B N 1
ATOM 9469 C CA . SER B 1 619 ? -66.331 -40.094 45.713 1.00 71.29 619 SER B CA 1
ATOM 9470 C C . SER B 1 619 ? -65.003 -40.169 44.967 1.00 71.32 619 SER B C 1
ATOM 9471 O O . SER B 1 619 ? -64.795 -39.431 43.999 1.00 71.21 619 SER B O 1
ATOM 9474 N N . PRO B 1 620 ? -64.103 -41.069 45.418 1.00 71.40 620 PRO B N 1
ATOM 9475 C CA . PRO B 1 620 ? -62.726 -41.171 44.915 1.00 71.42 620 PRO B CA 1
ATOM 9476 C C . PRO B 1 620 ? -62.649 -41.492 43.425 1.00 71.44 620 PRO B C 1
ATOM 9477 O O . PRO B 1 620 ? -61.659 -41.160 42.770 1.00 71.41 620 PRO B O 1
ATOM 9481 N N . ILE B 1 621 ? -63.700 -42.125 42.909 1.00 71.47 621 ILE B N 1
ATOM 9482 C CA . ILE B 1 621 ? -63.763 -42.568 41.516 1.00 71.43 621 ILE B CA 1
ATOM 9483 C C . ILE B 1 621 ? -64.351 -41.460 40.622 1.00 71.43 621 ILE B C 1
ATOM 9484 O O . ILE B 1 621 ? -64.391 -41.585 39.396 1.00 71.38 621 ILE B O 1
ATOM 9489 N N . ILE B 1 622 ? -64.776 -40.366 41.251 1.00 71.43 622 ILE B N 1
ATOM 9490 C CA . ILE B 1 622 ? -65.375 -39.236 40.543 1.00 71.45 622 ILE B CA 1
ATOM 9491 C C . ILE B 1 622 ? -64.417 -38.060 40.419 1.00 71.44 622 ILE B C 1
ATOM 9492 O O . ILE B 1 622 ? -64.518 -37.268 39.481 1.00 71.42 622 ILE B O 1
ATOM 9497 N N . LYS B 1 623 ? -63.496 -37.947 41.372 1.00 71.47 623 LYS B N 1
ATOM 9498 C CA . LYS B 1 623 ? -62.439 -36.939 41.309 1.00 71.48 623 LYS B CA 1
ATOM 9499 C C . LYS B 1 623 ? -61.562 -37.186 40.080 1.00 71.54 623 LYS B C 1
ATOM 9500 O O . LYS B 1 623 ? -61.076 -36.242 39.456 1.00 71.51 623 LYS B O 1
ATOM 9506 N N . GLU B 1 624 ? -61.397 -38.465 39.734 1.00 71.60 624 GLU B N 1
ATOM 9507 C CA . GLU B 1 624 ? -60.726 -38.906 38.507 1.00 71.63 624 GLU B CA 1
ATOM 9508 C C . GLU B 1 624 ? -61.337 -38.266 37.262 1.00 71.57 624 GLU B C 1
ATOM 9509 O O . GLU B 1 624 ? -60.620 -37.921 36.323 1.00 71.56 624 GLU B O 1
ATOM 9515 N N . LEU B 1 625 ? -62.659 -38.110 37.268 1.00 71.54 625 LEU B N 1
ATOM 9516 C CA . LEU B 1 625 ? -63.379 -37.508 36.147 1.00 71.58 625 LEU B CA 1
ATOM 9517 C C . LEU B 1 625 ? -62.947 -36.065 35.887 1.00 71.60 625 LEU B C 1
ATOM 9518 O O . LEU B 1 625 ? -62.702 -35.687 34.739 1.00 71.61 625 LEU B O 1
ATOM 9523 N N . LYS B 1 626 ? -62.849 -35.273 36.956 1.00 71.59 626 LYS B N 1
ATOM 9524 C CA . LYS B 1 626 ? -62.438 -33.870 36.865 1.00 71.51 626 LYS B CA 1
ATOM 9525 C C . LYS B 1 626 ? -61.034 -33.715 36.267 1.00 71.48 626 LYS B C 1
ATOM 9526 O O . LYS B 1 626 ? -60.774 -32.764 35.523 1.00 71.47 626 LYS B O 1
ATOM 9528 N N . LYS B 1 627 ? -60.146 -34.658 36.587 1.00 71.44 627 LYS B N 1
ATOM 9529 C CA . LYS B 1 627 ? -58.787 -34.674 36.038 1.00 71.39 627 LYS B CA 1
ATOM 9530 C C . LYS B 1 627 ? -58.807 -34.999 34.540 1.00 71.39 627 LYS B C 1
ATOM 9531 O O . LYS B 1 627 ? -58.186 -34.298 33.740 1.00 71.44 627 LYS B O 1
ATOM 9537 N N . ARG B 1 628 ? -59.524 -36.063 34.173 1.00 71.35 628 ARG B N 1
ATOM 9538 C CA . ARG B 1 628 ? -59.607 -36.511 32.777 1.00 71.30 628 ARG B CA 1
ATOM 9539 C C . ARG B 1 628 ? -60.447 -35.601 31.876 1.00 71.26 628 ARG B C 1
ATOM 9540 O O . ARG B 1 628 ? -60.347 -35.701 30.655 1.00 71.19 628 ARG B O 1
ATOM 9548 N N . VAL B 1 629 ? -61.272 -34.736 32.474 1.00 71.25 629 VAL B N 1
ATOM 9549 C CA . VAL B 1 629 ? -62.018 -33.714 31.723 1.00 71.26 629 VAL B CA 1
ATOM 9550 C C . VAL B 1 629 ? -61.039 -32.905 30.880 1.00 71.32 629 VAL B C 1
ATOM 9551 O O . VAL B 1 629 ? -61.296 -32.621 29.705 1.00 71.36 629 VAL B O 1
ATOM 9555 N N . ASP B 1 630 ? -59.912 -32.559 31.499 1.00 71.35 630 ASP B N 1
ATOM 9556 C CA . ASP B 1 630 ? -58.822 -31.845 30.842 1.00 71.33 630 ASP B CA 1
ATOM 9557 C C . ASP B 1 630 ? -58.065 -32.762 29.877 1.00 71.34 630 ASP B C 1
ATOM 9558 O O . ASP B 1 630 ? -57.721 -32.353 28.765 1.00 71.33 630 ASP B O 1
ATOM 9563 N N . GLU B 1 631 ? -57.822 -34.000 30.303 1.00 71.37 631 GLU B N 1
ATOM 9564 C CA . GLU B 1 631 ? -57.117 -34.987 29.481 1.00 71.40 631 GLU B CA 1
ATOM 9565 C C . GLU B 1 631 ? -58.053 -35.718 28.507 1.00 71.47 631 GLU B C 1
ATOM 9566 O O . GLU B 1 631 ? -57.702 -36.775 27.975 1.00 71.47 631 GLU B O 1
ATOM 9572 N N . GLY B 1 632 ? -59.237 -35.148 28.279 1.00 71.50 632 GLY B N 1
ATOM 9573 C CA . GLY B 1 632 ? -60.227 -35.724 27.366 1.00 71.56 632 GLY B CA 1
ATOM 9574 C C . GLY B 1 632 ? -61.641 -35.273 27.682 1.00 71.58 632 GLY B C 1
ATOM 9575 O O . GLY B 1 632 ? -62.146 -35.526 28.775 1.00 71.58 632 GLY B O 1
ATOM 9576 N N . GLY B 1 633 ? -62.283 -34.616 26.716 1.00 71.62 633 GLY B N 1
ATOM 9577 C CA . GLY B 1 633 ? -63.617 -34.043 26.910 1.00 71.61 633 GLY B CA 1
ATOM 9578 C C . GLY B 1 633 ? -64.721 -34.629 26.044 1.00 71.59 633 GLY B C 1
ATOM 9579 O O . GLY B 1 633 ? -65.263 -35.694 26.355 1.00 71.58 633 GLY B O 1
ATOM 9580 N N . ALA B 1 634 ? -65.044 -33.927 24.956 1.00 71.56 634 ALA B N 1
ATOM 9581 C CA . ALA B 1 634 ? -66.185 -34.249 24.083 1.00 71.55 634 ALA B CA 1
ATOM 9582 C C . ALA B 1 634 ? -66.267 -35.713 23.620 1.00 71.56 634 ALA B C 1
ATOM 9583 O O . ALA B 1 634 ? -67.353 -36.302 23.585 1.00 71.54 634 ALA B O 1
ATOM 9585 N N . GLN B 1 635 ? -65.117 -36.283 23.264 1.00 71.56 635 GLN B N 1
ATOM 9586 C CA . GLN B 1 635 ? -65.026 -37.672 22.810 1.00 71.51 635 GLN B CA 1
ATOM 9587 C C . GLN B 1 635 ? -64.189 -38.477 23.802 1.00 71.51 635 GLN B C 1
ATOM 9588 O O . GLN B 1 635 ? -63.836 -37.973 24.871 1.00 71.50 635 GLN B O 1
ATOM 9594 N N . ASP B 1 636 ? -63.879 -39.725 23.450 1.00 71.50 636 ASP B N 1
ATOM 9595 C CA . ASP B 1 636 ? -62.913 -40.524 24.208 1.00 71.51 636 ASP B CA 1
ATOM 9596 C C . ASP B 1 636 ? -62.506 -41.813 23.492 1.00 71.59 636 ASP B C 1
ATOM 9597 O O . ASP B 1 636 ? -63.089 -42.177 22.469 1.00 71.59 636 ASP B O 1
ATOM 9602 N N . LYS B 1 637 ? -61.493 -42.486 24.037 1.00 71.71 637 LYS B N 1
ATOM 9603 C CA . LYS B 1 637 ? -61.008 -43.756 23.496 1.00 71.80 637 LYS B CA 1
ATOM 9604 C C . LYS B 1 637 ? -61.118 -44.880 24.538 1.00 71.86 637 LYS B C 1
ATOM 9605 O O . LYS B 1 637 ? -61.709 -45.929 24.264 1.00 71.87 637 LYS B O 1
ATOM 9611 N N . THR B 1 638 ? -60.555 -44.649 25.725 1.00 71.91 638 THR B N 1
ATOM 9612 C CA . THR B 1 638 ? -60.623 -45.616 26.827 1.00 71.89 638 THR B CA 1
ATOM 9613 C C . THR B 1 638 ? -61.833 -45.359 27.727 1.00 71.89 638 THR B C 1
ATOM 9614 O O . THR B 1 638 ? -62.379 -46.289 28.324 1.00 71.86 638 THR B O 1
ATOM 9618 N N . VAL B 1 639 ? -62.244 -44.095 27.817 1.00 71.92 639 VAL B N 1
ATOM 9619 C CA . VAL B 1 639 ? -63.402 -43.709 28.627 1.00 72.00 639 VAL B CA 1
ATOM 9620 C C . VAL B 1 639 ? -64.681 -43.683 27.773 1.00 72.04 639 VAL B C 1
ATOM 9621 O O . VAL B 1 639 ? -65.404 -42.682 27.715 1.00 72.00 639 VAL B O 1
ATOM 9625 N N . LYS B 1 640 ? -64.929 -44.804 27.100 1.00 72.12 640 LYS B N 1
ATOM 9626 C CA . LYS B 1 640 ? -66.154 -45.028 26.338 1.00 72.17 640 LYS B CA 1
ATOM 9627 C C . LYS B 1 640 ? -66.928 -46.123 27.066 1.00 72.20 640 LYS B C 1
ATOM 9628 O O . LYS B 1 640 ? -68.115 -45.973 27.368 1.00 72.20 640 LYS B O 1
ATOM 9634 N N . ASP B 1 641 ? -66.222 -47.218 27.352 1.00 72.24 641 ASP B N 1
ATOM 9635 C CA . ASP B 1 641 ? -66.743 -48.352 28.116 1.00 72.23 641 ASP B CA 1
ATOM 9636 C C . ASP B 1 641 ? -66.938 -48.009 29.595 1.00 72.24 641 ASP B C 1
ATOM 9637 O O . ASP B 1 641 ? -67.235 -48.891 30.406 1.00 72.27 641 ASP B O 1
ATOM 9642 N N . LEU B 1 642 ? -66.771 -46.733 29.937 1.00 72.16 642 LEU B N 1
ATOM 9643 C CA . LEU B 1 642 ? -66.844 -46.288 31.323 1.00 72.11 642 LEU B CA 1
ATOM 9644 C C . LEU B 1 642 ? -67.929 -45.238 31.562 1.00 72.06 642 LEU B C 1
ATOM 9645 O O . LEU B 1 642 ? -68.709 -45.352 32.515 1.00 72.01 642 LEU B O 1
ATOM 9650 N N . THR B 1 643 ? -67.962 -44.221 30.698 1.00 72.01 643 THR B N 1
ATOM 9651 C CA . THR B 1 643 ? -68.888 -43.092 30.834 1.00 71.93 643 THR B CA 1
ATOM 9652 C C . THR B 1 643 ? -70.334 -43.568 30.985 1.00 71.91 643 THR B C 1
ATOM 9653 O O . THR B 1 643 ? -71.024 -43.191 31.935 1.00 71.90 643 THR B O 1
ATOM 9657 N N . LYS B 1 644 ? -70.776 -44.402 30.046 1.00 71.84 644 LYS B N 1
ATOM 9658 C CA . LYS B 1 644 ? -72.105 -45.001 30.098 1.00 71.76 644 LYS B CA 1
ATOM 9659 C C . LYS B 1 644 ? -72.203 -46.064 31.194 1.00 71.66 644 LYS B C 1
ATOM 9660 O O . LYS B 1 644 ? -73.245 -46.210 31.837 1.00 71.69 644 LYS B O 1
ATOM 9666 N N . LEU B 1 645 ? -71.106 -46.788 31.407 1.00 71.51 645 LEU B N 1
ATOM 9667 C CA . LEU B 1 645 ? -71.079 -47.915 32.328 1.00 71.40 645 LEU B CA 1
ATOM 9668 C C . LEU B 1 645 ? -71.601 -47.554 33.717 1.00 71.36 645 LEU B C 1
ATOM 9669 O O . LEU B 1 645 ? -72.517 -48.205 34.223 1.00 71.32 645 LEU B O 1
ATOM 9674 N N . LEU B 1 646 ? -71.030 -46.510 34.315 1.00 71.30 646 LEU B N 1
ATOM 9675 C CA . LEU B 1 646 ? -71.420 -46.094 35.661 1.00 71.29 646 LEU B CA 1
ATOM 9676 C C . LEU B 1 646 ? -72.851 -45.560 35.690 1.00 71.17 646 LEU B C 1
ATOM 9677 O O . LEU B 1 646 ? -73.588 -45.787 36.654 1.00 71.15 646 LEU B O 1
ATOM 9682 N N . TYR B 1 647 ? -73.237 -44.850 34.632 1.00 71.02 647 TYR B N 1
ATOM 9683 C CA . TYR B 1 647 ? -74.611 -44.397 34.472 1.00 70.93 647 TYR B CA 1
ATOM 9684 C C . TYR B 1 647 ? -75.540 -45.594 34.552 1.00 70.91 647 TYR B C 1
ATOM 9685 O O . TYR B 1 647 ? -76.587 -45.537 35.194 1.00 70.89 647 TYR B O 1
ATOM 9694 N N . GLU B 1 648 ? -75.136 -46.679 33.903 1.00 70.96 648 GLU B N 1
ATOM 9695 C CA . GLU B 1 648 ? -75.912 -47.909 33.903 1.00 71.09 648 GLU B CA 1
ATOM 9696 C C . GLU B 1 648 ? -75.824 -48.621 35.259 1.00 71.11 648 GLU B C 1
ATOM 9697 O O . GLU B 1 648 ? -76.774 -49.280 35.684 1.00 71.12 648 GLU B O 1
ATOM 9703 N N . THR B 1 649 ? -74.691 -48.469 35.938 1.00 71.13 649 THR B N 1
ATOM 9704 C CA . THR B 1 649 ? -74.522 -49.014 37.280 1.00 71.16 649 THR B CA 1
ATOM 9705 C C . THR B 1 649 ? -75.479 -48.324 38.251 1.00 71.19 649 THR B C 1
ATOM 9706 O O . THR B 1 649 ? -76.256 -48.988 38.941 1.00 71.24 649 THR B O 1
ATOM 9710 N N . ALA B 1 650 ? -75.434 -46.993 38.271 1.00 71.20 650 ALA B N 1
ATOM 9711 C CA . ALA B 1 650 ? -76.289 -46.182 39.142 1.00 71.19 650 ALA B CA 1
ATOM 9712 C C . ALA B 1 650 ? -77.771 -46.284 38.778 1.00 71.15 650 ALA B C 1
ATOM 9713 O O . ALA B 1 650 ? -78.642 -45.841 39.529 1.00 71.11 650 ALA B O 1
ATOM 9715 N N . LEU B 1 651 ? -78.043 -46.875 37.620 1.00 71.13 651 LEU B N 1
ATOM 9716 C CA . LEU B 1 651 ? -79.402 -47.090 37.151 1.00 71.12 651 LEU B CA 1
ATOM 9717 C C . LEU B 1 651 ? -80.105 -48.138 38.009 1.00 71.04 651 LEU B C 1
ATOM 9718 O O . LEU B 1 651 ? -81.057 -47.817 38.721 1.00 70.94 651 LEU B O 1
ATOM 9723 N N . LEU B 1 652 ? -79.610 -49.374 37.957 1.00 71.01 652 LEU B N 1
ATOM 9724 C CA . LEU B 1 652 ? -80.135 -50.468 38.774 1.00 70.97 652 LEU B CA 1
ATOM 9725 C C . LEU B 1 652 ? -80.112 -50.107 40.251 1.00 70.95 652 LEU B C 1
ATOM 9726 O O . LEU B 1 652 ? -80.915 -50.619 41.034 1.00 70.97 652 LEU B O 1
ATOM 9731 N N . THR B 1 653 ? -79.181 -49.227 40.617 1.00 70.92 653 THR B N 1
ATOM 9732 C CA . THR B 1 653 ? -79.063 -48.713 41.979 1.00 70.93 653 THR B CA 1
ATOM 9733 C C . THR B 1 653 ? -80.310 -47.933 42.361 1.00 70.92 653 THR B C 1
ATOM 9734 O O . THR B 1 653 ? -80.776 -48.006 43.494 1.00 70.91 653 THR B O 1
ATOM 9738 N N . SER B 1 654 ? -80.844 -47.186 41.405 1.00 71.00 654 SER B N 1
ATOM 9739 C CA . SER B 1 654 ? -82.100 -46.492 41.602 1.00 71.12 654 SER B CA 1
ATOM 9740 C C . SER B 1 654 ? -83.247 -47.392 41.157 1.00 71.19 654 SER B C 1
ATOM 9741 O O . SER B 1 654 ? -83.879 -47.149 40.125 1.00 71.20 654 SER B O 1
ATOM 9744 N N . GLY B 1 655 ? -83.490 -48.443 41.942 1.00 71.24 655 GLY B N 1
ATOM 9745 C CA . GLY B 1 655 ? -84.543 -49.432 41.681 1.00 71.29 655 GLY B CA 1
ATOM 9746 C C . GLY B 1 655 ? -85.024 -49.469 40.244 1.00 71.30 655 GLY B C 1
ATOM 9747 O O . GLY B 1 655 ? -86.193 -49.192 39.968 1.00 71.30 655 GLY B O 1
ATOM 9748 N N . PHE B 1 656 ? -84.120 -49.811 39.331 1.00 71.31 656 PHE B N 1
ATOM 9749 C CA . PHE B 1 656 ? -84.405 -49.709 37.907 1.00 71.37 656 PHE B CA 1
ATOM 9750 C C . PHE B 1 656 ? -84.394 -51.043 37.164 1.00 71.43 656 PHE B C 1
ATOM 9751 O O . PHE B 1 656 ? -83.799 -52.023 37.613 1.00 71.45 656 PHE B O 1
ATOM 9759 N N . SER B 1 657 ? -85.063 -51.041 36.014 1.00 71.47 657 SER B N 1
ATOM 9760 C CA . SER B 1 657 ? -85.200 -52.193 35.134 1.00 71.47 657 SER B CA 1
ATOM 9761 C C . SER B 1 657 ? -83.899 -52.566 34.423 1.00 71.43 657 SER B C 1
ATOM 9762 O O . SER B 1 657 ? -82.978 -51.753 34.322 1.00 71.37 657 SER B O 1
ATOM 9765 N N . LEU B 1 658 ? -83.849 -53.802 33.923 1.00 71.43 658 LEU B N 1
ATOM 9766 C CA . LEU B 1 658 ? -82.753 -54.274 33.071 1.00 71.39 658 LEU B CA 1
ATOM 9767 C C . LEU B 1 658 ? -82.863 -53.682 31.661 1.00 71.41 658 LEU B C 1
ATOM 9768 O O . LEU B 1 658 ? -82.840 -54.407 30.663 1.00 71.37 658 LEU B O 1
ATOM 9773 N N . ASP B 1 659 ? -82.996 -52.361 31.591 1.00 71.44 659 ASP B N 1
ATOM 9774 C CA . ASP B 1 659 ? -83.036 -51.640 30.324 1.00 71.52 659 ASP B CA 1
ATOM 9775 C C . ASP B 1 659 ? -81.682 -51.789 29.626 1.00 71.56 659 ASP B C 1
ATOM 9776 O O . ASP B 1 659 ? -80.649 -51.421 30.187 1.00 71.68 659 ASP B O 1
ATOM 9781 N N . GLU B 1 660 ? -81.699 -52.340 28.410 1.00 71.55 660 GLU B N 1
ATOM 9782 C CA . GLU B 1 660 ? -80.477 -52.671 27.652 1.00 71.53 660 GLU B CA 1
ATOM 9783 C C . GLU B 1 660 ? -79.576 -53.606 28.468 1.00 71.48 660 GLU B C 1
ATOM 9784 O O . GLU B 1 660 ? -78.499 -53.207 28.918 1.00 71.45 660 GLU B O 1
ATOM 9790 N N . PRO B 1 661 ? -80.013 -54.863 28.651 1.00 71.45 661 PRO B N 1
ATOM 9791 C CA . PRO B 1 661 ? -79.386 -55.742 29.635 1.00 71.44 661 PRO B CA 1
ATOM 9792 C C . PRO B 1 661 ? -78.192 -56.561 29.128 1.00 71.39 661 PRO B C 1
ATOM 9793 O O . PRO B 1 661 ? -77.590 -57.303 29.908 1.00 71.37 661 PRO B O 1
ATOM 9797 N N . THR B 1 662 ? -77.851 -56.429 27.847 1.00 71.34 662 THR B N 1
ATOM 9798 C CA . THR B 1 662 ? -76.790 -57.248 27.254 1.00 71.26 662 THR B CA 1
ATOM 9799 C C . THR B 1 662 ? -75.493 -56.472 27.066 1.00 71.23 662 THR B C 1
ATOM 9800 O O . THR B 1 662 ? -74.407 -57.037 27.179 1.00 71.19 662 THR B O 1
ATOM 9804 N N . SER B 1 663 ? -75.619 -55.179 26.780 1.00 71.24 663 SER B N 1
ATOM 9805 C CA . SER B 1 663 ? -74.464 -54.308 26.587 1.00 71.30 663 SER B CA 1
ATOM 9806 C C . SER B 1 663 ? -73.706 -54.043 27.890 1.00 71.33 663 SER B C 1
ATOM 9807 O O . SER B 1 663 ? -72.480 -53.896 27.881 1.00 71.33 663 SER B O 1
ATOM 9810 N N . PHE B 1 664 ? -74.440 -53.992 29.001 1.00 71.36 664 PHE B N 1
ATOM 9811 C CA . PHE B 1 664 ? -73.866 -53.709 30.322 1.00 71.39 664 PHE B CA 1
ATOM 9812 C C . PHE B 1 664 ? -72.936 -54.826 30.780 1.00 71.38 664 PHE B C 1
ATOM 9813 O O . PHE B 1 664 ? -71.787 -54.572 31.149 1.00 71.38 664 PHE B O 1
ATOM 9821 N N . ALA B 1 665 ? -73.442 -56.057 30.739 1.00 71.37 665 ALA B N 1
ATOM 9822 C CA . ALA B 1 665 ? -72.687 -57.240 31.142 1.00 71.36 665 ALA B CA 1
ATOM 9823 C C . ALA B 1 665 ? -71.352 -57.290 30.420 1.00 71.35 665 ALA B C 1
ATOM 9824 O O . ALA B 1 665 ? -70.331 -57.663 30.996 1.00 71.32 665 ALA B O 1
ATOM 9826 N N . SER B 1 666 ? -71.382 -56.876 29.158 1.00 71.37 666 SER B N 1
ATOM 9827 C CA . SER B 1 666 ? -70.226 -56.909 28.278 1.00 71.43 666 SER B CA 1
ATOM 9828 C C . SER B 1 666 ? -69.155 -55.896 28.673 1.00 71.37 666 SER B C 1
ATOM 9829 O O . SER B 1 666 ? -67.972 -56.114 28.418 1.00 71.29 666 SER B O 1
ATOM 9832 N N . ARG B 1 667 ? -69.578 -54.794 29.290 1.00 71.37 667 ARG B N 1
ATOM 9833 C CA . ARG B 1 667 ? -68.650 -53.798 29.822 1.00 71.39 667 ARG B CA 1
ATOM 9834 C C . ARG B 1 667 ? -67.936 -54.339 31.054 1.00 71.39 667 ARG B C 1
ATOM 9835 O O . ARG B 1 667 ? -66.750 -54.077 31.251 1.00 71.39 667 ARG B O 1
ATOM 9843 N N . ILE B 1 668 ? -68.672 -55.089 31.875 1.00 71.39 668 ILE B N 1
ATOM 9844 C CA . ILE B 1 668 ? -68.161 -55.627 33.138 1.00 71.42 668 ILE B CA 1
ATOM 9845 C C . ILE B 1 668 ? -66.940 -56.506 32.904 1.00 71.42 668 ILE B C 1
ATOM 9846 O O . ILE B 1 668 ? -65.878 -56.261 33.478 1.00 71.40 668 ILE B O 1
ATOM 9851 N N . ASN B 1 669 ? -67.101 -57.519 32.057 1.00 71.45 669 ASN B N 1
ATOM 9852 C CA . ASN B 1 669 ? -65.991 -58.387 31.660 1.00 71.51 669 ASN B CA 1
ATOM 9853 C C . ASN B 1 669 ? -64.952 -57.692 30.772 1.00 71.58 669 ASN B C 1
ATOM 9854 O O . ASN B 1 669 ? -63.803 -58.143 30.675 1.00 71.57 669 ASN B O 1
ATOM 9859 N N . ARG B 1 670 ? -65.364 -56.592 30.139 1.00 71.63 670 ARG B N 1
ATOM 9860 C CA . ARG B 1 670 ? -64.473 -55.784 29.307 1.00 71.65 670 ARG B CA 1
ATOM 9861 C C . ARG B 1 670 ? -63.600 -54.867 30.158 1.00 71.62 670 ARG B C 1
ATOM 9862 O O . ARG B 1 670 ? -62.586 -54.348 29.684 1.00 71.61 670 ARG B O 1
ATOM 9870 N N . LEU B 1 671 ? -64.011 -54.660 31.407 1.00 71.59 671 LEU B N 1
ATOM 9871 C CA . LEU B 1 671 ? -63.198 -53.923 32.372 1.00 71.55 671 LEU B CA 1
ATOM 9872 C C . LEU B 1 671 ? -62.596 -54.842 33.446 1.00 71.55 671 LEU B C 1
ATOM 9873 O O . LEU B 1 671 ? -62.430 -54.456 34.608 1.00 71.52 671 LEU B O 1
ATOM 9878 N N . ILE B 1 672 ? -62.295 -56.072 33.026 1.00 71.55 672 ILE B N 1
ATOM 9879 C CA . ILE B 1 672 ? -61.403 -56.984 33.747 1.00 71.57 672 ILE B CA 1
ATOM 9880 C C . ILE B 1 672 ? -60.159 -57.166 32.862 1.00 71.62 672 ILE B C 1
ATOM 9881 O O . ILE B 1 672 ? -59.220 -57.894 33.207 1.00 71.59 672 ILE B O 1
ATOM 9886 N N . SER B 1 673 ? -60.163 -56.462 31.730 1.00 71.68 673 SER B N 1
ATOM 9887 C CA . SER B 1 673 ? -59.180 -56.639 30.660 1.00 71.72 673 SER B CA 1
ATOM 9888 C C . SER B 1 673 ? -57.817 -55.980 30.926 1.00 71.74 673 SER B C 1
ATOM 9889 O O . SER B 1 673 ? -56.785 -56.529 30.536 1.00 71.78 673 SER B O 1
ATOM 9892 N N . LEU B 1 674 ? -57.813 -54.814 31.576 1.00 71.73 674 LEU B N 1
ATOM 9893 C CA . LEU B 1 674 ? -56.564 -54.085 31.868 1.00 71.71 674 LEU B CA 1
ATOM 9894 C C . LEU B 1 674 ? -56.022 -54.301 33.289 1.00 71.71 674 LEU B C 1
ATOM 9895 O O . LEU B 1 674 ? -54.804 -54.392 33.486 1.00 71.72 674 LEU B O 1
ATOM 9900 N N . GLY B 1 675 ? -56.926 -54.376 34.266 1.00 71.67 675 GLY B N 1
ATOM 9901 C CA . GLY B 1 675 ? -56.552 -54.533 35.674 1.00 71.62 675 GLY B CA 1
ATOM 9902 C C . GLY B 1 675 ? -55.845 -55.840 35.979 1.00 71.58 675 GLY B C 1
ATOM 9903 O O . GLY B 1 675 ? -54.647 -55.856 36.284 1.00 71.56 675 GLY B O 1
ATOM 9904 N N . LEU B 1 676 ? -56.594 -56.937 35.895 1.00 71.54 676 LEU B N 1
ATOM 9905 C CA . LEU B 1 676 ? -56.053 -58.267 36.156 1.00 71.50 676 LEU B CA 1
ATOM 9906 C C . LEU B 1 676 ? -55.976 -59.096 34.868 1.00 71.44 676 LEU B C 1
ATOM 9907 O O . LEU B 1 676 ? -56.957 -59.726 34.455 1.00 71.43 676 LEU B O 1
ATOM 9912 N N . ASN B 1 677 ? -54.803 -59.069 34.236 1.00 71.34 677 ASN B N 1
ATOM 9913 C CA . ASN B 1 677 ? -54.541 -59.822 33.008 1.00 71.21 677 ASN B CA 1
ATOM 9914 C C . ASN B 1 677 ? -53.099 -60.325 32.954 1.00 71.19 677 ASN B C 1
ATOM 9915 O O . ASN B 1 677 ? -52.260 -59.939 33.768 1.00 71.18 677 ASN B O 1
ATOM 9921 N N . TRP C 2 11 ? -164.938 -73.178 20.326 1.00 71.10 12 TRP X N 1
ATOM 9922 C CA . TRP C 2 11 ? -163.873 -74.215 20.178 1.00 71.21 12 TRP X CA 1
ATOM 9923 C C . TRP C 2 11 ? -162.469 -73.615 20.323 1.00 71.17 12 TRP X C 1
ATOM 9924 O O . TRP C 2 11 ? -161.792 -73.335 19.332 1.00 71.19 12 TRP X O 1
ATOM 9935 N N . ALA C 2 12 ? -162.047 -73.434 21.575 1.00 71.20 13 ALA X N 1
ATOM 9936 C CA . ALA C 2 12 ? -160.811 -72.710 21.925 1.00 71.11 13 ALA X CA 1
ATOM 9937 C C . ALA C 2 12 ? -159.544 -73.542 21.763 1.00 71.07 13 ALA X C 1
ATOM 9938 O O . ALA C 2 12 ? -159.613 -74.741 21.497 1.00 71.03 13 ALA X O 1
ATOM 9940 N N . GLN C 2 13 ? -158.390 -72.897 21.936 1.00 71.15 14 GLN X N 1
ATOM 9941 C CA . GLN C 2 13 ? -157.096 -73.578 21.822 1.00 71.40 14 GLN X CA 1
ATOM 9942 C C . GLN C 2 13 ? -156.155 -73.365 23.014 1.00 71.39 14 GLN X C 1
ATOM 9943 O O . GLN C 2 13 ? -155.755 -72.236 23.315 1.00 71.35 14 GLN X O 1
ATOM 9949 N N . ARG C 2 14 ? -155.799 -74.468 23.672 1.00 71.37 15 ARG X N 1
ATOM 9950 C CA . ARG C 2 14 ? -154.840 -74.459 24.778 1.00 71.50 15 ARG X CA 1
ATOM 9951 C C . ARG C 2 14 ? -153.430 -74.175 24.255 1.00 71.13 15 ARG X C 1
ATOM 9952 O O . ARG C 2 14 ? -153.151 -74.415 23.078 1.00 71.11 15 ARG X O 1
ATOM 9960 N N . SER C 2 15 ? -152.556 -73.659 25.124 1.00 70.73 16 SER X N 1
ATOM 9961 C CA . SER C 2 15 ? -151.156 -73.371 24.762 1.00 70.28 16 SER X CA 1
ATOM 9962 C C . SER C 2 15 ? -150.211 -74.521 25.117 1.00 70.06 16 SER X C 1
ATOM 9963 O O . SER C 2 15 ? -150.516 -75.315 26.008 1.00 69.91 16 SER X O 1
ATOM 9966 N N . SER C 2 16 ? -149.074 -74.605 24.417 1.00 69.89 17 SER X N 1
ATOM 9967 C CA . SER C 2 16 ? -148.196 -75.783 24.496 1.00 69.80 17 SER X CA 1
ATOM 9968 C C . SER C 2 16 ? -146.687 -75.526 24.649 1.00 70.04 17 SER X C 1
ATOM 9969 O O . SER C 2 16 ? -146.257 -74.376 24.818 1.00 69.94 17 SER X O 1
ATOM 9972 N N . THR C 2 17 ? -145.902 -76.613 24.548 1.00 70.36 18 THR X N 1
ATOM 9973 C CA . THR C 2 17 ? -144.585 -76.736 25.205 1.00 70.58 18 THR X CA 1
ATOM 9974 C C . THR C 2 17 ? -143.584 -77.780 24.652 1.00 70.62 18 THR X C 1
ATOM 9975 O O . THR C 2 17 ? -143.669 -78.973 24.998 1.00 70.63 18 THR X O 1
ATOM 9979 N N . THR C 2 18 ? -142.619 -77.334 23.840 1.00 70.68 19 THR X N 1
ATOM 9980 C CA . THR C 2 18 ? -141.551 -78.229 23.333 1.00 70.40 19 THR X CA 1
ATOM 9981 C C . THR C 2 18 ? -140.462 -78.397 24.412 1.00 70.69 19 THR X C 1
ATOM 9982 O O . THR C 2 18 ? -140.478 -77.665 25.417 1.00 70.46 19 THR X O 1
ATOM 9986 N N . ASP C 2 19 ? -139.541 -79.358 24.208 1.00 70.94 20 ASP X N 1
ATOM 9987 C CA . ASP C 2 19 ? -138.548 -79.767 25.230 1.00 70.92 20 ASP X CA 1
ATOM 9988 C C . ASP C 2 19 ? -137.791 -81.086 24.959 1.00 71.03 20 ASP X C 1
ATOM 9989 O O . ASP C 2 19 ? -137.876 -82.006 25.765 1.00 70.76 20 ASP X O 1
ATOM 9994 N N . PRO C 2 20 ? -137.051 -81.202 23.837 1.00 71.43 21 PRO X N 1
ATOM 9995 C CA . PRO C 2 20 ? -136.308 -82.466 23.691 1.00 71.68 21 PRO X CA 1
ATOM 9996 C C . PRO C 2 20 ? -135.272 -82.717 24.804 1.00 71.85 21 PRO X C 1
ATOM 9997 O O . PRO C 2 20 ? -134.763 -81.764 25.410 1.00 71.83 21 PRO X O 1
ATOM 10001 N N . GLU C 2 21 ? -135.003 -83.993 25.081 1.00 71.94 22 GLU X N 1
ATOM 10002 C CA . GLU C 2 21 ? -133.878 -84.401 25.923 1.00 72.09 22 GLU X CA 1
ATOM 10003 C C . GLU C 2 21 ? -133.095 -85.483 25.163 1.00 72.00 22 GLU X C 1
ATOM 10004 O O . GLU C 2 21 ? -132.930 -85.375 23.947 1.00 71.94 22 GLU X O 1
ATOM 10010 N N . ARG C 2 22 ? -132.619 -86.517 25.855 1.00 72.05 23 ARG X N 1
ATOM 10011 C CA . ARG C 2 22 ? -131.867 -87.601 25.202 1.00 72.12 23 ARG X CA 1
ATOM 10012 C C . ARG C 2 22 ? -132.758 -88.468 24.315 1.00 72.07 23 ARG X C 1
ATOM 10013 O O . ARG C 2 22 ? -132.532 -88.591 23.101 1.00 72.12 23 ARG X O 1
ATOM 10021 N N . ASN C 2 23 ? -133.765 -89.071 24.939 1.00 71.83 24 ASN X N 1
ATOM 10022 C CA . ASN C 2 23 ? -134.567 -90.088 24.285 1.00 71.53 24 ASN X CA 1
ATOM 10023 C C . ASN C 2 23 ? -136.035 -89.726 24.178 1.00 71.32 24 ASN X C 1
ATOM 10024 O O . ASN C 2 23 ? -136.826 -90.525 23.700 1.00 71.28 24 ASN X O 1
ATOM 10029 N N . TYR C 2 24 ? -136.401 -88.517 24.586 1.00 71.12 25 TYR X N 1
ATOM 10030 C CA . TYR C 2 24 ? -137.818 -88.187 24.658 1.00 71.09 25 TYR X CA 1
ATOM 10031 C C . TYR C 2 24 ? -138.196 -86.719 24.472 1.00 70.96 25 TYR X C 1
ATOM 10032 O O . TYR C 2 24 ? -137.349 -85.822 24.503 1.00 70.80 25 TYR X O 1
ATOM 10041 N N . VAL C 2 25 ? -139.498 -86.516 24.278 1.00 70.87 26 VAL X N 1
ATOM 10042 C CA . VAL C 2 25 ? -140.130 -85.204 24.256 1.00 70.91 26 VAL X CA 1
ATOM 10043 C C . VAL C 2 25 ? -141.338 -85.253 25.192 1.00 70.90 26 VAL X C 1
ATOM 10044 O O . VAL C 2 25 ? -142.098 -86.226 25.183 1.00 70.86 26 VAL X O 1
ATOM 10048 N N . LEU C 2 26 ? -141.493 -84.199 25.997 1.00 70.91 27 LEU X N 1
ATOM 10049 C CA . LEU C 2 26 ? -142.599 -84.053 26.954 1.00 70.77 27 LEU X CA 1
ATOM 10050 C C . LEU C 2 26 ? -143.411 -82.772 26.708 1.00 70.70 27 LEU X C 1
ATOM 10051 O O . LEU C 2 26 ? -142.915 -81.806 26.147 1.00 70.58 27 LEU X O 1
ATOM 10056 N N . ILE C 2 27 ? -144.672 -82.765 27.109 1.00 70.65 28 ILE X N 1
ATOM 10057 C CA . ILE C 2 27 ? -145.549 -81.687 26.682 1.00 70.71 28 ILE X CA 1
ATOM 10058 C C . ILE C 2 27 ? -146.487 -81.246 27.778 1.00 70.65 28 ILE X C 1
ATOM 10059 O O . ILE C 2 27 ? -147.219 -82.048 28.357 1.00 70.77 28 ILE X O 1
ATOM 10064 N N . THR C 2 28 ? -146.448 -79.949 28.045 1.00 70.52 29 THR X N 1
ATOM 10065 C CA . THR C 2 28 ? -147.278 -79.333 29.053 1.00 70.37 29 THR X CA 1
ATOM 10066 C C . THR C 2 28 ? -148.339 -78.542 28.311 1.00 70.19 29 THR X C 1
ATOM 10067 O O . THR C 2 28 ? -148.019 -77.670 27.506 1.00 70.16 29 THR X O 1
ATOM 10071 N N . VAL C 2 29 ? -149.601 -78.858 28.562 1.00 70.02 30 VAL X N 1
ATOM 10072 C CA . VAL C 2 29 ? -150.693 -78.105 27.961 1.00 70.00 30 VAL X CA 1
ATOM 10073 C C . VAL C 2 29 ? -150.966 -76.898 28.864 1.00 69.89 30 VAL X C 1
ATOM 10074 O O . VAL C 2 29 ? -150.011 -76.333 29.392 1.00 69.91 30 VAL X O 1
ATOM 10078 N N . SER C 2 30 ? -152.221 -76.474 29.027 1.00 69.81 31 SER X N 1
ATOM 10079 C CA . SER C 2 30 ? -152.552 -75.422 30.007 1.00 69.84 31 SER X CA 1
ATOM 10080 C C . SER C 2 30 ? -154.026 -75.030 30.101 1.00 69.92 31 SER X C 1
ATOM 10081 O O . SER C 2 30 ? -154.527 -74.217 29.318 1.00 69.72 31 SER X O 1
ATOM 10084 N N . ILE C 2 31 ? -154.706 -75.630 31.073 1.00 70.34 32 ILE X N 1
ATOM 10085 C CA . ILE C 2 31 ? -156.014 -75.160 31.523 1.00 70.86 32 ILE X CA 1
ATOM 10086 C C . ILE C 2 31 ? -156.351 -75.655 32.930 1.00 70.97 32 ILE X C 1
ATOM 10087 O O . ILE C 2 31 ? -155.768 -76.626 33.428 1.00 71.05 32 ILE X O 1
ATOM 10092 N N . ALA C 2 32 ? -157.293 -74.958 33.556 1.00 71.15 33 ALA X N 1
ATOM 10093 C CA . ALA C 2 32 ? -157.785 -75.291 34.877 1.00 71.35 33 ALA X CA 1
ATOM 10094 C C . ALA C 2 32 ? -158.800 -76.419 34.832 1.00 71.41 33 ALA X C 1
ATOM 10095 O O . ALA C 2 32 ? -159.735 -76.403 34.021 1.00 71.24 33 ALA X O 1
ATOM 10097 N N . ASP C 2 33 ? -158.595 -77.394 35.714 1.00 71.60 34 ASP X N 1
ATOM 10098 C CA . ASP C 2 33 ? -159.614 -78.382 36.059 1.00 71.87 34 ASP X CA 1
ATOM 10099 C C . ASP C 2 33 ? -160.340 -78.911 34.831 1.00 71.84 34 ASP X C 1
ATOM 10100 O O . ASP C 2 33 ? -161.570 -78.853 34.753 1.00 71.90 34 ASP X O 1
ATOM 10105 N N . CYS C 2 34 ? -159.570 -79.405 33.866 1.00 71.79 35 CYS X N 1
ATOM 10106 C CA . CYS C 2 34 ? -160.138 -79.968 32.648 1.00 71.85 35 CYS X CA 1
ATOM 10107 C C . CYS C 2 34 ? -160.697 -81.354 32.924 1.00 71.79 35 CYS X C 1
ATOM 10108 O O . CYS C 2 34 ? -160.134 -82.103 33.724 1.00 71.76 35 CYS X O 1
ATOM 10111 N N . ASP C 2 35 ? -161.806 -81.689 32.269 1.00 71.76 36 ASP X N 1
ATOM 10112 C CA . ASP C 2 35 ? -162.390 -83.016 32.418 1.00 71.81 36 ASP X CA 1
ATOM 10113 C C . ASP C 2 35 ? -162.525 -83.745 31.084 1.00 71.74 36 ASP X C 1
ATOM 10114 O O . ASP C 2 35 ? -162.565 -83.114 30.024 1.00 71.67 36 ASP X O 1
ATOM 10119 N N . ALA C 2 36 ? -162.601 -85.075 31.166 1.00 71.71 37 ALA X N 1
ATOM 10120 C CA . ALA C 2 36 ? -162.581 -85.964 30.008 1.00 71.70 37 ALA X CA 1
ATOM 10121 C C . ALA C 2 36 ? -161.442 -85.599 29.051 1.00 71.77 37 ALA X C 1
ATOM 10122 O O . ALA C 2 36 ? -161.670 -84.932 28.037 1.00 71.74 37 ALA X O 1
ATOM 10124 N N . PRO C 2 37 ? -160.204 -86.011 29.393 1.00 71.86 38 PRO X N 1
ATOM 10125 C CA . PRO C 2 37 ? -159.044 -85.791 28.527 1.00 71.95 38 PRO X CA 1
ATOM 10126 C C . PRO C 2 37 ? -159.072 -86.721 27.310 1.00 72.05 38 PRO X C 1
ATOM 10127 O O . PRO C 2 37 ? -159.022 -87.948 27.462 1.00 72.09 38 PRO X O 1
ATOM 10131 N N . GLU C 2 38 ? -159.156 -86.131 26.117 1.00 72.15 39 GLU X N 1
ATOM 10132 C CA . GLU C 2 38 ? -159.295 -86.893 24.871 1.00 72.25 39 GLU X CA 1
ATOM 10133 C C . GLU C 2 38 ? -157.968 -87.448 24.330 1.00 72.17 39 GLU X C 1
ATOM 10134 O O . GLU C 2 38 ? -157.192 -86.740 23.680 1.00 72.03 39 GLU X O 1
ATOM 10140 N N . LEU C 2 39 ? -157.729 -88.729 24.606 1.00 72.16 40 LEU X N 1
ATOM 10141 C CA . LEU C 2 39 ? -156.489 -89.400 24.229 1.00 72.15 40 LEU X CA 1
ATOM 10142 C C . LEU C 2 39 ? -156.429 -89.659 22.725 1.00 72.06 40 LEU X C 1
ATOM 10143 O O . LEU C 2 39 ? -157.370 -90.202 22.141 1.00 72.05 40 LEU X O 1
ATOM 10148 N N . THR C 2 40 ? -155.333 -89.243 22.099 1.00 71.92 41 THR X N 1
ATOM 10149 C CA . THR C 2 40 ? -155.085 -89.567 20.694 1.00 71.77 41 THR X CA 1
ATOM 10150 C C . THR C 2 40 ? -153.586 -89.660 20.431 1.00 71.76 41 THR X C 1
ATOM 10151 O O . THR C 2 40 ? -152.906 -88.643 20.251 1.00 71.59 41 THR X O 1
ATOM 10155 N N . ILE C 2 41 ? -153.090 -90.896 20.413 1.00 71.83 42 ILE X N 1
ATOM 10156 C CA . ILE C 2 41 ? -151.664 -91.176 20.275 1.00 71.87 42 ILE X CA 1
ATOM 10157 C C . ILE C 2 41 ? -151.355 -91.681 18.867 1.00 71.84 42 ILE X C 1
ATOM 10158 O O . ILE C 2 41 ? -150.976 -92.842 18.685 1.00 71.91 42 ILE X O 1
ATOM 10163 N N . LYS C 2 42 ? -151.527 -90.812 17.873 1.00 71.74 43 LYS X N 1
ATOM 10164 C CA . LYS C 2 42 ? -151.201 -91.165 16.493 1.00 71.58 43 LYS X CA 1
ATOM 10165 C C . LYS C 2 42 ? -149.685 -91.223 16.320 1.00 71.53 43 LYS X C 1
ATOM 10166 O O . LYS C 2 42 ? -148.970 -90.371 16.852 1.00 71.49 43 LYS X O 1
ATOM 10172 N N . PRO C 2 43 ? -149.192 -92.240 15.586 1.00 71.49 44 PRO X N 1
ATOM 10173 C CA . PRO C 2 43 ? -147.777 -92.432 15.249 1.00 71.43 44 PRO X CA 1
ATOM 10174 C C . PRO C 2 43 ? -147.007 -91.131 15.002 1.00 71.39 44 PRO X C 1
ATOM 10175 O O . PRO C 2 43 ? -145.899 -90.961 15.514 1.00 71.37 44 PRO X O 1
ATOM 10179 N N . SER C 2 44 ? -147.597 -90.220 14.234 1.00 71.33 45 SER X N 1
ATOM 10180 C CA . SER C 2 44 ? -146.950 -88.956 13.910 1.00 71.31 45 SER X CA 1
ATOM 10181 C C . SER C 2 44 ? -147.783 -87.753 14.356 1.00 71.33 45 SER X C 1
ATOM 10182 O O . SER C 2 44 ? -147.394 -86.607 14.130 1.00 71.29 45 SER X O 1
ATOM 10185 N N . TYR C 2 45 ? -148.920 -88.015 14.997 1.00 71.38 46 TYR X N 1
ATOM 10186 C CA . TYR C 2 45 ? -149.835 -86.945 15.392 1.00 71.52 46 TYR X CA 1
ATOM 10187 C C . TYR C 2 45 ? -150.240 -86.991 16.869 1.00 71.52 46 TYR X C 1
ATOM 10188 O O . TYR C 2 45 ? -150.155 -88.036 17.518 1.00 71.55 46 TYR X O 1
ATOM 10197 N N . ILE C 2 46 ? -150.685 -85.843 17.381 1.00 71.43 47 ILE X N 1
ATOM 10198 C CA . ILE C 2 46 ? -151.255 -85.728 18.727 1.00 71.25 47 ILE X CA 1
ATOM 10199 C C . ILE C 2 46 ? -152.548 -84.904 18.693 1.00 71.18 47 ILE X C 1
ATOM 10200 O O . ILE C 2 46 ? -152.612 -83.856 18.045 1.00 71.02 47 ILE X O 1
ATOM 10205 N N . GLU C 2 47 ? -153.569 -85.392 19.394 1.00 71.16 48 GLU X N 1
ATOM 10206 C CA . GLU C 2 47 ? -154.889 -84.766 19.394 1.00 71.26 48 GLU X CA 1
ATOM 10207 C C . GLU C 2 47 ? -155.559 -84.866 20.773 1.00 71.28 48 GLU X C 1
ATOM 10208 O O . GLU C 2 47 ? -155.446 -85.886 21.457 1.00 71.30 48 GLU X O 1
ATOM 10214 N N . LEU C 2 48 ? -156.248 -83.795 21.173 1.00 71.33 49 LEU X N 1
ATOM 10215 C CA . LEU C 2 48 ? -156.921 -83.717 22.476 1.00 71.33 49 LEU X CA 1
ATOM 10216 C C . LEU C 2 48 ? -158.086 -82.727 22.438 1.00 71.25 49 LEU X C 1
ATOM 10217 O O . LEU C 2 48 ? -157.938 -81.609 21.950 1.00 71.24 49 LEU X O 1
ATOM 10222 N N . LYS C 2 49 ? -159.235 -83.134 22.971 1.00 71.17 50 LYS X N 1
ATOM 10223 C CA . LYS C 2 49 ? -160.436 -82.297 22.936 1.00 71.26 50 LYS X CA 1
ATOM 10224 C C . LYS C 2 49 ? -161.019 -82.017 24.336 1.00 71.26 50 LYS X C 1
ATOM 10225 O O . LYS C 2 49 ? -162.229 -81.807 24.490 1.00 71.32 50 LYS X O 1
ATOM 10231 N N . ALA C 2 50 ? -160.146 -81.980 25.344 1.00 71.11 51 ALA X N 1
ATOM 10232 C CA . ALA C 2 50 ? -160.566 -81.816 26.737 1.00 70.85 51 ALA X CA 1
ATOM 10233 C C . ALA C 2 50 ? -161.148 -80.440 27.052 1.00 70.75 51 ALA X C 1
ATOM 10234 O O . ALA C 2 50 ? -160.527 -79.411 26.798 1.00 70.63 51 ALA X O 1
ATOM 10236 N N . GLN C 2 51 ? -162.355 -80.450 27.607 1.00 70.75 52 GLN X N 1
ATOM 10237 C CA . GLN C 2 51 ? -163.050 -79.249 28.054 1.00 70.75 52 GLN X CA 1
ATOM 10238 C C . GLN C 2 51 ? -162.711 -78.986 29.513 1.00 70.77 52 GLN X C 1
ATOM 10239 O O . GLN C 2 51 ? -162.489 -79.928 30.277 1.00 70.76 52 GLN X O 1
ATOM 10245 N N . SER C 2 52 ? -162.676 -77.711 29.898 1.00 70.84 53 SER X N 1
ATOM 10246 C CA . SER C 2 52 ? -162.379 -77.329 31.285 1.00 70.94 53 SER X CA 1
ATOM 10247 C C . SER C 2 52 ? -163.631 -77.068 32.134 1.00 71.00 53 SER X C 1
ATOM 10248 O O . SER C 2 52 ? -164.645 -76.574 31.629 1.00 71.09 53 SER X O 1
ATOM 10251 N N . LYS C 2 53 ? -163.543 -77.402 33.423 1.00 70.98 54 LYS X N 1
ATOM 10252 C CA . LYS C 2 53 ? -164.661 -77.263 34.356 1.00 70.86 54 LYS X CA 1
ATOM 10253 C C . LYS C 2 53 ? -164.956 -75.821 34.727 1.00 70.81 54 LYS X C 1
ATOM 10254 O O . LYS C 2 53 ? -164.044 -75.030 34.969 1.00 70.76 54 LYS X O 1
ATOM 10255 N N . VAL C 2 61 ? -167.746 -72.585 30.972 1.00 71.48 62 VAL X N 1
ATOM 10256 C CA . VAL C 2 61 ? -167.105 -73.704 30.284 1.00 71.48 62 VAL X CA 1
ATOM 10257 C C . VAL C 2 61 ? -166.367 -73.208 29.041 1.00 71.51 62 VAL X C 1
ATOM 10258 O O . VAL C 2 61 ? -166.843 -72.300 28.349 1.00 71.57 62 VAL X O 1
ATOM 10262 N N . HIS C 2 62 ? -165.201 -73.798 28.775 1.00 71.43 63 HIS X N 1
ATOM 10263 C CA . HIS C 2 62 ? -164.482 -73.586 27.520 1.00 71.36 63 HIS X CA 1
ATOM 10264 C C . HIS C 2 62 ? -164.045 -74.935 26.972 1.00 71.29 63 HIS X C 1
ATOM 10265 O O . HIS C 2 62 ? -163.359 -75.697 27.658 1.00 71.24 63 HIS X O 1
ATOM 10272 N N . HIS C 2 63 ? -164.469 -75.233 25.746 1.00 71.25 64 HIS X N 1
ATOM 10273 C CA . HIS C 2 63 ? -164.110 -76.483 25.088 1.00 71.18 64 HIS X CA 1
ATOM 10274 C C . HIS C 2 63 ? -162.822 -76.278 24.314 1.00 71.17 64 HIS X C 1
ATOM 10275 O O . HIS C 2 63 ? -162.736 -75.412 23.443 1.00 71.05 64 HIS X O 1
ATOM 10282 N N . TYR C 2 64 ? -161.816 -77.070 24.660 1.00 71.35 65 TYR X N 1
ATOM 10283 C CA . TYR C 2 64 ? -160.496 -76.961 24.057 1.00 71.54 65 TYR X CA 1
ATOM 10284 C C . TYR C 2 64 ? -160.226 -78.163 23.172 1.00 71.45 65 TYR X C 1
ATOM 10285 O O . TYR C 2 64 ? -160.502 -79.294 23.562 1.00 71.40 65 TYR X O 1
ATOM 10294 N N . GLN C 2 65 ? -159.698 -77.909 21.977 1.00 71.40 66 GLN X N 1
ATOM 10295 C CA . GLN C 2 65 ? -159.233 -78.975 21.088 1.00 71.33 66 GLN X CA 1
ATOM 10296 C C . GLN C 2 65 ? -157.878 -78.648 20.476 1.00 71.20 66 GLN X C 1
ATOM 10297 O O . GLN C 2 65 ? -157.552 -77.482 20.248 1.00 71.16 66 GLN X O 1
ATOM 10303 N N . LEU C 2 66 ? -157.093 -79.689 20.226 1.00 71.12 67 LEU X N 1
ATOM 10304 C CA . LEU C 2 66 ? -155.715 -79.528 19.790 1.00 71.11 67 LEU X CA 1
ATOM 10305 C C . LEU C 2 66 ? -155.258 -80.703 18.945 1.00 71.13 67 LEU X C 1
ATOM 10306 O O . LEU C 2 66 ? -155.478 -81.860 19.296 1.00 71.09 67 LEU X O 1
ATOM 10311 N N . HIS C 2 67 ? -154.615 -80.383 17.828 1.00 71.17 68 HIS X N 1
ATOM 10312 C CA . HIS C 2 67 ? -153.979 -81.379 16.990 1.00 71.12 68 HIS X CA 1
ATOM 10313 C C . HIS C 2 67 ? -152.616 -80.871 16.556 1.00 71.11 68 HIS X C 1
ATOM 10314 O O . HIS C 2 67 ? -152.467 -79.693 16.234 1.00 71.14 68 HIS X O 1
ATOM 10321 N N . ILE C 2 68 ? -151.622 -81.752 16.551 1.00 71.06 69 ILE X N 1
ATOM 10322 C CA . ILE C 2 68 ? -150.301 -81.389 16.040 1.00 71.14 69 ILE X CA 1
ATOM 10323 C C . ILE C 2 68 ? -149.578 -82.496 15.301 1.00 71.01 69 ILE X C 1
ATOM 10324 O O . ILE C 2 68 ? -149.472 -83.628 15.779 1.00 70.99 69 ILE X O 1
ATOM 10329 N N . ASP C 2 69 ? -149.074 -82.132 14.128 1.00 70.84 70 ASP X N 1
ATOM 10330 C CA . ASP C 2 69 ? -148.205 -82.990 13.351 1.00 70.65 70 ASP X CA 1
ATOM 10331 C C . ASP C 2 69 ? -146.837 -82.987 13.998 1.00 70.47 70 ASP X C 1
ATOM 10332 O O . ASP C 2 69 ? -146.273 -81.927 14.257 1.00 70.36 70 ASP X O 1
ATOM 10337 N N . LEU C 2 70 ? -146.308 -84.175 14.260 1.00 70.33 71 LEU X N 1
ATOM 10338 C CA . LEU C 2 70 ? -145.000 -84.301 14.885 1.00 70.33 71 LEU X CA 1
ATOM 10339 C C . LEU C 2 70 ? -143.873 -83.966 13.916 1.00 70.20 71 LEU X C 1
ATOM 10340 O O . LEU C 2 70 ? -144.085 -83.907 12.711 1.00 70.33 71 LEU X O 1
ATOM 10345 N N . TYR C 2 71 ? -142.684 -83.725 14.455 1.00 70.09 72 TYR X N 1
ATOM 10346 C CA . TYR C 2 71 ? -141.496 -83.503 13.648 1.00 70.04 72 TYR X CA 1
ATOM 10347 C C . TYR C 2 71 ? -140.881 -84.831 13.248 1.00 70.13 72 TYR X C 1
ATOM 10348 O O . TYR C 2 71 ? -140.309 -84.953 12.167 1.00 70.29 72 TYR X O 1
ATOM 10357 N N . LYS C 2 72 ? -140.985 -85.821 14.129 1.00 70.14 73 LYS X N 1
ATOM 10358 C CA . LYS C 2 72 ? -140.496 -87.161 13.835 1.00 70.23 73 LYS X CA 1
ATOM 10359 C C . LYS C 2 72 ? -141.435 -88.238 14.363 1.00 70.34 73 LYS X C 1
ATOM 10360 O O . LYS C 2 72 ? -142.522 -87.947 14.865 1.00 70.19 73 LYS X O 1
ATOM 10366 N N . GLU C 2 73 ? -141.010 -89.487 14.224 1.00 70.64 74 GLU X N 1
ATOM 10367 C CA . GLU C 2 73 ? -141.798 -90.622 14.672 1.00 70.97 74 GLU X CA 1
ATOM 10368 C C . GLU C 2 73 ? -141.559 -90.888 16.156 1.00 70.93 74 GLU X C 1
ATOM 10369 O O . GLU C 2 73 ? -140.444 -91.215 16.575 1.00 70.90 74 GLU X O 1
ATOM 10375 N N . ILE C 2 74 ? -142.622 -90.733 16.939 1.00 70.95 75 ILE X N 1
ATOM 10376 C CA . ILE C 2 74 ? -142.603 -91.028 18.372 1.00 71.00 75 ILE X CA 1
ATOM 10377 C C . ILE C 2 74 ? -142.728 -92.542 18.598 1.00 71.05 75 ILE X C 1
ATOM 10378 O O . ILE C 2 74 ? -142.515 -93.323 17.675 1.00 71.09 75 ILE X O 1
ATOM 10383 N N . ILE C 2 75 ? -143.047 -92.957 19.822 1.00 71.06 76 ILE X N 1
ATOM 10384 C CA . ILE C 2 75 ? -143.448 -94.342 20.072 1.00 71.09 76 ILE X CA 1
ATOM 10385 C C . ILE C 2 75 ? -144.781 -94.358 20.819 1.00 71.26 76 ILE X C 1
ATOM 10386 O O . ILE C 2 75 ? -144.803 -94.272 22.049 1.00 71.36 76 ILE X O 1
ATOM 10391 N N . PRO C 2 76 ? -145.902 -94.458 20.082 1.00 71.36 77 PRO X N 1
ATOM 10392 C CA . PRO C 2 76 ? -147.225 -94.554 20.707 1.00 71.45 77 PRO X CA 1
ATOM 10393 C C . PRO C 2 76 ? -147.330 -95.711 21.705 1.00 71.54 77 PRO X C 1
ATOM 10394 O O . PRO C 2 76 ? -148.302 -95.793 22.459 1.00 71.54 77 PRO X O 1
ATOM 10398 N N . GLU C 2 77 ? -146.321 -96.580 21.703 1.00 71.62 78 GLU X N 1
ATOM 10399 C CA . GLU C 2 77 ? -146.268 -97.736 22.590 1.00 71.66 78 GLU X CA 1
ATOM 10400 C C . GLU C 2 77 ? -145.925 -97.349 24.039 1.00 71.63 78 GLU X C 1
ATOM 10401 O O . GLU C 2 77 ? -146.715 -97.614 24.947 1.00 71.59 78 GLU X O 1
ATOM 10407 N N . LYS C 2 78 ? -144.768 -96.714 24.247 1.00 71.66 79 LYS X N 1
ATOM 10408 C CA . LYS C 2 78 ? -144.286 -96.393 25.604 1.00 71.75 79 LYS X CA 1
ATOM 10409 C C . LYS C 2 78 ? -144.445 -94.909 25.968 1.00 71.70 79 LYS X C 1
ATOM 10410 O O . LYS C 2 78 ? -143.465 -94.156 26.042 1.00 71.68 79 LYS X O 1
ATOM 10416 N N . THR C 2 79 ? -145.691 -94.510 26.212 1.00 71.61 80 THR X N 1
ATOM 10417 C CA . THR C 2 79 ? -146.031 -93.119 26.515 1.00 71.48 80 THR X CA 1
ATOM 10418 C C . THR C 2 79 ? -147.098 -93.011 27.604 1.00 71.47 80 THR X C 1
ATOM 10419 O O . THR C 2 79 ? -148.096 -93.735 27.585 1.00 71.41 80 THR X O 1
ATOM 10423 N N . MET C 2 80 ? -146.878 -92.105 28.552 1.00 71.54 81 MET X N 1
ATOM 10424 C CA . MET C 2 80 ? -147.848 -91.871 29.618 1.00 71.61 81 MET X CA 1
ATOM 10425 C C . MET C 2 80 ? -148.458 -90.473 29.554 1.00 71.45 81 MET X C 1
ATOM 10426 O O . MET C 2 80 ? -147.766 -89.475 29.338 1.00 71.24 81 MET X O 1
ATOM 10431 N N . HIS C 2 81 ? -149.774 -90.427 29.714 1.00 71.39 82 HIS X N 1
ATOM 10432 C CA . HIS C 2 81 ? -150.486 -89.172 29.815 1.00 71.33 82 HIS X CA 1
ATOM 10433 C C . HIS C 2 81 ? -151.157 -89.098 31.177 1.00 71.24 82 HIS X C 1
ATOM 10434 O O . HIS C 2 81 ? -151.804 -90.052 31.621 1.00 71.29 82 HIS X O 1
ATOM 10441 N N . LYS C 2 82 ? -150.974 -87.967 31.846 1.00 71.09 83 LYS X N 1
ATOM 10442 C CA . LYS C 2 82 ? -151.630 -87.712 33.121 1.00 70.96 83 LYS X CA 1
ATOM 10443 C C . LYS C 2 82 ? -151.983 -86.228 33.250 1.00 70.79 83 LYS X C 1
ATOM 10444 O O . LYS C 2 82 ? -151.606 -85.408 32.404 1.00 70.62 83 LYS X O 1
ATOM 10450 N N . VAL C 2 83 ? -152.717 -85.902 34.311 1.00 70.62 84 VAL X N 1
ATOM 10451 C CA . VAL C 2 83 ? -153.086 -84.528 34.635 1.00 70.41 84 VAL X CA 1
ATOM 10452 C C . VAL C 2 83 ? -152.430 -84.129 35.958 1.00 70.23 84 VAL X C 1
ATOM 10453 O O . VAL C 2 83 ? -152.390 -84.923 36.895 1.00 70.21 84 VAL X O 1
ATOM 10457 N N . ALA C 2 84 ? -151.897 -82.909 36.018 1.00 70.12 85 ALA X N 1
ATOM 10458 C CA . ALA C 2 84 ? -151.238 -82.411 37.226 1.00 70.07 85 ALA X CA 1
ATOM 10459 C C . ALA C 2 84 ? -152.145 -81.544 38.094 1.00 69.98 85 ALA X C 1
ATOM 10460 O O . ALA C 2 84 ? -152.350 -81.855 39.266 1.00 70.04 85 ALA X O 1
ATOM 10462 N N . ASN C 2 85 ? -152.689 -80.467 37.524 1.00 69.89 86 ASN X N 1
ATOM 10463 C CA . ASN C 2 85 ? -153.395 -79.460 38.321 1.00 69.89 86 ASN X CA 1
ATOM 10464 C C . ASN C 2 85 ? -154.180 -78.378 37.563 1.00 69.78 86 ASN X C 1
ATOM 10465 O O . ASN C 2 85 ? -155.340 -78.574 37.208 1.00 69.71 86 ASN X O 1
ATOM 10470 N N . GLY C 2 86 ? -153.543 -77.230 37.348 1.00 69.81 87 GLY X N 1
ATOM 10471 C CA . GLY C 2 86 ? -154.174 -76.082 36.707 1.00 69.81 87 GLY X CA 1
ATOM 10472 C C . GLY C 2 86 ? -153.135 -75.156 36.108 1.00 69.78 87 GLY X C 1
ATOM 10473 O O . GLY C 2 86 ? -152.388 -75.548 35.209 1.00 69.87 87 GLY X O 1
ATOM 10474 N N . TYR C 2 89 ? -152.474 -77.740 34.355 1.00 70.81 90 TYR X N 1
ATOM 10475 C CA . TYR C 2 89 ? -152.038 -78.156 33.032 1.00 70.94 90 TYR X CA 1
ATOM 10476 C C . TYR C 2 89 ? -151.992 -79.676 32.829 1.00 70.81 90 TYR X C 1
ATOM 10477 O O . TYR C 2 89 ? -151.676 -80.428 33.747 1.00 70.69 90 TYR X O 1
ATOM 10486 N N . PHE C 2 90 ? -152.318 -80.109 31.614 1.00 70.77 91 PHE X N 1
ATOM 10487 C CA . PHE C 2 90 ? -152.222 -81.516 31.213 1.00 70.78 91 PHE X CA 1
ATOM 10488 C C . PHE C 2 90 ? -150.768 -81.805 30.802 1.00 70.77 91 PHE X C 1
ATOM 10489 O O . PHE C 2 90 ? -150.153 -81.012 30.080 1.00 70.77 91 PHE X O 1
ATOM 10497 N N . LEU C 2 91 ? -150.216 -82.921 31.280 1.00 70.65 92 LEU X N 1
ATOM 10498 C CA . LEU C 2 91 ? -148.851 -83.318 30.926 1.00 70.66 92 LEU X CA 1
ATOM 10499 C C . LEU C 2 91 ? -148.865 -84.579 30.071 1.00 70.88 92 LEU X C 1
ATOM 10500 O O . LEU C 2 91 ? -149.700 -85.461 30.275 1.00 70.97 92 LEU X O 1
ATOM 10505 N N . LYS C 2 92 ? -147.934 -84.655 29.120 1.00 71.02 93 LYS X N 1
ATOM 10506 C CA . LYS C 2 92 ? -147.773 -85.824 28.261 1.00 71.19 93 LYS X CA 1
ATOM 10507 C C . LYS C 2 92 ? -146.281 -86.028 27.979 1.00 71.32 93 LYS X C 1
ATOM 10508 O O . LYS C 2 92 ? -145.507 -85.077 28.080 1.00 71.28 93 LYS X O 1
ATOM 10514 N N . LEU C 2 93 ? -145.884 -87.260 27.639 1.00 71.55 94 LEU X N 1
ATOM 10515 C CA . LEU C 2 93 ? -144.462 -87.627 27.415 1.00 71.81 94 LEU X CA 1
ATOM 10516 C C . LEU C 2 93 ? -144.264 -88.845 26.467 1.00 71.92 94 LEU X C 1
ATOM 10517 O O . LEU C 2 93 ? -145.025 -89.811 26.545 1.00 71.99 94 LEU X O 1
ATOM 10522 N N . TYR C 2 94 ? -143.253 -88.799 25.583 1.00 71.99 95 TYR X N 1
ATOM 10523 C CA . TYR C 2 94 ? -142.975 -89.911 24.646 1.00 72.02 95 TYR X CA 1
ATOM 10524 C C . TYR C 2 94 ? -141.521 -90.011 24.213 1.00 71.90 95 TYR X C 1
ATOM 10525 O O . TYR C 2 94 ? -140.863 -88.996 23.996 1.00 71.81 95 TYR X O 1
ATOM 10534 N N . LYS C 2 95 ? -141.055 -91.246 24.041 1.00 71.83 96 LYS X N 1
ATOM 10535 C CA . LYS C 2 95 ? -139.711 -91.533 23.531 1.00 71.88 96 LYS X CA 1
ATOM 10536 C C . LYS C 2 95 ? -139.638 -91.390 21.990 1.00 71.91 96 LYS X C 1
ATOM 10537 O O . LYS C 2 95 ? -140.637 -91.594 21.288 1.00 71.79 96 LYS X O 1
ATOM 10543 N N . LYS C 2 96 ? -138.453 -91.033 21.484 1.00 71.98 97 LYS X N 1
ATOM 10544 C CA . LYS C 2 96 ? -138.222 -90.792 20.048 1.00 72.02 97 LYS X CA 1
ATOM 10545 C C . LYS C 2 96 ? -137.878 -92.084 19.282 1.00 72.02 97 LYS X C 1
ATOM 10546 O O . LYS C 2 96 ? -138.178 -93.184 19.750 1.00 72.13 97 LYS X O 1
ATOM 10552 N N . ASP C 2 97 ? -137.243 -91.939 18.114 1.00 71.83 98 ASP X N 1
ATOM 10553 C CA . ASP C 2 97 ? -136.821 -93.074 17.284 1.00 71.62 98 ASP X CA 1
ATOM 10554 C C . ASP C 2 97 ? -135.383 -92.940 16.784 1.00 71.55 98 ASP X C 1
ATOM 10555 O O . ASP C 2 97 ? -135.132 -93.025 15.578 1.00 71.57 98 ASP X O 1
ATOM 10560 N N . LEU C 2 98 ? -134.442 -92.747 17.709 1.00 71.44 99 LEU X N 1
ATOM 10561 C CA . LEU C 2 98 ? -133.045 -92.442 17.358 1.00 71.39 99 LEU X CA 1
ATOM 10562 C C . LEU C 2 98 ? -132.043 -92.811 18.468 1.00 71.45 99 LEU X C 1
ATOM 10563 O O . LEU C 2 98 ? -132.183 -93.861 19.100 1.00 71.41 99 LEU X O 1
ATOM 10568 N N . GLU C 2 99 ? -131.031 -91.969 18.693 1.00 71.58 100 GLU X N 1
ATOM 10569 C CA . GLU C 2 99 ? -130.073 -92.190 19.791 1.00 71.72 100 GLU X CA 1
ATOM 10570 C C . GLU C 2 99 ? -129.585 -90.901 20.476 1.00 71.93 100 GLU X C 1
ATOM 10571 O O . GLU C 2 99 ? -129.646 -90.786 21.711 1.00 72.00 100 GLU X O 1
ATOM 10577 N N . SER C 2 100 ? -129.099 -89.946 19.673 1.00 72.02 101 SER X N 1
ATOM 10578 C CA . SER C 2 100 ? -128.515 -88.690 20.182 1.00 71.92 101 SER X CA 1
ATOM 10579 C C . SER C 2 100 ? -128.697 -87.488 19.232 1.00 71.75 101 SER X C 1
ATOM 10580 O O . SER C 2 100 ? -127.742 -86.784 18.884 1.00 71.55 101 SER X O 1
ATOM 10583 N N . GLU C 2 101 ? -129.948 -87.266 18.838 1.00 71.65 102 GLU X N 1
ATOM 10584 C CA . GLU C 2 101 ? -130.332 -86.166 17.955 1.00 71.60 102 GLU X CA 1
ATOM 10585 C C . GLU C 2 101 ? -131.316 -85.209 18.655 1.00 71.59 102 GLU X C 1
ATOM 10586 O O . GLU C 2 101 ? -131.761 -85.465 19.777 1.00 71.76 102 GLU X O 1
ATOM 10592 N N . TYR C 2 102 ? -131.667 -84.119 17.977 1.00 71.41 103 TYR X N 1
ATOM 10593 C CA . TYR C 2 102 ? -132.184 -82.917 18.638 1.00 71.22 103 TYR X CA 1
ATOM 10594 C C . TYR C 2 102 ? -133.123 -82.134 17.725 1.00 70.82 103 TYR X C 1
ATOM 10595 O O . TYR C 2 102 ? -132.698 -81.603 16.697 1.00 70.81 103 TYR X O 1
ATOM 10604 N N . TRP C 2 103 ? -134.394 -82.063 18.110 1.00 70.33 104 TRP X N 1
ATOM 10605 C CA . TRP C 2 103 ? -135.438 -81.477 17.271 1.00 69.98 104 TRP X CA 1
ATOM 10606 C C . TRP C 2 103 ? -135.363 -79.955 17.239 1.00 69.98 104 TRP X C 1
ATOM 10607 O O . TRP C 2 103 ? -135.314 -79.324 18.290 1.00 70.09 104 TRP X O 1
ATOM 10618 N N . PRO C 2 104 ? -135.363 -79.360 16.031 1.00 69.94 105 PRO X N 1
ATOM 10619 C CA . PRO C 2 104 ? -135.402 -77.909 15.900 1.00 69.88 105 PRO X CA 1
ATOM 10620 C C . PRO C 2 104 ? -136.824 -77.363 16.031 1.00 69.84 105 PRO X C 1
ATOM 10621 O O . PRO C 2 104 ? -137.025 -76.151 15.958 1.00 69.84 105 PRO X O 1
ATOM 10625 N N . ARG C 2 105 ? -137.792 -78.262 16.203 1.00 69.75 106 ARG X N 1
ATOM 10626 C CA . ARG C 2 105 ? -139.195 -77.912 16.453 1.00 69.82 106 ARG X CA 1
ATOM 10627 C C . ARG C 2 105 ? -139.996 -79.162 16.812 1.00 69.81 106 ARG X C 1
ATOM 10628 O O . ARG C 2 105 ? -139.468 -80.272 16.789 1.00 69.73 106 ARG X O 1
ATOM 10636 N N . LEU C 2 106 ? -141.266 -78.976 17.150 1.00 69.94 107 LEU X N 1
ATOM 10637 C CA . LEU C 2 106 ? -142.128 -80.088 17.521 1.00 70.16 107 LEU X CA 1
ATOM 10638 C C . LEU C 2 106 ? -142.977 -80.509 16.335 1.00 70.32 107 LEU X C 1
ATOM 10639 O O . LEU C 2 106 ? -143.204 -81.701 16.130 1.00 70.51 107 LEU X O 1
ATOM 10644 N N . THR C 2 107 ? -143.443 -79.528 15.561 1.00 70.37 108 THR X N 1
ATOM 10645 C CA . THR C 2 107 ? -144.274 -79.786 14.382 1.00 70.36 108 THR X CA 1
ATOM 10646 C C . THR C 2 107 ? -143.430 -80.208 13.172 1.00 70.42 108 THR X C 1
ATOM 10647 O O . THR C 2 107 ? -142.245 -80.503 13.317 1.00 70.40 108 THR X O 1
ATOM 10651 N N . LYS C 2 108 ? -144.041 -80.247 11.988 1.00 70.46 109 LYS X N 1
ATOM 10652 C CA . LYS C 2 108 ? -143.308 -80.537 10.748 1.00 70.39 109 LYS X CA 1
ATOM 10653 C C . LYS C 2 108 ? -143.492 -79.438 9.690 1.00 70.37 109 LYS X C 1
ATOM 10654 O O . LYS C 2 108 ? -143.769 -79.725 8.529 1.00 70.49 109 LYS X O 1
ATOM 10660 N N . GLU C 2 109 ? -143.325 -78.179 10.094 1.00 70.40 110 GLU X N 1
ATOM 10661 C CA . GLU C 2 109 ? -143.678 -77.047 9.226 1.00 70.43 110 GLU X CA 1
ATOM 10662 C C . GLU C 2 109 ? -142.928 -75.736 9.501 1.00 70.38 110 GLU X C 1
ATOM 10663 O O . GLU C 2 109 ? -141.785 -75.742 9.956 1.00 70.30 110 GLU X O 1
ATOM 10669 N N . LYS C 2 110 ? -143.580 -74.623 9.167 1.00 70.45 111 LYS X N 1
ATOM 10670 C CA . LYS C 2 110 ? -143.093 -73.284 9.457 1.00 70.66 111 LYS X CA 1
ATOM 10671 C C . LYS C 2 110 ? -143.702 -72.881 10.777 1.00 70.99 111 LYS X C 1
ATOM 10672 O O . LYS C 2 110 ? -144.908 -72.630 10.879 1.00 70.91 111 LYS X O 1
ATOM 10678 N N . VAL C 2 111 ? -142.844 -72.834 11.786 1.00 71.37 112 VAL X N 1
ATOM 10679 C CA . VAL C 2 111 ? -143.249 -72.551 13.148 1.00 71.63 112 VAL X CA 1
ATOM 10680 C C . VAL C 2 111 ? -143.333 -71.053 13.419 1.00 71.69 112 VAL X C 1
ATOM 10681 O O . VAL C 2 111 ? -142.412 -70.437 13.961 1.00 71.85 112 VAL X O 1
ATOM 10685 N N . LYS C 2 112 ? -144.443 -70.463 13.005 1.00 71.65 113 LYS X N 1
ATOM 10686 C CA . LYS C 2 112 ? -144.806 -69.154 13.498 1.00 71.64 113 LYS X CA 1
ATOM 10687 C C . LYS C 2 112 ? -146.050 -69.388 14.336 1.00 71.58 113 LYS X C 1
ATOM 10688 O O . LYS C 2 112 ? -146.911 -68.516 14.472 1.00 71.53 113 LYS X O 1
ATOM 10694 N N . TYR C 2 113 ? -146.113 -70.600 14.891 1.00 71.60 114 TYR X N 1
ATOM 10695 C CA . TYR C 2 113 ? -147.184 -71.042 15.784 1.00 71.69 114 TYR X CA 1
ATOM 10696 C C . TYR C 2 113 ? -147.249 -70.235 17.083 1.00 71.59 114 TYR X C 1
ATOM 10697 O O . TYR C 2 113 ? -146.340 -70.301 17.924 1.00 71.54 114 TYR X O 1
ATOM 10706 N N . PRO C 2 114 ? -148.346 -69.484 17.252 1.00 71.45 115 PRO X N 1
ATOM 10707 C CA . PRO C 2 114 ? -148.529 -68.566 18.362 1.00 71.34 115 PRO X CA 1
ATOM 10708 C C . PRO C 2 114 ? -148.549 -69.271 19.719 1.00 71.22 115 PRO X C 1
ATOM 10709 O O . PRO C 2 114 ? -147.925 -68.801 20.672 1.00 71.11 115 PRO X O 1
ATOM 10713 N N . TYR C 2 115 ? -149.238 -70.407 19.775 1.00 71.09 116 TYR X N 1
ATOM 10714 C CA . TYR C 2 115 ? -149.543 -71.088 21.022 1.00 71.05 116 TYR X CA 1
ATOM 10715 C C . TYR C 2 115 ? -148.519 -72.152 21.401 1.00 71.19 116 TYR X C 1
ATOM 10716 O O . TYR C 2 115 ? -148.509 -72.634 22.533 1.00 71.30 116 TYR X O 1
ATOM 10725 N N . ILE C 2 116 ? -147.679 -72.545 20.453 1.00 71.38 117 ILE X N 1
ATOM 10726 C CA . ILE C 2 116 ? -146.546 -73.390 20.794 1.00 71.60 117 ILE X CA 1
ATOM 10727 C C . ILE C 2 116 ? -145.398 -72.495 21.222 1.00 71.74 117 ILE X C 1
ATOM 10728 O O . ILE C 2 116 ? -144.890 -71.687 20.436 1.00 71.88 117 ILE X O 1
ATOM 10733 N N . LYS C 2 117 ? -145.033 -72.621 22.492 1.00 71.78 118 LYS X N 1
ATOM 10734 C CA . LYS C 2 117 ? -143.896 -71.909 23.047 1.00 71.90 118 LYS X CA 1
ATOM 10735 C C . LYS C 2 117 ? -143.037 -72.897 23.838 1.00 71.91 118 LYS X C 1
ATOM 10736 O O . LYS C 2 117 ? -143.517 -73.949 24.264 1.00 71.91 118 LYS X O 1
ATOM 10742 N N . THR C 2 118 ? -141.763 -72.564 24.016 1.00 71.87 119 THR X N 1
ATOM 10743 C CA . THR C 2 118 ? -140.822 -73.446 24.700 1.00 71.80 119 THR X CA 1
ATOM 10744 C C . THR C 2 118 ? -140.989 -73.417 26.226 1.00 71.98 119 THR X C 1
ATOM 10745 O O . THR C 2 118 ? -141.144 -72.345 26.827 1.00 72.14 119 THR X O 1
ATOM 10749 N N . ASP C 2 119 ? -140.955 -74.604 26.837 1.00 71.97 120 ASP X N 1
ATOM 10750 C CA . ASP C 2 119 ? -140.911 -74.754 28.295 1.00 71.71 120 ASP X CA 1
ATOM 10751 C C . ASP C 2 119 ? -139.471 -74.723 28.773 1.00 71.45 120 ASP X C 1
ATOM 10752 O O . ASP C 2 119 ? -138.810 -75.761 28.851 1.00 71.27 120 ASP X O 1
ATOM 10757 N N . PHE C 2 120 ? -138.998 -73.530 29.110 1.00 71.29 121 PHE X N 1
ATOM 10758 C CA . PHE C 2 120 ? -137.617 -73.343 29.531 1.00 71.33 121 PHE X CA 1
ATOM 10759 C C . PHE C 2 120 ? -137.307 -74.025 30.874 1.00 71.31 121 PHE X C 1
ATOM 10760 O O . PHE C 2 120 ? -136.137 -74.224 31.217 1.00 71.46 121 PHE X O 1
ATOM 10768 N N . ASP C 2 121 ? -138.349 -74.387 31.623 1.00 71.02 122 ASP X N 1
ATOM 10769 C CA . ASP C 2 121 ? -138.168 -75.095 32.885 1.00 70.75 122 ASP X CA 1
ATOM 10770 C C . ASP C 2 121 ? -137.508 -76.444 32.631 1.00 70.45 122 ASP X C 1
ATOM 10771 O O . ASP C 2 121 ? -136.508 -76.783 33.263 1.00 70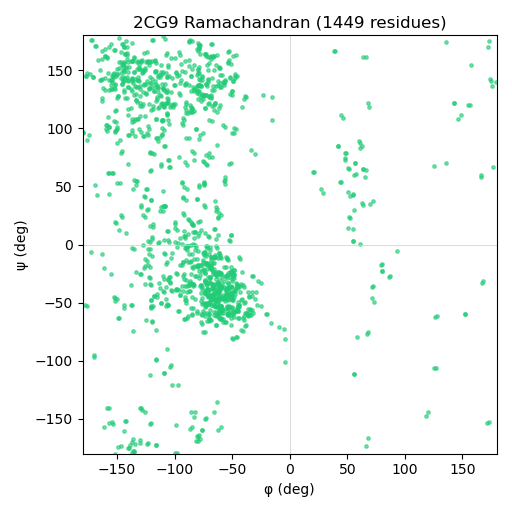.38 122 ASP X O 1
ATOM 10776 N N . LYS C 2 122 ? -138.058 -77.191 31.682 1.00 70.09 123 LYS X N 1
ATOM 10777 C CA . LYS C 2 122 ? -137.554 -78.519 31.369 1.00 69.86 123 LYS X CA 1
ATOM 10778 C C . LYS C 2 122 ? -136.518 -78.483 30.258 1.00 69.93 123 LYS X C 1
ATOM 10779 O O . LYS C 2 122 ? -135.646 -79.354 30.190 1.00 69.79 123 LYS X O 1
ATOM 10785 N N . TRP C 2 123 ? -136.615 -77.470 29.399 1.00 70.13 124 TRP X N 1
ATOM 10786 C CA . TRP C 2 123 ? -135.685 -77.306 28.288 1.00 70.53 124 TRP X CA 1
ATOM 10787 C C . TRP C 2 123 ? -134.242 -77.198 28.756 1.00 70.65 124 TRP X C 1
ATOM 10788 O O . TRP C 2 123 ? -133.960 -76.539 29.752 1.00 70.80 124 TRP X O 1
ATOM 10799 N N . VAL C 2 124 ? -133.335 -77.841 28.025 1.00 70.72 125 VAL X N 1
ATOM 10800 C CA . VAL C 2 124 ? -131.902 -77.612 28.183 1.00 70.71 125 VAL X CA 1
ATOM 10801 C C . VAL C 2 124 ? -131.169 -77.805 26.871 1.00 70.93 125 VAL X C 1
ATOM 10802 O O . VAL C 2 124 ? -130.601 -76.854 26.343 1.00 70.87 125 VAL X O 1
ATOM 10806 N N . ASP C 2 125 ? -131.210 -79.036 26.357 1.00 71.28 126 ASP X N 1
ATOM 10807 C CA . ASP C 2 125 ? -130.428 -79.497 25.192 1.00 71.57 126 ASP X CA 1
ATOM 10808 C C . ASP C 2 125 ? -128.984 -78.985 25.102 1.00 71.71 126 ASP X C 1
ATOM 10809 O O . ASP C 2 125 ? -128.591 -78.058 25.818 1.00 71.69 126 ASP X O 1
ATOM 10814 N N . ALA C 2 126 ? -128.195 -79.608 24.229 1.00 71.93 127 ALA X N 1
ATOM 10815 C CA . ALA C 2 126 ? -126.757 -79.328 24.121 1.00 72.14 127 ALA X CA 1
ATOM 10816 C C . ALA C 2 126 ? -125.969 -79.887 25.309 1.00 72.24 127 ALA X C 1
ATOM 10817 O O . ALA C 2 126 ? -124.838 -80.345 25.147 1.00 72.05 127 ALA X O 1
ATOM 10819 N N . ASP C 2 127 ? -126.578 -79.846 26.494 1.00 72.50 128 ASP X N 1
ATOM 10820 C CA . ASP C 2 127 ? -125.977 -80.396 27.709 1.00 72.81 128 ASP X CA 1
ATOM 10821 C C . ASP C 2 127 ? -126.891 -81.391 28.438 1.00 73.03 128 ASP X C 1
ATOM 10822 O O . ASP C 2 127 ? -126.965 -81.386 29.670 1.00 73.04 128 ASP X O 1
ATOM 10827 N N . GLU C 2 128 ? -127.556 -82.255 27.668 1.00 73.35 129 GLU X N 1
ATOM 10828 C CA . GLU C 2 128 ? -128.559 -83.209 28.173 1.00 73.66 129 GLU X CA 1
ATOM 10829 C C . GLU C 2 128 ? -128.082 -84.033 29.386 1.00 74.07 129 GLU X C 1
ATOM 10830 O O . GLU C 2 128 ? -128.412 -83.717 30.535 1.00 73.98 129 GLU X O 1
ATOM 10836 N N . GLN C 2 129 ? -127.307 -85.081 29.132 1.00 74.72 130 GLN X N 1
ATOM 10837 C CA . GLN C 2 129 ? -126.686 -85.833 30.216 1.00 75.48 130 GLN X CA 1
ATOM 10838 C C . GLN C 2 129 ? -125.337 -85.218 30.571 1.00 76.24 130 GLN X C 1
ATOM 10839 O O . GLN C 2 129 ? -124.562 -85.789 31.340 1.00 76.24 130 GLN X O 1
ATOM 10845 N N . ASP C 2 130 ? -125.065 -84.053 29.989 1.00 77.22 131 ASP X N 1
ATOM 10846 C CA . ASP C 2 130 ? -123.816 -83.337 30.222 1.00 78.23 131 ASP X CA 1
ATOM 10847 C C . ASP C 2 130 ? -124.026 -82.058 31.048 1.00 78.91 131 ASP X C 1
ATOM 10848 O O . ASP C 2 130 ? -123.503 -80.983 30.724 1.00 79.02 131 ASP X O 1
ATOM 10853 N N . GLU C 2 131 ? -124.807 -82.203 32.120 1.00 79.70 132 GLU X N 1
ATOM 10854 C CA . GLU C 2 131 ? -124.970 -81.165 33.144 1.00 80.35 132 GLU X CA 1
ATOM 10855 C C . GLU C 2 131 ? -125.058 -81.798 34.551 1.00 80.89 132 GLU X C 1
ATOM 10856 O O . GLU C 2 131 ? -125.374 -81.120 35.542 1.00 81.09 132 GLU X O 1
ATOM 10862 N N . VAL C 2 132 ? -124.776 -83.103 34.617 1.00 81.36 133 VAL X N 1
ATOM 10863 C CA . VAL C 2 132 ? -124.601 -83.828 35.881 1.00 81.65 133 VAL X CA 1
ATOM 10864 C C . VAL C 2 132 ? -123.146 -83.593 36.346 1.00 81.97 133 VAL X C 1
ATOM 10865 O O . VAL C 2 132 ? -122.302 -84.506 36.266 1.00 82.09 133 VAL X O 1
ATOM 10869 N N . GLU C 2 133 ? -122.858 -82.366 36.825 1.00 82.17 134 GLU X N 1
ATOM 10870 C CA . GLU C 2 133 ? -121.454 -81.945 37.060 1.00 82.31 134 GLU X CA 1
ATOM 10871 C C . GLU C 2 133 ? -121.283 -80.859 38.142 1.00 82.25 134 GLU X C 1
ATOM 10872 O O . GLU C 2 133 ? -122.145 -79.987 38.300 1.00 82.10 134 GLU X O 1
ATOM 10878 N N . ALA C 2 134 ? -120.160 -80.933 38.868 1.00 82.27 135 ALA X N 1
ATOM 10879 C CA . ALA C 2 134 ? -119.841 -80.032 39.991 1.00 82.23 135 ALA X CA 1
ATOM 10880 C C . ALA C 2 134 ? -119.396 -78.639 39.532 1.00 82.21 135 ALA X C 1
ATOM 10881 O O . ALA C 2 134 ? -118.926 -77.824 40.333 1.00 82.14 135 ALA X O 1
ATOM 10883 N N . TRP D 2 11 ? -163.742 -52.536 65.461 1.00 71.09 12 TRP Y N 1
ATOM 10884 C CA . TRP D 2 11 ? -162.914 -51.294 65.486 1.00 71.18 12 TRP Y CA 1
ATOM 10885 C C . TRP D 2 11 ? -161.451 -51.568 65.117 1.00 71.17 12 TRP Y C 1
ATOM 10886 O O . TRP D 2 11 ? -160.592 -51.704 65.991 1.00 71.19 12 TRP Y O 1
ATOM 10897 N N . ALA D 2 12 ? -161.188 -51.637 63.808 1.00 71.21 13 ALA Y N 1
ATOM 10898 C CA . ALA D 2 12 ? -159.880 -52.036 63.247 1.00 71.13 13 ALA Y CA 1
ATOM 10899 C C . ALA D 2 12 ? -158.817 -50.932 63.268 1.00 71.07 13 ALA Y C 1
ATOM 10900 O O . ALA D 2 12 ? -159.105 -49.776 63.583 1.00 70.96 13 ALA Y O 1
ATOM 10902 N N . GLN D 2 13 ? -157.586 -51.299 62.928 1.00 71.13 14 GLN Y N 1
ATOM 10903 C CA . GLN D 2 13 ? -156.494 -50.337 62.902 1.00 71.37 14 GLN Y CA 1
ATOM 10904 C C . GLN D 2 13 ? -155.721 -50.324 61.578 1.00 71.44 14 GLN Y C 1
ATOM 10905 O O . GLN D 2 13 ? -155.159 -51.347 61.167 1.00 71.50 14 GLN Y O 1
ATOM 10911 N N . ARG D 2 14 ? -155.690 -49.157 60.929 1.00 71.37 15 ARG Y N 1
ATOM 10912 C CA . ARG D 2 14 ? -154.926 -48.958 59.695 1.00 71.47 15 ARG Y CA 1
ATOM 10913 C C . ARG D 2 14 ? -153.420 -48.926 59.987 1.00 71.08 15 ARG Y C 1
ATOM 10914 O O . ARG D 2 14 ? -153.022 -48.601 61.105 1.00 71.09 15 ARG Y O 1
ATOM 10922 N N . SER D 2 15 ? -152.598 -49.274 58.992 1.00 70.66 16 SER Y N 1
ATOM 10923 C CA . SER D 2 15 ? -151.128 -49.248 59.128 1.00 70.22 16 SER Y CA 1
ATOM 10924 C C . SER D 2 15 ? -150.522 -47.906 58.705 1.00 69.95 16 SER Y C 1
ATOM 10925 O O . SER D 2 15 ? -151.144 -47.165 57.954 1.00 69.88 16 SER Y O 1
ATOM 10928 N N . SER D 2 16 ? -149.318 -47.599 59.192 1.00 69.78 17 SER Y N 1
ATOM 10929 C CA . SER D 2 16 ? -148.737 -46.257 59.032 1.00 69.73 17 SER Y CA 1
ATOM 10930 C C . SER D 2 16 ? -147.244 -46.165 58.681 1.00 69.92 17 SER Y C 1
ATOM 10931 O O . SER D 2 16 ? -146.595 -47.181 58.439 1.00 69.81 17 SER Y O 1
ATOM 10934 N N . THR D 2 17 ? -146.719 -44.931 58.700 1.00 70.24 18 THR Y N 1
ATOM 10935 C CA . THR D 2 17 ? -145.581 -44.514 57.859 1.00 70.49 18 THR Y CA 1
ATOM 10936 C C . THR D 2 17 ? -144.757 -43.278 58.303 1.00 70.60 18 THR Y C 1
ATOM 10937 O O . THR D 2 17 ? -145.144 -42.142 57.998 1.00 70.68 18 THR Y O 1
ATOM 10941 N N . THR D 2 18 ? -143.617 -43.491 58.976 1.00 70.70 19 THR Y N 1
ATOM 10942 C CA . THR D 2 18 ? -142.689 -42.385 59.346 1.00 70.38 19 THR Y CA 1
ATOM 10943 C C . THR D 2 18 ? -141.832 -41.965 58.120 1.00 70.69 19 THR Y C 1
ATOM 10944 O O . THR D 2 18 ? -141.830 -42.675 57.107 1.00 70.45 19 THR Y O 1
ATOM 10948 N N . ASP D 2 19 ? -141.124 -40.822 58.216 1.00 70.93 20 ASP Y N 1
ATOM 10949 C CA . ASP D 2 19 ? -140.408 -40.197 57.076 1.00 70.91 20 ASP Y CA 1
ATOM 10950 C C . ASP D 2 19 ? -139.931 -38.743 57.283 1.00 71.06 20 ASP Y C 1
ATOM 10951 O O . ASP D 2 19 ? -140.321 -37.861 56.513 1.00 70.79 20 ASP Y O 1
ATOM 10956 N N . PRO D 2 20 ? -139.091 -38.469 58.305 1.00 71.43 21 PRO Y N 1
ATOM 10957 C CA . PRO D 2 20 ? -138.628 -37.079 58.393 1.00 71.67 21 PRO Y CA 1
ATOM 10958 C C . PRO D 2 20 ? -137.853 -36.607 57.154 1.00 71.82 21 PRO Y C 1
ATOM 10959 O O . PRO D 2 20 ? -137.254 -37.420 56.436 1.00 71.73 21 PRO Y O 1
ATOM 10963 N N . GLU D 2 21 ? -137.909 -35.299 56.904 1.00 71.98 22 GLU Y N 1
ATOM 10964 C CA . GLU D 2 21 ? -137.044 -34.632 55.927 1.00 72.16 22 GLU Y CA 1
ATOM 10965 C C . GLU D 2 21 ? -136.419 -33.399 56.608 1.00 72.06 22 GLU Y C 1
ATOM 10966 O O . GLU D 2 21 ? -136.061 -33.472 57.785 1.00 71.97 22 GLU Y O 1
ATOM 10972 N N . ARG D 2 22 ? -136.287 -32.282 55.890 1.00 72.09 23 ARG Y N 1
ATOM 10973 C CA . ARG D 2 22 ? -135.708 -31.053 56.465 1.00 72.11 23 ARG Y CA 1
ATOM 10974 C C . ARG D 2 22 ? -136.623 -30.399 57.496 1.00 72.07 23 ARG Y C 1
ATOM 10975 O O . ARG D 2 22 ? -136.240 -30.219 58.658 1.00 72.19 23 ARG Y O 1
ATOM 10983 N N . ASN D 2 23 ? -137.822 -30.032 57.052 1.00 71.81 24 ASN Y N 1
ATOM 10984 C CA . ASN D 2 23 ? -138.731 -29.236 57.859 1.00 71.47 24 ASN Y CA 1
ATOM 10985 C C . ASN D 2 23 ? -140.059 -29.912 58.157 1.00 71.28 24 ASN Y C 1
ATOM 10986 O O . ASN D 2 23 ? -140.934 -29.307 58.759 1.00 71.19 24 ASN Y O 1
ATOM 10991 N N . TYR D 2 24 ? -140.201 -31.177 57.773 1.00 71.14 25 TYR Y N 1
ATOM 10992 C CA . TYR D 2 24 ? -141.503 -31.826 57.880 1.00 71.12 25 TYR Y CA 1
ATOM 10993 C C . TYR D 2 24 ? -141.509 -33.343 58.060 1.00 71.01 25 TYR Y C 1
ATOM 10994 O O . TYR D 2 24 ? -140.493 -34.021 57.893 1.00 70.91 25 TYR Y O 1
ATOM 11003 N N . VAL D 2 25 ? -142.694 -33.843 58.406 1.00 70.92 26 VAL Y N 1
ATOM 11004 C CA . VAL D 2 25 ? -143.006 -35.262 58.463 1.00 70.91 26 VAL Y CA 1
ATOM 11005 C C . VAL D 2 25 ? -144.321 -35.475 57.714 1.00 70.91 26 VAL Y C 1
ATOM 11006 O O . VAL D 2 25 ? -145.278 -34.706 57.887 1.00 70.96 26 VAL Y O 1
ATOM 11010 N N . LEU D 2 26 ? -144.354 -36.512 56.879 1.00 70.85 27 LEU Y N 1
ATOM 11011 C CA . LEU D 2 26 ? -145.549 -36.883 56.115 1.00 70.72 27 LEU Y CA 1
ATOM 11012 C C . LEU D 2 26 ? -146.021 -38.304 56.470 1.00 70.67 27 LEU Y C 1
ATOM 11013 O O . LEU D 2 26 ? -145.254 -39.102 56.987 1.00 70.59 27 LEU Y O 1
ATOM 11018 N N . ILE D 2 27 ? -147.287 -38.620 56.228 1.00 70.61 28 ILE Y N 1
ATOM 11019 C CA . ILE D 2 27 ? -147.832 -39.871 56.745 1.00 70.61 28 ILE Y CA 1
ATOM 11020 C C . ILE D 2 27 ? -148.798 -40.516 55.791 1.00 70.50 28 ILE Y C 1
ATOM 11021 O O . ILE D 2 27 ? -149.768 -39.909 55.349 1.00 70.60 28 ILE Y O 1
ATOM 11026 N N . THR D 2 28 ? -148.513 -41.769 55.492 1.00 70.37 29 THR Y N 1
ATOM 11027 C CA . THR D 2 28 ? -149.312 -42.536 54.577 1.00 70.35 29 THR Y CA 1
ATOM 11028 C C . THR D 2 28 ? -150.055 -43.572 55.399 1.00 70.14 29 THR Y C 1
ATOM 11029 O O . THR D 2 28 ? -149.429 -44.411 56.041 1.00 70.07 29 THR Y O 1
ATOM 11033 N N . VAL D 2 29 ? -151.383 -43.509 55.387 1.00 69.95 30 VAL Y N 1
ATOM 11034 C CA . VAL D 2 29 ? -152.192 -44.504 56.083 1.00 69.94 30 VAL Y CA 1
ATOM 11035 C C . VAL D 2 29 ? -152.329 -45.741 55.188 1.00 69.87 30 VAL Y C 1
ATOM 11036 O O . VAL D 2 29 ? -151.357 -46.099 54.521 1.00 69.93 30 VAL Y O 1
ATOM 11040 N N . SER D 2 30 ? -153.478 -46.421 55.189 1.00 69.74 31 SER Y N 1
ATOM 11041 C CA . SER D 2 30 ? -153.707 -47.522 54.236 1.00 69.82 31 SER Y CA 1
ATOM 11042 C C . SER D 2 30 ? -155.061 -48.225 54.330 1.00 69.89 31 SER Y C 1
ATOM 11043 O O . SER D 2 30 ? -155.253 -49.141 55.128 1.00 69.64 31 SER Y O 1
ATOM 11046 N N . ILE D 2 31 ? -155.991 -47.783 53.489 1.00 70.34 32 ILE Y N 1
ATOM 11047 C CA . ILE D 2 31 ? -157.200 -48.541 53.189 1.00 70.82 32 ILE Y CA 1
ATOM 11048 C C . ILE D 2 31 ? -157.850 -48.129 51.867 1.00 70.95 32 ILE Y C 1
ATOM 11049 O O . ILE D 2 31 ? -157.576 -47.053 51.319 1.00 71.09 32 ILE Y O 1
ATOM 11054 N N . ALA D 2 32 ? -158.705 -49.018 51.369 1.00 71.11 33 ALA Y N 1
ATOM 11055 C CA . ALA D 2 32 ? -159.443 -48.816 50.141 1.00 71.31 33 ALA Y CA 1
ATOM 11056 C C . ALA D 2 32 ? -160.654 -47.946 50.372 1.00 71.35 33 ALA Y C 1
ATOM 11057 O O . ALA D 2 32 ? -161.421 -48.163 51.305 1.00 71.12 33 ALA Y O 1
ATOM 11059 N N . ASP D 2 33 ? -160.802 -46.952 49.505 1.00 71.64 34 ASP Y N 1
ATOM 11060 C CA . ASP D 2 33 ? -162.054 -46.217 49.343 1.00 71.94 34 ASP Y CA 1
ATOM 11061 C C . ASP D 2 33 ? -162.684 -45.846 50.682 1.00 71.86 34 ASP Y C 1
ATOM 11062 O O . ASP D 2 33 ? -163.851 -46.157 50.936 1.00 71.92 34 ASP Y O 1
ATOM 11067 N N . CYS D 2 34 ? -161.904 -45.190 51.537 1.00 71.83 35 CYS Y N 1
ATOM 11068 C CA . CYS D 2 34 ? -162.400 -44.756 52.839 1.00 71.87 35 CYS Y CA 1
ATOM 11069 C C . CYS D 2 34 ? -163.285 -43.522 52.712 1.00 71.76 35 CYS Y C 1
ATOM 11070 O O . CYS D 2 34 ? -163.012 -42.639 51.900 1.00 71.67 35 CYS Y O 1
ATOM 11073 N N . ASP D 2 35 ? -164.347 -43.467 53.509 1.00 71.73 36 ASP Y N 1
ATOM 11074 C CA . ASP D 2 35 ? -165.224 -42.304 53.501 1.00 71.79 36 ASP Y CA 1
ATOM 11075 C C . ASP D 2 35 ? -165.327 -41.641 54.868 1.00 71.70 36 ASP Y C 1
ATOM 11076 O O . ASP D 2 35 ? -165.098 -42.281 55.894 1.00 71.66 36 ASP Y O 1
ATOM 11081 N N . ALA D 2 36 ? -165.686 -40.356 54.852 1.00 71.69 37 ALA Y N 1
ATOM 11082 C CA . ALA D 2 36 ? -165.691 -39.484 56.028 1.00 71.68 37 ALA Y CA 1
ATOM 11083 C C . ALA D 2 36 ? -164.372 -39.583 56.802 1.00 71.74 37 ALA Y C 1
ATOM 11084 O O . ALA D 2 36 ? -164.287 -40.291 57.807 1.00 71.76 37 ALA Y O 1
ATOM 11086 N N . PRO D 2 37 ? -163.323 -38.905 56.305 1.00 71.80 38 PRO Y N 1
ATOM 11087 C CA . PRO D 2 37 ? -162.029 -38.877 56.981 1.00 71.90 38 PRO Y CA 1
ATOM 11088 C C . PRO D 2 37 ? -162.076 -37.985 58.212 1.00 72.03 38 PRO Y C 1
ATOM 11089 O O . PRO D 2 37 ? -162.307 -36.780 58.089 1.00 72.05 38 PRO Y O 1
ATOM 11093 N N . GLU D 2 38 ? -161.857 -38.583 59.384 1.00 72.16 39 GLU Y N 1
ATOM 11094 C CA . GLU D 2 38 ? -161.981 -37.879 60.666 1.00 72.22 39 GLU Y CA 1
ATOM 11095 C C . GLU D 2 38 ? -160.747 -37.052 61.039 1.00 72.16 39 GLU Y C 1
ATOM 11096 O O . GLU D 2 38 ? -159.757 -37.577 61.553 1.00 72.04 39 GLU Y O 1
ATOM 11102 N N . LEU D 2 39 ? -160.835 -35.749 60.781 1.00 72.17 40 LEU Y N 1
ATOM 11103 C CA . LEU D 2 39 ? -159.728 -34.818 61.006 1.00 72.18 40 LEU Y CA 1
ATOM 11104 C C . LEU D 2 39 ? -159.501 -34.560 62.497 1.00 72.10 40 LEU Y C 1
ATOM 11105 O O . LEU D 2 39 ? -160.444 -34.248 63.231 1.00 72.11 40 LEU Y O 1
ATOM 11110 N N . THR D 2 40 ? -158.254 -34.717 62.941 1.00 71.93 41 THR Y N 1
ATOM 11111 C CA . THR D 2 40 ? -157.871 -34.355 64.306 1.00 71.76 41 THR Y CA 1
ATOM 11112 C C . THR D 2 40 ? -156.409 -33.937 64.357 1.00 71.72 41 THR Y C 1
ATOM 11113 O O . THR D 2 40 ? -155.502 -34.776 64.414 1.00 71.54 41 THR Y O 1
ATOM 11117 N N . ILE D 2 41 ? -156.204 -32.622 64.344 1.00 71.82 42 ILE Y N 1
ATOM 11118 C CA . ILE D 2 41 ? -154.871 -32.021 64.292 1.00 71.90 42 ILE Y CA 1
ATOM 11119 C C . ILE D 2 41 ? -154.468 -31.471 65.663 1.00 71.85 42 ILE Y C 1
ATOM 11120 O O . ILE D 2 41 ? -154.336 -30.255 65.843 1.00 71.87 42 ILE Y O 1
ATOM 11125 N N . LYS D 2 42 ? -154.283 -32.369 66.628 1.00 71.77 43 LYS Y N 1
ATOM 11126 C CA . LYS D 2 42 ? -153.844 -31.968 67.960 1.00 71.60 43 LYS Y CA 1
ATOM 11127 C C . LYS D 2 42 ? -152.372 -31.562 67.910 1.00 71.55 43 LYS Y C 1
ATOM 11128 O O . LYS D 2 42 ? -151.571 -32.224 67.240 1.00 71.48 43 LYS Y O 1
ATOM 11134 N N . PRO D 2 43 ? -152.018 -30.459 68.605 1.00 71.48 44 PRO Y N 1
ATOM 11135 C CA . PRO D 2 43 ? -150.650 -29.955 68.739 1.00 71.40 44 PRO Y CA 1
ATOM 11136 C C . PRO D 2 43 ? -149.583 -31.052 68.828 1.00 71.34 44 PRO Y C 1
ATOM 11137 O O . PRO D 2 43 ? -148.549 -30.959 68.171 1.00 71.28 44 PRO Y O 1
ATOM 11141 N N . SER D 2 44 ? -149.845 -32.084 69.625 1.00 71.30 45 SER Y N 1
ATOM 11142 C CA . SER D 2 44 ? -148.897 -33.175 69.806 1.00 71.28 45 SER Y CA 1
ATOM 11143 C C . SER D 2 44 ? -149.512 -34.532 69.453 1.00 71.32 45 SER Y C 1
ATOM 11144 O O . SER D 2 44 ? -148.861 -35.569 69.592 1.00 71.29 45 SER Y O 1
ATOM 11147 N N . TYR D 2 45 ? -150.759 -34.524 68.989 1.00 71.38 46 TYR Y N 1
ATOM 11148 C CA . TYR D 2 45 ? -151.473 -35.768 68.693 1.00 71.53 46 TYR Y CA 1
ATOM 11149 C C . TYR D 2 45 ? -152.109 -35.800 67.300 1.00 71.55 46 TYR Y C 1
ATOM 11150 O O . TYR D 2 45 ? -152.365 -34.753 66.691 1.00 71.56 46 TYR Y O 1
ATOM 11159 N N . ILE D 2 46 ? -152.362 -37.017 66.814 1.00 71.45 47 ILE Y N 1
ATOM 11160 C CA . ILE D 2 46 ? -153.069 -37.249 65.553 1.00 71.23 47 ILE Y CA 1
ATOM 11161 C C . ILE D 2 46 ? -154.112 -38.339 65.761 1.00 71.13 47 ILE Y C 1
ATOM 11162 O O . ILE D 2 46 ? -153.843 -39.356 66.397 1.00 70.93 47 ILE Y O 1
ATOM 11167 N N . GLU D 2 47 ? -155.302 -38.108 65.217 1.00 71.13 48 GLU Y N 1
ATOM 11168 C CA . GLU D 2 47 ? -156.422 -39.019 65.384 1.00 71.23 48 GLU Y CA 1
ATOM 11169 C C . GLU D 2 47 ? -157.279 -39.070 64.113 1.00 71.23 48 GLU Y C 1
ATOM 11170 O O . GLU D 2 47 ? -157.489 -38.046 63.459 1.00 71.21 48 GLU Y O 1
ATOM 11176 N N . LEU D 2 48 ? -157.759 -40.268 63.770 1.00 71.27 49 LEU Y N 1
ATOM 11177 C CA . LEU D 2 48 ? -158.597 -40.484 62.585 1.00 71.29 49 LEU Y CA 1
ATOM 11178 C C . LEU D 2 48 ? -159.488 -41.713 62.747 1.00 71.20 49 LEU Y C 1
ATOM 11179 O O . LEU D 2 48 ? -159.012 -42.771 63.153 1.00 71.14 49 LEU Y O 1
ATOM 11184 N N . LYS D 2 49 ? -160.768 -41.572 62.404 1.00 71.17 50 LYS Y N 1
ATOM 11185 C CA . LYS D 2 49 ? -161.753 -42.647 62.580 1.00 71.26 50 LYS Y CA 1
ATOM 11186 C C . LYS D 2 49 ? -162.479 -43.024 61.276 1.00 71.25 50 LYS Y C 1
ATOM 11187 O O . LYS D 2 49 ? -163.629 -43.491 61.300 1.00 71.30 50 LYS Y O 1
ATOM 11193 N N . ALA D 2 50 ? -161.794 -42.849 60.146 1.00 71.10 51 ALA Y N 1
ATOM 11194 C CA . ALA D 2 50 ? -162.390 -43.074 58.828 1.00 70.85 51 ALA Y CA 1
ATOM 11195 C C . ALA D 2 50 ? -162.700 -44.544 58.550 1.00 70.76 51 ALA Y C 1
ATOM 11196 O O . ALA D 2 50 ? -161.847 -45.411 58.717 1.00 70.74 51 ALA Y O 1
ATOM 11198 N N . GLN D 2 51 ? -163.937 -44.801 58.136 1.00 70.71 52 GLN Y N 1
ATOM 11199 C CA . GLN D 2 51 ? -164.400 -46.134 57.754 1.00 70.73 52 GLN Y CA 1
ATOM 11200 C C . GLN D 2 51 ? -164.239 -46.322 56.256 1.00 70.75 52 GLN Y C 1
ATOM 11201 O O . GLN D 2 51 ? -164.339 -45.359 55.496 1.00 70.77 52 GLN Y O 1
ATOM 11207 N N . SER D 2 52 ? -164.001 -47.560 55.834 1.00 70.81 53 SER Y N 1
ATOM 11208 C CA . SER D 2 52 ? -163.819 -47.865 54.414 1.00 70.90 53 SER Y CA 1
ATOM 11209 C C . SER D 2 52 ? -165.091 -48.397 53.744 1.00 70.96 53 SER Y C 1
ATOM 11210 O O . SER D 2 52 ? -165.871 -49.120 54.367 1.00 71.07 53 SER Y O 1
ATOM 11213 N N . LYS D 2 53 ? -165.283 -48.040 52.473 1.00 70.97 54 LYS Y N 1
ATOM 11214 C CA . LYS D 2 53 ? -166.473 -48.430 51.709 1.00 70.82 54 LYS Y CA 1
ATOM 11215 C C . LYS D 2 53 ? -166.540 -49.908 51.373 1.00 70.76 54 LYS Y C 1
ATOM 11216 O O . LYS D 2 53 ? -165.561 -50.496 50.922 1.00 70.77 54 LYS Y O 1
ATOM 11217 N N . VAL D 2 61 ? -167.871 -53.696 55.327 1.00 71.52 62 VAL Y N 1
ATOM 11218 C CA . VAL D 2 61 ? -167.396 -52.462 55.945 1.00 71.46 62 VAL Y CA 1
ATOM 11219 C C . VAL D 2 61 ? -166.396 -52.790 57.053 1.00 71.45 62 VAL Y C 1
ATOM 11220 O O . VAL D 2 61 ? -166.546 -53.787 57.762 1.00 71.52 62 VAL Y O 1
ATOM 11224 N N . HIS D 2 62 ? -165.366 -51.960 57.179 1.00 71.38 63 HIS Y N 1
ATOM 11225 C CA . HIS D 2 62 ? -164.449 -52.023 58.311 1.00 71.32 63 HIS Y CA 1
ATOM 11226 C C . HIS D 2 62 ? -164.249 -50.605 58.832 1.00 71.26 63 HIS Y C 1
ATOM 11227 O O . HIS D 2 62 ? -163.882 -49.701 58.078 1.00 71.23 63 HIS Y O 1
ATOM 11234 N N . HIS D 2 63 ? -164.522 -50.409 60.117 1.00 71.22 64 HIS Y N 1
ATOM 11235 C CA . HIS D 2 63 ? -164.348 -49.107 60.741 1.00 71.17 64 HIS Y CA 1
ATOM 11236 C C . HIS D 2 63 ? -162.937 -49.021 61.295 1.00 71.16 64 HIS Y C 1
ATOM 11237 O O . HIS D 2 63 ? -162.521 -49.865 62.087 1.00 71.09 64 HIS Y O 1
ATOM 11244 N N . TYR D 2 64 ? -162.197 -48.012 60.850 1.00 71.30 65 TYR Y N 1
ATOM 11245 C CA . TYR D 2 64 ? -160.807 -47.829 61.254 1.00 71.49 65 TYR Y CA 1
ATOM 11246 C C . TYR D 2 64 ? -160.679 -46.610 62.146 1.00 71.41 65 TYR Y C 1
ATOM 11247 O O . TYR D 2 64 ? -161.252 -45.565 61.851 1.00 71.37 65 TYR Y O 1
ATOM 11256 N N . GLN D 2 65 ? -159.936 -46.754 63.240 1.00 71.35 66 GLN Y N 1
ATOM 11257 C CA . GLN D 2 65 ? -159.589 -45.617 64.090 1.00 71.29 66 GLN Y CA 1
ATOM 11258 C C . GLN D 2 65 ? -158.118 -45.635 64.480 1.00 71.16 66 GLN Y C 1
ATOM 11259 O O . GLN D 2 65 ? -157.502 -46.697 64.603 1.00 71.09 66 GLN Y O 1
ATOM 11265 N N . LEU D 2 66 ? -157.562 -44.445 64.660 1.00 71.09 67 LEU Y N 1
ATOM 11266 C CA . LEU D 2 66 ? -156.142 -44.299 64.895 1.00 71.08 67 LEU Y CA 1
ATOM 11267 C C . LEU D 2 66 ? -155.834 -43.051 65.701 1.00 71.09 67 LEU Y C 1
ATOM 11268 O O . LEU D 2 66 ? -156.352 -41.972 65.421 1.00 71.06 67 LEU Y O 1
ATOM 11273 N N . HIS D 2 67 ? -154.976 -43.217 66.699 1.00 71.12 68 HIS Y N 1
ATOM 11274 C CA . HIS D 2 67 ? -154.459 -42.105 67.476 1.00 71.13 68 HIS Y CA 1
ATOM 11275 C C . HIS D 2 67 ? -152.968 -42.308 67.694 1.00 71.12 68 HIS Y C 1
ATOM 11276 O O . HIS D 2 67 ? -152.517 -43.435 67.913 1.00 71.10 68 HIS Y O 1
ATOM 11283 N N . ILE D 2 68 ? -152.202 -41.224 67.622 1.00 71.09 69 ILE Y N 1
ATOM 11284 C CA . ILE D 2 68 ? -150.777 -41.293 67.929 1.00 71.15 69 ILE Y CA 1
ATOM 11285 C C . ILE D 2 68 ? -150.224 -40.064 68.621 1.00 71.01 69 ILE Y C 1
ATOM 11286 O O . ILE D 2 68 ? -150.474 -38.929 68.213 1.00 71.04 69 ILE Y O 1
ATOM 11291 N N . ASP D 2 69 ? -149.463 -40.322 69.677 1.00 70.82 70 ASP Y N 1
ATOM 11292 C CA . ASP D 2 69 ? -148.706 -39.296 70.358 1.00 70.64 70 ASP Y CA 1
ATOM 11293 C C . ASP D 2 69 ? -147.480 -38.993 69.523 1.00 70.48 70 ASP Y C 1
ATOM 11294 O O . ASP D 2 69 ? -146.730 -39.900 69.166 1.00 70.34 70 ASP Y O 1
ATOM 11299 N N . LEU D 2 70 ? -147.285 -37.718 69.209 1.00 70.39 71 LEU Y N 1
ATOM 11300 C CA . LEU D 2 70 ? -146.142 -37.292 68.410 1.00 70.38 71 LEU Y CA 1
ATOM 11301 C C . LEU D 2 70 ? -144.836 -37.361 69.197 1.00 70.25 71 LEU Y C 1
ATOM 11302 O O . LEU D 2 70 ? -144.846 -37.476 70.417 1.00 70.26 71 LEU Y O 1
ATOM 11307 N N . TYR D 2 71 ? -143.718 -37.309 68.483 1.00 70.17 72 TYR Y N 1
ATOM 11308 C CA . TYR D 2 71 ? -142.407 -37.263 69.106 1.00 70.09 72 TYR Y CA 1
ATOM 11309 C C . TYR D 2 71 ? -142.058 -35.837 69.463 1.00 70.14 72 TYR Y C 1
ATOM 11310 O O . TYR D 2 71 ? -141.380 -35.595 70.454 1.00 70.28 72 TYR Y O 1
ATOM 11319 N N . LYS D 2 72 ? -142.502 -34.896 68.640 1.00 70.14 73 LYS Y N 1
ATOM 11320 C CA . LYS D 2 72 ? -142.267 -33.490 68.910 1.00 70.24 73 LYS Y CA 1
ATOM 11321 C C . LYS D 2 72 ? -143.489 -32.653 68.580 1.00 70.33 73 LYS Y C 1
ATOM 11322 O O . LYS D 2 72 ? -144.546 -33.185 68.244 1.00 70.17 73 LYS Y O 1
ATOM 11328 N N . GLU D 2 73 ? -143.337 -31.339 68.700 1.00 70.64 74 GLU Y N 1
ATOM 11329 C CA . GLU D 2 73 ? -144.418 -30.410 68.415 1.00 70.97 74 GLU Y CA 1
ATOM 11330 C C . GLU D 2 73 ? -144.471 -30.082 66.926 1.00 70.94 74 GLU Y C 1
ATOM 11331 O O . GLU D 2 73 ? -143.529 -29.515 66.364 1.00 70.91 74 GLU Y O 1
ATOM 11337 N N . ILE D 2 74 ? -145.585 -30.451 66.300 1.00 70.95 75 ILE Y N 1
ATOM 11338 C CA . ILE D 2 74 ? -145.834 -30.156 64.888 1.00 71.01 75 ILE Y CA 1
ATOM 11339 C C . ILE D 2 74 ? -146.318 -28.711 64.738 1.00 71.08 75 ILE Y C 1
ATOM 11340 O O . ILE D 2 74 ? -146.153 -27.903 65.655 1.00 71.13 75 ILE Y O 1
ATOM 11345 N N . ILE D 2 75 ? -146.890 -28.380 63.580 1.00 71.12 76 ILE Y N 1
ATOM 11346 C CA . ILE D 2 75 ? -147.622 -27.120 63.420 1.00 71.16 76 ILE Y CA 1
ATOM 11347 C C . ILE D 2 75 ? -149.028 -27.401 62.882 1.00 71.29 76 ILE Y C 1
ATOM 11348 O O . ILE D 2 75 ? -149.218 -27.499 61.664 1.00 71.34 76 ILE Y O 1
ATOM 11353 N N . PRO D 2 76 ? -150.021 -27.538 63.787 1.00 71.39 77 PRO Y N 1
ATOM 11354 C CA . PRO D 2 76 ? -151.415 -27.722 63.373 1.00 71.47 77 PRO Y CA 1
ATOM 11355 C C . PRO D 2 76 ? -151.909 -26.625 62.425 1.00 71.56 77 PRO Y C 1
ATOM 11356 O O . PRO D 2 76 ? -152.964 -26.775 61.804 1.00 71.56 77 PRO Y O 1
ATOM 11360 N N . GLU D 2 77 ? -151.134 -25.547 62.314 1.00 71.62 78 GLU Y N 1
ATOM 11361 C CA . GLU D 2 77 ? -151.473 -24.404 61.473 1.00 71.64 78 GLU Y CA 1
ATOM 11362 C C . GLU D 2 77 ? -151.263 -24.689 59.978 1.00 71.61 78 GLU Y C 1
ATOM 11363 O O . GLU D 2 77 ? -152.208 -24.582 59.193 1.00 71.55 78 GLU Y O 1
ATOM 11369 N N . LYS D 2 78 ? -150.041 -25.061 59.591 1.00 71.65 79 LYS Y N 1
ATOM 11370 C CA . LYS D 2 78 ? -149.705 -25.268 58.170 1.00 71.76 79 LYS Y CA 1
ATOM 11371 C C . LYS D 2 78 ? -149.580 -26.760 57.778 1.00 71.72 79 LYS Y C 1
ATOM 11372 O O . LYS D 2 78 ? -148.480 -27.280 57.535 1.00 71.70 79 LYS Y O 1
ATOM 11378 N N . THR D 2 79 ? -150.727 -27.432 57.703 1.00 71.62 80 THR Y N 1
ATOM 11379 C CA . THR D 2 79 ? -150.786 -28.858 57.395 1.00 71.45 80 THR Y CA 1
ATOM 11380 C C . THR D 2 79 ? -151.954 -29.178 56.473 1.00 71.48 80 THR Y C 1
ATOM 11381 O O . THR D 2 79 ? -153.068 -28.693 56.675 1.00 71.44 80 THR Y O 1
ATOM 11385 N N . MET D 2 80 ? -151.689 -29.999 55.462 1.00 71.59 81 MET Y N 1
ATOM 11386 C CA . MET D 2 80 ? -152.732 -30.436 54.540 1.00 71.63 81 MET Y CA 1
ATOM 11387 C C . MET D 2 80 ? -152.992 -31.934 54.636 1.00 71.45 81 MET Y C 1
ATOM 11388 O O . MET D 2 80 ? -152.062 -32.744 54.717 1.00 71.23 81 MET Y O 1
ATOM 11393 N N . HIS D 2 81 ? -154.274 -32.278 54.659 1.00 71.36 82 HIS Y N 1
ATOM 11394 C CA . HIS D 2 81 ? -154.702 -33.662 54.615 1.00 71.33 82 HIS Y CA 1
ATOM 11395 C C . HIS D 2 81 ? -155.529 -33.891 53.358 1.00 71.25 82 HIS Y C 1
ATOM 11396 O O . HIS D 2 81 ? -156.426 -33.100 53.038 1.00 71.26 82 HIS Y O 1
ATOM 11403 N N . LYS D 2 82 ? -155.199 -34.959 52.637 1.00 71.08 83 LYS Y N 1
ATOM 11404 C CA . LYS D 2 82 ? -155.953 -35.352 51.453 1.00 70.91 83 LYS Y CA 1
ATOM 11405 C C . LYS D 2 82 ? -155.986 -36.868 51.322 1.00 70.69 83 LYS Y C 1
ATOM 11406 O O . LYS D 2 82 ? -155.331 -37.582 52.081 1.00 70.49 83 LYS Y O 1
ATOM 11412 N N . VAL D 2 83 ? -156.772 -37.338 50.359 1.00 70.55 84 VAL Y N 1
ATOM 11413 C CA . VAL D 2 83 ? -156.888 -38.754 50.039 1.00 70.37 84 VAL Y CA 1
ATOM 11414 C C . VAL D 2 83 ? -156.365 -38.995 48.622 1.00 70.15 84 VAL Y C 1
ATOM 11415 O O . VAL D 2 83 ? -156.656 -38.228 47.710 1.00 70.13 84 VAL Y O 1
ATOM 11419 N N . ALA D 2 84 ? -155.575 -40.048 48.452 1.00 70.02 85 ALA Y N 1
ATOM 11420 C CA . ALA D 2 84 ? -155.022 -40.375 47.147 1.00 70.03 85 ALA Y CA 1
ATOM 11421 C C . ALA D 2 84 ? -155.842 -41.423 46.394 1.00 69.98 85 ALA Y C 1
ATOM 11422 O O . ALA D 2 84 ? -156.292 -41.161 45.279 1.00 70.01 85 ALA Y O 1
ATOM 11424 N N . ASN D 2 85 ? -156.044 -42.596 47.000 1.00 69.85 86 ASN Y N 1
ATOM 11425 C CA . ASN D 2 85 ? -156.625 -43.732 46.282 1.00 69.83 86 ASN Y CA 1
ATOM 11426 C C . ASN D 2 85 ? -157.028 -44.953 47.118 1.00 69.78 86 ASN Y C 1
ATOM 11427 O O . ASN D 2 85 ? -158.124 -44.999 47.677 1.00 69.67 86 ASN Y O 1
ATOM 11432 N N . GLY D 2 86 ? -156.148 -45.949 47.172 1.00 69.81 87 GLY Y N 1
ATOM 11433 C CA . GLY D 2 86 ? -156.429 -47.211 47.850 1.00 69.77 87 GLY Y CA 1
ATOM 11434 C C . GLY D 2 86 ? -155.143 -47.904 48.242 1.00 69.75 87 GLY Y C 1
ATOM 11435 O O . GLY D 2 86 ? -154.377 -47.376 49.044 1.00 69.89 87 GLY Y O 1
ATOM 11436 N N . TYR D 2 89 ? -154.808 -45.232 49.980 1.00 70.73 90 TYR Y N 1
ATOM 11437 C CA . TYR D 2 89 ? -154.267 -44.728 51.229 1.00 70.91 90 TYR Y CA 1
ATOM 11438 C C . TYR D 2 89 ? -154.536 -43.243 51.471 1.00 70.85 90 TYR Y C 1
ATOM 11439 O O . TYR D 2 89 ? -154.557 -42.447 50.535 1.00 70.73 90 TYR Y O 1
ATOM 11448 N N . PHE D 2 90 ? -154.742 -42.889 52.741 1.00 70.77 91 PHE Y N 1
ATOM 11449 C CA . PHE D 2 90 ? -154.901 -41.505 53.176 1.00 70.69 91 PHE Y CA 1
ATOM 11450 C C . PHE D 2 90 ? -153.506 -40.923 53.373 1.00 70.66 91 PHE Y C 1
ATOM 11451 O O . PHE D 2 90 ? -152.635 -41.584 53.938 1.00 70.66 91 PHE Y O 1
ATOM 11459 N N . LEU D 2 91 ? -153.290 -39.703 52.887 1.00 70.58 92 LEU Y N 1
ATOM 11460 C CA . LEU D 2 91 ? -152.012 -39.009 53.067 1.00 70.63 92 LEU Y CA 1
ATOM 11461 C C . LEU D 2 91 ? -152.175 -37.799 53.980 1.00 70.81 92 LEU Y C 1
ATOM 11462 O O . LEU D 2 91 ? -153.211 -37.130 53.959 1.00 70.86 92 LEU Y O 1
ATOM 11467 N N . LYS D 2 92 ? -151.137 -37.527 54.769 1.00 70.97 93 LYS Y N 1
ATOM 11468 C CA . LYS D 2 92 ? -151.090 -36.364 55.652 1.00 71.23 93 LYS Y CA 1
ATOM 11469 C C . LYS D 2 92 ? -149.649 -35.813 55.713 1.00 71.32 93 LYS Y C 1
ATOM 11470 O O . LYS D 2 92 ? -148.703 -36.544 55.426 1.00 71.18 93 LYS Y O 1
ATOM 11476 N N . LEU D 2 93 ? -149.487 -34.534 56.066 1.00 71.52 94 LEU Y N 1
ATOM 11477 C CA . LEU D 2 93 ? -148.167 -33.875 56.079 1.00 71.75 94 LEU Y CA 1
ATOM 11478 C C . LEU D 2 93 ? -148.131 -32.664 57.020 1.00 71.86 94 LEU Y C 1
ATOM 11479 O O . LEU D 2 93 ? -149.109 -31.921 57.085 1.00 71.97 94 LEU Y O 1
ATOM 11484 N N . TYR D 2 94 ? -147.013 -32.468 57.736 1.00 71.97 95 TYR Y N 1
ATOM 11485 C CA . TYR D 2 94 ? -146.850 -31.317 58.668 1.00 72.11 95 TYR Y CA 1
ATOM 11486 C C . TYR D 2 94 ? -145.406 -30.878 58.899 1.00 71.97 95 TYR Y C 1
ATOM 11487 O O . TYR D 2 94 ? -144.508 -31.714 58.980 1.00 71.86 95 TYR Y O 1
ATOM 11496 N N . LYS D 2 95 ? -145.213 -29.566 59.063 1.00 71.89 96 LYS Y N 1
ATOM 11497 C CA . LYS D 2 95 ? -143.906 -28.979 59.381 1.00 71.86 96 LYS Y CA 1
ATOM 11498 C C . LYS D 2 95 ? -143.580 -29.109 60.878 1.00 71.86 96 LYS Y C 1
ATOM 11499 O O . LYS D 2 95 ? -144.481 -29.123 61.720 1.00 71.75 96 LYS Y O 1
ATOM 11505 N N . LYS D 2 96 ? -142.289 -29.212 61.194 1.00 71.94 97 LYS Y N 1
ATOM 11506 C CA . LYS D 2 96 ? -141.809 -29.400 62.574 1.00 72.03 97 LYS Y CA 1
ATOM 11507 C C . LYS D 2 96 ? -141.662 -28.062 63.337 1.00 72.03 97 LYS Y C 1
ATOM 11508 O O . LYS D 2 96 ? -142.294 -27.068 62.976 1.00 72.11 97 LYS Y O 1
ATOM 11514 N N . ASP D 2 97 ? -140.824 -28.052 64.382 1.00 71.88 98 ASP Y N 1
ATOM 11515 C CA . ASP D 2 97 ? -140.543 -26.855 65.188 1.00 71.62 98 ASP Y CA 1
ATOM 11516 C C . ASP D 2 97 ? -139.049 -26.674 65.476 1.00 71.52 98 ASP Y C 1
ATOM 11517 O O . ASP D 2 97 ? -138.647 -26.570 66.635 1.00 71.54 98 ASP Y O 1
ATOM 11522 N N . LEU D 2 98 ? -138.234 -26.625 64.424 1.00 71.40 99 LEU Y N 1
ATOM 11523 C CA . LEU D 2 98 ? -136.772 -26.629 64.568 1.00 71.36 99 LEU Y CA 1
ATOM 11524 C C . LEU D 2 98 ? -136.058 -26.054 63.340 1.00 71.39 99 LEU Y C 1
ATOM 11525 O O . LEU D 2 98 ? -136.518 -25.066 62.773 1.00 71.35 99 LEU Y O 1
ATOM 11530 N N . GLU D 2 99 ? -134.935 -26.655 62.942 1.00 71.53 100 GLU Y N 1
ATOM 11531 C CA . GLU D 2 99 ? -134.220 -26.232 61.727 1.00 71.70 100 GLU Y CA 1
ATOM 11532 C C . GLU D 2 99 ? -133.583 -27.393 60.940 1.00 71.88 100 GLU Y C 1
ATOM 11533 O O . GLU D 2 99 ? -133.839 -27.550 59.738 1.00 71.94 100 GLU Y O 1
ATOM 11539 N N . SER D 2 100 ? -132.757 -28.193 61.618 1.00 71.99 101 SER Y N 1
ATOM 11540 C CA . SER D 2 100 ? -132.005 -29.287 60.973 1.00 71.94 101 SER Y CA 1
ATOM 11541 C C . SER D 2 100 ? -131.770 -30.513 61.886 1.00 71.83 101 SER Y C 1
ATOM 11542 O O . SER D 2 100 ? -130.639 -30.987 62.061 1.00 71.67 101 SER Y O 1
ATOM 11545 N N . GLU D 2 101 ? -132.866 -31.022 62.447 1.00 71.74 102 GLU Y N 1
ATOM 11546 C CA . GLU D 2 101 ? -132.846 -32.172 63.353 1.00 71.63 102 GLU Y CA 1
ATOM 11547 C C . GLU D 2 101 ? -133.682 -33.318 62.768 1.00 71.60 102 GLU Y C 1
ATOM 11548 O O . GLU D 2 101 ? -134.325 -33.160 61.728 1.00 71.78 102 GLU Y O 1
ATOM 11554 N N . TYR D 2 102 ? -133.685 -34.459 63.454 1.00 71.41 103 TYR Y N 1
ATOM 11555 C CA . TYR D 2 102 ? -134.024 -35.742 62.839 1.00 71.20 103 TYR Y CA 1
ATOM 11556 C C . TYR D 2 102 ? -134.627 -36.693 63.860 1.00 70.78 103 TYR Y C 1
ATOM 11557 O O . TYR D 2 102 ? -133.963 -37.096 64.812 1.00 70.73 103 TYR Y O 1
ATOM 11566 N N . TRP D 2 103 ? -135.891 -37.045 63.654 1.00 70.36 104 TRP Y N 1
ATOM 11567 C CA . TRP D 2 103 ? -136.644 -37.850 64.615 1.00 70.01 104 TRP Y CA 1
ATOM 11568 C C . TRP D 2 103 ? -136.239 -39.313 64.559 1.00 70.00 104 TRP Y C 1
ATOM 11569 O O . TRP D 2 103 ? -136.215 -39.900 63.475 1.00 70.13 104 TRP Y O 1
ATOM 11580 N N . PRO D 2 104 ? -135.932 -39.912 65.726 1.00 69.93 105 PRO Y N 1
ATOM 11581 C CA . PRO D 2 104 ? -135.650 -41.343 65.835 1.00 69.89 105 PRO Y CA 1
ATOM 11582 C C . PRO D 2 104 ? -136.919 -42.194 65.918 1.00 69.80 105 PRO Y C 1
ATOM 11583 O O . PRO D 2 104 ? -136.833 -43.419 66.023 1.00 69.76 105 PRO Y O 1
ATOM 11587 N N . ARG D 2 105 ? -138.078 -41.537 65.890 1.00 69.69 106 ARG Y N 1
ATOM 11588 C CA . ARG D 2 105 ? -139.381 -42.200 65.801 1.00 69.75 106 ARG Y CA 1
ATOM 11589 C C . ARG D 2 105 ? -140.476 -41.163 65.615 1.00 69.72 106 ARG Y C 1
ATOM 11590 O O . ARG D 2 105 ? -140.208 -39.961 65.628 1.00 69.60 106 ARG Y O 1
ATOM 11598 N N . LEU D 2 106 ? -141.705 -41.632 65.439 1.00 69.83 107 LEU Y N 1
ATOM 11599 C CA . LEU D 2 106 ? -142.847 -40.746 65.255 1.00 70.11 107 LEU Y CA 1
ATOM 11600 C C . LEU D 2 106 ? -143.587 -40.508 66.571 1.00 70.29 107 LEU Y C 1
ATOM 11601 O O . LEU D 2 106 ? -144.042 -39.397 66.846 1.00 70.41 107 LEU Y O 1
ATOM 11606 N N . THR D 2 107 ? -143.712 -41.561 67.373 1.00 70.35 108 THR Y N 1
ATOM 11607 C CA . THR D 2 107 ? -144.410 -41.491 68.650 1.00 70.34 108 THR Y CA 1
ATOM 11608 C C . THR D 2 107 ? -143.495 -40.922 69.730 1.00 70.43 108 THR Y C 1
ATOM 11609 O O . THR D 2 107 ? -142.425 -40.402 69.425 1.00 70.43 108 THR Y O 1
ATOM 11613 N N . LYS D 2 108 ? -143.917 -41.012 70.989 1.00 70.44 109 LYS Y N 1
ATOM 11614 C CA . LYS D 2 108 ? -143.071 -40.583 72.101 1.00 70.38 109 LYS Y CA 1
ATOM 11615 C C . LYS D 2 108 ? -142.848 -41.699 73.117 1.00 70.37 109 LYS Y C 1
ATOM 11616 O O . LYS D 2 108 ? -142.994 -41.486 74.319 1.00 70.56 109 LYS Y O 1
ATOM 11622 N N . GLU D 2 109 ? -142.489 -42.891 72.635 1.00 70.36 110 GLU Y N 1
ATOM 11623 C CA . GLU D 2 109 ? -142.455 -44.081 73.502 1.00 70.42 110 GLU Y CA 1
ATOM 11624 C C . GLU D 2 109 ? -141.486 -45.201 73.096 1.00 70.34 110 GLU Y C 1
ATOM 11625 O O . GLU D 2 109 ? -140.460 -44.953 72.472 1.00 70.24 110 GLU Y O 1
ATOM 11631 N N . LYS D 2 110 ? -141.810 -46.425 73.511 1.00 70.42 111 LYS Y N 1
ATOM 11632 C CA . LYS D 2 110 ? -141.081 -47.617 73.117 1.00 70.65 111 LYS Y CA 1
ATOM 11633 C C . LYS D 2 110 ? -141.758 -48.155 71.881 1.00 70.97 111 LYS Y C 1
ATOM 11634 O O . LYS D 2 110 ? -142.864 -48.705 71.944 1.00 70.88 111 LYS Y O 1
ATOM 11640 N N . VAL D 2 111 ? -141.076 -47.975 70.755 1.00 71.40 112 VAL Y N 1
ATOM 11641 C CA . VAL D 2 111 ? -141.594 -48.337 69.441 1.00 71.67 112 VAL Y CA 1
ATOM 11642 C C . VAL D 2 111 ? -141.384 -49.811 69.114 1.00 71.73 112 VAL Y C 1
ATOM 11643 O O . VAL D 2 111 ? -140.450 -50.186 68.392 1.00 71.80 112 VAL Y O 1
ATOM 11647 N N . LYS D 2 112 ? -142.252 -50.643 69.680 1.00 71.71 113 LYS Y N 1
ATOM 11648 C CA . LYS D 2 112 ? -142.414 -51.997 69.195 1.00 71.66 113 LYS Y CA 1
ATOM 11649 C C . LYS D 2 112 ? -143.790 -52.045 68.548 1.00 71.60 113 LYS Y C 1
ATOM 11650 O O . LYS D 2 112 ? -144.447 -53.085 68.504 1.00 71.57 113 LYS Y O 1
ATOM 11656 N N . TYR D 2 113 ? -144.197 -50.881 68.041 1.00 71.64 114 TYR Y N 1
ATOM 11657 C CA . TYR D 2 113 ? -145.466 -50.688 67.351 1.00 71.67 114 TYR Y CA 1
ATOM 11658 C C . TYR D 2 113 ? -145.516 -51.461 66.050 1.00 71.52 114 TYR Y C 1
ATOM 11659 O O . TYR D 2 113 ? -144.753 -51.182 65.124 1.00 71.51 114 TYR Y O 1
ATOM 11668 N N . PRO D 2 114 ? -146.434 -52.429 65.980 1.00 71.42 115 PRO Y N 1
ATOM 11669 C CA . PRO D 2 114 ? -146.579 -53.355 64.875 1.00 71.33 115 PRO Y CA 1
ATOM 11670 C C . PRO D 2 114 ? -146.980 -52.665 63.573 1.00 71.20 115 PRO Y C 1
ATOM 11671 O O . PRO D 2 114 ? -146.438 -52.979 62.509 1.00 71.07 115 PRO Y O 1
ATOM 11675 N N . TYR D 2 115 ? -147.908 -51.720 63.676 1.00 71.06 116 TYR Y N 1
ATOM 11676 C CA . TYR D 2 115 ? -148.528 -51.116 62.509 1.00 71.03 116 TYR Y CA 1
ATOM 11677 C C . TYR D 2 115 ? -147.829 -49.850 62.028 1.00 71.18 116 TYR Y C 1
ATOM 11678 O O . TYR D 2 115 ? -148.090 -49.382 60.920 1.00 71.35 116 TYR Y O 1
ATOM 11687 N N . ILE D 2 116 ? -146.969 -49.275 62.860 1.00 71.33 117 ILE Y N 1
ATOM 11688 C CA . ILE D 2 116 ? -146.099 -48.208 62.390 1.00 71.52 117 ILE Y CA 1
ATOM 11689 C C . ILE D 2 116 ? -144.857 -48.838 61.769 1.00 71.72 117 ILE Y C 1
ATOM 11690 O O . ILE D 2 116 ? -144.077 -49.517 62.453 1.00 71.83 117 ILE Y O 1
ATOM 11695 N N . LYS D 2 117 ? -144.719 -48.642 60.457 1.00 71.80 118 LYS Y N 1
ATOM 11696 C CA . LYS D 2 117 ? -143.543 -49.074 59.702 1.00 71.86 118 LYS Y CA 1
ATOM 11697 C C . LYS D 2 117 ? -143.053 -47.918 58.836 1.00 71.80 118 LYS Y C 1
ATOM 11698 O O . LYS D 2 117 ? -143.803 -46.990 58.536 1.00 71.78 118 LYS Y O 1
ATOM 11704 N N . THR D 2 118 ? -141.783 -47.967 58.457 1.00 71.76 119 THR Y N 1
ATOM 11705 C CA . THR D 2 118 ? -141.171 -46.889 57.697 1.00 71.77 119 THR Y CA 1
ATOM 11706 C C . THR D 2 118 ? -141.534 -46.946 56.203 1.00 72.02 119 THR Y C 1
ATOM 11707 O O . THR D 2 118 ? -141.541 -48.026 55.591 1.00 72.21 119 THR Y O 1
ATOM 11711 N N . ASP D 2 119 ? -141.837 -45.778 55.628 1.00 72.00 120 ASP Y N 1
ATOM 11712 C CA . ASP D 2 119 ? -142.059 -45.624 54.184 1.00 71.70 120 ASP Y CA 1
ATOM 11713 C C . ASP D 2 119 ? -140.740 -45.306 53.513 1.00 71.43 120 ASP Y C 1
ATOM 11714 O O . ASP D 2 119 ? -140.355 -44.142 53.379 1.00 71.27 120 ASP Y O 1
ATOM 11719 N N . PHE D 2 120 ? -140.057 -46.353 53.076 1.00 71.33 121 PHE Y N 1
ATOM 11720 C CA . PHE D 2 120 ? -138.742 -46.207 52.463 1.00 71.36 121 PHE Y CA 1
ATOM 11721 C C . PHE D 2 120 ? -138.767 -45.455 51.119 1.00 71.30 121 PHE Y C 1
ATOM 11722 O O . PHE D 2 120 ? -137.723 -44.996 50.640 1.00 71.37 121 PHE Y O 1
ATOM 11730 N N . ASP D 2 121 ? -139.958 -45.333 50.525 1.00 71.10 122 ASP Y N 1
ATOM 11731 C CA . ASP D 2 121 ? -140.137 -44.608 49.265 1.00 70.76 122 ASP Y CA 1
ATOM 11732 C C . ASP D 2 121 ? -139.770 -43.146 49.461 1.00 70.44 122 ASP Y C 1
ATOM 11733 O O . ASP D 2 121 ? -138.981 -42.591 48.695 1.00 70.34 122 ASP Y O 1
ATOM 11738 N N . LYS D 2 122 ? -140.330 -42.545 50.507 1.00 70.08 123 LYS Y N 1
ATOM 11739 C CA . LYS D 2 122 ? -140.098 -41.142 50.810 1.00 69.82 123 LYS Y CA 1
ATOM 11740 C C . LYS D 2 122 ? -138.930 -40.966 51.771 1.00 69.89 123 LYS Y C 1
ATOM 11741 O O . LYS D 2 122 ? -138.278 -39.917 51.776 1.00 69.70 123 LYS Y O 1
ATOM 11747 N N . TRP D 2 123 ? -138.661 -41.997 52.570 1.00 70.08 124 TRP Y N 1
ATOM 11748 C CA . TRP D 2 123 ? -137.574 -41.944 53.538 1.00 70.49 124 TRP Y CA 1
ATOM 11749 C C . TRP D 2 123 ? -136.234 -41.729 52.868 1.00 70.54 124 TRP Y C 1
ATOM 11750 O O . TRP D 2 123 ? -135.957 -42.314 51.828 1.00 70.56 124 TRP Y O 1
ATOM 11761 N N . VAL D 2 124 ? -135.408 -40.891 53.487 1.00 70.65 125 VAL Y N 1
ATOM 11762 C CA . VAL D 2 124 ? -133.997 -40.776 53.131 1.00 70.70 125 VAL Y CA 1
ATOM 11763 C C . VAL D 2 124 ? -133.135 -40.427 54.338 1.00 70.91 125 VAL Y C 1
ATOM 11764 O O . VAL D 2 124 ? -132.285 -41.221 54.739 1.00 70.86 125 VAL Y O 1
ATOM 11768 N N . ASP D 2 125 ? -133.378 -39.243 54.907 1.00 71.26 126 ASP Y N 1
ATOM 11769 C CA . ASP D 2 125 ? -132.553 -38.631 55.972 1.00 71.57 126 ASP Y CA 1
ATOM 11770 C C . ASP D 2 125 ? -131.035 -38.823 55.836 1.00 71.65 126 ASP Y C 1
ATOM 11771 O O . ASP D 2 125 ? -130.562 -39.628 55.030 1.00 71.56 126 ASP Y O 1
ATOM 11776 N N . ALA D 2 126 ? -130.284 -38.055 56.622 1.00 71.89 127 ALA Y N 1
ATOM 11777 C CA . ALA D 2 126 ? -128.823 -37.989 56.511 1.00 72.15 127 ALA Y CA 1
ATOM 11778 C C . ALA D 2 126 ? -128.376 -37.251 55.244 1.00 72.27 127 ALA Y C 1
ATOM 11779 O O . ALA D 2 126 ? -127.380 -36.524 55.268 1.00 72.09 127 ALA Y O 1
ATOM 11781 N N . ASP D 2 127 ? -129.121 -37.440 54.151 1.00 72.51 128 ASP Y N 1
ATOM 11782 C CA . ASP D 2 127 ? -128.846 -36.772 52.871 1.00 72.83 128 ASP Y CA 1
ATOM 11783 C C . ASP D 2 127 ? -130.056 -35.994 52.314 1.00 72.99 128 ASP Y C 1
ATOM 11784 O O . ASP D 2 127 ? -130.311 -36.003 51.108 1.00 72.91 128 ASP Y O 1
ATOM 11789 N N . GLU D 2 128 ? -130.769 -35.308 53.207 1.00 73.32 129 GLU Y N 1
ATOM 11790 C CA . GLU D 2 128 ? -132.013 -34.591 52.888 1.00 73.66 129 GLU Y CA 1
ATOM 11791 C C . GLU D 2 128 ? -131.896 -33.679 51.656 1.00 74.09 129 GLU Y C 1
ATOM 11792 O O . GLU D 2 128 ? -132.297 -34.070 50.558 1.00 74.06 129 GLU Y O 1
ATOM 11798 N N . GLN D 2 129 ? -131.350 -32.475 51.833 1.00 74.79 130 GLN Y N 1
ATOM 11799 C CA . GLN D 2 129 ? -131.067 -31.573 50.702 1.00 75.53 130 GLN Y CA 1
ATOM 11800 C C . GLN D 2 129 ? -129.705 -31.894 50.095 1.00 76.30 130 GLN Y C 1
ATOM 11801 O O . GLN D 2 129 ? -129.122 -31.083 49.364 1.00 76.26 130 GLN Y O 1
ATOM 11807 N N . ASP D 2 130 ? -129.225 -33.102 50.386 1.00 77.37 131 ASP Y N 1
ATOM 11808 C CA . ASP D 2 130 ? -127.862 -33.505 50.068 1.00 78.46 131 ASP Y CA 1
ATOM 11809 C C . ASP D 2 130 ? -127.807 -34.564 48.950 1.00 79.08 131 ASP Y C 1
ATOM 11810 O O . ASP D 2 130 ? -126.923 -35.432 48.944 1.00 79.13 131 ASP Y O 1
ATOM 11815 N N . GLU D 2 131 ? -128.752 -34.479 48.007 1.00 79.82 132 GLU Y N 1
ATOM 11816 C CA . GLU D 2 131 ? -128.761 -35.343 46.816 1.00 80.45 132 GLU Y CA 1
ATOM 11817 C C . GLU D 2 131 ? -129.179 -34.554 45.566 1.00 80.90 132 GLU Y C 1
ATOM 11818 O O . GLU D 2 131 ? -130.268 -34.741 45.006 1.00 80.94 132 GLU Y O 1
ATOM 11824 N N . VAL D 2 132 ? -128.286 -33.655 45.158 1.00 81.43 133 VAL Y N 1
ATOM 11825 C CA . VAL D 2 132 ? -128.462 -32.826 43.963 1.00 81.86 133 VAL Y CA 1
ATOM 11826 C C . VAL D 2 132 ? -127.182 -32.848 43.108 1.00 82.21 133 VAL Y C 1
ATOM 11827 O O . VAL D 2 132 ? -126.604 -31.805 42.777 1.00 82.25 133 VAL Y O 1
ATOM 11831 N N . GLU D 2 133 ? -126.751 -34.062 42.768 1.00 82.59 134 GLU Y N 1
ATOM 11832 C CA . GLU D 2 133 ? -125.584 -34.297 41.913 1.00 82.93 134 GLU Y CA 1
ATOM 11833 C C . GLU D 2 133 ? -125.851 -35.520 41.020 1.00 83.01 134 GLU Y C 1
ATOM 11834 O O . GLU D 2 133 ? -127.012 -35.898 40.829 1.00 83.02 134 GLU Y O 1
ATOM 11840 N N . ALA D 2 134 ? -124.796 -36.125 40.469 1.00 83.13 135 ALA Y N 1
ATOM 11841 C CA . ALA D 2 134 ? -124.940 -37.320 39.625 1.00 83.16 135 ALA Y CA 1
ATOM 11842 C C . ALA D 2 134 ? -123.757 -38.279 39.745 1.00 83.09 135 ALA Y C 1
ATOM 11843 O O . ALA D 2 134 ? -123.864 -39.454 39.386 1.00 82.98 135 ALA Y O 1
#

InterPro domains:
  IPR001404 Heat shock protein Hsp90 family [MF_00505] (1-673)
  IPR001404 Heat shock protein Hsp90 family [NF003555] (4-672)
  IPR001404 Heat shock protein Hsp90 family [PF00183] (183-693)
  IPR001404 Heat shock protein Hsp90 family [PIRSF002583] (2-693)
  IPR001404 Heat shock protein Hsp90 family [PTHR11528] (4-701)
  IPR003594 Histidine kinase/HSP90-like ATPase domain [SM00387] (26-164)
  IPR019805 Heat shock protein Hsp90, conserved site [PS00298] (24-33)
  IPR020568 Ribosomal protein uS5 domain 2-type superfamily [SSF54211] (272-527)
  IPR020575 Heat shock protein Hsp90, N-terminal [PR00775] (4-24)
  IPR020575 Heat shock protein Hsp90, N-terminal [PR00775] (25-47)
  IPR020575 Heat shock protein Hsp90, N-terminal [PR00775] (74-91)
  IPR020575 Heat shock protein Hsp90, N-terminal [PR00775] (92-109)
  IPR020575 Heat shock protein Hsp90, N-terminal [PR00775] (117-139)
  IPR020575 Heat shock protein Hsp90, N-terminal [PR00775] (169-186)
  IPR020575 Heat shock protein Hsp90, N-terminal [PR00775] (187-205)
  IPR020575 Heat shock protein Hsp90, N-terminal [cd16927] (14-201)
  IPR036890 Histidine kinase/HSP90-like ATPase superfamily [G3DSA:3.30.565.10] (1-231)
  IPR036890 Histidine kinase/HSP90-like ATPase superfamily [SSF55874] (3-211)
  IPR037196 HSP90, C-terminal domain [G3DSA:1.20.120.790] (527-677)
  IPR037196 HSP90, C-terminal domain [SSF110942] (549-672)

Sequence (1457 aa):
ASETFEFQAEITQLMSLIINTVYSNKEIFLRELISNASDALDKIRYKSLSDPKQLETEPDLFIRITPKPEQKVLEIRDSGIGMTKAELINNLGTIAKSGTKAFMEALSAGADVSMIGQFGVGFYSLFLVADRVQVISKSNDDEQYIWESNAGGSFTVTLDEVNERIGRGTILRLFLKDDQLEYLEEKRIKEVIKRHSEFVAYPIQLVVTKEVEKEEEVQEIEELNKTKPLWTRNPSDITQEEYNAFYKSISNDWEDPLYVKHFSVEGQLEFRAILFIPKRAPFNNIKLYVRRVFITDEAEDLIPEWLSFVKGVVDSEDLPLNLSREMLQQNKIMKVIRKNIVKKLIEAFNEIAEDSEQFEKFYSAFSKNIKLGVHEDTQNRAALAKLLRYNSTKSVDELTSLTDYVTRMPEHQKNIYYITGESLKAVEKSPFLDALKAKNFEVLFLTDPIDEYAFTQLKEFEGKTLVDITKDFELEETDEEKAEREKEIKEYEPLTKALKEILGDQVEKVVVSYKLLDAPAAIRTGQFGWSANMERIMKAQAKTFEISPKSPIIKELKKRVDEGGAQDKTVKDLTKLLYETALLTSGFSLDEPTSFASRINRLISLGLNASETFEFQAEITQLMSLIINTVYSNKEIFLRELISNASDALDKIRYKSLSDPKQLETEPDLFIRITPKPEQKVLEIRDSGIGMTKAELINNLGTIAKSGTKAFMEALSAGADVSMIGQFGVGFYSLFLVADRVQVISKSNDDEQYIWESNAGGSFTVTLDEVNERIGRGTILRLFLKDDQLEYLEEKRIKEVIKRHSEFVAYPIQLVVTKEVEKEEEVQEIEELNKTKPLWTRNPSDITQEEYNAFYKSISNDWEDPLYVKHFSVEGQLEFRAILFIPKRAPFDLFESKKKKNNIKLYVRRVFITDEAEDLIPEWLSFVKGVVDSEDLPLNLSREMLQQNKIMKVIRKNIVKKLIEAFNEIAEDSEQFEKFYSAFSKNIKLGVHEDTQNRAALAKLLRYNSTKSVDELTSLTDYVTRMPEHQKNIYYITGESLKAVEKSPFLDALKAKNFEVLFLTDPIDEYAFTQLKEFEGKTLVDITKDFELEETDEEKAEREKEIKEYEPLTKALKEILGDQVEKVVVSYKLLDAPAAIRTGQFGWSANMERIMKAQAKTFEISPKSPIIKELKKRVDEGGAQDKTVKDLTKLLYETALLTSGFSLDEPTSFASRINRLISLGLNWAQRSSTTDPERNYVLITVSIADCDAPELTIKPSYIELKAQSKVHHYQLHIDLYKEIIPEKTMHKVANGYFLKLYKKDLESEYWPRLTKEKVKYPYIKTDFDKWVDADEQDEVEAWAQRSSTTDPERNYVLITVSIADCDAPELTIKPSYIELKAQSKVHHYQLHIDLYKEIIPEKTMHKVANGYFLKLYKKDLESEYWPRLTKEKVKYPYIKTDFDKWVDADEQDEVEA

Radius of gyration: 40.13 Å; Cα contacts (8 Å, |Δi|>4): 2701; chains: 4; bounding box: 122×99×77 Å